Protein AF-A0A954M1W3-F1 (afdb_monomer_lite)

pLDDT: mean 82.1, std 19.85, range [20.77, 98.81]

Secondary structure (DSSP, 8-state):
--------------------------S--------SS--S--S----S------------------------------------------TT--HHHHTTSSPPPPPPPPSSPPTT-S--EEEE--S--SSTTTPEE--BSSSTT-BSEEEEEEEE--PPPEEE---S---SGGG-EE----TTEEEEEEEEET-STTTTTT---EEEEEEEEPTT-EEEEEEESTTTT----EEEEEEETTS-EEEEES-SBTTB-EEEEE-SSSEEEEEEEEETTSPPPSSTT-TT-----S--EEEEEEEEES-PPPEEEEEEEE-TT-EEEEEEEET--EEEEE-TT--EEEEESS--TTSS-TT-----SSSEEEEEE--S-EEEEEEEE-SSEEEEEEEEEE--GGGGSBTT--EEEEEE-S--EE-GGGGT--SS-EEPPPGGGTGGGGT--TTSHHHHHHHHHHHHHHHHHHHHHHSTT--HHHH--TTSB-EEEEETTTS---BTBTTEEEEEE---HHHH-S--SEEES---TT--SS--EEEE--TTTTS-TTSTT-GGGSPBPSS--HHHHHHHHHHHHHHHHHHHHHT---B-TTSS---TTBPTT-HHHHHT--TT--BTSTT-----S-EEEBPGGGTEEEEEEHHHHHHHHTB---BT-S--EEE-TTSTTEEEEES--EEES-SSTT-EEEE-SSSS--EEEEEE-SPPSEEEEEEE-----TTB-SSEEEEEEETTEEEEEEEE-TTSPP-S-TT--GGGS--EESSS-EEE-SS-EEEEEES-SSSBEEE--EEEEEEESPPSEEEE-TTSTTEEEEES--EEES-SGGG-EEEE--SSS--EEEEEE-SPPSEEEEEEE-----TTB-SSEEEEEEETTEEEEEEEE-TTSPP---TT--GGG---EEEEEEEEE-SS-EEEEEES-SSSBEEE--EEEEEEEPPPPPEEE-TTSTTEEEEES--EEESSSGGG-EEEE---SS--EEEEEEESPPSEEEEEEE-----TTB-SSEEEEEEETTEEEEEEEE-TTSPP-SBTT--GGGS-BEESSSSEEE-SSEEEEEEES-SSSBEEE--EEEEEEEPPPPPEEE-TTSTTEEEEES--EEES-SGGG-EEEE-SSSS--EEEEEE-SPPSEEEEEEE-----TTB-SSEEEEEEETTEEEEEEEE-TTS---SEEETTEEEEEEEEEEESSS-EEEEEES-SSSBEEE--EEEEE-

Radius of gyration: 43.17 Å; chains: 1; bounding box: 118×107×101 Å

Sequence (1238 aa):
MRGHMSLLWQALRHGSQQRRRREARGTGLRWSISQTEALESRVLLAAAGTDLSALIGQQQDATALDKNADDAKSSVSDAALARANAAFLPAGVSPVEFAASLPQSPGQKSTEAPSEFNKLTVVGESEPNDDFATANPLPLGFGPGEDSAVDVKGFLDFTPPTPIATAEDDGSIPLANATGLTSGNSVIASATIGDGPFGGTSGDYDHFSVTGVASGDVITVDIDAQSIGSSLDSFVGIYNSAGILVAFNDDDDGLDSFLEFTAAAPGDYTVVVRGFGGIFQSDPFDSSSGSGVASTGFYDVLIGLNSSTDFDYFEIELEEGDILGVNVSGGADVVGLFDSTTALLMGSGQDASFIHPAASPLPGGGNAALSWVVDTAGTYFVGTTGPSGSYEMNLRLFRPVLEAEPAGTDQILFLDFDGATIDPSIFGGPFGPRVLSPLSAFLPGWGLTPADEDAVIDAIVASVTESFEDVGLIGNNGDFDTDGIPGNYGITILNSRDHADPFGNPNVSRVIVGGTIGELGISTIGIAQSIDVGNFETSESAVTLLDLLSAPASNPNSLNQYPLGGGASIIDLIGVGVGNITAHEAGHFFGDWHTDQFNATANIMDQGGNLPNTIGIGPDGIFGTPDDVDVDFGDDTFVPNEGFVGTEDTLNVIAFGLSTSLEGLNNALIIDDGEPGFAIESGTWGTGNTGAEGDNRNASTFGGNKVARWTFTDLTPGQYRVSATWKEHPVRATDAPYTLFDGVAQIGTVDVNQQLAPSGSPELTDLGVPWQDLGGMVDLVSDTLIVKLSNNANGYVMADAVRIERVGDLPPVRVIDDGEPGFAIESGSWGTGIVGAKGDNRNASTSGGTKVASWTFASLEPGQYRVSATWKADHSRATDAPFSLFDGAMLRSTVPVNQQIAPSGSPDLTDLGESWQDLVGTFFLTGETLVVKLSNDANGYVMADAVRVERIGEIPPAQIIDDGDPGFSIVNGTWGAGVAGANGDNRNSSNSGENSVARWTFTGLVPGQYRVSATWHPHPIRATDAPYTVFSGTTKLGTFDVNQQMVPSGSPDLTDLGVNWQDLGGILTVTDSTMVVRLTNDADGYVMADAIRVQRVGELPPPQILDDGDPGFEIESGVWGTGNSGVNGDNRNASNSGAEKVASWTFINLSPGQYRVSATWVGTASRASDAPYTIYDGGTPLVTTDVNQKFAPNDSSEDGILWEDLATVVITGDTLVVRLTNDANGSVMADAIRIERV

Foldseek 3Di:
DDDDDDDDDDYDDDDDDDDDDDDDDDDDPDDDDDDPADPLDDDPDPPDDDDDPDDDDDDDDDDDDDDDDDDDDDDDDDFPDDDDDDDDDDPDDDPVVVVVPDDDADDFDDLDAPPPWPDEAEEEDDPPQQDPVNAAEALDDDDDPRGQKYKYKYWWPQDDAAEDEFDPPQLFDVNAAESVADAQHKHKYKDKFQPHPQCPPQTGKHKHKDFFAAQFKKKKKWKAAVVVPKQALKKKFKAFPVRDTDDIFQDDPNSIDIDMDGHRHTGMMMMMMGGPDWDDFPGRHDSNRHRHGPTITMMMMMIHINRDQRKHKHKYWDDAQKKKKKAKAWFWQKKFKADPVRATAKIFRAFPCSQADPLASHRTPHNIMDMDGHQHTGMMMMMIGGHTGMMMMMMGIDGQPQQAPFFPDFAEEEEEQQWDWDALVLQVFDGDTFTWHGVQVLQVLLPHHPVCVVLLVVLLLVLLVVQQVVLQVPGRQHECVVPVDFQFFDYHYHYVVPDPDPAPPPNYEYEYETGACVRSVRSDQKAWSGQHQLLSPSHTYMYHYCDQCSHDLVRPNHLNVAAADPPDDSSNSSSQQSNLRSNLNVLSSLHDAAFDPPDPAQASRHDDDCSCSSSQPAPVRHPPDPRRDDHHQAKGFHDVVSRMTRIDGSSHSNRSSGRHHSNFDDDWDKDWCPDPQKDWPFDDWDKAQDAQPGIWTKDDDADFGTKIKGKAFQADFFKKFKKAFDDAAPQAFQFWWKWKDQPNHTQFIAGHGRNDGADPDPPDQPSNGHIHTRFPIDGHQHRMMMIMTTRNTPGMDMGTMMTMGGHGGDDLKDKDWCPGGQKDWPFDDWDKAQDAQVRIWTKDWADQFRTKIKGKQAQADFAKKFKKAFDAADPQAFQFWWKWKDQVPHTDDIAGHYRNDGADPDPPDQPSNGHIHGRDDIAGRHHRMMMIMTTSNTPGMDMGTMMMMGGPGGFPDKDKDWCPHPQKDWPDDDWDWAQAFQPRIWTKDWLPVRWTKIKGKAAQADFAKKWKKAADAADPQEFQFWWKWKDQPNHTQDIAGHGSNDAADCCVPDQPSNGHIHTRDDTTGHGHRMMMMMTTSPGPGMHMGTMMIMGHRGGFDDKDKDWCPHDQKDWPDDDWDWAQDAVVRIWTKDWLDDDKTKIKGKAFQAAWAKKWKKAWDAAAPQAFQFWWKWKDQVPHTDDIAGHGSNDGADPDADPNTHIHTRDIGTHPDGMMMIMTMSNTPGMDMGTMMIMGGD

Structure (mmCIF, N/CA/C/O backbone):
data_AF-A0A954M1W3-F1
#
_entry.id   AF-A0A954M1W3-F1
#
loop_
_atom_site.group_PDB
_atom_site.id
_atom_site.type_symbol
_atom_site.label_atom_id
_atom_site.label_alt_id
_atom_site.label_comp_id
_atom_site.label_asym_id
_atom_site.label_entity_id
_atom_site.label_seq_id
_atom_site.pdbx_PDB_ins_code
_atom_site.Cartn_x
_atom_site.Cartn_y
_atom_site.Cartn_z
_atom_site.occupancy
_atom_site.B_iso_or_equiv
_atom_site.auth_seq_id
_atom_site.auth_comp_id
_atom_site.auth_asym_id
_atom_site.auth_atom_id
_atom_site.pdbx_PDB_model_num
ATOM 1 N N . MET A 1 1 ? -54.582 -25.876 -27.686 1.00 32.31 1 MET A N 1
ATOM 2 C CA . MET A 1 1 ? -54.002 -27.238 -27.599 1.00 32.31 1 MET A CA 1
ATOM 3 C C . MET A 1 1 ? -52.994 -27.178 -26.460 1.00 32.31 1 MET A C 1
ATOM 5 O O . MET A 1 1 ? -52.082 -26.383 -26.574 1.00 32.31 1 MET A O 1
ATOM 9 N N . ARG A 1 2 ? -53.390 -27.565 -25.235 1.00 27.67 2 ARG A N 1
ATOM 10 C CA . ARG A 1 2 ? -53.197 -28.895 -24.594 1.00 27.67 2 ARG A CA 1
ATOM 11 C C . ARG A 1 2 ? -51.698 -29.250 -24.471 1.00 27.67 2 ARG A C 1
ATOM 13 O O . ARG A 1 2 ? -51.065 -29.329 -25.509 1.00 27.67 2 ARG A O 1
ATOM 20 N N . GLY A 1 3 ? -51.114 -29.506 -23.296 1.00 27.33 3 GLY A N 1
ATOM 21 C CA . GLY A 1 3 ? -51.687 -29.781 -21.968 1.00 27.33 3 GLY A CA 1
ATOM 22 C C . GLY A 1 3 ? -50.705 -29.514 -20.812 1.00 27.33 3 GLY A C 1
ATOM 23 O O . GLY A 1 3 ? -49.511 -29.418 -21.043 1.00 27.33 3 GLY A O 1
ATOM 24 N N . HIS A 1 4 ? -51.229 -29.147 -19.634 1.00 27.11 4 HIS A N 1
ATOM 25 C CA . HIS A 1 4 ? -51.594 -30.025 -18.492 1.00 27.11 4 HIS A CA 1
ATOM 26 C C . HIS A 1 4 ? -50.377 -30.268 -17.572 1.00 27.11 4 HIS A C 1
ATOM 28 O O . HIS A 1 4 ? -49.481 -31.008 -17.944 1.00 27.11 4 HIS A O 1
ATOM 34 N N . MET A 1 5 ? -50.210 -29.542 -16.456 1.00 26.06 5 MET A N 1
ATOM 35 C CA . MET A 1 5 ? -50.846 -29.741 -15.131 1.00 26.06 5 MET A CA 1
ATOM 36 C C . MET A 1 5 ? -50.863 -31.189 -14.622 1.00 26.06 5 MET A C 1
ATOM 38 O O . MET A 1 5 ? -51.615 -31.996 -15.163 1.00 26.06 5 MET A O 1
ATOM 42 N N . SER A 1 6 ? -50.167 -31.430 -13.499 1.00 28.36 6 SER A N 1
ATOM 43 C CA . SER A 1 6 ? -50.658 -32.000 -12.215 1.00 28.36 6 SER A CA 1
ATOM 44 C C . SER A 1 6 ? -49.429 -32.463 -11.406 1.00 28.36 6 SER A C 1
ATOM 46 O O . SER A 1 6 ? -48.590 -33.137 -11.990 1.00 28.36 6 SER A O 1
ATOM 48 N N . LEU A 1 7 ? -49.178 -32.118 -10.139 1.00 25.70 7 LEU A N 1
ATOM 49 C CA . LEU A 1 7 ? -49.943 -32.255 -8.881 1.00 25.70 7 LEU A CA 1
ATOM 50 C C . LEU A 1 7 ? -49.252 -31.316 -7.854 1.00 25.70 7 LEU A C 1
ATOM 52 O O . LEU A 1 7 ? -48.032 -31.289 -7.831 1.00 25.70 7 LEU A O 1
ATOM 56 N N . LEU A 1 8 ? -49.873 -30.426 -7.070 1.00 22.91 8 LEU A N 1
ATOM 57 C CA . LEU A 1 8 ? -50.946 -30.570 -6.075 1.00 22.91 8 LEU A CA 1
ATOM 58 C C . LEU A 1 8 ? -50.644 -31.641 -5.007 1.00 22.91 8 LEU A C 1
ATOM 60 O O . LEU A 1 8 ? -50.977 -32.798 -5.237 1.00 22.91 8 LEU A O 1
ATOM 64 N N . TRP A 1 9 ? -50.095 -31.261 -3.842 1.00 22.72 9 TRP A N 1
ATOM 65 C CA . TRP A 1 9 ? -50.780 -31.391 -2.538 1.00 22.72 9 TRP A CA 1
ATOM 66 C C . TRP A 1 9 ? -49.910 -31.041 -1.314 1.00 22.72 9 TRP A C 1
ATOM 68 O O . TRP A 1 9 ? -48.757 -31.438 -1.241 1.00 22.72 9 TRP A O 1
ATOM 78 N N . GLN A 1 10 ? -50.602 -30.448 -0.323 1.00 26.00 10 GLN A N 1
ATOM 79 C CA . GLN A 1 10 ? -50.287 -30.287 1.112 1.00 26.00 10 GLN A CA 1
ATOM 80 C C . GLN A 1 10 ? -49.281 -29.181 1.502 1.00 26.00 10 GLN A C 1
ATOM 82 O O . GLN A 1 10 ? -48.164 -29.195 1.026 1.00 26.00 10 GLN A O 1
ATOM 87 N N . ALA A 1 11 ? -49.506 -28.256 2.446 1.00 23.48 11 ALA A N 1
ATOM 88 C CA . ALA A 1 11 ? -50.635 -27.768 3.262 1.00 23.48 11 ALA A CA 1
ATOM 89 C C . ALA A 1 11 ? -49.975 -26.900 4.372 1.00 23.48 11 ALA A C 1
ATOM 91 O O . ALA A 1 11 ? -49.078 -27.385 5.040 1.00 23.48 11 ALA A O 1
ATOM 92 N N . LEU A 1 12 ? -50.290 -25.609 4.532 1.00 25.72 12 LEU A N 1
ATOM 93 C CA . LEU A 1 12 ? -51.234 -25.040 5.520 1.00 25.72 12 LEU A CA 1
ATOM 94 C C . LEU A 1 12 ? -50.552 -24.343 6.723 1.00 25.72 12 LEU A C 1
ATOM 96 O O . LEU A 1 12 ? -49.829 -24.986 7.473 1.00 25.72 12 LEU A O 1
ATOM 100 N N . ARG A 1 13 ? -51.031 -23.106 6.982 1.00 27.62 13 ARG A N 1
ATOM 101 C CA . ARG A 1 13 ? -50.866 -22.203 8.157 1.00 27.62 13 ARG A CA 1
ATOM 102 C C . ARG A 1 13 ? -49.550 -21.402 8.140 1.00 27.62 13 ARG A C 1
ATOM 104 O O . ARG A 1 13 ? -48.506 -22.001 8.010 1.00 27.62 13 ARG A O 1
ATOM 111 N N . HIS A 1 14 ? -49.490 -20.073 8.226 1.00 26.59 14 HIS A N 1
ATOM 112 C CA . HIS A 1 14 ? -50.308 -19.039 8.876 1.00 26.59 14 HIS A CA 1
ATOM 113 C C . HIS A 1 14 ? -50.275 -17.735 8.044 1.00 26.59 14 HIS A C 1
ATOM 115 O O . HIS A 1 14 ? -49.318 -17.512 7.317 1.00 26.59 14 HIS A O 1
ATOM 121 N N . GLY A 1 15 ? -51.282 -16.858 8.171 1.00 25.05 15 GLY A N 1
ATOM 122 C CA . GLY A 1 15 ? -51.190 -15.489 7.629 1.00 25.05 15 GLY A CA 1
ATOM 123 C C . GLY A 1 15 ? -52.506 -14.844 7.191 1.00 25.05 15 GLY A C 1
ATOM 124 O O . GLY A 1 15 ? -52.590 -14.274 6.111 1.00 25.05 15 GLY A O 1
ATOM 125 N N . SER A 1 16 ? -53.566 -14.952 7.994 1.00 25.20 16 SER A N 1
ATOM 126 C CA . SER A 1 16 ? -54.769 -14.120 7.846 1.00 25.20 16 SER A CA 1
ATOM 127 C C . SER A 1 16 ? -55.028 -13.407 9.165 1.00 25.20 16 SER A C 1
ATOM 129 O O . SER A 1 16 ? -54.901 -14.070 10.194 1.00 25.20 16 SER A O 1
ATOM 131 N N . GLN A 1 17 ? -55.498 -12.152 9.089 1.00 24.81 17 GLN A N 1
ATOM 132 C CA . GLN A 1 17 ? -55.598 -11.094 10.122 1.00 24.81 17 GLN A CA 1
ATOM 133 C C . GLN A 1 17 ? -54.372 -10.173 9.971 1.00 24.81 17 GLN A C 1
ATOM 135 O O . GLN A 1 17 ? -53.275 -10.576 10.299 1.00 24.81 17 GLN A O 1
ATOM 140 N N . GLN A 1 18 ? -54.440 -8.973 9.392 1.00 26.58 18 GLN A N 1
ATOM 141 C CA . GLN A 1 18 ? -55.265 -7.858 9.842 1.00 26.58 18 GLN A CA 1
ATOM 142 C C . GLN A 1 18 ? -55.526 -6.863 8.693 1.00 26.58 18 GLN A C 1
ATOM 144 O O . GLN A 1 18 ? -54.637 -6.176 8.205 1.00 26.58 18 GLN A O 1
ATOM 149 N N . ARG A 1 19 ? -56.796 -6.712 8.307 1.00 26.88 19 ARG A N 1
ATOM 150 C CA . ARG A 1 19 ? -57.305 -5.501 7.649 1.00 26.88 19 ARG A CA 1
ATOM 151 C C . ARG A 1 19 ? -58.554 -5.084 8.415 1.00 26.88 19 ARG A C 1
ATOM 153 O O . ARG A 1 19 ? -59.638 -5.573 8.111 1.00 26.88 19 ARG A O 1
ATOM 160 N N . ARG A 1 20 ? -58.364 -4.266 9.459 1.00 27.58 20 ARG A N 1
ATOM 161 C CA . ARG A 1 20 ? -59.310 -3.297 10.060 1.00 27.58 20 ARG A CA 1
ATOM 162 C C . ARG A 1 20 ? -58.807 -2.876 11.446 1.00 27.58 20 ARG A C 1
ATOM 164 O O . ARG A 1 20 ? -59.095 -3.554 12.424 1.00 27.58 20 ARG A O 1
ATOM 171 N N . ARG A 1 21 ? -58.132 -1.728 11.501 1.00 25.31 21 ARG A N 1
ATOM 172 C CA . ARG A 1 21 ? -58.366 -0.630 12.457 1.00 25.31 21 ARG A CA 1
ATOM 173 C C . ARG A 1 21 ? -57.515 0.565 12.011 1.00 25.31 21 ARG A C 1
ATOM 175 O O . ARG A 1 21 ? -56.357 0.699 12.363 1.00 25.31 21 ARG A O 1
ATOM 182 N N . ARG A 1 22 ? -58.112 1.389 11.144 1.00 30.81 22 ARG A N 1
ATOM 183 C CA . ARG A 1 22 ? -57.877 2.836 11.155 1.00 30.81 22 ARG A CA 1
ATOM 184 C C . ARG A 1 22 ? -58.568 3.339 12.418 1.00 30.81 22 ARG A C 1
ATOM 186 O O . ARG A 1 22 ? -59.762 3.079 12.527 1.00 30.81 22 ARG A O 1
ATOM 193 N N . GLU A 1 23 ? -57.802 3.958 13.311 1.00 29.41 23 GLU A N 1
ATOM 194 C CA . GLU A 1 23 ? -58.158 5.013 14.283 1.00 29.41 23 GLU A CA 1
ATOM 195 C C . GLU A 1 23 ? -57.213 4.921 15.487 1.00 29.41 23 GLU A C 1
ATOM 197 O O . GLU A 1 23 ? -57.512 4.257 16.473 1.00 29.41 23 GLU A O 1
ATOM 202 N N . ALA A 1 24 ? -56.034 5.524 15.312 1.00 25.33 24 ALA A N 1
ATOM 203 C CA . ALA A 1 24 ? -55.154 6.131 16.318 1.00 25.33 24 ALA A CA 1
ATOM 204 C C . ALA A 1 24 ? -53.849 6.496 15.583 1.00 25.33 24 ALA A C 1
ATOM 206 O O . ALA A 1 24 ? -52.851 5.792 15.657 1.00 25.33 24 ALA A O 1
ATOM 207 N N . ARG A 1 25 ? -53.918 7.521 14.727 1.00 26.22 25 ARG A N 1
ATOM 208 C CA . ARG A 1 25 ? -52.749 8.194 14.149 1.00 26.22 25 ARG A CA 1
ATOM 209 C C . ARG A 1 25 ? -52.911 9.670 14.470 1.00 26.22 25 ARG A C 1
ATOM 211 O O . ARG A 1 25 ? -53.634 10.375 13.773 1.00 26.22 25 ARG A O 1
ATOM 218 N N . GLY A 1 26 ? -52.307 10.068 15.570 1.00 27.86 26 GLY A N 1
ATOM 219 C CA . GLY A 1 26 ? -51.887 11.425 15.866 1.00 27.86 26 GLY A CA 1
ATOM 220 C C . GLY A 1 26 ? -50.523 11.266 16.523 1.00 27.86 26 GLY A C 1
ATOM 221 O O . GLY A 1 26 ? -50.404 10.359 17.338 1.00 27.86 26 GLY A O 1
ATOM 222 N N . THR A 1 27 ? -49.577 12.112 16.114 1.00 25.75 27 THR A N 1
ATOM 223 C CA . THR A 1 27 ? -48.137 12.161 16.444 1.00 25.75 27 THR A CA 1
ATOM 224 C C . THR A 1 27 ? -47.208 11.261 15.610 1.00 25.75 27 THR A C 1
ATOM 226 O O . THR A 1 27 ? -47.517 10.107 15.314 1.00 25.75 27 THR A O 1
ATOM 229 N N . GLY A 1 28 ? -46.095 11.860 15.158 1.00 22.98 28 GLY A N 1
ATOM 230 C CA . GLY A 1 28 ? -44.978 11.204 14.469 1.00 22.98 28 GLY A CA 1
ATOM 231 C C . GLY A 1 28 ? -44.916 11.373 12.944 1.00 22.98 28 GLY A C 1
ATOM 232 O O . GLY A 1 28 ? -45.013 10.388 12.217 1.00 22.98 28 GLY A O 1
ATOM 233 N N . LEU A 1 29 ? -44.758 12.601 12.438 1.00 22.47 29 LEU A N 1
ATOM 234 C CA . LEU A 1 29 ? -44.135 12.847 11.128 1.00 22.47 29 LEU A CA 1
ATOM 235 C C . LEU A 1 29 ? -42.695 13.319 11.385 1.00 22.47 29 LEU A C 1
ATOM 237 O O . LEU A 1 29 ? -42.447 14.512 11.462 1.00 22.47 29 LEU A O 1
ATOM 241 N N . ARG A 1 30 ? -41.763 12.380 11.522 1.00 24.64 30 ARG A N 1
ATOM 242 C CA . ARG A 1 30 ? -40.353 12.557 11.154 1.00 24.64 30 ARG A CA 1
ATOM 243 C C . ARG A 1 30 ? -40.002 11.318 10.345 1.00 24.64 30 ARG A C 1
ATOM 245 O O . ARG A 1 30 ? -40.333 10.232 10.797 1.00 24.64 30 ARG A O 1
ATOM 252 N N . TRP A 1 31 ? -39.543 11.508 9.111 1.00 20.77 31 TRP A N 1
ATOM 253 C CA . TRP A 1 31 ? -38.578 10.680 8.376 1.00 20.77 31 TRP A CA 1
ATOM 254 C C . TRP A 1 31 ? -38.378 11.286 6.980 1.00 20.77 31 TRP A C 1
ATOM 256 O O . TRP A 1 31 ? -39.346 11.648 6.305 1.00 20.77 31 TRP A O 1
ATOM 266 N N . SER A 1 32 ? -37.101 11.310 6.594 1.00 22.92 32 SER A N 1
ATOM 267 C CA . SER A 1 32 ? -36.494 11.556 5.282 1.00 22.92 32 SER A CA 1
ATOM 268 C C . SER A 1 32 ? -36.554 12.976 4.719 1.00 22.92 32 SER A C 1
ATOM 270 O O . SER A 1 32 ? -37.571 13.347 4.137 1.00 22.92 32 SER A O 1
ATOM 272 N N . ILE A 1 33 ? -35.415 13.677 4.751 1.00 23.39 33 ILE A N 1
ATOM 273 C CA . ILE A 1 33 ? -34.716 14.137 3.538 1.00 23.39 33 ILE A CA 1
ATOM 274 C C . ILE A 1 33 ? -33.207 13.991 3.796 1.00 23.39 33 ILE A C 1
ATOM 276 O O . ILE A 1 33 ? -32.709 14.555 4.760 1.00 23.39 33 ILE A O 1
ATOM 280 N N . SER A 1 34 ? -32.518 13.225 2.944 1.00 26.97 34 SER A N 1
ATOM 281 C CA . SER A 1 34 ? -31.058 13.228 2.836 1.00 26.97 34 SER A CA 1
ATOM 282 C C . SER A 1 34 ? -30.636 14.492 2.081 1.00 26.97 34 SER A C 1
ATOM 284 O O . SER A 1 34 ? -31.230 14.807 1.044 1.00 26.97 34 SER A O 1
ATOM 286 N N . GLN A 1 35 ? -29.651 15.216 2.602 1.00 27.20 35 GLN A N 1
ATOM 287 C CA . GLN A 1 35 ? -28.838 16.179 1.858 1.00 27.20 35 GLN A CA 1
ATOM 288 C C . GLN A 1 35 ? -27.473 16.256 2.543 1.00 27.20 35 GLN A C 1
ATOM 290 O O . GLN A 1 35 ? -27.270 17.145 3.357 1.00 27.20 35 GLN A O 1
ATOM 295 N N . THR A 1 36 ? -26.571 15.328 2.219 1.00 32.09 36 THR A N 1
ATOM 296 C CA . THR A 1 36 ? -25.178 15.385 2.702 1.00 32.09 36 THR A CA 1
ATOM 297 C C . THR A 1 36 ? -24.169 15.619 1.568 1.00 32.09 36 THR A C 1
ATOM 299 O O . THR A 1 36 ? -23.040 15.961 1.837 1.00 32.09 36 THR A O 1
ATOM 302 N N . GLU A 1 37 ? -24.562 15.623 0.287 1.00 34.16 37 GLU A N 1
ATOM 303 C CA . GLU A 1 37 ? -23.603 15.870 -0.819 1.00 34.16 37 GLU A CA 1
ATOM 304 C C . GLU A 1 37 ? -24.148 16.851 -1.869 1.00 34.16 37 GLU A C 1
ATOM 306 O O . GLU A 1 37 ? -24.210 16.586 -3.070 1.00 34.16 37 GLU A O 1
ATOM 311 N N . ALA A 1 38 ? -24.634 18.010 -1.417 1.00 25.73 38 ALA A N 1
ATOM 312 C CA . ALA A 1 38 ? -25.039 19.094 -2.320 1.00 25.73 38 ALA A CA 1
ATOM 313 C C . ALA A 1 38 ? -24.490 20.474 -1.921 1.00 25.73 38 ALA A C 1
ATOM 315 O O . ALA A 1 38 ? -25.006 21.486 -2.407 1.00 25.73 38 ALA A O 1
ATOM 316 N N . LEU A 1 39 ? -23.466 20.540 -1.061 1.00 29.75 39 LEU A N 1
ATOM 317 C CA . LEU A 1 39 ? -22.978 21.801 -0.487 1.00 29.75 39 LEU A CA 1
ATOM 318 C C . LEU A 1 39 ? -21.627 22.321 -0.990 1.00 29.75 39 LEU A C 1
ATOM 320 O O . LEU A 1 39 ? -21.279 23.440 -0.636 1.00 29.75 39 LEU A O 1
ATOM 324 N N . GLU A 1 40 ? -20.990 21.704 -1.984 1.00 31.77 40 GLU A N 1
ATOM 325 C CA . GLU A 1 40 ? -19.993 22.443 -2.788 1.00 31.77 40 GLU A CA 1
ATOM 326 C C . GLU A 1 40 ? -20.638 23.489 -3.721 1.00 31.77 40 GLU A C 1
ATOM 328 O O . GLU A 1 40 ? -19.993 24.328 -4.354 1.00 31.77 40 GLU A O 1
ATOM 333 N N . SER A 1 41 ? -21.969 23.499 -3.800 1.00 25.67 41 SER A N 1
ATOM 334 C CA . SER A 1 41 ? -22.724 24.479 -4.568 1.00 25.67 41 SER A CA 1
ATOM 335 C C . SER A 1 41 ? -23.143 25.679 -3.709 1.00 25.67 41 SER A C 1
ATOM 337 O O . SER A 1 41 ? -24.270 25.721 -3.211 1.00 25.67 41 SER A O 1
ATOM 339 N N . ARG A 1 42 ? -22.306 26.734 -3.674 1.00 26.92 42 ARG A N 1
ATOM 340 C CA . ARG A 1 42 ? -22.606 28.072 -4.260 1.00 26.92 42 ARG A CA 1
ATOM 341 C C . ARG A 1 42 ? -21.628 29.180 -3.815 1.00 26.92 42 ARG A C 1
ATOM 343 O O . ARG A 1 42 ? -21.933 29.944 -2.907 1.00 26.92 42 ARG A O 1
ATOM 350 N N . VAL A 1 43 ? -20.671 29.496 -4.694 1.00 23.45 43 VAL A N 1
ATOM 351 C CA . VAL A 1 43 ? -20.430 30.890 -5.127 1.00 23.45 43 VAL A CA 1
ATOM 352 C C . VAL A 1 43 ? -20.300 30.964 -6.653 1.00 23.45 43 VAL A C 1
ATOM 354 O O . VAL A 1 43 ? -19.251 31.261 -7.202 1.00 23.45 43 VAL A O 1
ATOM 357 N N . LEU A 1 44 ? -21.397 30.749 -7.386 1.00 26.03 44 LEU A N 1
ATOM 358 C CA . LEU A 1 44 ? -21.486 31.142 -8.801 1.00 26.03 44 LEU A CA 1
ATOM 359 C C . LEU A 1 44 ? -22.855 31.763 -9.107 1.00 26.03 44 LEU A C 1
ATOM 361 O O . LEU A 1 44 ? -23.736 31.166 -9.721 1.00 26.03 44 LEU A O 1
ATOM 365 N N . LEU A 1 45 ? -23.032 33.026 -8.704 1.00 22.89 45 LEU A N 1
ATOM 366 C CA . LEU A 1 45 ? -23.959 33.928 -9.392 1.00 22.89 45 LEU A CA 1
ATOM 367 C C . LEU A 1 45 ? -23.355 35.327 -9.568 1.00 22.89 45 LEU A C 1
ATOM 369 O O . LEU A 1 45 ? -23.862 36.319 -9.056 1.00 22.89 45 LEU A O 1
ATOM 373 N N . ALA A 1 46 ? -22.300 35.406 -10.377 1.00 24.00 46 ALA A N 1
ATOM 374 C CA . ALA A 1 46 ? -21.898 36.633 -11.064 1.00 24.00 46 ALA A CA 1
ATOM 375 C C . ALA A 1 46 ? -21.679 36.370 -12.567 1.00 24.00 46 ALA A C 1
ATOM 377 O O . ALA A 1 46 ? -20.725 36.843 -13.170 1.00 24.00 46 ALA A O 1
ATOM 378 N N . ALA A 1 47 ? -22.575 35.604 -13.197 1.00 26.08 47 ALA A N 1
ATOM 379 C CA . ALA A 1 47 ? -22.548 35.357 -14.641 1.00 26.08 47 ALA A CA 1
ATOM 380 C C . ALA A 1 47 ? -23.933 35.543 -15.285 1.00 26.08 47 ALA A C 1
ATOM 382 O O . ALA A 1 47 ? -24.400 34.731 -16.076 1.00 26.08 47 ALA A O 1
ATOM 383 N N . ALA A 1 48 ? -24.610 36.646 -14.970 1.00 26.06 48 ALA A N 1
ATOM 384 C CA . ALA A 1 48 ? -25.649 37.184 -15.841 1.00 26.06 48 ALA A CA 1
ATOM 385 C C . ALA A 1 48 ? -25.481 38.700 -15.888 1.00 26.06 48 ALA A C 1
ATOM 387 O O . ALA A 1 48 ? -25.936 39.428 -15.010 1.00 26.06 48 ALA A O 1
ATOM 388 N N . GLY A 1 49 ? -24.752 39.166 -16.901 1.00 29.81 49 GLY A N 1
ATOM 389 C CA . GLY A 1 49 ? -24.530 40.583 -17.130 1.00 29.81 49 GLY A CA 1
ATOM 390 C C . GLY A 1 49 ? -25.851 41.341 -17.241 1.00 29.81 49 GLY A C 1
ATOM 391 O O . GLY A 1 49 ? -26.540 41.257 -18.255 1.00 29.81 49 GLY A O 1
ATOM 392 N N . THR A 1 50 ? -26.146 42.153 -16.231 1.00 28.50 50 THR A N 1
ATOM 393 C CA . THR A 1 50 ? -26.929 43.374 -16.400 1.00 28.50 50 THR A CA 1
ATOM 394 C C . THR A 1 50 ? -26.215 44.525 -15.708 1.00 28.50 50 THR A C 1
ATOM 396 O O . THR A 1 50 ? -25.952 44.503 -14.513 1.00 28.50 50 THR A O 1
ATOM 399 N N . ASP A 1 51 ? -25.878 45.493 -16.551 1.00 32.50 51 ASP A N 1
ATOM 400 C CA . ASP A 1 51 ? -25.211 46.769 -16.332 1.00 32.50 51 ASP A CA 1
ATOM 401 C C . ASP A 1 51 ? -25.641 47.497 -15.044 1.00 32.50 51 ASP A C 1
ATOM 403 O O . ASP A 1 51 ? -26.805 47.872 -14.893 1.00 32.50 51 ASP A O 1
ATOM 407 N N . LEU A 1 52 ? -24.682 47.753 -14.147 1.00 27.64 52 LEU A N 1
ATOM 408 C CA . LEU A 1 52 ? -24.826 48.735 -13.071 1.00 27.64 52 LEU A CA 1
ATOM 409 C C . LEU A 1 52 ? -23.642 49.711 -13.052 1.00 27.64 52 LEU A C 1
ATOM 411 O O . LEU A 1 52 ? -23.035 50.001 -12.024 1.00 27.64 52 LEU A O 1
ATOM 415 N N . SER A 1 53 ? -23.340 50.292 -14.213 1.00 26.70 53 SER A N 1
ATOM 416 C CA . SER A 1 53 ? -22.568 51.533 -14.310 1.00 26.70 53 SER A CA 1
ATOM 417 C C . SER A 1 53 ? -23.384 52.747 -13.822 1.00 26.70 53 SER A C 1
ATOM 419 O O . SER A 1 53 ? -23.627 53.700 -14.557 1.00 26.70 53 SER A O 1
ATOM 421 N N . ALA A 1 54 ? -23.836 52.737 -12.563 1.00 30.47 54 ALA A N 1
ATOM 422 C CA . ALA A 1 54 ? -24.465 53.895 -11.926 1.00 30.47 54 ALA A CA 1
ATOM 423 C C . ALA A 1 54 ? -24.482 53.791 -10.390 1.00 30.47 54 ALA A C 1
ATOM 425 O O . ALA A 1 54 ? -25.547 53.599 -9.821 1.00 30.47 54 ALA A O 1
ATOM 426 N N . LEU A 1 55 ? -23.327 53.948 -9.728 1.00 25.47 55 LEU A N 1
ATOM 427 C CA . LEU A 1 55 ? -23.160 54.743 -8.491 1.00 25.47 55 LEU A CA 1
ATOM 428 C C . LEU A 1 55 ? -21.694 54.659 -8.008 1.00 25.47 55 LEU A C 1
ATOM 430 O O . LEU A 1 55 ? -21.334 53.832 -7.182 1.00 25.47 55 LEU A O 1
ATOM 434 N N . ILE A 1 56 ? -20.831 55.540 -8.520 1.00 29.59 56 ILE A N 1
ATOM 435 C CA . ILE A 1 56 ? -19.574 55.905 -7.847 1.00 29.59 56 ILE A CA 1
ATOM 436 C C . ILE A 1 56 ? -19.769 57.309 -7.284 1.00 29.59 56 ILE A C 1
ATOM 438 O O . ILE A 1 56 ? -20.148 58.217 -8.030 1.00 29.59 56 ILE A O 1
ATOM 442 N N . GLY A 1 57 ? -19.445 57.513 -6.005 1.00 24.70 57 GLY A N 1
ATOM 443 C CA . GLY A 1 57 ? -19.211 58.856 -5.483 1.00 24.70 57 GLY A CA 1
ATOM 444 C C . GLY A 1 57 ? -18.908 58.958 -3.986 1.00 24.70 57 GLY A C 1
ATOM 445 O O . GLY A 1 57 ? -19.848 59.001 -3.206 1.00 24.70 57 GLY A O 1
ATOM 446 N N . GLN A 1 58 ? -17.618 59.196 -3.675 1.00 26.20 58 GLN A N 1
ATOM 447 C CA . GLN A 1 58 ? -17.076 59.943 -2.508 1.00 26.20 58 GLN A CA 1
ATOM 448 C C . GLN A 1 58 ? -17.125 59.232 -1.134 1.00 26.20 58 GLN A C 1
ATOM 450 O O . GLN A 1 58 ? -18.094 58.560 -0.838 1.00 26.20 58 GLN A O 1
ATOM 455 N N . GLN A 1 59 ? -16.185 59.353 -0.184 1.00 24.75 59 GLN A N 1
ATOM 456 C CA . GLN A 1 59 ? -14.903 60.057 -0.012 1.00 24.75 59 GLN A CA 1
ATOM 457 C C . GLN A 1 59 ? -14.281 59.569 1.325 1.00 24.75 59 GLN A C 1
ATOM 459 O O . GLN A 1 59 ? -15.006 59.441 2.303 1.00 24.75 59 GLN A O 1
ATOM 464 N N . GLN A 1 60 ? -12.958 59.365 1.344 1.00 26.59 60 GLN A N 1
ATOM 465 C CA . GLN A 1 60 ? -11.966 59.807 2.355 1.00 26.59 60 GLN A CA 1
ATOM 466 C C . GLN A 1 60 ? -12.429 60.227 3.775 1.00 26.59 60 GLN A C 1
ATOM 468 O O . GLN A 1 60 ? -13.165 61.201 3.898 1.00 26.59 60 GLN A O 1
ATOM 473 N N . ASP A 1 61 ? -11.865 59.644 4.846 1.00 25.19 61 ASP A N 1
ATOM 474 C CA . ASP A 1 61 ? -10.672 60.164 5.564 1.00 25.19 61 ASP A CA 1
ATOM 475 C C . ASP A 1 61 ? -10.389 59.393 6.874 1.00 25.19 61 ASP A C 1
ATOM 477 O O . ASP A 1 61 ? -11.288 59.060 7.643 1.00 25.19 61 ASP A O 1
ATOM 481 N N . ALA A 1 62 ? -9.100 59.167 7.138 1.00 29.20 62 ALA A N 1
ATOM 482 C CA . ALA A 1 62 ? -8.542 58.591 8.358 1.00 29.20 62 ALA A CA 1
ATOM 483 C C . ALA A 1 62 ? -8.011 59.693 9.293 1.00 29.20 62 ALA A C 1
ATOM 485 O O . ALA A 1 62 ? -7.319 60.582 8.809 1.00 29.20 62 ALA A O 1
ATOM 486 N N . THR A 1 63 ? -8.213 59.583 10.618 1.00 23.61 63 THR A N 1
ATOM 487 C CA . THR A 1 63 ? -7.330 60.181 11.654 1.00 23.61 63 THR A CA 1
ATOM 488 C C . THR A 1 63 ? -7.506 59.529 13.043 1.00 23.61 63 THR A C 1
ATOM 490 O O . THR A 1 63 ? -8.449 59.841 13.759 1.00 23.61 63 THR A O 1
ATOM 493 N N . ALA A 1 64 ? -6.567 58.648 13.405 1.00 23.98 64 ALA A N 1
ATOM 494 C CA . ALA A 1 64 ? -5.553 58.800 14.465 1.00 23.98 64 ALA A CA 1
ATOM 495 C C . ALA A 1 64 ? -5.916 59.153 15.945 1.00 23.98 64 ALA A C 1
ATOM 497 O O . ALA A 1 64 ? -6.355 60.262 16.241 1.00 23.98 64 ALA A O 1
ATOM 498 N N . LEU A 1 65 ? -5.426 58.262 16.838 1.00 21.91 65 LEU A N 1
ATOM 499 C CA . LEU A 1 65 ? -4.698 58.471 18.120 1.00 21.91 65 LEU A CA 1
ATOM 500 C C . LEU A 1 65 ? -5.424 58.366 19.488 1.00 21.91 65 LEU A C 1
ATOM 502 O O . LEU A 1 65 ? -5.917 59.350 20.031 1.00 21.91 65 LEU A O 1
ATOM 506 N N . ASP A 1 66 ? -5.291 57.167 20.078 1.00 24.09 66 ASP A N 1
ATOM 507 C CA . ASP A 1 66 ? -4.461 56.841 21.266 1.00 24.09 66 ASP A CA 1
ATOM 508 C C . ASP A 1 66 ? -4.836 57.402 22.661 1.00 24.09 66 ASP A C 1
ATOM 510 O O . ASP A 1 66 ? -4.701 58.603 22.924 1.00 24.09 66 ASP A O 1
ATOM 514 N N . LYS A 1 67 ? -5.184 56.484 23.592 1.00 22.62 67 LYS A N 1
ATOM 515 C CA . LYS A 1 67 ? -4.420 56.217 24.839 1.00 22.62 67 LYS A CA 1
ATOM 516 C C . LYS A 1 67 ? -4.966 55.062 25.703 1.00 22.62 67 LYS A C 1
ATOM 518 O O . LYS A 1 67 ? -6.005 55.208 26.334 1.00 22.62 67 LYS A O 1
ATOM 523 N N . ASN A 1 68 ? -4.133 54.020 25.804 1.00 23.23 68 ASN A N 1
ATOM 524 C CA . ASN A 1 68 ? -3.825 53.135 26.945 1.00 23.23 68 ASN A CA 1
ATOM 525 C C . ASN A 1 68 ? -4.936 52.395 27.722 1.00 23.23 68 ASN A C 1
ATOM 527 O O . ASN A 1 68 ? -5.584 52.970 28.591 1.00 23.23 68 ASN A O 1
ATOM 531 N N . ALA A 1 69 ? -4.984 51.078 27.472 1.00 26.83 69 ALA A N 1
ATOM 532 C CA . ALA A 1 69 ? -4.631 49.979 28.392 1.00 26.83 69 ALA A CA 1
ATOM 533 C C . ALA A 1 69 ? -5.069 50.066 29.868 1.00 26.83 69 ALA A C 1
ATOM 535 O O . ALA A 1 69 ? -4.486 50.820 30.647 1.00 26.83 69 ALA A O 1
ATOM 536 N N . ASP A 1 70 ? -6.056 49.246 30.236 1.00 23.89 70 ASP A N 1
ATOM 537 C CA . ASP A 1 70 ? -5.892 48.029 31.061 1.00 23.89 70 ASP A CA 1
ATOM 538 C C . ASP A 1 70 ? -7.295 47.462 31.354 1.00 23.89 70 ASP A C 1
ATOM 540 O O . ASP A 1 70 ? -8.078 48.115 32.037 1.00 23.89 70 ASP A O 1
ATOM 544 N N . ASP A 1 71 ? -7.631 46.309 30.764 1.00 25.25 71 ASP A N 1
ATOM 545 C CA . ASP A 1 71 ? -8.328 45.182 31.411 1.00 25.25 71 ASP A CA 1
ATOM 546 C C . ASP A 1 71 ? -8.626 44.092 30.366 1.00 25.25 71 ASP A C 1
ATOM 548 O O . ASP A 1 71 ? -9.132 44.349 29.275 1.00 25.25 71 ASP A O 1
ATOM 552 N N . ALA A 1 72 ? -8.223 42.869 30.698 1.00 26.33 72 ALA A N 1
ATOM 553 C CA . ALA A 1 72 ? -8.212 41.694 29.843 1.00 26.33 72 ALA A CA 1
ATOM 554 C C . ALA A 1 72 ? -9.364 40.723 30.173 1.00 26.33 72 ALA A C 1
ATOM 556 O O . ALA A 1 72 ? -9.774 40.640 31.329 1.00 26.33 72 ALA A O 1
ATOM 557 N N . LYS A 1 73 ? -9.698 39.892 29.169 1.00 24.83 73 LYS A N 1
ATOM 558 C CA . LYS A 1 73 ? -10.371 38.569 29.195 1.00 24.83 73 LYS A CA 1
ATOM 559 C C . LYS A 1 73 ? -11.912 38.489 29.122 1.00 24.83 73 LYS A C 1
ATOM 561 O O . LYS A 1 73 ? -12.612 39.176 29.854 1.00 24.83 73 LYS A O 1
ATOM 566 N N . SER A 1 74 ? -12.331 37.518 28.283 1.00 22.55 74 SER A N 1
ATOM 567 C CA . SER A 1 74 ? -13.654 36.892 28.030 1.00 22.55 74 SER A CA 1
ATOM 568 C C . SER A 1 74 ? -14.752 37.811 27.481 1.00 22.55 74 SER A C 1
ATOM 570 O O . SER A 1 74 ? -14.963 38.882 28.029 1.00 22.55 74 SER A O 1
ATOM 572 N N . SER A 1 75 ? -15.517 37.483 26.445 1.00 23.69 75 SER A N 1
ATOM 573 C CA . SER A 1 75 ? -15.788 36.224 25.739 1.00 23.69 75 SER A CA 1
ATOM 574 C C . SER A 1 75 ? -16.356 36.606 24.368 1.00 23.69 75 SER A C 1
ATOM 576 O O . SER A 1 75 ? -17.260 37.440 24.290 1.00 23.69 75 SER A O 1
ATOM 578 N N . VAL A 1 76 ? -15.789 36.045 23.307 1.00 23.84 76 VAL A N 1
ATOM 579 C CA . VAL A 1 76 ? -16.395 36.028 21.973 1.00 23.84 76 VAL A CA 1
ATOM 580 C C . VAL A 1 76 ? -17.174 34.717 21.926 1.00 23.84 76 VAL A C 1
ATOM 582 O O . VAL A 1 76 ? -16.606 33.693 22.288 1.00 23.84 76 VAL A O 1
ATOM 585 N N . SER A 1 77 ? -18.472 34.780 21.638 1.00 24.09 77 SER A N 1
ATOM 586 C CA . SER A 1 77 ? -19.350 33.616 21.510 1.00 24.09 77 SER A CA 1
ATOM 587 C C . SER A 1 77 ? -19.699 33.424 20.038 1.00 24.09 77 SER A C 1
ATOM 589 O O . SER A 1 77 ? -20.196 34.350 19.384 1.00 24.09 77 SER A O 1
ATOM 591 N N . ASP A 1 78 ? -19.387 32.233 19.546 1.00 30.08 78 ASP A N 1
ATOM 592 C CA . ASP A 1 78 ? -19.581 31.757 18.184 1.00 30.08 78 ASP A CA 1
ATOM 593 C C . ASP A 1 78 ? -21.056 31.437 17.929 1.00 30.08 78 ASP A C 1
ATOM 595 O O . ASP A 1 78 ? -21.593 30.490 18.486 1.00 30.08 78 ASP A O 1
ATOM 599 N N . ALA A 1 79 ? -21.734 32.253 17.114 1.00 26.00 79 ALA A N 1
ATOM 600 C CA . ALA A 1 79 ? -23.083 31.962 16.599 1.00 26.00 79 ALA A CA 1
ATOM 601 C C . ALA A 1 79 ? -23.465 32.884 15.425 1.00 26.00 79 ALA A C 1
ATOM 603 O O . ALA A 1 79 ? -24.559 33.451 15.360 1.00 26.00 79 ALA A O 1
ATOM 604 N N . ALA A 1 80 ? -22.554 33.099 14.477 1.00 23.53 80 ALA A N 1
ATOM 605 C CA . ALA A 1 80 ? -22.775 34.041 13.384 1.00 23.53 80 ALA A CA 1
ATOM 606 C C . ALA A 1 80 ? -22.942 33.384 12.009 1.00 23.53 80 ALA A C 1
ATOM 608 O O . ALA A 1 80 ? -22.401 33.941 11.065 1.00 23.53 80 ALA A O 1
ATOM 609 N N . LEU A 1 81 ? -23.688 32.276 11.829 1.00 24.08 81 LEU A N 1
ATOM 610 C CA . LEU A 1 81 ? -23.971 31.780 10.461 1.00 24.08 81 LEU A CA 1
ATOM 611 C C . LEU A 1 81 ? -25.114 30.748 10.304 1.00 24.08 81 LEU A C 1
ATOM 613 O O . LEU A 1 81 ? -24.915 29.689 9.729 1.00 24.08 81 LEU A O 1
ATOM 617 N N . ALA A 1 82 ? -26.362 31.049 10.698 1.00 23.14 82 ALA A N 1
ATOM 618 C CA . ALA A 1 82 ? -27.474 30.142 10.346 1.00 23.14 82 ALA A CA 1
ATOM 619 C C . ALA A 1 82 ? -28.863 30.775 10.140 1.00 23.14 82 ALA A C 1
ATOM 621 O O . ALA A 1 82 ? -29.847 30.241 10.633 1.00 23.14 82 ALA A O 1
ATOM 622 N N . ARG A 1 83 ? -29.023 31.854 9.347 1.00 22.64 83 ARG A N 1
ATOM 623 C CA . ARG A 1 83 ? -30.338 32.167 8.719 1.00 22.64 83 ARG A CA 1
ATOM 624 C C . ARG A 1 83 ? -30.230 32.867 7.357 1.00 22.64 83 ARG A C 1
ATOM 626 O O . ARG A 1 83 ? -30.253 34.091 7.263 1.00 22.64 83 ARG A O 1
ATOM 633 N N . ALA A 1 84 ? -30.277 32.079 6.281 1.00 21.16 84 ALA A N 1
ATOM 634 C CA . ALA A 1 84 ? -30.749 32.536 4.967 1.00 21.16 84 ALA A CA 1
ATOM 635 C C . ALA A 1 84 ? -31.488 31.429 4.181 1.00 21.16 84 ALA A C 1
ATOM 637 O O . ALA A 1 84 ? -31.263 31.260 2.988 1.00 21.16 84 ALA A O 1
ATOM 638 N N . ASN A 1 85 ? -32.408 30.691 4.816 1.00 24.94 85 ASN A N 1
ATOM 639 C CA . ASN A 1 85 ? -33.219 29.672 4.136 1.00 24.94 85 ASN A CA 1
ATOM 640 C C . ASN A 1 85 ? -34.692 30.082 4.005 1.00 24.94 85 ASN A C 1
ATOM 642 O O . ASN A 1 85 ? -35.512 29.807 4.874 1.00 24.94 85 ASN A O 1
ATOM 646 N N . ALA A 1 86 ? -35.039 30.703 2.872 1.00 22.17 86 ALA A N 1
ATOM 647 C CA . ALA A 1 86 ? -36.371 30.593 2.268 1.00 22.17 86 ALA A CA 1
ATOM 648 C C . ALA A 1 86 ? -36.358 31.064 0.801 1.00 22.17 86 ALA A C 1
ATOM 650 O O . ALA A 1 86 ? -36.562 32.246 0.525 1.00 22.17 86 ALA A O 1
ATOM 651 N N . ALA A 1 87 ? -36.157 30.129 -0.138 1.00 23.25 87 ALA A N 1
ATOM 652 C CA . ALA A 1 87 ? -37.041 29.865 -1.286 1.00 23.25 87 ALA A CA 1
ATOM 653 C C . ALA A 1 87 ? -36.316 29.209 -2.483 1.00 23.25 87 ALA A C 1
ATOM 655 O O . ALA A 1 87 ? -35.183 29.548 -2.806 1.00 23.25 87 ALA A O 1
ATOM 656 N N . PHE A 1 88 ? -37.103 28.399 -3.207 1.00 24.88 88 PHE A N 1
ATOM 657 C CA . PHE A 1 88 ? -37.044 28.077 -4.645 1.00 24.88 88 PHE A CA 1
ATOM 658 C C . PHE A 1 88 ? -36.591 26.674 -5.074 1.00 24.88 88 PHE A C 1
ATOM 660 O O . PHE A 1 88 ? -35.418 26.331 -5.110 1.00 24.88 88 PHE A O 1
ATOM 667 N N . LEU A 1 89 ? -37.580 25.937 -5.593 1.00 23.67 89 LEU A N 1
ATOM 668 C CA . LEU A 1 89 ? -37.418 24.988 -6.694 1.00 23.67 89 LEU A CA 1
ATOM 669 C C . LEU A 1 89 ? -37.122 25.743 -8.013 1.00 23.67 89 LEU A C 1
ATOM 671 O O . LEU A 1 89 ? -37.686 26.827 -8.220 1.00 23.67 89 LEU A O 1
ATOM 675 N N . PRO A 1 90 ? -36.366 25.159 -8.964 1.00 25.16 90 PRO A N 1
ATOM 676 C CA . PRO A 1 90 ? -36.298 25.640 -10.343 1.00 25.16 90 PRO A CA 1
ATOM 677 C C . PRO A 1 90 ? -37.654 25.509 -11.055 1.00 25.16 90 PRO A C 1
ATOM 679 O O . PRO A 1 90 ? -38.404 24.550 -10.864 1.00 25.16 90 PRO A O 1
ATOM 682 N N . ALA A 1 91 ? -37.974 26.456 -11.937 1.00 27.30 91 ALA A N 1
ATOM 683 C CA . ALA A 1 91 ? -39.186 26.398 -12.747 1.00 27.30 91 ALA A CA 1
ATOM 684 C C . ALA A 1 91 ? -39.105 25.271 -13.798 1.00 27.30 91 ALA A C 1
ATOM 686 O O . ALA A 1 91 ? -38.385 25.400 -14.785 1.00 27.30 91 ALA A O 1
ATOM 687 N N . GLY A 1 92 ? -39.904 24.209 -13.626 1.00 31.89 92 GLY A N 1
ATOM 688 C CA . GLY A 1 92 ? -40.227 23.262 -14.705 1.00 31.89 92 GLY A CA 1
ATOM 689 C C . GLY A 1 92 ? -40.135 21.765 -14.399 1.00 31.89 92 GLY A C 1
ATOM 690 O O . GLY A 1 92 ? -40.530 20.989 -15.264 1.00 31.89 92 GLY A O 1
ATOM 691 N N . VAL A 1 93 ? -39.685 21.338 -13.216 1.00 27.95 93 VAL A N 1
ATOM 692 C CA . VAL A 1 93 ? -39.525 19.907 -12.887 1.00 27.95 93 VAL A CA 1
ATOM 693 C C . VAL A 1 93 ? -40.545 19.489 -11.832 1.00 27.95 93 VAL A C 1
ATOM 695 O O . VAL A 1 93 ? -40.715 20.163 -10.817 1.00 27.95 93 VAL A O 1
ATOM 698 N N . SER A 1 94 ? -41.278 18.402 -12.088 1.00 31.36 94 SER A N 1
ATOM 699 C CA . SER A 1 94 ? -42.265 17.896 -11.133 1.00 31.36 94 SER A CA 1
ATOM 700 C C . SER A 1 94 ? -41.580 17.023 -10.066 1.00 31.36 94 SER A C 1
ATOM 702 O O . SER A 1 94 ? -40.721 16.215 -10.425 1.00 31.36 94 SER A O 1
ATOM 704 N N . PRO A 1 95 ? -42.002 17.084 -8.788 1.00 30.80 95 PRO A N 1
ATOM 705 C CA . PRO A 1 95 ? -41.444 16.271 -7.696 1.00 30.80 95 PRO A CA 1
ATOM 706 C C . PRO A 1 95 ? -41.451 14.750 -7.939 1.00 30.80 95 PRO A C 1
ATOM 708 O O . PRO A 1 95 ? -40.746 14.009 -7.264 1.00 30.80 95 PRO A O 1
ATOM 711 N N . VAL A 1 96 ? -42.247 14.271 -8.903 1.00 30.00 96 VAL A N 1
ATOM 712 C CA . VAL A 1 96 ? -42.389 12.845 -9.235 1.00 30.00 96 VAL A CA 1
ATOM 713 C C . VAL A 1 96 ? -41.295 12.351 -10.195 1.00 30.00 96 VAL A C 1
ATOM 715 O O . VAL A 1 96 ? -40.996 11.163 -10.196 1.00 30.00 96 VAL A O 1
ATOM 718 N N . GLU A 1 97 ? -40.676 13.233 -10.990 1.00 31.80 97 GLU A N 1
ATOM 719 C CA . GLU A 1 97 ? -39.562 12.865 -11.887 1.00 31.80 97 GLU A CA 1
ATOM 720 C C . GLU A 1 97 ? -38.206 12.898 -11.161 1.00 31.80 97 GLU A C 1
ATOM 722 O O . GLU A 1 97 ? -37.354 12.071 -11.458 1.00 31.80 97 GLU A O 1
ATOM 727 N N . PHE A 1 98 ? -38.047 13.763 -10.149 1.00 32.94 98 PHE A N 1
ATOM 728 C CA . PHE A 1 98 ? -36.853 13.847 -9.290 1.00 32.94 98 PHE A CA 1
ATOM 729 C C . PHE A 1 98 ? -36.713 12.639 -8.345 1.00 32.94 98 PHE A C 1
ATOM 731 O O . PHE A 1 98 ? -35.638 12.072 -8.206 1.00 32.94 98 PHE A O 1
ATOM 738 N N . ALA A 1 99 ? -37.823 12.158 -7.774 1.00 28.22 99 ALA A N 1
ATOM 739 C CA . ALA A 1 99 ? -37.821 10.945 -6.950 1.00 28.22 99 ALA A CA 1
ATOM 740 C C . ALA A 1 99 ? -37.600 9.645 -7.757 1.00 28.22 99 ALA A C 1
ATOM 742 O O . ALA A 1 99 ? -37.357 8.595 -7.171 1.00 28.22 99 ALA A O 1
ATOM 743 N N . ALA A 1 100 ? -37.714 9.694 -9.092 1.00 28.97 100 ALA A N 1
ATOM 744 C CA . ALA A 1 100 ? -37.525 8.545 -9.981 1.00 28.97 100 ALA A CA 1
ATOM 745 C C . ALA A 1 100 ? -36.117 8.475 -10.609 1.00 28.97 100 ALA A C 1
ATOM 747 O O . ALA A 1 100 ? -35.815 7.484 -11.273 1.00 28.97 100 ALA A O 1
ATOM 748 N N . SER A 1 101 ? -35.280 9.504 -10.419 1.00 28.42 101 SER A N 1
ATOM 749 C CA . SER A 1 101 ? -33.895 9.575 -10.910 1.00 28.42 101 SER A CA 1
ATOM 750 C C . SER A 1 101 ? -32.837 9.345 -9.828 1.00 28.42 101 SER A C 1
ATOM 752 O O . SER A 1 101 ? -31.653 9.422 -10.135 1.00 28.42 101 SER A O 1
ATOM 754 N N . LEU A 1 102 ? -33.246 9.075 -8.585 1.00 24.69 102 LEU A N 1
ATOM 755 C CA . LEU A 1 102 ? -32.334 8.680 -7.514 1.00 24.69 102 LEU A CA 1
ATOM 756 C C . LEU A 1 102 ? -31.906 7.214 -7.729 1.00 24.69 102 LEU A C 1
ATOM 758 O O . LEU A 1 102 ? -32.786 6.355 -7.881 1.00 24.69 102 LEU A O 1
ATOM 762 N N . PRO A 1 103 ? -30.597 6.904 -7.766 1.00 24.23 103 PRO A N 1
ATOM 763 C CA . PRO A 1 103 ? -30.121 5.529 -7.677 1.00 24.23 103 PRO A CA 1
ATOM 764 C C . PRO A 1 103 ? -30.645 4.879 -6.390 1.00 24.23 103 PRO A C 1
ATOM 766 O O . PRO A 1 103 ? -30.815 5.541 -5.368 1.00 24.23 103 PRO A O 1
ATOM 769 N N . GLN A 1 104 ? -30.921 3.575 -6.434 1.00 26.58 104 GLN A N 1
ATOM 770 C CA . GLN A 1 104 ? -31.063 2.806 -5.200 1.00 26.58 104 GLN A CA 1
ATOM 771 C C . GLN A 1 104 ? -29.691 2.758 -4.526 1.00 26.58 104 GLN A C 1
ATOM 773 O O . GLN A 1 104 ? -28.732 2.337 -5.169 1.00 26.58 104 GLN A O 1
ATOM 778 N N . SER A 1 105 ? -29.625 3.198 -3.271 1.00 27.48 105 SER A N 1
ATOM 779 C CA . SER A 1 105 ? -28.444 3.138 -2.410 1.00 27.48 105 SER A CA 1
ATOM 780 C C . SER A 1 105 ? -27.800 1.740 -2.449 1.00 27.48 105 SER A C 1
ATOM 782 O O . SER A 1 105 ? -28.542 0.749 -2.361 1.00 27.48 105 SER A O 1
ATOM 784 N N . PRO A 1 106 ? -26.462 1.618 -2.549 1.00 30.20 106 PRO A N 1
ATOM 785 C CA . PRO A 1 106 ? -25.772 0.414 -2.097 1.00 30.20 106 PRO A CA 1
ATOM 786 C C . PRO A 1 106 ? -26.158 0.179 -0.626 1.00 30.20 106 PRO A C 1
ATOM 788 O O . PRO A 1 106 ? -26.379 1.128 0.120 1.00 30.20 106 PRO A O 1
ATOM 791 N N . GLY A 1 107 ? -26.422 -1.075 -0.264 1.00 32.06 107 GLY A N 1
ATOM 792 C CA . GLY A 1 107 ? -27.211 -1.431 0.919 1.00 32.06 107 GLY A CA 1
ATOM 793 C C . GLY A 1 107 ? -26.654 -0.927 2.253 1.00 32.06 107 GLY A C 1
ATOM 794 O O . GLY A 1 107 ? -25.448 -0.863 2.436 1.00 32.06 107 GLY A O 1
ATOM 795 N N . GLN A 1 108 ? -27.556 -0.660 3.208 1.00 31.64 108 GLN A N 1
ATOM 796 C CA . GLN A 1 108 ? -27.196 -0.579 4.629 1.00 31.64 108 GLN A CA 1
ATOM 797 C C . GLN A 1 108 ? -26.335 -1.796 4.999 1.00 31.64 108 GLN A C 1
ATOM 799 O O . GLN A 1 108 ? -26.738 -2.930 4.695 1.00 31.64 108 GLN A O 1
ATOM 804 N N . LYS A 1 109 ? -25.189 -1.570 5.661 1.00 41.50 109 LYS A N 1
ATOM 805 C CA . LYS A 1 109 ? -24.445 -2.641 6.336 1.00 41.50 109 LYS A CA 1
ATOM 806 C C . LYS A 1 109 ? -25.429 -3.403 7.228 1.00 41.50 109 LYS A C 1
ATOM 808 O O . LYS A 1 109 ? -26.249 -2.816 7.933 1.00 41.50 109 LYS A O 1
ATOM 813 N N . SER A 1 110 ? -25.433 -4.729 7.117 1.00 34.78 110 SER A N 1
ATOM 814 C CA . SER A 1 110 ? -26.289 -5.564 7.956 1.00 34.78 110 SER A CA 1
ATOM 815 C C . SER A 1 110 ? -25.856 -5.447 9.412 1.00 34.78 110 SER A C 1
ATOM 817 O O . SER A 1 110 ? -24.667 -5.521 9.688 1.00 34.78 110 SER A O 1
ATOM 819 N N . THR A 1 111 ? -26.809 -5.428 10.343 1.00 36.16 111 THR A N 1
ATOM 820 C CA . THR A 1 111 ? -26.558 -5.505 11.795 1.00 36.16 111 THR A CA 1
ATOM 821 C C . THR A 1 111 ? -25.988 -6.863 12.257 1.00 36.16 111 THR A C 1
ATOM 823 O O . THR A 1 111 ? -25.994 -7.163 13.447 1.00 36.16 111 THR A O 1
ATOM 826 N N . GLU A 1 112 ? -25.595 -7.753 11.338 1.00 36.25 112 GLU A N 1
ATOM 827 C CA . GLU A 1 112 ? -24.990 -9.049 11.662 1.00 36.25 112 GLU A CA 1
ATOM 828 C C . GLU A 1 112 ? -23.465 -8.903 11.686 1.00 36.25 112 GLU A C 1
ATOM 830 O O . GLU A 1 112 ? -22.872 -8.405 10.732 1.00 36.25 112 GLU A O 1
ATOM 835 N N . ALA A 1 113 ? -22.840 -9.342 12.783 1.00 34.72 113 ALA A N 1
ATOM 836 C CA . ALA A 1 113 ? -21.391 -9.297 12.949 1.00 34.72 113 ALA A CA 1
ATOM 837 C C . ALA A 1 113 ? -20.670 -10.095 11.838 1.00 34.72 113 ALA A C 1
ATOM 839 O O . ALA A 1 113 ? -21.127 -11.198 11.506 1.00 34.72 113 ALA A O 1
ATOM 840 N N . PRO A 1 114 ? -19.540 -9.598 11.295 1.00 37.53 114 PRO A N 1
ATOM 841 C CA . PRO A 1 114 ? -18.698 -10.382 10.400 1.00 37.53 114 PRO A CA 1
ATOM 842 C C . PRO A 1 114 ? -18.293 -11.721 11.038 1.00 37.53 114 PRO A C 1
ATOM 844 O O . PRO A 1 114 ? -18.148 -11.843 12.255 1.00 37.53 114 PRO A O 1
ATOM 847 N N . SER A 1 115 ? -18.124 -12.754 10.210 1.00 36.69 115 SER A N 1
ATOM 848 C CA . SER A 1 115 ? -17.887 -14.143 10.638 1.00 36.69 115 SER A CA 1
ATOM 849 C C . SER A 1 115 ? -16.503 -14.415 11.250 1.00 36.69 115 SER A C 1
ATOM 851 O O . SER A 1 115 ? -16.150 -15.580 11.425 1.00 36.69 115 SER A O 1
ATOM 853 N N . GLU A 1 116 ? -15.723 -13.374 11.540 1.00 40.94 116 GLU A N 1
ATOM 854 C CA . GLU A 1 116 ? -14.289 -13.468 11.849 1.00 40.94 116 GLU A CA 1
ATOM 855 C C . GLU A 1 116 ? -13.947 -13.370 13.340 1.00 40.94 116 GLU A C 1
ATOM 857 O O . GLU A 1 116 ? -12.823 -13.664 13.738 1.00 40.94 116 GLU A O 1
ATOM 862 N N . PHE A 1 117 ? -14.907 -13.042 14.208 1.00 45.53 117 PHE A N 1
ATOM 863 C CA . PHE A 1 117 ? -14.619 -12.968 15.639 1.00 45.53 117 PHE A CA 1
ATOM 864 C C . PHE A 1 117 ? -14.496 -14.364 16.257 1.00 45.53 117 PHE A C 1
ATOM 866 O O . PHE A 1 117 ? -15.460 -15.134 16.321 1.00 45.53 117 PHE A O 1
ATOM 873 N N . ASN A 1 118 ? -13.308 -14.666 16.787 1.00 38.34 118 ASN A N 1
ATOM 874 C CA . ASN A 1 118 ? -13.016 -15.916 17.496 1.00 38.34 118 ASN A CA 1
ATOM 875 C C . ASN A 1 118 ? -13.906 -16.120 18.740 1.00 38.34 118 ASN A C 1
ATOM 877 O O . ASN A 1 118 ? -14.125 -17.263 19.159 1.00 38.34 118 ASN A O 1
ATOM 881 N N . LYS A 1 119 ? -14.448 -15.035 19.319 1.00 52.81 119 LYS A N 1
ATOM 882 C CA . LYS A 1 119 ? -15.384 -15.062 20.448 1.00 52.81 119 LYS A CA 1
ATOM 883 C C . LYS A 1 119 ? -16.177 -13.750 20.543 1.00 52.81 119 LYS A C 1
ATOM 885 O O . LYS A 1 119 ? -15.593 -12.680 20.570 1.00 52.81 119 LYS A O 1
ATOM 890 N N . LEU A 1 120 ? -17.507 -13.853 20.601 1.00 71.19 120 LEU A N 1
ATOM 891 C CA . LEU A 1 120 ? -18.416 -12.733 20.875 1.00 71.19 120 LEU A CA 1
ATOM 892 C C . LEU A 1 120 ? -18.886 -12.817 22.329 1.00 71.19 120 LEU A C 1
ATOM 894 O O . LEU A 1 120 ? -19.512 -13.816 22.712 1.00 71.19 120 LEU A O 1
ATOM 898 N N . THR A 1 121 ? -18.626 -11.777 23.119 1.00 79.00 121 THR A N 1
ATOM 899 C CA . THR A 1 121 ? -19.118 -11.675 24.497 1.00 79.00 121 THR A CA 1
ATOM 900 C C . THR A 1 121 ? -20.373 -10.815 24.551 1.00 79.00 121 THR A C 1
ATOM 902 O O . THR A 1 121 ? -20.392 -9.692 24.072 1.00 79.00 121 THR A O 1
ATOM 905 N N . VAL A 1 122 ? -21.444 -11.361 25.136 1.00 83.62 122 VAL A N 1
ATOM 906 C CA . VAL A 1 122 ? -22.714 -10.647 25.327 1.00 83.62 122 VAL A CA 1
ATOM 907 C C . VAL A 1 122 ? -22.901 -10.378 26.811 1.00 83.62 122 VAL A C 1
ATOM 909 O O . VAL A 1 122 ? -22.998 -11.323 27.603 1.00 83.62 122 VAL A O 1
ATOM 912 N N . VAL A 1 123 ? -22.991 -9.106 27.178 1.00 86.56 123 VAL A N 1
ATOM 913 C CA . VAL A 1 123 ? -23.215 -8.645 28.549 1.00 86.56 123 VAL A CA 1
ATOM 914 C C . VAL A 1 123 ? -24.563 -7.937 28.660 1.00 86.56 123 VAL A C 1
ATOM 916 O O . VAL A 1 123 ? -25.097 -7.414 27.685 1.00 86.56 123 VAL A O 1
ATOM 919 N N . GLY A 1 124 ? -25.153 -7.982 29.850 1.00 81.81 124 GLY A N 1
ATOM 920 C CA . GLY A 1 124 ? -26.237 -7.070 30.207 1.00 81.81 124 GLY A CA 1
ATOM 921 C C . GLY A 1 124 ? -25.665 -5.915 31.017 1.00 81.81 124 GLY A C 1
ATOM 922 O O . GLY A 1 124 ? -24.639 -6.107 31.672 1.00 81.81 124 GLY A O 1
ATOM 923 N N . GLU A 1 125 ? -26.330 -4.769 30.998 1.00 84.44 125 GLU A N 1
ATOM 924 C CA . GLU A 1 125 ? -25.981 -3.653 31.883 1.00 84.44 125 GLU A CA 1
ATOM 925 C C . GLU A 1 125 ? -26.349 -3.946 33.353 1.00 84.44 125 GLU A C 1
ATOM 927 O O . GLU A 1 125 ? -27.117 -4.871 33.673 1.00 84.44 125 GLU A O 1
ATOM 932 N N . SER A 1 126 ? -25.814 -3.133 34.260 1.00 85.06 126 SER A N 1
ATOM 933 C CA . SER A 1 126 ? -26.179 -3.111 35.668 1.00 85.06 126 SER A CA 1
ATOM 934 C C . SER A 1 126 ? -26.196 -1.701 36.249 1.00 85.06 126 SER A C 1
ATOM 936 O O . SER A 1 126 ? -25.168 -1.040 36.328 1.00 85.06 126 SER A O 1
ATOM 938 N N . GLU A 1 127 ? -27.354 -1.359 36.795 1.00 80.94 127 GLU A N 1
ATOM 939 C CA . GLU A 1 127 ? -27.658 -0.074 37.420 1.00 80.94 127 GLU A CA 1
ATOM 940 C C . GLU A 1 127 ? -27.090 0.084 38.849 1.00 80.94 127 GLU A C 1
ATOM 942 O O . GLU A 1 127 ? -27.136 -0.881 39.640 1.00 80.94 127 GLU A O 1
ATOM 947 N N . PRO A 1 128 ? -26.656 1.295 39.265 1.00 80.00 128 PRO A N 1
ATOM 948 C CA . PRO A 1 128 ? -26.585 2.527 38.465 1.00 80.00 128 PRO A CA 1
ATOM 949 C C . PRO A 1 128 ? -25.372 2.539 37.525 1.00 80.00 128 PRO A C 1
ATOM 951 O O . PRO A 1 128 ? -24.315 2.044 37.927 1.00 80.00 128 PRO A O 1
ATOM 954 N N . ASN A 1 129 ? -25.509 3.139 36.345 1.00 83.00 129 ASN A N 1
ATOM 955 C CA . ASN A 1 129 ? -24.410 3.450 35.415 1.00 83.00 129 ASN A CA 1
ATOM 956 C C . ASN A 1 129 ? -24.575 4.818 34.721 1.00 83.00 129 ASN A C 1
ATOM 958 O O . ASN A 1 129 ? -23.923 5.078 33.712 1.00 83.00 129 ASN A O 1
ATOM 962 N N . ASP A 1 130 ? -25.369 5.691 35.346 1.00 78.31 130 ASP A N 1
ATOM 963 C CA . ASP A 1 130 ? -25.766 7.043 34.925 1.00 78.31 130 ASP A CA 1
ATOM 964 C C . ASP A 1 130 ? -24.614 8.068 34.884 1.00 78.31 130 ASP A C 1
ATOM 966 O O . ASP A 1 130 ? -24.792 9.206 34.444 1.00 78.31 130 ASP A O 1
ATOM 970 N N . ASP A 1 131 ? -23.437 7.713 35.415 1.00 78.25 131 ASP A N 1
ATOM 971 C CA . ASP A 1 131 ? -22.257 8.577 35.470 1.00 78.25 131 ASP A CA 1
ATOM 972 C C . ASP A 1 131 ? -20.937 7.799 35.302 1.00 78.25 131 ASP A C 1
ATOM 974 O O . ASP A 1 131 ? -20.856 6.593 35.542 1.00 78.25 131 ASP A O 1
ATOM 978 N N . PHE A 1 132 ? -19.855 8.507 34.956 1.00 79.50 132 PHE A N 1
ATOM 979 C CA . PHE A 1 132 ? -18.525 7.910 34.760 1.00 79.50 132 PHE A CA 1
ATOM 980 C C . PHE A 1 132 ? -17.985 7.155 35.988 1.00 79.50 132 PHE A C 1
ATOM 982 O O . PHE A 1 132 ? -17.194 6.229 35.847 1.00 79.50 132 PHE A O 1
ATOM 989 N N . ALA A 1 133 ? -18.390 7.524 37.210 1.00 80.31 133 ALA A N 1
ATOM 990 C CA . ALA A 1 133 ? -17.925 6.865 38.434 1.00 80.31 133 ALA A CA 1
ATOM 991 C C . ALA A 1 133 ? -18.659 5.543 38.718 1.00 80.31 133 ALA A C 1
ATOM 993 O O . ALA A 1 133 ? -18.213 4.751 39.557 1.00 80.31 133 ALA A O 1
ATOM 994 N N . THR A 1 134 ? -19.795 5.331 38.059 1.00 84.38 134 THR A N 1
ATOM 995 C CA . THR A 1 134 ? -20.648 4.144 38.153 1.00 84.38 134 THR A CA 1
ATOM 996 C C . THR A 1 134 ? -20.652 3.316 36.867 1.00 84.38 134 THR A C 1
ATOM 998 O O . THR A 1 134 ? -21.309 2.275 36.822 1.00 84.38 134 THR A O 1
ATOM 1001 N N . ALA A 1 135 ? -19.858 3.720 35.869 1.00 89.12 135 ALA A N 1
ATOM 1002 C CA . ALA A 1 135 ? -19.719 3.042 34.590 1.00 89.12 135 ALA A CA 1
ATOM 1003 C C . ALA A 1 135 ? -19.470 1.531 34.748 1.00 89.12 135 ALA A C 1
ATOM 1005 O O . ALA A 1 135 ? -18.739 1.065 35.628 1.00 89.12 135 ALA A O 1
ATOM 1006 N N . ASN A 1 136 ? -20.116 0.732 33.900 1.00 94.38 136 ASN A N 1
ATOM 1007 C CA . ASN A 1 136 ? -19.951 -0.717 33.920 1.00 94.38 136 ASN A CA 1
ATOM 1008 C C . ASN A 1 136 ? -18.668 -1.121 33.171 1.00 94.38 136 ASN A C 1
ATOM 1010 O O . ASN A 1 136 ? -18.541 -0.791 31.994 1.00 94.38 136 ASN A O 1
ATOM 1014 N N . PRO A 1 137 ? -17.743 -1.884 33.780 1.00 93.94 137 PRO A N 1
ATOM 1015 C CA . PRO A 1 137 ? -16.528 -2.309 33.094 1.00 93.94 137 PRO A CA 1
ATOM 1016 C C . PRO A 1 137 ? -16.828 -3.393 32.053 1.00 93.94 137 PRO A C 1
ATOM 1018 O O . PRO A 1 137 ? -17.508 -4.385 32.350 1.00 93.94 137 PRO A O 1
ATOM 1021 N N . LEU A 1 138 ? -16.277 -3.236 30.852 1.00 93.88 138 LEU A N 1
ATOM 1022 C CA . LEU A 1 138 ? -16.388 -4.189 29.752 1.00 93.88 138 LEU A CA 1
ATOM 1023 C C . LEU A 1 138 ? -15.029 -4.846 29.458 1.00 93.88 138 LEU A C 1
ATOM 1025 O O . LEU A 1 138 ? -14.015 -4.159 29.417 1.00 93.88 138 LEU A O 1
ATOM 1029 N N . PRO A 1 139 ? -14.980 -6.169 29.211 1.00 88.50 139 PRO A N 1
ATOM 1030 C CA . PRO A 1 139 ? -13.741 -6.871 28.877 1.00 88.50 139 PRO A CA 1
ATOM 1031 C C . PRO A 1 139 ? -13.419 -6.748 27.374 1.00 88.50 139 PRO A C 1
ATOM 1033 O O . PRO A 1 139 ? -13.285 -7.768 26.697 1.00 88.50 139 PRO A O 1
ATOM 1036 N N . LEU A 1 140 ? -13.395 -5.524 26.838 1.00 87.88 140 LEU A N 1
ATOM 1037 C CA . LEU A 1 140 ? -13.045 -5.245 25.440 1.00 87.88 140 LEU A CA 1
ATOM 1038 C C . LEU A 1 140 ? -11.526 -5.066 25.334 1.00 87.88 140 LEU A C 1
ATOM 1040 O O . LEU A 1 140 ? -10.973 -4.308 26.118 1.00 87.88 140 LEU A O 1
ATOM 1044 N N . GLY A 1 141 ? -10.876 -5.765 24.404 1.00 82.44 141 GLY A N 1
ATOM 1045 C CA . GLY A 1 141 ? -9.419 -5.710 24.235 1.00 82.44 141 GLY A CA 1
ATOM 1046 C C . GLY A 1 141 ? -8.844 -6.958 23.562 1.00 82.44 141 GLY A C 1
ATOM 1047 O O . GLY A 1 141 ? -9.575 -7.905 23.241 1.00 82.44 141 GLY A O 1
ATOM 1048 N N . PHE A 1 142 ? -7.526 -6.970 23.361 1.00 72.88 142 PHE A N 1
ATOM 1049 C CA . PHE A 1 142 ? -6.776 -8.111 22.814 1.00 72.88 142 PHE A CA 1
ATOM 1050 C C . PHE A 1 142 ? -6.027 -8.919 23.890 1.00 72.88 142 PHE A C 1
ATOM 1052 O O . PHE A 1 142 ? -5.467 -9.984 23.599 1.00 72.88 142 PHE A O 1
ATOM 1059 N N . GLY A 1 143 ? -6.027 -8.451 25.140 1.00 67.56 143 GLY A N 1
ATOM 1060 C CA . GLY A 1 143 ? -5.274 -9.025 26.241 1.00 67.56 143 GLY A CA 1
ATOM 1061 C C . GLY A 1 143 ? -5.866 -10.321 26.821 1.00 67.56 143 GLY A C 1
ATOM 1062 O O . GLY A 1 143 ? -6.990 -10.745 26.524 1.00 67.56 143 GLY A O 1
ATOM 1063 N N . PRO A 1 144 ? -5.115 -11.023 27.693 1.00 60.22 144 PRO A N 1
ATOM 1064 C CA . PRO A 1 144 ? -5.574 -12.269 28.298 1.00 60.22 144 PRO A CA 1
ATOM 1065 C C . PRO A 1 144 ? -6.854 -12.108 29.138 1.00 60.22 144 PRO A C 1
ATOM 1067 O O . PRO A 1 144 ? -6.813 -11.679 30.289 1.00 60.22 144 PRO A O 1
ATOM 1070 N N . GLY A 1 145 ? -7.981 -12.595 28.613 1.00 67.31 145 GLY A N 1
ATOM 1071 C CA . GLY A 1 145 ? -9.283 -12.557 29.294 1.00 67.31 145 GLY A CA 1
ATOM 1072 C C . GLY A 1 145 ? -10.246 -11.501 28.753 1.00 67.31 145 GLY A C 1
ATOM 1073 O O . GLY A 1 145 ? -11.394 -11.482 29.201 1.00 67.31 145 GLY A O 1
ATOM 1074 N N . GLU A 1 146 ? -9.800 -10.708 27.784 1.00 79.38 146 GLU A N 1
ATOM 1075 C CA . GLU A 1 146 ? -10.594 -9.762 27.001 1.00 79.38 146 GLU A CA 1
ATOM 1076 C C . GLU A 1 146 ? -11.076 -10.402 25.690 1.00 79.38 146 GLU A C 1
ATOM 1078 O O . GLU A 1 146 ? -10.653 -11.504 25.317 1.00 79.38 146 GLU A O 1
ATOM 1083 N N . ASP A 1 147 ? -12.019 -9.742 25.023 1.00 80.62 147 ASP A N 1
ATOM 1084 C CA . ASP A 1 147 ? -12.513 -10.104 23.698 1.00 80.62 147 ASP A CA 1
ATOM 1085 C C . ASP A 1 147 ? -12.570 -8.855 22.805 1.00 80.62 147 ASP A C 1
ATOM 1087 O O . ASP A 1 147 ? -13.079 -7.821 23.225 1.00 80.62 147 ASP A O 1
ATOM 1091 N N . SER A 1 148 ? -12.165 -8.964 21.536 1.00 83.56 148 SER A N 1
ATOM 1092 C CA . SER A 1 148 ? -12.212 -7.853 20.564 1.00 83.56 148 SER A CA 1
ATOM 1093 C C . SER A 1 148 ? -13.625 -7.513 20.059 1.00 83.56 148 SER A C 1
ATOM 1095 O O . SER A 1 148 ? -13.814 -6.639 19.212 1.00 83.56 148 SER A O 1
ATOM 1097 N N . ALA A 1 149 ? -14.646 -8.210 20.564 1.00 87.12 149 ALA A N 1
ATOM 1098 C CA . ALA A 1 149 ? -16.043 -7.959 20.246 1.00 87.12 149 ALA A CA 1
ATOM 1099 C C . ALA A 1 149 ? -16.940 -8.155 21.473 1.00 87.12 149 ALA A C 1
ATOM 1101 O O . ALA A 1 149 ? -17.084 -9.267 22.001 1.00 87.12 149 ALA A O 1
ATOM 1102 N N . VAL A 1 150 ? -17.616 -7.074 21.866 1.00 90.44 150 VAL A N 1
ATOM 1103 C CA . VAL A 1 150 ? -18.564 -7.046 22.984 1.00 90.44 150 VAL A CA 1
ATOM 1104 C C . VAL A 1 150 ? -19.908 -6.494 22.513 1.00 90.44 150 VAL A C 1
ATOM 1106 O O . VAL A 1 150 ? -19.978 -5.466 21.844 1.00 90.44 150 VAL A O 1
ATOM 1109 N N . ASP A 1 151 ? -20.988 -7.187 22.867 1.00 92.56 151 ASP A N 1
ATOM 1110 C CA . ASP A 1 151 ? -22.360 -6.711 22.703 1.00 92.56 151 ASP A CA 1
ATOM 1111 C C . ASP A 1 151 ? -22.981 -6.453 24.075 1.00 92.56 151 ASP A C 1
ATOM 1113 O O . ASP A 1 151 ? -23.100 -7.365 24.902 1.00 92.56 151 ASP A O 1
ATOM 1117 N N . VAL A 1 152 ? -23.434 -5.226 24.293 1.00 94.56 152 VAL A N 1
ATOM 1118 C CA . VAL A 1 152 ? -24.163 -4.818 25.491 1.00 94.56 152 VAL A CA 1
ATOM 1119 C C . VAL A 1 152 ? -25.656 -4.822 25.195 1.00 94.56 152 VAL A C 1
ATOM 1121 O O . VAL A 1 152 ? -26.105 -4.304 24.172 1.00 94.56 152 VAL A O 1
ATOM 1124 N N . LYS A 1 153 ? -26.440 -5.406 26.101 1.00 93.12 153 LYS A N 1
ATOM 1125 C CA . LYS A 1 153 ? -27.903 -5.304 26.104 1.00 93.12 153 LYS A CA 1
ATOM 1126 C C . LYS A 1 153 ? -28.346 -4.505 27.316 1.00 93.12 153 LYS A C 1
ATOM 1128 O O . LYS A 1 153 ? -28.222 -5.004 28.438 1.00 93.12 153 LYS A O 1
ATOM 1133 N N . GLY A 1 154 ? -28.904 -3.332 27.062 1.00 91.25 154 GLY A N 1
ATOM 1134 C CA . GLY A 1 154 ? -29.326 -2.407 28.103 1.00 91.25 154 GLY A CA 1
ATOM 1135 C C . GLY A 1 154 ? -30.770 -1.940 27.964 1.00 91.25 154 GLY A C 1
ATOM 1136 O O . GLY A 1 154 ? -31.524 -2.406 27.092 1.00 91.25 154 GLY A O 1
ATOM 1137 N N . PHE A 1 155 ? -31.182 -1.055 28.858 1.00 88.00 155 PHE A N 1
ATOM 1138 C CA . PHE A 1 155 ? -32.499 -0.455 28.930 1.00 88.00 155 PHE A CA 1
ATOM 1139 C C . PHE A 1 155 ? -32.414 0.964 29.485 1.00 88.00 155 PHE A C 1
ATOM 1141 O O . PHE A 1 155 ? -32.193 1.145 30.667 1.00 88.00 155 PHE A O 1
ATOM 1148 N N . LEU A 1 156 ? -32.785 1.936 28.654 1.00 83.06 156 LEU A N 1
ATOM 1149 C CA . LEU A 1 156 ? -32.898 3.325 29.084 1.00 83.06 156 LEU A CA 1
ATOM 1150 C C . LEU A 1 156 ? -34.254 3.550 29.783 1.00 83.06 156 LEU A C 1
ATOM 1152 O O . LEU A 1 156 ? -35.318 3.324 29.186 1.00 83.06 156 LEU A O 1
ATOM 1156 N N . ASP A 1 157 ? -34.268 4.025 31.025 1.00 74.44 157 ASP A N 1
ATOM 1157 C CA . ASP A 1 157 ? -35.449 4.414 31.809 1.00 74.44 157 ASP A CA 1
ATOM 1158 C C . ASP A 1 157 ? -35.730 5.926 31.727 1.00 74.44 157 ASP A C 1
ATOM 1160 O O . ASP A 1 157 ? -35.932 6.634 32.714 1.00 74.44 157 ASP A O 1
ATOM 1164 N N . PHE A 1 158 ? -35.813 6.448 30.500 1.00 64.44 158 PHE A N 1
ATOM 1165 C CA . PHE A 1 158 ? -36.300 7.808 30.265 1.00 64.44 158 PHE A CA 1
ATOM 1166 C C . PHE A 1 158 ? -37.801 7.945 30.587 1.00 64.44 158 PHE A C 1
ATOM 1168 O O . PHE A 1 158 ? -38.676 7.477 29.847 1.00 64.44 158 PHE A O 1
ATOM 1175 N N . THR A 1 159 ? -38.142 8.670 31.651 1.00 60.22 159 THR A N 1
ATOM 1176 C CA . THR A 1 159 ? -39.543 9.017 31.931 1.00 60.22 159 THR A CA 1
ATOM 1177 C C . THR A 1 159 ? -39.985 10.179 31.028 1.00 60.22 159 THR A C 1
ATOM 1179 O O . THR A 1 159 ? -39.467 11.285 31.178 1.00 60.22 159 THR A O 1
ATOM 1182 N N . PRO A 1 160 ? -40.967 9.998 30.114 1.00 61.38 160 PRO A N 1
ATOM 1183 C CA . PRO A 1 160 ? -41.390 11.066 29.213 1.00 61.38 160 PRO A CA 1
ATOM 1184 C C . PRO A 1 160 ? -41.913 12.285 29.980 1.00 61.38 160 PRO A C 1
ATOM 1186 O O . PRO A 1 160 ? -42.637 12.108 30.971 1.00 61.38 160 PRO A O 1
ATOM 1189 N N . PRO A 1 161 ? -41.654 13.511 29.491 1.00 73.81 161 PRO A N 1
ATOM 1190 C CA . PRO A 1 161 ? -42.135 14.711 30.150 1.00 73.81 161 PRO A CA 1
ATOM 1191 C C . PRO A 1 161 ? -43.659 14.719 30.220 1.00 73.81 161 PRO A C 1
ATOM 1193 O O . PRO A 1 161 ? -44.363 14.415 29.253 1.00 73.81 161 PRO A O 1
ATOM 1196 N N . THR A 1 162 ? -44.194 15.084 31.382 1.00 85.94 162 THR A N 1
ATOM 1197 C CA . THR A 1 162 ? -45.642 15.199 31.569 1.00 85.94 162 THR A CA 1
ATOM 1198 C C . THR A 1 162 ? -46.142 16.497 30.926 1.00 85.94 162 THR A C 1
ATOM 1200 O O . THR A 1 162 ? -45.706 17.570 31.340 1.00 85.94 162 THR A O 1
ATOM 1203 N N . PRO A 1 163 ? -47.083 16.456 29.962 1.00 87.75 163 PRO A N 1
ATOM 1204 C CA . PRO A 1 163 ? -47.618 17.680 29.380 1.00 87.75 163 PRO A CA 1
ATOM 1205 C C . PRO A 1 163 ? -48.417 18.482 30.410 1.00 87.75 163 PRO A C 1
ATOM 1207 O O . PRO A 1 163 ? -49.332 17.942 31.045 1.00 87.75 163 PRO A O 1
ATOM 1210 N N . ILE A 1 164 ? -48.125 19.774 30.531 1.00 93.44 164 ILE A N 1
ATOM 1211 C CA . ILE A 1 164 ? -48.893 20.720 31.346 1.00 93.44 164 ILE A CA 1
ATOM 1212 C C . ILE A 1 164 ? -49.581 21.755 30.453 1.00 93.44 164 ILE A C 1
ATOM 1214 O O . ILE A 1 164 ? -49.124 22.072 29.359 1.00 93.44 164 ILE A O 1
ATOM 1218 N N . ALA A 1 165 ? -50.730 22.252 30.906 1.00 89.88 165 ALA A N 1
ATOM 1219 C CA . ALA A 1 165 ? -51.432 23.330 30.221 1.00 89.88 165 ALA A CA 1
ATOM 1220 C C . ALA A 1 165 ? -50.950 24.680 30.757 1.00 89.88 165 ALA A C 1
ATOM 1222 O O . ALA A 1 165 ? -50.836 24.841 31.973 1.00 89.88 165 ALA A O 1
ATOM 1223 N N . THR A 1 166 ? -50.742 25.633 29.858 1.00 92.69 166 THR A N 1
ATOM 1224 C CA . THR A 1 166 ? -50.416 27.027 30.170 1.00 92.69 166 THR A CA 1
ATOM 1225 C C . THR A 1 166 ? -51.690 27.863 30.234 1.00 92.69 166 THR A C 1
ATOM 1227 O O . THR A 1 166 ? -52.691 27.566 29.562 1.00 92.69 166 THR A O 1
ATOM 1230 N N . ALA A 1 167 ? -51.713 28.847 31.129 1.00 90.75 167 ALA A N 1
ATOM 1231 C CA . ALA A 1 167 ? -52.870 29.700 31.332 1.00 90.75 167 ALA A CA 1
ATOM 1232 C C . ALA A 1 167 ? -52.468 31.129 31.696 1.00 90.75 167 ALA A C 1
ATOM 1234 O O . ALA A 1 167 ? -51.965 31.381 32.783 1.00 90.75 167 ALA A O 1
ATOM 1235 N N . GLU A 1 168 ? -52.875 32.058 30.839 1.00 92.44 168 GLU A N 1
ATOM 1236 C CA . GLU A 1 168 ? -52.756 33.493 31.078 1.00 92.44 168 GLU A CA 1
ATOM 1237 C C . GLU A 1 168 ? -53.741 34.011 32.147 1.00 92.44 168 GLU A C 1
ATOM 1239 O O . GLU A 1 168 ? -54.888 33.551 32.251 1.00 92.44 168 GLU A O 1
ATOM 1244 N N . ASP A 1 169 ? -53.418 35.026 32.951 1.00 93.06 169 ASP A N 1
ATOM 1245 C CA . ASP A 1 169 ? -52.144 35.768 33.064 1.00 93.06 169 ASP A CA 1
ATOM 1246 C C . ASP A 1 169 ? -51.093 34.930 33.808 1.00 93.06 169 ASP A C 1
ATOM 1248 O O . ASP A 1 169 ? -51.367 34.569 34.954 1.00 93.06 169 ASP A O 1
ATOM 1252 N N . ASP A 1 170 ? -49.933 34.663 33.204 1.00 93.88 170 ASP A N 1
ATOM 1253 C CA . ASP A 1 170 ? -48.763 34.022 33.841 1.00 93.88 170 ASP A CA 1
ATOM 1254 C C . ASP A 1 170 ? -47.513 34.930 33.857 1.00 93.88 170 ASP A C 1
ATOM 1256 O O . ASP A 1 170 ? -46.406 34.503 34.194 1.00 93.88 170 ASP A O 1
ATOM 1260 N N . GLY A 1 171 ? -47.745 36.234 33.670 1.00 92.88 171 GLY A N 1
ATOM 1261 C CA . GLY A 1 171 ? -46.775 37.322 33.584 1.00 92.88 171 GLY A CA 1
ATOM 1262 C C . GLY A 1 171 ? -45.862 37.553 34.792 1.00 92.88 171 GLY A C 1
ATOM 1263 O O . GLY A 1 171 ? -45.053 38.476 34.766 1.00 92.88 171 GLY A O 1
ATOM 1264 N N . SER A 1 172 ? -46.014 36.834 35.906 1.00 94.81 172 SER A N 1
ATOM 1265 C CA . SER A 1 172 ? -45.265 37.099 37.147 1.00 94.81 172 SER A CA 1
ATOM 1266 C C . SER A 1 172 ? -45.169 35.882 38.065 1.00 94.81 172 SER A C 1
ATOM 1268 O O . SER A 1 172 ? -46.006 34.983 38.018 1.00 94.81 172 SER A O 1
ATOM 1270 N N . ILE A 1 173 ? -44.208 35.891 38.997 1.00 95.38 173 ILE A N 1
ATOM 1271 C CA . ILE A 1 173 ? -43.957 34.783 39.939 1.00 95.38 173 ILE A CA 1
ATOM 1272 C C . ILE A 1 173 ? -45.231 34.300 40.677 1.00 95.38 173 ILE A C 1
ATOM 1274 O O . ILE A 1 173 ? -45.444 33.091 40.755 1.00 95.38 173 ILE A O 1
ATOM 1278 N N . PRO A 1 174 ? -46.117 35.167 41.224 1.00 95.06 174 PRO A N 1
ATOM 1279 C CA . PRO A 1 174 ? -47.333 34.710 41.909 1.00 95.06 174 PRO A CA 1
ATOM 1280 C C . PRO A 1 174 ? -48.372 34.056 40.992 1.00 95.06 174 PRO A C 1
ATOM 1282 O O . PRO A 1 174 ? -49.315 33.439 41.495 1.00 95.06 174 PRO A O 1
ATOM 1285 N N . LEU A 1 175 ? -48.240 34.264 39.683 1.00 95.50 175 LEU A N 1
ATOM 1286 C CA . LEU A 1 175 ? -49.138 33.786 38.639 1.00 95.50 175 LEU A CA 1
ATOM 1287 C C . LEU A 1 175 ? -48.531 32.645 37.811 1.00 95.50 175 LEU A C 1
ATOM 1289 O O . LEU A 1 175 ? -49.222 32.091 36.966 1.00 95.50 175 LEU A O 1
ATOM 1293 N N . ALA A 1 176 ? -47.283 32.266 38.098 1.00 96.38 176 ALA A N 1
ATOM 1294 C CA . ALA A 1 176 ? -46.552 31.244 37.372 1.00 96.38 176 ALA A CA 1
ATOM 1295 C C . ALA A 1 176 ? -47.345 29.934 37.234 1.00 96.38 176 ALA A C 1
ATOM 1297 O O . ALA A 1 176 ? -47.889 29.406 38.215 1.00 96.38 176 ALA A O 1
ATOM 1298 N N . ASN A 1 177 ? -47.338 29.357 36.033 1.00 97.25 177 ASN A N 1
ATOM 1299 C CA . ASN A 1 177 ? -47.903 28.043 35.769 1.00 97.25 177 ASN A CA 1
ATOM 1300 C C . ASN A 1 177 ? -47.244 27.003 36.683 1.00 97.25 177 ASN A C 1
ATOM 1302 O O . ASN A 1 177 ? -46.020 26.898 36.781 1.00 97.25 177 ASN A O 1
ATOM 1306 N N . ALA A 1 178 ? -48.056 26.230 37.402 1.00 94.62 178 ALA A N 1
ATOM 1307 C CA . ALA A 1 178 ? -47.546 25.196 38.291 1.00 94.62 178 ALA A CA 1
ATOM 1308 C C . ALA A 1 178 ? -47.061 23.997 37.477 1.00 94.62 178 ALA A C 1
ATOM 1310 O O . ALA A 1 178 ? -47.874 23.290 36.883 1.00 94.62 178 ALA A O 1
ATOM 1311 N N . THR A 1 179 ? -45.752 23.738 37.500 1.00 94.69 179 THR A N 1
ATOM 1312 C CA . THR A 1 179 ? -45.178 22.579 36.801 1.00 94.69 179 THR A CA 1
ATOM 1313 C C . THR A 1 179 ? -45.590 21.265 37.463 1.00 94.69 179 THR A C 1
ATOM 1315 O O . THR A 1 179 ? -45.834 20.270 36.794 1.00 94.69 179 THR A O 1
ATOM 1318 N N . GLY A 1 180 ? -45.719 21.251 38.795 1.00 91.31 180 GLY A N 1
ATOM 1319 C CA . GLY A 1 180 ? -45.976 20.023 39.551 1.00 91.31 180 GLY A CA 1
ATOM 1320 C C . GLY A 1 180 ? -44.788 19.055 39.564 1.00 91.31 180 GLY A C 1
ATOM 1321 O O . GLY A 1 180 ? -44.976 17.888 39.908 1.00 91.31 180 GLY A O 1
ATOM 1322 N N . LEU A 1 181 ? -43.595 19.538 39.200 1.00 89.69 181 LEU A N 1
ATOM 1323 C CA . LEU A 1 181 ? -42.367 18.755 39.166 1.00 89.69 181 LEU A CA 1
ATOM 1324 C C . LEU A 1 181 ? -42.031 18.154 40.533 1.00 89.69 181 LEU A C 1
ATOM 1326 O O . LEU A 1 181 ? -42.208 18.766 41.588 1.00 89.69 181 LEU A O 1
ATOM 1330 N N . THR A 1 182 ? -41.500 16.941 40.483 1.00 87.38 182 THR A N 1
ATOM 1331 C CA . THR A 1 182 ? -40.841 16.255 41.593 1.00 87.38 182 THR A CA 1
ATOM 1332 C C . THR A 1 182 ? -39.478 15.800 41.099 1.00 87.38 182 THR A C 1
ATOM 1334 O O . THR A 1 182 ? -39.384 15.426 39.934 1.00 87.38 182 THR A O 1
ATOM 1337 N N . SER A 1 183 ? -38.472 15.784 41.978 1.00 82.06 183 SER A N 1
ATOM 1338 C CA . SER A 1 183 ? -37.134 15.261 41.665 1.00 82.06 183 SER A CA 1
ATOM 1339 C C . SER A 1 183 ? -37.214 13.934 40.887 1.00 82.06 183 SER A C 1
ATOM 1341 O O . SER A 1 183 ? -37.931 13.030 41.330 1.00 82.06 183 SER A O 1
ATOM 1343 N N . GLY A 1 184 ? -36.535 13.853 39.739 1.00 75.81 184 GLY A N 1
ATOM 1344 C CA . GLY A 1 184 ? -36.515 12.703 38.827 1.00 75.81 184 GLY A CA 1
ATOM 1345 C C . GLY A 1 184 ? -37.492 12.768 37.646 1.00 75.81 184 GLY A C 1
ATOM 1346 O O . GLY A 1 184 ? -37.529 11.835 36.858 1.00 75.81 184 GLY A O 1
ATOM 1347 N N . ASN A 1 185 ? -38.306 13.822 37.508 1.00 80.56 185 ASN A N 1
ATOM 1348 C CA . ASN A 1 185 ? -39.302 13.939 36.431 1.00 80.56 185 ASN A CA 1
ATOM 1349 C C . ASN A 1 185 ? -39.187 15.270 35.684 1.00 80.56 185 ASN A C 1
ATOM 1351 O O . ASN A 1 185 ? -38.716 16.261 36.241 1.00 80.56 185 ASN A O 1
ATOM 1355 N N . SER A 1 186 ? -39.697 15.298 34.454 1.00 87.00 186 SER A N 1
ATOM 1356 C CA . SER A 1 186 ? -39.786 16.487 33.604 1.00 87.00 186 SER A CA 1
ATOM 1357 C C . SER A 1 186 ? -41.231 16.787 33.181 1.00 87.00 186 SER A C 1
ATOM 1359 O O . SER A 1 186 ? -42.138 15.947 33.277 1.00 87.00 186 SER A O 1
ATOM 1361 N N . VAL A 1 187 ? -41.472 18.015 32.726 1.00 90.00 187 VAL A N 1
ATOM 1362 C CA . VAL A 1 187 ? -42.742 18.475 32.150 1.00 90.00 187 VAL A CA 1
ATOM 1363 C C . VAL A 1 187 ? -42.494 19.195 30.839 1.00 90.00 187 VAL A C 1
ATOM 1365 O O . VAL A 1 187 ? -41.450 19.810 30.675 1.00 90.00 187 VAL A O 1
ATOM 1368 N N . ILE A 1 188 ? -43.474 19.160 29.940 1.00 92.81 188 ILE A N 1
ATOM 1369 C CA . ILE A 1 188 ? -43.445 19.931 28.694 1.00 92.81 188 ILE A CA 1
ATOM 1370 C C . ILE A 1 188 ? -44.675 20.831 28.608 1.00 92.81 188 ILE A C 1
ATOM 1372 O O . ILE A 1 188 ? -45.785 20.414 28.959 1.00 92.81 188 ILE A O 1
ATOM 1376 N N . ALA A 1 189 ? -44.490 22.064 28.155 1.00 93.44 189 ALA A N 1
ATOM 1377 C CA . ALA A 1 189 ? -45.553 23.045 27.998 1.00 93.44 189 ALA A CA 1
ATOM 1378 C C . ALA A 1 189 ? -45.427 23.759 26.650 1.00 93.44 189 ALA A C 1
ATOM 1380 O O . ALA A 1 189 ? -44.348 24.218 26.307 1.00 93.44 189 ALA A O 1
ATOM 1381 N N . SER A 1 190 ? -46.534 23.898 25.921 1.00 95.00 190 SER A N 1
ATOM 1382 C CA . SER A 1 190 ? -46.599 24.756 24.731 1.00 95.00 190 SER A CA 1
ATOM 1383 C C . SER A 1 190 ? -47.191 26.111 25.116 1.00 95.00 190 SER A C 1
ATOM 1385 O O . SER A 1 190 ? -48.287 26.158 25.687 1.00 95.00 190 SER A O 1
ATOM 1387 N N . ALA A 1 191 ? -46.510 27.206 24.795 1.00 94.88 191 ALA A N 1
ATOM 1388 C CA . ALA A 1 191 ? -46.926 28.569 25.133 1.00 94.88 191 ALA A CA 1
ATOM 1389 C C . ALA A 1 191 ? -46.591 29.570 24.018 1.00 94.88 191 ALA A C 1
ATOM 1391 O O . ALA A 1 191 ? -46.198 29.189 22.911 1.00 94.88 191 ALA A O 1
ATOM 1392 N N . THR A 1 192 ? -46.887 30.852 24.226 1.00 94.56 192 THR A N 1
ATOM 1393 C CA . THR A 1 192 ? -46.672 31.896 23.221 1.00 94.56 192 THR A CA 1
ATOM 1394 C C . THR A 1 192 ? -46.284 33.205 23.884 1.00 94.56 192 THR A C 1
ATOM 1396 O O . THR A 1 192 ? -47.126 33.897 24.419 1.00 94.56 192 THR A O 1
ATOM 1399 N N . ILE A 1 193 ? -45.042 33.646 23.702 1.00 92.69 193 ILE A N 1
ATOM 1400 C CA . ILE A 1 193 ? -44.672 35.005 24.100 1.00 92.69 193 ILE A CA 1
ATOM 1401 C C . ILE A 1 193 ? -45.430 35.996 23.211 1.00 92.69 193 ILE A C 1
ATOM 1403 O O . ILE A 1 193 ? -45.205 36.055 21.996 1.00 92.69 193 ILE A O 1
ATOM 1407 N N . GLY A 1 194 ? -46.303 36.799 23.813 1.00 90.25 194 GLY A N 1
ATOM 1408 C CA . GLY A 1 194 ? -47.087 37.865 23.194 1.00 90.25 194 GLY A CA 1
ATOM 1409 C C . GLY A 1 194 ? -48.612 37.717 23.318 1.00 90.25 194 GLY A C 1
ATOM 1410 O O . GLY A 1 194 ? -49.317 38.598 22.805 1.00 90.25 194 GLY A O 1
ATOM 1411 N N . ASP A 1 195 ? -49.136 36.647 23.926 1.00 91.56 195 ASP A N 1
ATOM 1412 C CA . ASP A 1 195 ? -50.575 36.408 24.102 1.00 91.56 195 ASP A CA 1
ATOM 1413 C C . ASP A 1 195 ? -51.135 36.763 25.494 1.00 91.56 195 ASP A C 1
ATOM 1415 O O . ASP A 1 195 ? -52.365 36.865 25.643 1.00 91.56 195 ASP A O 1
ATOM 1419 N N . GLY A 1 196 ? -50.273 37.111 26.446 1.00 86.31 196 GLY A N 1
ATOM 1420 C CA . GLY A 1 196 ? -50.628 37.591 27.769 1.00 86.31 196 GLY A CA 1
ATOM 1421 C C . GLY A 1 196 ? -51.125 39.039 27.824 1.00 86.31 196 GLY A C 1
ATOM 1422 O O . GLY A 1 196 ? -51.084 39.806 26.847 1.00 86.31 196 GLY A O 1
ATOM 1423 N N . PRO A 1 197 ? -51.656 39.484 28.984 1.00 86.56 197 PRO A N 1
ATOM 1424 C CA . PRO A 1 197 ? -52.352 40.770 29.118 1.00 86.56 197 PRO A CA 1
ATOM 1425 C C . PRO A 1 197 ? -51.511 42.007 28.771 1.00 86.56 197 PRO A C 1
ATOM 1427 O O . PRO A 1 197 ? -52.077 43.086 28.547 1.00 86.56 197 PRO A O 1
ATOM 1430 N N . PHE A 1 198 ? -50.183 41.861 28.733 1.00 85.56 198 PHE A N 1
ATOM 1431 C CA . PHE A 1 198 ? -49.215 42.932 28.505 1.00 85.56 198 PHE A CA 1
ATOM 1432 C C . PHE A 1 198 ? -48.294 42.709 27.294 1.00 85.56 198 PHE A C 1
ATOM 1434 O O . PHE A 1 198 ? -47.452 43.579 27.032 1.00 85.56 198 PHE A O 1
ATOM 1441 N N . GLY A 1 199 ? -48.505 41.652 26.496 1.00 79.25 199 GLY A N 1
ATOM 1442 C CA . GLY A 1 199 ? -47.664 41.302 25.341 1.00 79.25 199 GLY A CA 1
ATOM 1443 C C . GLY A 1 199 ? -47.504 42.413 24.290 1.00 79.25 199 GLY A C 1
ATOM 1444 O O . GLY A 1 199 ? -46.489 42.492 23.606 1.00 79.25 199 GLY A O 1
ATOM 1445 N N . GLY A 1 200 ? -48.454 43.357 24.215 1.00 71.25 200 GLY A N 1
ATOM 1446 C CA . GLY A 1 200 ? -48.378 44.548 23.353 1.00 71.25 200 GLY A CA 1
ATOM 1447 C C . GLY A 1 200 ? -47.922 45.855 24.027 1.00 71.25 200 GLY A C 1
ATOM 1448 O O . GLY A 1 200 ? -47.927 46.896 23.364 1.00 71.25 200 GLY A O 1
ATOM 1449 N N . THR A 1 201 ? -47.602 45.859 25.328 1.00 79.25 201 THR A N 1
ATOM 1450 C CA . THR A 1 201 ? -47.232 47.072 26.089 1.00 79.25 201 THR A CA 1
ATOM 1451 C C . THR A 1 201 ? -45.898 46.954 26.820 1.00 79.25 201 THR A C 1
ATOM 1453 O O . THR A 1 201 ? -44.894 47.450 26.322 1.00 79.25 201 THR A O 1
ATOM 1456 N N . SER A 1 202 ? -45.883 46.356 28.010 1.00 80.81 202 SER A N 1
ATOM 1457 C CA . SER A 1 202 ? -44.695 46.204 28.862 1.00 80.81 202 SER A CA 1
ATOM 1458 C C . SER A 1 202 ? -43.972 44.884 28.589 1.00 80.81 202 SER A C 1
ATOM 1460 O O . SER A 1 202 ? -42.996 44.578 29.264 1.00 80.81 202 SER A O 1
ATOM 1462 N N . GLY A 1 203 ? -44.399 44.145 27.562 1.00 82.19 203 GLY A N 1
ATOM 1463 C CA . GLY A 1 203 ? -43.849 42.849 27.193 1.00 82.19 203 GLY A CA 1
ATOM 1464 C C . GLY A 1 203 ? -44.584 41.704 27.875 1.00 82.19 203 GLY A C 1
ATOM 1465 O O . GLY A 1 203 ? -45.285 41.927 28.861 1.00 82.19 203 GLY A O 1
ATOM 1466 N N . ASP A 1 204 ? -44.412 40.514 27.309 1.00 90.44 204 ASP A N 1
ATOM 1467 C CA . ASP A 1 204 ? -44.914 39.250 27.838 1.00 90.44 204 ASP A CA 1
ATOM 1468 C C . ASP A 1 204 ? -43.784 38.426 28.439 1.00 90.44 204 ASP A C 1
ATOM 1470 O O . ASP A 1 204 ? -42.653 38.477 27.941 1.00 90.44 204 ASP A O 1
ATOM 1474 N N . TYR A 1 205 ? -44.094 37.722 29.520 1.00 93.31 205 TYR A N 1
ATOM 1475 C CA . TYR A 1 205 ? -43.148 36.907 30.268 1.00 93.31 205 TYR A CA 1
ATOM 1476 C C . TYR A 1 205 ? -43.898 35.717 30.838 1.00 93.31 205 TYR A C 1
ATOM 1478 O O . TYR A 1 205 ? -44.727 35.909 31.716 1.00 93.31 205 TYR A O 1
ATOM 1486 N N . ASP A 1 206 ? -43.540 34.508 30.452 1.00 95.44 206 ASP A N 1
ATOM 1487 C CA . ASP A 1 206 ? -44.295 33.341 30.891 1.00 95.44 206 ASP A CA 1
ATOM 1488 C C . ASP A 1 206 ? -43.528 32.706 32.046 1.00 95.44 206 ASP A C 1
ATOM 1490 O O . ASP A 1 206 ? -42.371 32.293 31.896 1.00 95.44 206 ASP A O 1
ATOM 1494 N N . HIS A 1 207 ? -44.134 32.670 33.233 1.00 97.38 207 HIS A N 1
ATOM 1495 C CA . HIS A 1 207 ? -43.495 32.102 34.420 1.00 97.38 207 HIS A CA 1
ATOM 1496 C C . HIS A 1 207 ? -43.976 30.673 34.687 1.00 97.38 207 HIS A C 1
ATOM 1498 O O . HIS A 1 207 ? -45.168 30.373 34.633 1.00 97.38 207 HIS A O 1
ATOM 1504 N N . PHE A 1 208 ? -43.054 29.797 35.086 1.00 98.12 208 PHE A N 1
ATOM 1505 C CA . PHE A 1 208 ? -43.307 28.409 35.473 1.00 98.12 208 PHE A CA 1
ATOM 1506 C C . PHE A 1 208 ? -42.686 28.124 36.843 1.00 98.12 208 PHE A C 1
ATOM 1508 O O . PHE A 1 208 ? -41.489 28.306 37.057 1.00 98.12 208 PHE A O 1
ATOM 1515 N N . SER A 1 209 ? -43.491 27.679 37.808 1.00 97.00 209 SER A N 1
ATOM 1516 C CA . SER A 1 209 ? -43.023 27.447 39.181 1.00 97.00 209 SER A CA 1
ATOM 1517 C C . SER A 1 209 ? -42.484 26.032 39.382 1.00 97.00 209 SER A C 1
ATOM 1519 O O . SER A 1 209 ? -43.155 25.053 39.052 1.00 97.00 209 SER A O 1
ATOM 1521 N N . VAL A 1 210 ? -41.300 25.927 39.988 1.00 96.44 210 VAL A N 1
ATOM 1522 C CA . VAL A 1 210 ? -40.643 24.675 40.392 1.00 96.44 210 VAL A CA 1
ATOM 1523 C C . VAL A 1 210 ? -40.554 24.666 41.917 1.00 96.44 210 VAL A C 1
ATOM 1525 O O . VAL A 1 210 ? -39.812 25.443 42.519 1.00 96.44 210 VAL A O 1
ATOM 1528 N N . THR A 1 211 ? -41.368 23.834 42.566 1.00 94.31 211 THR A N 1
ATOM 1529 C CA . THR A 1 211 ? -41.534 23.863 44.029 1.00 94.31 211 THR A CA 1
ATOM 1530 C C . THR A 1 211 ? -40.779 22.746 44.730 1.00 94.31 211 THR A C 1
ATOM 1532 O O . THR A 1 211 ? -40.731 21.627 44.226 1.00 94.31 211 THR A O 1
ATOM 1535 N N . GLY A 1 212 ? -40.307 23.003 45.952 1.00 89.56 212 GLY A N 1
ATOM 1536 C CA . GLY A 1 212 ? -39.718 21.965 46.806 1.00 89.56 212 GLY A CA 1
ATOM 1537 C C . GLY A 1 212 ? -38.314 21.511 46.397 1.00 89.56 212 GLY A C 1
ATOM 1538 O O . GLY A 1 212 ? -37.946 20.380 46.708 1.00 89.56 212 GLY A O 1
ATOM 1539 N N . VAL A 1 213 ? -37.547 22.389 45.748 1.00 93.81 213 VAL A N 1
ATOM 1540 C CA . VAL A 1 213 ? -36.162 22.151 45.317 1.00 93.81 213 VAL A CA 1
ATOM 1541 C C . VAL A 1 213 ? -35.249 22.077 46.544 1.00 93.81 213 VAL A C 1
ATOM 1543 O O . VAL A 1 213 ? -35.332 22.916 47.449 1.00 93.81 213 VAL A O 1
ATOM 1546 N N . ALA A 1 214 ? -34.392 21.064 46.615 1.00 91.81 214 ALA A N 1
ATOM 1547 C CA . ALA A 1 214 ? -33.366 20.904 47.636 1.00 91.81 214 ALA A CA 1
ATOM 1548 C C . ALA A 1 214 ? -32.041 21.567 47.220 1.00 91.81 214 ALA A C 1
ATOM 1550 O O . ALA A 1 214 ? -31.806 21.886 46.061 1.00 91.81 214 ALA A O 1
ATOM 1551 N N . SER A 1 215 ? -31.142 21.786 48.184 1.00 90.38 215 SER A N 1
ATOM 1552 C CA . SER A 1 215 ? -29.782 22.225 47.847 1.00 90.38 215 SER A CA 1
ATOM 1553 C C . SER A 1 215 ? -29.050 21.101 47.117 1.00 90.38 215 SER A C 1
ATOM 1555 O O . SER A 1 215 ? -28.977 19.997 47.652 1.00 90.38 215 SER A O 1
ATOM 1557 N N . GLY A 1 216 ? -28.478 21.413 45.956 1.00 79.62 216 GLY A N 1
ATOM 1558 C CA . GLY A 1 216 ? -27.815 20.456 45.072 1.00 79.62 216 GLY A CA 1
ATOM 1559 C C . GLY A 1 216 ? -28.716 19.883 43.978 1.00 79.62 216 GLY A C 1
ATOM 1560 O O . GLY A 1 216 ? -28.182 19.257 43.075 1.00 79.62 216 GLY A O 1
ATOM 1561 N N . ASP A 1 217 ? -30.033 20.120 44.024 1.00 88.31 217 ASP A N 1
ATOM 1562 C CA . ASP A 1 217 ? -30.923 19.734 42.925 1.00 88.31 217 ASP A CA 1
ATOM 1563 C C . ASP A 1 217 ? -30.617 20.568 41.672 1.00 88.31 217 ASP A C 1
ATOM 1565 O O . ASP A 1 217 ? -30.320 21.762 41.771 1.00 88.31 217 ASP A O 1
ATOM 1569 N N . VAL A 1 218 ? -30.737 19.951 40.503 1.00 85.50 218 VAL A N 1
ATOM 1570 C CA . VAL A 1 218 ? -30.526 20.551 39.187 1.00 85.50 218 VAL A CA 1
ATOM 1571 C C . VAL A 1 218 ? -31.875 20.825 38.524 1.00 85.50 218 VAL A C 1
ATOM 1573 O O . VAL A 1 218 ? -32.752 19.963 38.493 1.00 85.50 218 VAL A O 1
ATOM 1576 N N . ILE A 1 219 ? -32.056 22.042 38.018 1.00 88.69 219 ILE A N 1
ATOM 1577 C CA . ILE A 1 219 ? -33.190 22.438 37.180 1.00 88.69 219 ILE A CA 1
ATOM 1578 C C . ILE A 1 219 ? -32.674 22.572 35.752 1.00 88.69 219 ILE A C 1
ATOM 1580 O O . ILE A 1 219 ? -31.788 23.391 35.515 1.00 88.69 219 ILE A O 1
ATOM 1584 N N . THR A 1 220 ? -33.255 21.815 34.829 1.00 87.50 220 THR A N 1
ATOM 1585 C CA . THR A 1 220 ? -32.933 21.870 33.396 1.00 87.50 220 THR A CA 1
ATOM 1586 C C . THR A 1 220 ? -34.102 22.508 32.661 1.00 87.50 220 THR A C 1
ATOM 1588 O O . THR A 1 220 ? -35.258 22.191 32.954 1.00 87.50 220 THR A O 1
ATOM 1591 N N . VAL A 1 221 ? -33.828 23.429 31.744 1.00 90.00 221 VAL A N 1
ATOM 1592 C CA . VAL A 1 221 ? -34.831 24.097 30.917 1.00 90.00 221 VAL A CA 1
ATOM 1593 C C . VAL A 1 221 ? -34.362 24.092 29.475 1.00 90.00 221 VAL A C 1
ATOM 1595 O O . VAL A 1 221 ? -33.266 24.557 29.201 1.00 90.00 221 VAL A O 1
ATOM 1598 N N . ASP A 1 222 ? -35.207 23.610 28.580 1.00 90.06 222 ASP A N 1
ATOM 1599 C CA . ASP A 1 222 ? -34.940 23.549 27.145 1.00 90.06 222 ASP A CA 1
ATOM 1600 C C . ASP A 1 222 ? -36.138 24.150 26.397 1.00 90.06 222 ASP A C 1
ATOM 1602 O O . ASP A 1 222 ? -37.290 23.816 26.707 1.00 90.06 222 ASP A O 1
ATOM 1606 N N . ILE A 1 223 ? -35.886 25.111 25.506 1.00 91.19 223 ILE A N 1
ATOM 1607 C CA . ILE A 1 223 ? -36.912 25.856 24.772 1.00 91.19 223 ILE A CA 1
ATOM 1608 C C . ILE A 1 223 ? -36.771 25.596 23.282 1.00 91.19 223 ILE A C 1
ATOM 1610 O O . ILE A 1 223 ? -35.859 26.096 22.649 1.00 91.19 223 ILE A O 1
ATOM 1614 N N . ASP A 1 224 ? -37.785 24.974 22.700 1.00 88.62 224 ASP A N 1
ATOM 1615 C CA . ASP A 1 224 ? -37.937 24.809 21.262 1.00 88.62 224 ASP A CA 1
ATOM 1616 C C . ASP A 1 224 ? -38.823 25.930 20.694 1.00 88.62 224 ASP A C 1
ATOM 1618 O O . ASP A 1 224 ? -40.050 25.928 20.871 1.00 88.62 224 ASP A O 1
ATOM 1622 N N . ALA A 1 225 ? -38.251 26.892 19.967 1.00 90.94 225 ALA A N 1
ATOM 1623 C CA . ALA A 1 225 ? -39.005 27.931 19.267 1.00 90.94 225 ALA A CA 1
ATOM 1624 C C . ALA A 1 225 ? -38.614 28.019 17.785 1.00 90.94 225 ALA A C 1
ATOM 1626 O O . ALA A 1 225 ? -39.443 27.755 16.905 1.00 90.94 225 ALA A O 1
ATOM 1627 N N . GLN A 1 226 ? -37.375 28.382 17.472 1.00 84.94 226 GLN A N 1
ATOM 1628 C CA . GLN A 1 226 ? -36.812 28.355 16.127 1.00 84.94 226 GLN A CA 1
ATOM 1629 C C . GLN A 1 226 ? -36.897 26.955 15.521 1.00 84.94 226 GLN A C 1
ATOM 1631 O O . GLN A 1 226 ? -37.324 26.837 14.364 1.00 84.94 226 GLN A O 1
ATOM 1636 N N . SER A 1 227 ? -36.551 25.922 16.287 1.00 70.50 227 SER A N 1
ATOM 1637 C CA . SER A 1 227 ? -36.569 24.512 15.889 1.00 70.50 227 SER A CA 1
ATOM 1638 C C . SER A 1 227 ? -37.954 24.063 15.393 1.00 70.50 227 SER A C 1
ATOM 1640 O O . SER A 1 227 ? -38.077 23.270 14.452 1.00 70.50 227 SER A O 1
ATOM 1642 N N . ILE A 1 228 ? -39.024 24.660 15.932 1.00 78.88 228 ILE A N 1
ATOM 1643 C CA . ILE A 1 228 ? -40.423 24.412 15.548 1.00 78.88 228 ILE A CA 1
ATOM 1644 C C . ILE A 1 228 ? -41.010 25.476 14.602 1.00 78.88 228 ILE A C 1
ATOM 1646 O O . ILE A 1 228 ? -42.211 25.472 14.305 1.00 78.88 228 ILE A O 1
ATOM 1650 N N . GLY A 1 229 ? -40.171 26.361 14.057 1.00 82.56 229 GLY A N 1
ATOM 1651 C CA . GLY A 1 229 ? -40.532 27.349 13.036 1.00 82.56 229 GLY A CA 1
ATOM 1652 C C . GLY A 1 229 ? -41.156 28.640 13.574 1.00 82.56 229 GLY A C 1
ATOM 1653 O O . GLY A 1 229 ? -41.863 29.333 12.833 1.00 82.56 229 GLY A O 1
ATOM 1654 N N . SER A 1 230 ? -40.933 28.962 14.847 1.00 93.12 230 SER A N 1
ATOM 1655 C CA . SER A 1 230 ? -41.365 30.209 15.475 1.00 93.12 230 SER A CA 1
ATOM 1656 C C . SER A 1 230 ? -40.475 31.396 15.099 1.00 93.12 230 SER A C 1
ATOM 1658 O O . SER A 1 230 ? -39.310 31.261 14.726 1.00 93.12 230 SER A O 1
ATOM 1660 N N . SER A 1 231 ? -41.042 32.600 15.200 1.00 90.25 231 SER A N 1
ATOM 1661 C CA . SER A 1 231 ? -40.302 33.865 15.099 1.00 90.25 231 SER A CA 1
ATOM 1662 C C . SER A 1 231 ? -39.801 34.382 16.446 1.00 90.25 231 SER A C 1
ATOM 1664 O O . SER A 1 231 ? -39.249 35.483 16.489 1.00 90.25 231 SER A O 1
ATOM 1666 N N . LEU A 1 232 ? -40.071 33.654 17.532 1.00 91.94 232 LEU A N 1
ATOM 1667 C CA . LEU A 1 232 ? -39.513 33.970 18.835 1.00 91.94 232 LEU A CA 1
ATOM 1668 C C . LEU A 1 232 ? -37.994 33.771 18.787 1.00 91.94 232 LEU A C 1
ATOM 1670 O O . LEU A 1 232 ? -37.499 32.844 18.157 1.00 91.94 232 LEU A O 1
ATOM 1674 N N . ASP A 1 233 ? -37.308 34.708 19.414 1.00 92.12 233 ASP A N 1
ATOM 1675 C CA . ASP A 1 233 ? -35.884 34.675 19.726 1.00 92.12 233 ASP A CA 1
ATOM 1676 C C . ASP A 1 233 ? -35.878 34.594 21.250 1.00 92.12 233 ASP A C 1
ATOM 1678 O O . ASP A 1 233 ? -36.332 35.553 21.889 1.00 92.12 233 ASP A O 1
ATOM 1682 N N . SER A 1 234 ? -35.680 33.391 21.785 1.00 92.88 234 SER A N 1
ATOM 1683 C CA . SER A 1 234 ? -36.053 33.064 23.161 1.00 92.88 234 SER A CA 1
ATOM 1684 C C . SER A 1 234 ? -35.008 33.560 24.161 1.00 92.88 234 SER A C 1
ATOM 1686 O O . SER A 1 234 ? -33.895 33.909 23.810 1.00 92.88 234 SER A O 1
ATOM 1688 N N . PHE A 1 235 ? -35.408 33.746 25.416 1.00 93.00 235 PHE A N 1
ATOM 1689 C CA . PHE A 1 235 ? -34.489 34.079 26.499 1.00 93.00 235 PHE A CA 1
ATOM 1690 C C . PHE A 1 235 ? -35.071 33.518 27.794 1.00 93.00 235 PHE A C 1
ATOM 1692 O O . PHE A 1 235 ? -36.110 33.986 28.276 1.00 93.00 235 PHE A O 1
ATOM 1699 N N . VAL A 1 236 ? -34.399 32.522 28.369 1.00 96.06 236 VAL A N 1
ATOM 1700 C CA . VAL A 1 236 ? -34.784 31.868 29.619 1.00 96.06 236 VAL A CA 1
ATOM 1701 C C . VAL A 1 236 ? -34.055 32.442 30.838 1.00 96.06 236 VAL A C 1
ATOM 1703 O O . VAL A 1 236 ? -32.896 32.851 30.787 1.00 96.06 236 VAL A O 1
ATOM 1706 N N . GLY A 1 237 ? -34.734 32.474 31.983 1.00 95.44 237 GLY A N 1
ATOM 1707 C CA . GLY A 1 237 ? -34.155 32.838 33.275 1.00 95.44 237 GLY A CA 1
ATOM 1708 C C . GLY A 1 237 ? -34.732 32.027 34.429 1.00 95.44 237 GLY A C 1
ATOM 1709 O O . GLY A 1 237 ? -35.822 31.473 34.327 1.00 95.44 237 GLY A O 1
ATOM 1710 N N . ILE A 1 238 ? -34.024 31.985 35.558 1.00 97.19 238 ILE A N 1
ATOM 1711 C CA . ILE A 1 238 ? -34.478 31.335 36.793 1.00 97.19 238 ILE A CA 1
ATOM 1712 C C . ILE A 1 238 ? -34.414 32.331 37.950 1.00 97.19 238 ILE A C 1
ATOM 1714 O O . ILE A 1 238 ? -33.354 32.863 38.282 1.00 97.19 238 ILE A O 1
ATOM 1718 N N . TYR A 1 239 ? -35.548 32.556 38.610 1.00 96.88 239 TYR A N 1
ATOM 1719 C CA . TYR A 1 239 ? -35.662 33.298 39.862 1.00 96.88 239 TYR A CA 1
ATOM 1720 C C . TYR A 1 239 ? -35.663 32.353 41.066 1.00 96.88 239 TYR A C 1
ATOM 1722 O O . TYR A 1 239 ? -36.288 31.295 41.042 1.00 96.88 239 TYR A O 1
ATOM 1730 N N . ASN A 1 240 ? -35.027 32.764 42.164 1.00 93.75 240 ASN A N 1
ATOM 1731 C CA . ASN A 1 240 ? -35.248 32.136 43.468 1.00 93.75 240 ASN A CA 1
ATOM 1732 C C . ASN A 1 240 ? -36.514 32.684 44.156 1.00 93.75 240 ASN A C 1
ATOM 1734 O O . ASN A 1 240 ? -37.090 33.687 43.732 1.00 93.75 240 ASN A O 1
ATOM 1738 N N . SER A 1 241 ? -36.902 32.095 45.291 1.00 89.94 241 SER A N 1
ATOM 1739 C CA . SER A 1 241 ? -38.106 32.482 46.047 1.00 89.94 241 SER A CA 1
ATOM 1740 C C . SER A 1 241 ? -38.161 33.949 46.513 1.00 89.94 241 SER A C 1
ATOM 1742 O O . SER A 1 241 ? -39.207 34.409 46.966 1.00 89.94 241 SER A O 1
ATOM 1744 N N . ALA A 1 242 ? -37.042 34.683 46.484 1.00 91.12 242 ALA A N 1
ATOM 1745 C CA . ALA A 1 242 ? -36.988 36.110 46.811 1.00 91.12 242 ALA A CA 1
ATOM 1746 C C . ALA A 1 242 ? -37.174 37.021 45.580 1.00 91.12 242 ALA A C 1
ATOM 1748 O O . ALA A 1 242 ? -37.124 38.242 45.731 1.00 91.12 242 ALA A O 1
ATOM 1749 N N . GLY A 1 243 ? -37.377 36.451 44.387 1.00 91.31 243 GLY A N 1
ATOM 1750 C CA . GLY A 1 243 ? -37.448 37.176 43.116 1.00 91.31 243 GLY A CA 1
ATOM 1751 C C . GLY A 1 243 ? -36.086 37.661 42.620 1.00 91.31 243 GLY A C 1
ATOM 1752 O O . GLY A 1 243 ? -36.014 38.625 41.864 1.00 91.31 243 GLY A O 1
ATOM 1753 N N . ILE A 1 244 ? -34.991 37.038 43.068 1.00 91.88 244 ILE A N 1
ATOM 1754 C CA . ILE A 1 244 ? -33.642 37.334 42.571 1.00 91.88 244 ILE A CA 1
ATOM 1755 C C . ILE A 1 244 ? -33.349 36.380 41.416 1.00 91.88 244 ILE A C 1
ATOM 1757 O O . ILE A 1 244 ? -33.462 35.169 41.599 1.00 91.88 244 ILE A O 1
ATOM 1761 N N . LEU A 1 245 ? -32.983 36.927 40.253 1.00 93.00 245 LEU A N 1
ATOM 1762 C CA . LEU A 1 245 ? -32.539 36.147 39.097 1.00 93.00 245 LEU A CA 1
ATOM 1763 C C . LEU A 1 245 ? -31.193 35.499 39.441 1.00 93.00 245 LEU A C 1
ATOM 1765 O O . LEU A 1 245 ? -30.258 36.201 39.832 1.00 93.00 245 LEU A O 1
ATOM 1769 N N . VAL A 1 246 ? -31.120 34.175 39.362 1.00 91.38 246 VAL A N 1
ATOM 1770 C CA . VAL A 1 246 ? -29.949 33.384 39.769 1.00 91.38 246 VAL A CA 1
ATOM 1771 C C . VAL A 1 246 ? -29.219 32.734 38.597 1.00 91.38 246 VAL A C 1
ATOM 1773 O O . VAL A 1 246 ? -28.036 32.448 38.742 1.00 91.38 246 VAL A O 1
ATOM 1776 N N . ALA A 1 247 ? -29.893 32.545 37.463 1.00 90.62 247 ALA A N 1
ATOM 1777 C CA . ALA A 1 247 ? -29.323 32.030 36.221 1.00 90.62 247 ALA A CA 1
ATOM 1778 C C . ALA A 1 247 ? -30.173 32.497 35.030 1.00 90.62 247 ALA A C 1
ATOM 1780 O O . ALA A 1 247 ? -31.351 32.819 35.216 1.00 90.62 247 ALA A O 1
ATOM 1781 N N . PHE A 1 248 ? -29.581 32.577 33.842 1.00 93.38 248 PHE A N 1
ATOM 1782 C CA . PHE A 1 248 ? -30.263 32.921 32.596 1.00 93.38 248 PHE A CA 1
ATOM 1783 C C . PHE A 1 248 ? -29.419 32.493 31.393 1.00 93.38 248 PHE A C 1
ATOM 1785 O O . PHE A 1 248 ? -28.198 32.430 31.524 1.00 93.38 248 PHE A O 1
ATOM 1792 N N . ASN A 1 249 ? -30.067 32.250 30.256 1.00 88.44 249 ASN A N 1
ATOM 1793 C CA . ASN A 1 249 ? -29.423 32.045 28.960 1.00 88.44 249 ASN A CA 1
ATOM 1794 C C . ASN A 1 249 ? -30.336 32.554 27.832 1.00 88.44 249 ASN A C 1
ATOM 1796 O O . ASN A 1 249 ? -31.554 32.404 27.936 1.00 88.44 249 ASN A O 1
ATOM 1800 N N . ASP A 1 250 ? -29.779 33.191 26.808 1.00 80.44 250 ASP A N 1
ATOM 1801 C CA . ASP A 1 250 ? -30.503 33.672 25.626 1.00 80.44 250 ASP A CA 1
ATOM 1802 C C . ASP A 1 250 ? -30.428 32.694 24.451 1.00 80.44 250 ASP A C 1
ATOM 1804 O O . ASP A 1 250 ? -31.478 32.302 23.959 1.00 80.44 250 ASP A O 1
ATOM 1808 N N . ASP A 1 251 ? -29.253 32.194 24.090 1.00 79.50 251 ASP A N 1
ATOM 1809 C CA . ASP A 1 251 ? -29.091 31.319 22.923 1.00 79.50 251 ASP A CA 1
ATOM 1810 C C . ASP A 1 251 ? -28.311 30.043 23.286 1.00 79.50 251 ASP A C 1
ATOM 1812 O O . ASP A 1 251 ? -27.365 30.091 24.075 1.00 79.50 251 ASP A O 1
ATOM 1816 N N . ASP A 1 252 ? -28.712 28.902 22.720 1.00 64.31 252 ASP A N 1
ATOM 1817 C CA . ASP A 1 252 ? -27.982 27.627 22.795 1.00 64.31 252 ASP A CA 1
ATOM 1818 C C . ASP A 1 252 ? -28.027 26.872 21.448 1.00 64.31 252 ASP A C 1
ATOM 1820 O O . ASP A 1 252 ? -26.992 26.743 20.797 1.00 64.31 252 ASP A O 1
ATOM 1824 N N . ASP A 1 253 ? -29.217 26.496 20.947 1.00 61.59 253 ASP A N 1
ATOM 1825 C CA . ASP A 1 253 ? -29.418 25.918 19.598 1.00 61.59 253 ASP A CA 1
ATOM 1826 C C . ASP A 1 253 ? -30.010 26.964 18.630 1.00 61.59 253 ASP A C 1
ATOM 1828 O O . ASP A 1 253 ? -31.218 27.105 18.418 1.00 61.59 253 ASP A O 1
ATOM 1832 N N . GLY A 1 254 ? -29.147 27.793 18.044 1.00 76.62 254 GLY A N 1
ATOM 1833 C CA . GLY A 1 254 ? -29.598 28.925 17.234 1.00 76.62 254 GLY A CA 1
ATOM 1834 C C . GLY A 1 254 ? -30.174 30.048 18.103 1.00 76.62 254 GLY A C 1
ATOM 1835 O O . GLY A 1 254 ? -29.408 30.703 18.790 1.00 76.62 254 GLY A O 1
ATOM 1836 N N . LEU A 1 255 ? -31.485 30.322 18.015 1.00 80.44 255 LEU A N 1
ATOM 1837 C CA . LEU A 1 255 ? -32.188 31.316 18.863 1.00 80.44 255 LEU A CA 1
ATOM 1838 C C . LEU A 1 255 ? -33.011 30.663 19.997 1.00 80.44 255 LEU A C 1
ATOM 1840 O O . LEU A 1 255 ? -33.899 31.289 20.597 1.00 80.44 255 LEU A O 1
ATOM 1844 N N . ASP A 1 256 ? -32.797 29.364 20.199 1.00 82.31 256 ASP A N 1
ATOM 1845 C CA . ASP A 1 256 ? -33.475 28.533 21.185 1.00 82.31 256 ASP A CA 1
ATOM 1846 C C . ASP A 1 256 ? -32.613 28.441 22.447 1.00 82.31 256 ASP A C 1
ATOM 1848 O O . ASP A 1 256 ? -31.443 28.065 22.382 1.00 82.31 256 ASP A O 1
ATOM 1852 N N . SER A 1 257 ? -33.165 28.854 23.592 1.00 87.38 257 SER A N 1
ATOM 1853 C CA . SER A 1 257 ? -32.426 28.912 24.854 1.00 87.38 257 SER A CA 1
ATOM 1854 C C . SER A 1 257 ? -32.448 27.572 25.594 1.00 87.38 257 SER A C 1
ATOM 1856 O O . SER A 1 257 ? -33.520 27.045 25.895 1.00 87.38 257 SER A O 1
ATOM 1858 N N . PHE A 1 258 ? -31.283 27.128 26.064 1.00 86.94 258 PHE A N 1
ATOM 1859 C CA . PHE A 1 258 ? -31.132 26.039 27.036 1.00 86.94 258 PHE A CA 1
ATOM 1860 C C . PHE A 1 258 ? -30.520 26.549 28.348 1.00 86.94 258 PHE A C 1
ATOM 1862 O O . PHE A 1 258 ? -29.700 27.468 28.350 1.00 86.94 258 PHE A O 1
ATOM 1869 N N . LEU A 1 259 ? -30.907 25.989 29.494 1.00 84.25 259 LEU A N 1
ATOM 1870 C CA . LEU A 1 259 ? -30.344 26.361 30.790 1.00 84.25 259 LEU A CA 1
ATOM 1871 C C . LEU A 1 259 ? -30.351 25.204 31.788 1.00 84.25 259 LEU A C 1
ATOM 1873 O O . LEU A 1 259 ? -31.409 24.719 32.184 1.00 84.25 259 LEU A O 1
ATOM 1877 N N . GLU A 1 260 ? -29.174 24.877 32.319 1.00 85.75 260 GLU A N 1
ATOM 1878 C CA . GLU A 1 260 ? -29.018 23.998 33.476 1.00 85.75 260 GLU A CA 1
ATOM 1879 C C . GLU A 1 260 ? -28.565 24.787 34.717 1.00 85.75 260 GLU A C 1
ATOM 1881 O O . GLU A 1 260 ? -27.638 25.600 34.676 1.00 85.75 260 GLU A O 1
ATOM 1886 N N . PHE A 1 261 ? -29.235 24.579 35.852 1.00 87.12 261 PHE A N 1
ATOM 1887 C CA . PHE A 1 261 ? -28.975 25.316 37.087 1.00 87.12 261 PHE A CA 1
ATOM 1888 C C . PHE A 1 261 ? -29.000 24.420 38.327 1.00 87.12 261 PHE A C 1
ATOM 1890 O O . PHE A 1 261 ? -30.044 23.893 38.711 1.00 87.12 261 PHE A O 1
ATOM 1897 N N . THR A 1 262 ? -27.875 24.345 39.042 1.00 89.81 262 THR A N 1
ATOM 1898 C CA . THR A 1 262 ? -27.798 23.700 40.361 1.00 89.81 262 THR A CA 1
ATOM 1899 C C . THR A 1 262 ? -28.218 24.650 41.489 1.00 89.81 262 THR A C 1
ATOM 1901 O O . THR A 1 262 ? -27.600 25.690 41.744 1.00 89.81 262 THR A O 1
ATOM 1904 N N . ALA A 1 263 ? -29.236 24.269 42.256 1.00 86.06 263 ALA A N 1
ATOM 1905 C CA . ALA A 1 263 ? -29.762 25.052 43.364 1.00 86.06 263 ALA A CA 1
ATOM 1906 C C . ALA A 1 263 ? -28.794 25.103 44.562 1.00 86.06 263 ALA A C 1
ATOM 1908 O O . ALA A 1 263 ? -28.617 24.145 45.316 1.00 86.06 263 ALA A O 1
ATOM 1909 N N . ALA A 1 264 ? -28.211 26.275 44.822 1.00 84.19 264 ALA A N 1
ATOM 1910 C CA . ALA A 1 264 ? -27.311 26.488 45.963 1.00 84.19 264 ALA A CA 1
ATOM 1911 C C . ALA A 1 264 ? -28.004 26.450 47.347 1.00 84.19 264 ALA A C 1
ATOM 1913 O O . ALA A 1 264 ? -27.331 26.407 48.379 1.00 84.19 264 ALA A O 1
ATOM 1914 N N . ALA A 1 265 ? -29.336 26.515 47.400 1.00 88.00 265 ALA A N 1
ATOM 1915 C CA . ALA A 1 265 ? -30.118 26.496 48.633 1.00 88.00 265 ALA A CA 1
ATOM 1916 C C . ALA A 1 265 ? -31.488 25.847 48.390 1.00 88.00 265 ALA A C 1
ATOM 1918 O O . ALA A 1 265 ? -32.014 25.954 47.286 1.00 88.00 265 ALA A O 1
ATOM 1919 N N . PRO A 1 266 ? -32.104 25.216 49.408 1.00 92.81 266 PRO A N 1
ATOM 1920 C CA . PRO A 1 266 ? -33.443 24.673 49.245 1.00 92.81 266 PRO A CA 1
ATOM 1921 C C . PRO A 1 266 ? -34.477 25.805 49.157 1.00 92.81 266 PRO A C 1
ATOM 1923 O O . PRO A 1 266 ? -34.386 26.790 49.899 1.00 92.81 266 PRO A O 1
ATOM 1926 N N . GLY A 1 267 ? -35.492 25.653 48.312 1.00 93.94 267 GLY A N 1
ATOM 1927 C CA . GLY A 1 267 ? -36.541 26.653 48.127 1.00 93.94 267 GLY A CA 1
ATOM 1928 C C . GLY A 1 267 ? -37.429 26.392 46.915 1.00 93.94 267 GLY A C 1
ATOM 1929 O O . GLY A 1 267 ? -37.309 25.372 46.247 1.00 93.94 267 GLY A O 1
ATOM 1930 N N . ASP A 1 268 ? -38.330 27.332 46.648 1.00 95.50 268 ASP A N 1
ATOM 1931 C CA . ASP A 1 268 ? -39.079 27.364 45.393 1.00 95.50 268 ASP A CA 1
ATOM 1932 C C . ASP A 1 268 ? -38.331 28.253 44.393 1.00 95.50 268 ASP A C 1
ATOM 1934 O O . ASP A 1 268 ? -37.786 29.301 44.765 1.00 95.50 268 ASP A O 1
ATOM 1938 N N . TYR A 1 269 ? -38.326 27.832 43.136 1.00 97.19 269 TYR A N 1
ATOM 1939 C CA . TYR A 1 269 ? -37.726 28.541 42.013 1.00 97.19 269 TYR A CA 1
ATOM 1940 C C . TYR A 1 269 ? -38.785 28.808 40.941 1.00 97.19 269 TYR A C 1
ATOM 1942 O O . TYR A 1 269 ? -39.869 28.219 40.936 1.00 97.19 269 TYR A O 1
ATOM 1950 N N . THR A 1 270 ? -38.516 29.753 40.049 1.00 97.88 270 THR A N 1
ATOM 1951 C CA . THR A 1 270 ? -39.425 30.099 38.953 1.00 97.88 270 THR A CA 1
ATOM 1952 C C . THR A 1 270 ? -38.627 30.282 37.678 1.00 97.88 270 THR A C 1
ATOM 1954 O O . THR A 1 270 ? -37.750 31.140 37.632 1.00 97.88 270 THR A O 1
ATOM 1957 N N . VAL A 1 271 ? -38.929 29.469 36.671 1.00 97.88 271 VAL A N 1
ATOM 1958 C CA . VAL A 1 271 ? -38.425 29.624 35.306 1.00 97.88 271 VAL A CA 1
ATOM 1959 C C . VAL A 1 271 ? -39.237 30.727 34.638 1.00 97.88 271 VAL A C 1
ATOM 1961 O O . VAL A 1 271 ? -40.456 30.759 34.787 1.00 97.88 271 VAL A O 1
ATOM 1964 N N . VAL A 1 272 ? -38.578 31.635 33.933 1.00 96.75 272 VAL A N 1
ATOM 1965 C CA . VAL A 1 272 ? -39.212 32.695 33.149 1.00 96.75 272 VAL A CA 1
ATOM 1966 C C . VAL A 1 272 ? -38.756 32.585 31.700 1.00 96.75 272 VAL A C 1
ATOM 1968 O O . VAL A 1 272 ? -37.557 32.500 31.441 1.00 96.75 272 VAL A O 1
ATOM 1971 N N . VAL A 1 273 ? -39.705 32.617 30.770 1.00 95.38 273 VAL A N 1
ATOM 1972 C CA . VAL A 1 273 ? -39.447 32.684 29.327 1.00 95.38 273 VAL A CA 1
ATOM 1973 C C . VAL A 1 273 ? -39.852 34.057 28.812 1.00 95.38 273 VAL A C 1
ATOM 1975 O O . VAL A 1 273 ? -40.850 34.633 29.245 1.00 95.38 273 VAL A O 1
ATOM 1978 N N . ARG A 1 274 ? -39.062 34.618 27.900 1.00 91.88 274 ARG A N 1
ATOM 1979 C CA . ARG A 1 274 ? -39.352 35.889 27.227 1.00 91.88 274 ARG A CA 1
ATOM 1980 C C . ARG A 1 274 ? -38.701 35.924 25.846 1.00 91.88 274 ARG A C 1
ATOM 1982 O O . ARG A 1 274 ? -37.921 35.047 25.507 1.00 91.88 274 ARG A O 1
ATOM 1989 N N . GLY A 1 275 ? -38.985 36.974 25.078 1.00 89.38 275 GLY A N 1
ATOM 1990 C CA . GLY A 1 275 ? -38.236 37.279 23.855 1.00 89.38 275 GLY A CA 1
ATOM 1991 C C . GLY A 1 275 ? -36.972 38.110 24.118 1.00 89.38 275 GLY A C 1
ATOM 1992 O O . GLY A 1 275 ? -37.015 39.053 24.924 1.00 89.38 275 GLY A O 1
ATOM 1993 N N . PHE A 1 276 ? -35.869 37.827 23.425 1.00 82.19 276 PHE A N 1
ATOM 1994 C CA . PHE A 1 276 ? -34.620 38.597 23.433 1.00 82.19 276 PHE A CA 1
ATOM 1995 C C . PHE A 1 276 ? -34.839 40.087 23.074 1.00 82.19 276 PHE A C 1
ATOM 1997 O O . PHE A 1 276 ? -35.887 40.489 22.565 1.00 82.19 276 PHE A O 1
ATOM 2004 N N . GLY A 1 277 ? -33.893 40.969 23.426 1.00 70.38 277 GLY A N 1
ATOM 2005 C CA . GLY A 1 277 ? -33.917 42.407 23.078 1.00 70.38 277 GLY A CA 1
ATOM 2006 C C . GLY A 1 277 ? -34.606 43.378 24.061 1.00 70.38 277 GLY A C 1
ATOM 2007 O O . GLY A 1 277 ? -34.550 44.594 23.869 1.00 70.38 277 GLY A O 1
ATOM 2008 N N . GLY A 1 278 ? -35.210 42.882 25.142 1.00 64.88 278 GLY A N 1
ATOM 2009 C CA . GLY A 1 278 ? -35.625 43.669 26.320 1.00 64.88 278 GLY A CA 1
ATOM 2010 C C . GLY A 1 278 ? -34.848 43.252 27.578 1.00 64.88 278 GLY A C 1
ATOM 2011 O O . GLY A 1 278 ? -33.997 42.368 27.513 1.00 64.88 278 GLY A O 1
ATOM 2012 N N . ILE A 1 279 ? -35.131 43.860 28.734 1.00 77.12 279 ILE A N 1
ATOM 2013 C CA . ILE A 1 279 ? -34.583 43.415 30.031 1.00 77.12 279 ILE A CA 1
ATOM 2014 C C . ILE A 1 279 ? -35.591 42.538 30.782 1.00 77.12 279 ILE A C 1
ATOM 2016 O O . ILE A 1 279 ? -36.803 42.656 30.567 1.00 77.12 279 ILE A O 1
ATOM 2020 N N . PHE A 1 280 ? -35.105 41.695 31.696 1.00 84.12 280 PHE A N 1
ATOM 2021 C CA . PHE A 1 280 ? -35.955 41.052 32.700 1.00 84.12 280 PHE A CA 1
ATOM 2022 C C . PHE A 1 280 ? -36.785 42.091 33.472 1.00 84.12 280 PHE A C 1
ATOM 2024 O O . PHE A 1 280 ? -36.406 43.262 33.581 1.00 84.12 280 PHE A O 1
ATOM 2031 N N . GLN A 1 281 ? -37.939 41.661 33.981 1.00 88.19 281 GLN A N 1
ATOM 2032 C CA . GLN A 1 281 ? -38.891 42.528 34.672 1.00 88.19 281 GLN A CA 1
ATOM 2033 C C . GLN A 1 281 ? -38.234 43.289 35.825 1.00 88.19 281 GLN A C 1
ATOM 2035 O O . GLN A 1 281 ? -37.434 42.740 36.585 1.00 88.19 281 GLN A O 1
ATOM 2040 N N . SER A 1 282 ? -38.591 44.569 35.965 1.00 86.06 282 SER A N 1
ATOM 2041 C CA . SER A 1 282 ? -38.078 45.400 37.060 1.00 86.06 282 SER A CA 1
ATOM 2042 C C . SER A 1 282 ? -38.622 44.973 38.428 1.00 86.06 282 SER A C 1
ATOM 2044 O O . SER A 1 282 ? -37.953 45.178 39.442 1.00 86.06 282 SER A O 1
ATOM 2046 N N . ASP A 1 283 ? -39.806 44.355 38.444 1.00 92.06 283 ASP A N 1
ATOM 2047 C CA . ASP A 1 283 ? -40.393 43.658 39.585 1.00 92.06 283 ASP A CA 1
ATOM 2048 C C . ASP A 1 283 ? -41.023 42.331 39.106 1.00 92.06 283 ASP A C 1
ATOM 2050 O O . ASP A 1 283 ? -42.127 42.346 38.554 1.00 92.06 283 ASP A O 1
ATOM 2054 N N . PRO A 1 284 ? -40.371 41.170 39.304 1.00 92.62 284 PRO A N 1
ATOM 2055 C CA . PRO A 1 284 ? -40.882 39.888 38.808 1.00 92.62 284 PRO A CA 1
ATOM 2056 C C . PRO A 1 284 ? -42.169 39.421 39.518 1.00 92.62 284 PRO A C 1
ATOM 2058 O O . PRO A 1 284 ? -42.726 38.382 39.170 1.00 92.62 284 PRO A O 1
ATOM 2061 N N . PHE A 1 285 ? -42.672 40.174 40.505 1.00 94.94 285 PHE A N 1
ATOM 2062 C CA . PHE A 1 285 ? -43.963 39.938 41.159 1.00 94.94 285 PHE A CA 1
ATOM 2063 C C . PHE A 1 285 ? -45.121 40.773 40.574 1.00 94.94 285 PHE A C 1
ATOM 2065 O O . PHE A 1 285 ? -46.234 40.713 41.102 1.00 94.94 285 PHE A O 1
ATOM 2072 N N . ASP A 1 286 ? -44.884 41.544 39.507 1.00 92.88 286 ASP A N 1
ATOM 2073 C CA . ASP A 1 286 ? -45.881 42.374 38.818 1.00 92.88 286 ASP A CA 1
ATOM 2074 C C . ASP A 1 286 ? -45.757 42.225 37.291 1.00 92.88 286 ASP A C 1
ATOM 2076 O O . ASP A 1 286 ? -44.812 42.746 36.692 1.00 92.88 286 ASP A O 1
ATOM 2080 N N . SER A 1 287 ? -46.746 41.582 36.651 1.00 91.00 287 SER A N 1
ATOM 2081 C CA . SER A 1 287 ? -46.793 41.346 35.195 1.00 91.00 287 SER A CA 1
ATOM 2082 C C . SER A 1 287 ? -46.683 42.631 34.354 1.00 91.00 287 SER A C 1
ATOM 2084 O O . SER A 1 287 ? -46.268 42.598 33.198 1.00 91.00 287 SER A O 1
ATOM 2086 N N . SER A 1 288 ? -47.006 43.802 34.919 1.00 89.44 288 SER A N 1
ATOM 2087 C CA . SER A 1 288 ? -46.936 45.091 34.216 1.00 89.44 288 SER A CA 1
ATOM 2088 C C . SER A 1 288 ? -45.564 45.781 34.270 1.00 89.44 288 SER A C 1
ATOM 2090 O O . SER A 1 288 ? -45.379 46.838 33.662 1.00 89.44 288 SER A O 1
ATOM 2092 N N . SER A 1 289 ? -44.595 45.212 34.993 1.00 89.75 289 SER A N 1
ATOM 2093 C CA . SER A 1 289 ? -43.307 45.853 35.309 1.00 89.75 289 SER A CA 1
ATOM 2094 C C . SER A 1 289 ? -42.192 45.618 34.272 1.00 89.75 289 SER A C 1
ATOM 2096 O O . SER A 1 289 ? -41.035 46.009 34.492 1.00 89.75 289 SER A O 1
ATOM 2098 N N . GLY A 1 290 ? -42.527 44.959 33.161 1.00 83.56 290 GLY A N 1
ATOM 2099 C CA . GLY A 1 290 ? -41.616 44.657 32.062 1.00 83.56 290 GLY A CA 1
ATOM 2100 C C . GLY A 1 290 ? -41.255 45.866 31.189 1.00 83.56 290 GLY A C 1
ATOM 2101 O O . GLY A 1 290 ? -41.802 46.965 31.323 1.00 83.56 290 GLY A O 1
ATOM 2102 N N . SER A 1 291 ? -40.306 45.656 30.274 1.00 77.44 291 SER A N 1
ATOM 2103 C CA . SER A 1 291 ? -39.756 46.707 29.397 1.00 77.44 291 SER A CA 1
ATOM 2104 C C . SER A 1 291 ? -40.234 46.654 27.937 1.00 77.44 291 SER A C 1
ATOM 2106 O O . SER A 1 291 ? -39.890 47.541 27.156 1.00 77.44 291 SER A O 1
ATOM 2108 N N . GLY A 1 292 ? -41.053 45.664 27.582 1.00 73.69 292 GLY A N 1
ATOM 2109 C CA . GLY A 1 292 ? -41.411 45.301 26.209 1.00 73.69 292 GLY A CA 1
ATOM 2110 C C . GLY A 1 292 ? -40.771 43.974 25.784 1.00 73.69 292 GLY A C 1
ATOM 2111 O O . GLY A 1 292 ? -39.813 43.512 26.403 1.00 73.69 292 GLY A O 1
ATOM 2112 N N . VAL A 1 293 ? -41.296 43.374 24.713 1.00 71.62 293 VAL A N 1
ATOM 2113 C CA . VAL A 1 293 ? -40.696 42.219 24.015 1.00 71.62 293 VAL A CA 1
ATOM 2114 C C . VAL A 1 293 ? -40.222 42.665 22.631 1.00 71.62 293 VAL A C 1
ATOM 2116 O O . VAL A 1 293 ? -40.929 43.429 21.969 1.00 71.62 293 VAL A O 1
ATOM 2119 N N . ALA A 1 294 ? -39.022 42.251 22.205 1.00 75.12 294 ALA A N 1
ATOM 2120 C CA . ALA A 1 294 ? -38.525 42.555 20.856 1.00 75.12 294 ALA A CA 1
ATOM 2121 C C . ALA A 1 294 ? -38.885 41.455 19.842 1.00 75.12 294 ALA A C 1
ATOM 2123 O O . ALA A 1 294 ? -39.057 41.754 18.659 1.00 75.12 294 ALA A O 1
ATOM 2124 N N . SER A 1 295 ? -39.082 40.224 20.320 1.00 87.31 295 SER A N 1
ATOM 2125 C CA . SER A 1 295 ? -39.568 39.063 19.574 1.00 87.31 295 SER A CA 1
ATOM 2126 C C . SER A 1 295 ? -40.768 38.427 20.296 1.00 87.31 295 SER A C 1
ATOM 2128 O O . SER A 1 295 ? -40.901 38.501 21.516 1.00 87.31 295 SER A O 1
ATOM 2130 N N . THR A 1 296 ? -41.682 37.848 19.520 1.00 90.56 296 THR A N 1
ATOM 2131 C CA . THR A 1 296 ? -42.901 37.161 19.984 1.00 90.56 296 THR A CA 1
ATOM 2132 C C . THR A 1 296 ? -43.107 35.924 19.125 1.00 90.56 296 THR A C 1
ATOM 2134 O O . THR A 1 296 ? -42.760 35.944 17.937 1.00 90.56 296 THR A O 1
ATOM 2137 N N . GLY A 1 297 ? -43.735 34.888 19.665 1.00 92.81 297 GLY A N 1
ATOM 2138 C CA . GLY A 1 297 ? -43.984 33.653 18.932 1.00 92.81 297 GLY A CA 1
ATOM 2139 C C . GLY A 1 297 ? -44.334 32.490 19.849 1.00 92.81 297 GLY A C 1
ATOM 2140 O O . GLY A 1 297 ? -44.228 32.600 21.067 1.00 92.81 297 GLY A O 1
ATOM 2141 N N . PHE A 1 298 ? -44.778 31.391 19.243 1.00 95.88 298 PHE A N 1
ATOM 2142 C CA . PHE A 1 298 ? -45.050 30.143 19.955 1.00 95.88 298 PHE A CA 1
ATOM 2143 C C . PHE A 1 298 ? -43.741 29.434 20.320 1.00 95.88 298 PHE A C 1
ATOM 2145 O O . PHE A 1 298 ? -42.747 29.612 19.621 1.00 95.88 298 PHE A O 1
ATOM 2152 N N . TYR A 1 299 ? -43.738 28.648 21.386 1.00 95.94 299 TYR A N 1
ATOM 2153 C CA . TYR A 1 299 ? -42.597 27.830 21.795 1.00 95.94 299 TYR A CA 1
ATOM 2154 C C . TYR A 1 299 ? -43.085 26.606 22.578 1.00 95.94 299 TYR A C 1
ATOM 2156 O O . TYR A 1 299 ? -44.177 26.637 23.159 1.00 95.94 299 TYR A O 1
ATOM 2164 N N . ASP A 1 300 ? -42.283 25.549 22.589 1.00 94.06 300 ASP A N 1
ATOM 2165 C CA . ASP A 1 300 ? -42.388 24.445 23.537 1.00 94.06 300 ASP A CA 1
ATOM 2166 C C . ASP A 1 300 ? -41.270 24.604 24.578 1.00 94.06 300 ASP A C 1
ATOM 2168 O O . ASP A 1 300 ? -40.144 24.934 24.232 1.00 94.06 300 ASP A O 1
ATOM 2172 N N . VAL A 1 301 ? -41.576 24.428 25.865 1.00 94.56 301 VAL A N 1
ATOM 2173 C CA . VAL A 1 301 ? -40.580 24.432 26.946 1.00 94.56 301 VAL A CA 1
ATOM 2174 C C . VAL A 1 301 ? -40.628 23.117 27.710 1.00 94.56 301 VAL A C 1
ATOM 2176 O O . VAL A 1 301 ? -41.680 22.709 28.216 1.00 94.56 301 VAL A O 1
ATOM 2179 N N . LEU A 1 302 ? -39.479 22.461 27.806 1.00 91.25 302 LEU A N 1
ATOM 2180 C CA . LEU A 1 302 ? -39.217 21.311 28.655 1.00 91.25 302 LEU A CA 1
ATOM 2181 C C . LEU A 1 302 ? -38.575 21.808 29.956 1.00 91.25 302 LEU A C 1
ATOM 2183 O O . LEU A 1 302 ? -37.579 22.521 29.929 1.00 91.25 302 LEU A O 1
ATOM 2187 N N . ILE A 1 303 ? -39.145 21.447 31.108 1.00 92.50 303 ILE A N 1
ATOM 2188 C CA . ILE A 1 303 ? -38.598 21.796 32.428 1.00 92.50 303 ILE A CA 1
ATOM 2189 C C . ILE A 1 303 ? -38.401 20.520 33.239 1.00 92.50 303 ILE A C 1
ATOM 2191 O O . ILE A 1 303 ? -39.347 19.762 33.465 1.00 92.50 303 ILE A O 1
ATOM 2195 N N . GLY A 1 304 ? -37.178 20.311 33.703 1.00 89.56 304 GLY A N 1
ATOM 2196 C CA . GLY A 1 304 ? -36.733 19.183 34.504 1.00 89.56 304 GLY A CA 1
ATOM 2197 C C . GLY A 1 304 ? -36.368 19.567 35.934 1.00 89.56 304 GLY A C 1
ATOM 2198 O O . GLY A 1 304 ? -35.894 20.674 36.184 1.00 89.56 304 GLY A O 1
ATOM 2199 N N . LEU A 1 305 ? -36.562 18.650 36.885 1.00 89.56 305 LEU A N 1
ATOM 2200 C CA . LEU A 1 305 ? -35.992 18.753 38.234 1.00 89.56 305 LEU A CA 1
ATOM 2201 C C . LEU A 1 305 ? -35.287 17.442 38.563 1.00 89.56 305 LEU A C 1
ATOM 2203 O O . LEU A 1 305 ? -35.960 16.444 38.816 1.00 89.56 305 LEU A O 1
ATOM 2207 N N . ASN A 1 306 ? -33.954 17.437 38.542 1.00 79.75 306 ASN A N 1
ATOM 2208 C CA . ASN A 1 306 ? -33.131 16.223 38.549 1.00 79.75 306 ASN A CA 1
ATOM 2209 C C . ASN A 1 306 ? -33.647 15.164 37.557 1.00 79.75 306 ASN A C 1
ATOM 2211 O O . ASN A 1 306 ? -33.583 13.973 37.844 1.00 79.75 306 ASN A O 1
ATOM 2215 N N . SER A 1 307 ? -34.274 15.584 36.456 1.00 69.56 307 SER A N 1
ATOM 2216 C CA . SER A 1 307 ? -34.706 14.670 35.408 1.00 69.56 307 SER A CA 1
ATOM 2217 C C . SER A 1 307 ? -33.519 14.452 34.497 1.00 69.56 307 SER A C 1
ATOM 2219 O O . SER A 1 307 ? -33.326 15.208 33.547 1.00 69.56 307 SER A O 1
ATOM 2221 N N . SER A 1 308 ? -32.690 13.478 34.837 1.00 58.38 308 SER A N 1
ATOM 2222 C CA . SER A 1 308 ? -31.693 12.992 33.903 1.00 58.38 308 SER A CA 1
ATOM 2223 C C . SER A 1 308 ? -32.420 12.293 32.752 1.00 58.38 308 SER A C 1
ATOM 2225 O O . SER A 1 308 ? -33.389 11.551 32.948 1.00 58.38 308 SER A O 1
ATOM 2227 N N . THR A 1 309 ? -31.994 12.578 31.526 1.00 64.88 309 THR A N 1
ATOM 2228 C CA . THR A 1 309 ? -31.977 11.537 30.502 1.00 64.88 309 THR A CA 1
ATOM 2229 C C . THR A 1 309 ? -31.153 10.385 31.051 1.00 64.88 309 THR A C 1
ATOM 2231 O O . THR A 1 309 ? -30.130 10.620 31.689 1.00 64.88 309 THR A O 1
ATOM 2234 N N . ASP A 1 310 ? -31.635 9.162 30.877 1.00 73.12 310 ASP A N 1
ATOM 2235 C CA . ASP A 1 310 ? -30.858 8.006 31.296 1.00 73.12 310 ASP A CA 1
ATOM 2236 C C . ASP A 1 310 ? -29.608 7.907 30.413 1.00 73.12 310 ASP A C 1
ATOM 2238 O O . ASP A 1 310 ? -29.717 8.036 29.188 1.00 73.12 310 ASP A O 1
ATOM 2242 N N . PHE A 1 311 ? -28.436 7.794 31.028 1.00 81.19 311 PHE A N 1
ATOM 2243 C CA . PHE A 1 311 ? -27.148 7.768 30.343 1.00 81.19 311 PHE A CA 1
ATOM 2244 C C . PHE A 1 311 ? -26.388 6.536 30.785 1.00 81.19 311 PHE A C 1
ATOM 2246 O O . PHE A 1 311 ? -25.836 6.511 31.871 1.00 81.19 311 PHE A O 1
ATOM 2253 N N . ASP A 1 312 ? -26.253 5.554 29.915 1.00 87.06 312 ASP A N 1
ATOM 2254 C CA . ASP A 1 312 ? -25.488 4.371 30.264 1.00 87.06 312 ASP A CA 1
ATOM 2255 C C . ASP A 1 312 ? -24.022 4.552 29.891 1.00 87.06 312 ASP A C 1
ATOM 2257 O O . ASP A 1 312 ? -23.692 4.625 28.703 1.00 87.06 312 ASP A O 1
ATOM 2261 N N . TYR A 1 313 ? -23.139 4.589 30.894 1.00 90.25 313 TYR A N 1
ATOM 2262 C CA . TYR A 1 313 ? -21.690 4.615 30.693 1.00 90.25 313 TYR A CA 1
ATOM 2263 C C . TYR A 1 313 ? -21.042 3.244 30.899 1.00 90.25 313 TYR A C 1
ATOM 2265 O O . TYR A 1 313 ? -21.346 2.496 31.837 1.00 90.25 313 TYR A O 1
ATOM 2273 N N . PHE A 1 314 ? -20.073 2.948 30.040 1.00 96.56 314 PHE A N 1
ATOM 2274 C CA . PHE A 1 314 ? -19.266 1.736 30.057 1.00 96.56 314 PHE A CA 1
ATOM 2275 C C . PHE A 1 314 ? -17.785 2.095 30.064 1.00 96.56 314 PHE A C 1
ATOM 2277 O O . PHE A 1 314 ? -17.354 2.935 29.283 1.00 96.56 314 PHE A O 1
ATOM 2284 N N . GLU A 1 315 ? -17.015 1.454 30.938 1.00 95.94 315 GLU A N 1
ATOM 2285 C CA . GLU A 1 315 ? -15.563 1.627 31.057 1.00 95.94 315 GLU A CA 1
ATOM 2286 C C . GLU A 1 315 ? -14.856 0.548 30.224 1.00 95.94 315 GLU A C 1
ATOM 2288 O O . GLU A 1 315 ? -15.183 -0.640 30.341 1.00 95.94 315 GLU A O 1
ATOM 2293 N N . ILE A 1 316 ? -13.906 0.958 29.383 1.00 95.44 316 ILE A N 1
ATOM 2294 C CA . ILE A 1 316 ? -13.071 0.090 28.541 1.00 95.44 316 ILE A CA 1
ATOM 2295 C C . ILE A 1 316 ? -11.595 0.471 28.698 1.00 95.44 316 ILE A C 1
ATOM 2297 O O . ILE A 1 316 ? -11.271 1.634 28.920 1.00 95.44 316 ILE A O 1
ATOM 2301 N N . GLU A 1 317 ? -10.704 -0.510 28.573 1.00 92.19 317 GLU A N 1
ATOM 2302 C CA . GLU A 1 317 ? -9.251 -0.307 28.556 1.00 92.19 317 GLU A CA 1
ATOM 2303 C C . GLU A 1 317 ? -8.757 -0.543 27.130 1.00 92.19 317 GLU A C 1
ATOM 2305 O O . GLU A 1 317 ? -9.055 -1.591 26.557 1.00 92.19 317 GLU A O 1
ATOM 2310 N N . LEU A 1 318 ? -8.054 0.431 26.553 1.00 90.56 318 LEU A N 1
ATOM 2311 C CA . LEU A 1 318 ? -7.602 0.405 25.160 1.00 90.56 318 LEU A CA 1
ATOM 2312 C C . LEU A 1 318 ? -6.086 0.616 25.067 1.00 90.56 318 LEU A C 1
ATOM 2314 O O . LEU A 1 318 ? -5.493 1.296 25.911 1.00 90.56 318 LEU A O 1
ATOM 2318 N N . GLU A 1 319 ? -5.468 0.036 24.041 1.00 89.12 319 GLU A N 1
ATOM 2319 C CA . GLU A 1 319 ? -4.044 0.170 23.723 1.00 89.12 319 GLU A CA 1
ATOM 2320 C C . GLU A 1 319 ? -3.834 1.101 22.511 1.00 89.12 319 GLU A C 1
ATOM 2322 O O . GLU A 1 319 ? -4.720 1.272 21.675 1.00 89.12 319 GLU A O 1
ATOM 2327 N N . GLU A 1 320 ? -2.650 1.715 22.410 1.00 88.88 320 GLU A N 1
ATOM 2328 C CA . GLU A 1 320 ? -2.268 2.574 21.274 1.00 88.88 320 GLU A CA 1
ATOM 2329 C C . GLU A 1 320 ? -2.363 1.803 19.949 1.00 88.88 320 GLU A C 1
ATOM 2331 O O . GLU A 1 320 ? -1.884 0.670 19.840 1.00 88.88 320 GLU A O 1
ATOM 2336 N N . GLY A 1 321 ? -2.989 2.404 18.939 1.00 87.88 321 GLY A N 1
ATOM 2337 C CA . GLY A 1 321 ? -3.265 1.802 17.635 1.00 87.88 321 GLY A CA 1
ATOM 2338 C C . GLY A 1 321 ? -4.507 0.910 17.584 1.00 87.88 321 GLY A C 1
ATOM 2339 O O . GLY A 1 321 ? -4.807 0.345 16.533 1.00 87.88 321 GLY A O 1
ATOM 2340 N N . ASP A 1 322 ? -5.253 0.756 18.679 1.00 93.62 322 ASP A N 1
ATOM 2341 C CA . ASP A 1 322 ? -6.543 0.076 18.616 1.00 93.62 322 ASP A CA 1
ATOM 2342 C C . ASP A 1 322 ? -7.556 0.910 17.819 1.00 93.62 322 ASP A C 1
ATOM 2344 O O . ASP A 1 322 ? -7.733 2.104 18.049 1.00 93.62 322 ASP A O 1
ATOM 2348 N N . ILE A 1 323 ? -8.279 0.270 16.901 1.00 95.50 323 ILE A N 1
ATOM 2349 C CA . ILE A 1 323 ? -9.338 0.909 16.116 1.00 95.50 323 ILE A CA 1
ATOM 2350 C C . ILE A 1 323 ? -10.685 0.467 16.683 1.00 95.50 323 ILE A C 1
ATOM 2352 O O . ILE A 1 323 ? -11.119 -0.679 16.507 1.00 95.50 323 ILE A O 1
ATOM 2356 N N . LEU A 1 324 ? -11.353 1.381 17.381 1.00 96.25 324 LEU A N 1
ATOM 2357 C CA . LEU A 1 324 ? -12.649 1.167 18.008 1.00 96.25 324 LEU A CA 1
ATOM 2358 C C . LEU A 1 324 ? -13.777 1.534 17.044 1.00 96.25 324 LEU A C 1
ATOM 2360 O O . LEU A 1 324 ? -13.814 2.622 16.483 1.00 96.25 324 LEU A O 1
ATOM 2364 N N . GLY A 1 325 ? -14.765 0.655 16.924 1.00 95.94 325 GLY A N 1
ATOM 2365 C CA . GLY A 1 325 ? -16.047 0.953 16.302 1.00 95.94 325 GLY A CA 1
ATOM 2366 C C . GLY A 1 325 ? -17.200 0.681 17.259 1.00 95.94 325 GLY A C 1
ATOM 2367 O O . GLY A 1 325 ? -17.271 -0.397 17.859 1.00 95.94 325 GLY A O 1
ATOM 2368 N N . VAL A 1 326 ? -18.133 1.628 17.370 1.00 95.69 326 VAL A N 1
ATOM 2369 C CA . VAL A 1 326 ? -19.317 1.514 18.231 1.00 95.69 326 VAL A CA 1
ATOM 2370 C C . VAL A 1 326 ? -20.582 1.786 17.430 1.00 95.69 326 VAL A C 1
ATOM 2372 O O . VAL A 1 326 ? -20.667 2.761 16.695 1.00 95.69 326 VAL A O 1
ATOM 2375 N N . ASN A 1 327 ? -21.593 0.939 17.606 1.00 95.19 327 ASN A N 1
ATOM 2376 C CA . ASN A 1 327 ? -22.914 1.109 17.004 1.00 95.19 327 ASN A CA 1
ATOM 2377 C C . ASN A 1 327 ? -24.009 0.851 18.043 1.00 95.19 327 ASN A C 1
ATOM 2379 O O . ASN A 1 327 ? -23.973 -0.171 18.728 1.00 95.19 327 ASN A O 1
ATOM 2383 N N . VAL A 1 328 ? -25.008 1.729 18.123 1.00 91.38 328 VAL A N 1
ATOM 2384 C CA . VAL A 1 328 ? -26.167 1.587 19.017 1.00 91.38 328 VAL A CA 1
ATOM 2385 C C . VAL A 1 328 ? -27.464 1.430 18.233 1.00 91.38 328 VAL A C 1
ATOM 2387 O O . VAL A 1 328 ? -27.651 2.008 17.166 1.00 91.38 328 VAL A O 1
ATOM 2390 N N . SER A 1 329 ? -28.397 0.636 18.753 1.00 91.38 329 SER A N 1
ATOM 2391 C CA . SER A 1 329 ? -29.718 0.417 18.156 1.00 91.38 329 SER A CA 1
ATOM 2392 C C . SER A 1 329 ? -30.795 0.204 19.220 1.00 91.38 329 SER A C 1
ATOM 2394 O O . SER A 1 329 ? -30.497 -0.133 20.361 1.00 91.38 329 SER A O 1
ATOM 2396 N N . GLY A 1 330 ? -32.073 0.339 18.855 1.00 90.88 330 GLY A N 1
ATOM 2397 C CA . GLY A 1 330 ? -33.189 0.167 19.792 1.00 90.88 330 GLY A CA 1
ATOM 2398 C C . GLY A 1 330 ? -33.620 1.493 20.415 1.00 90.88 330 GLY A C 1
ATOM 2399 O O . GLY A 1 330 ? -34.027 2.385 19.673 1.00 90.88 330 GLY A O 1
ATOM 2400 N N . GLY A 1 331 ? -33.623 1.581 21.750 1.00 83.38 331 GLY A N 1
ATOM 2401 C CA . GLY A 1 331 ? -33.950 2.805 22.497 1.00 83.38 331 GLY A CA 1
ATOM 2402 C C . GLY A 1 331 ? -32.855 3.874 22.450 1.00 83.38 331 GLY A C 1
ATOM 2403 O O . GLY A 1 331 ? -33.181 5.050 22.443 1.00 83.38 331 GLY A O 1
ATOM 2404 N N . ALA A 1 332 ? -31.589 3.467 22.350 1.00 85.62 332 ALA A N 1
ATOM 2405 C CA . ALA A 1 332 ? -30.445 4.365 22.231 1.00 85.62 332 ALA A CA 1
ATOM 2406 C C . ALA A 1 332 ? -30.360 4.990 20.833 1.00 85.62 332 ALA A C 1
ATOM 2408 O O . ALA A 1 332 ? -30.429 4.264 19.836 1.00 85.62 332 ALA A O 1
ATOM 2409 N N . ASP A 1 333 ? -30.190 6.306 20.752 1.00 85.56 333 ASP A N 1
ATOM 2410 C CA . ASP A 1 333 ? -30.029 7.061 19.502 1.00 85.56 333 ASP A CA 1
ATOM 2411 C C . ASP A 1 333 ? -28.861 8.059 19.517 1.00 85.56 333 ASP A C 1
ATOM 2413 O O . ASP A 1 333 ? -28.618 8.715 18.508 1.00 85.56 333 ASP A O 1
ATOM 2417 N N . VAL A 1 334 ? -28.094 8.102 20.609 1.00 84.25 334 VAL A N 1
ATOM 2418 C CA . VAL A 1 334 ? -26.838 8.852 20.726 1.00 84.25 334 VAL A CA 1
ATOM 2419 C C . VAL A 1 334 ? -25.760 7.956 21.329 1.00 84.25 334 VAL A C 1
ATOM 2421 O O . VAL A 1 334 ? -26.031 7.186 22.254 1.00 84.25 334 VAL A O 1
ATOM 2424 N N . VAL A 1 335 ? -24.531 8.067 20.831 1.00 89.69 335 VAL A N 1
ATOM 2425 C CA . VAL A 1 335 ? -23.342 7.418 21.395 1.00 89.69 335 VAL A CA 1
ATOM 2426 C C . VAL A 1 335 ? -22.194 8.420 21.500 1.00 89.69 335 VAL A C 1
ATOM 2428 O O . VAL A 1 335 ? -22.036 9.266 20.624 1.00 89.69 335 VAL A O 1
ATOM 2431 N N . GLY A 1 336 ? -21.405 8.341 22.570 1.00 90.38 336 GLY A N 1
ATOM 2432 C CA . GLY A 1 336 ? -20.224 9.177 22.772 1.00 90.38 336 GLY A CA 1
ATOM 2433 C C . GLY A 1 336 ? -19.044 8.389 23.324 1.00 90.38 336 GLY A C 1
ATOM 2434 O O . GLY A 1 336 ? -19.234 7.457 24.106 1.00 90.38 336 GLY A O 1
ATOM 2435 N N . LEU A 1 337 ? -17.840 8.773 22.918 1.00 95.50 337 LEU A N 1
ATOM 2436 C CA . LEU A 1 337 ? -16.566 8.270 23.413 1.00 95.50 337 LEU A CA 1
ATOM 2437 C C . LEU A 1 337 ? -15.861 9.370 24.208 1.00 95.50 337 LEU A C 1
ATOM 2439 O O . LEU A 1 337 ? -15.768 10.508 23.750 1.00 95.50 337 LEU A O 1
ATOM 2443 N N . PHE A 1 338 ? -15.351 9.019 25.383 1.00 90.62 338 PHE A N 1
ATOM 2444 C CA . PHE A 1 338 ? -14.702 9.941 26.305 1.00 90.62 338 PHE A CA 1
ATOM 2445 C C . PHE A 1 338 ? -13.350 9.395 26.757 1.00 90.62 338 PHE A C 1
ATOM 2447 O O . PHE A 1 338 ? -13.193 8.185 26.943 1.00 90.62 338 PHE A O 1
ATOM 2454 N N . ASP A 1 339 ? -12.401 10.296 26.981 1.00 86.94 339 ASP A N 1
ATOM 2455 C CA . ASP A 1 339 ? -11.080 9.960 27.506 1.00 86.94 339 ASP A CA 1
ATOM 2456 C C . ASP A 1 339 ? -11.095 9.712 29.031 1.00 86.94 339 ASP A C 1
ATOM 2458 O O . ASP A 1 339 ? -12.107 9.869 29.728 1.00 86.94 339 ASP A O 1
ATOM 2462 N N . SER A 1 340 ? -9.927 9.385 29.590 1.00 87.06 340 SER A N 1
ATOM 2463 C CA . SER A 1 340 ? -9.740 9.203 31.038 1.00 87.06 340 SER A CA 1
ATOM 2464 C C . SER A 1 340 ? -10.005 10.461 31.886 1.00 87.06 340 SER A C 1
ATOM 2466 O O . SER A 1 340 ? -10.179 10.369 33.107 1.00 87.06 340 SER A O 1
ATOM 2468 N N . THR A 1 341 ? -10.030 11.648 31.269 1.00 83.94 341 THR A N 1
ATOM 2469 C CA . THR A 1 341 ? -10.350 12.927 31.913 1.00 83.94 341 THR A CA 1
ATOM 2470 C C . THR A 1 341 ? -11.832 13.281 31.826 1.00 83.94 341 THR A C 1
ATOM 2472 O O . THR A 1 341 ? -12.238 14.296 32.399 1.00 83.94 341 THR A O 1
ATOM 2475 N N . THR A 1 342 ? -12.647 12.414 31.213 1.00 80.38 342 THR A N 1
ATOM 2476 C CA . THR A 1 342 ? -14.074 12.591 30.895 1.00 80.38 342 THR A CA 1
ATOM 2477 C C . THR A 1 342 ? -14.353 13.671 29.846 1.00 80.38 342 THR A C 1
ATOM 2479 O O . THR A 1 342 ? -15.485 14.143 29.725 1.00 80.38 342 THR A O 1
ATOM 2482 N N . ALA A 1 343 ? -13.337 14.073 29.081 1.00 81.25 343 ALA A N 1
ATOM 2483 C CA . ALA A 1 343 ? -13.512 14.926 27.916 1.00 81.25 343 ALA A CA 1
ATOM 2484 C C . ALA A 1 343 ? -14.127 14.110 26.772 1.00 81.25 343 ALA A C 1
ATOM 2486 O O . ALA A 1 343 ? -13.755 12.959 26.551 1.00 81.25 343 ALA A O 1
ATOM 2487 N N . LEU A 1 344 ? -15.095 14.701 26.068 1.00 82.25 344 LEU A N 1
ATOM 2488 C CA . LEU A 1 344 ? -15.712 14.088 24.894 1.00 82.25 344 LEU A CA 1
ATOM 2489 C C . LEU A 1 344 ? -14.719 14.119 23.732 1.00 82.25 344 LEU A C 1
ATOM 2491 O O . LEU A 1 344 ? -14.323 15.202 23.307 1.00 82.25 344 LEU A O 1
ATOM 2495 N N . LEU A 1 345 ? -14.373 12.941 23.223 1.00 84.56 345 LEU A N 1
ATOM 2496 C CA . LEU A 1 345 ? -13.555 12.782 22.025 1.00 84.56 345 LEU A CA 1
ATOM 2497 C C . LEU A 1 345 ? -14.446 12.857 20.790 1.00 84.56 345 LEU A C 1
ATOM 2499 O O . LEU A 1 345 ? -14.347 13.797 20.015 1.00 84.56 345 LEU A O 1
ATOM 2503 N N . MET A 1 346 ? -15.418 11.949 20.683 1.00 87.62 346 MET A N 1
ATOM 2504 C CA . MET A 1 346 ? -16.376 11.932 19.578 1.00 87.62 346 MET A CA 1
ATOM 2505 C C . MET A 1 346 ? -17.772 11.578 20.077 1.00 87.62 346 MET A C 1
ATOM 2507 O O . MET A 1 346 ? -17.962 10.593 20.789 1.00 87.62 346 MET A O 1
ATOM 2511 N N . GLY A 1 347 ? -18.768 12.363 19.685 1.00 84.25 347 GLY A N 1
ATOM 2512 C CA . GLY A 1 347 ? -20.185 12.079 19.885 1.00 84.25 347 GLY A CA 1
ATOM 2513 C C . GLY A 1 347 ? -20.920 11.995 18.556 1.00 84.25 347 GLY A C 1
ATOM 2514 O O . GLY A 1 347 ? -20.636 12.753 17.634 1.00 84.25 347 GLY A O 1
ATOM 2515 N N . SER A 1 348 ? -21.884 11.083 18.467 1.00 84.19 348 SER A N 1
ATOM 2516 C CA . SER A 1 348 ? -22.677 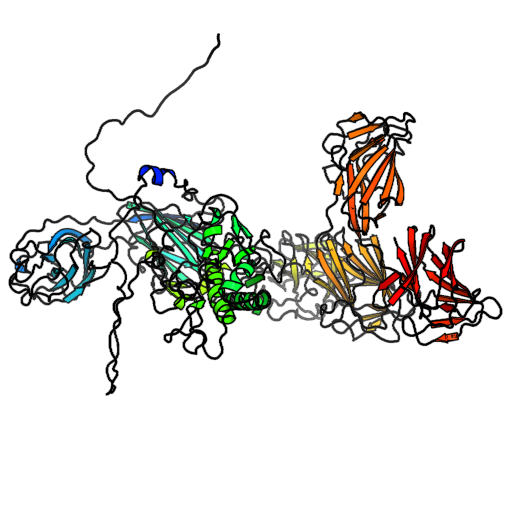10.846 17.265 1.00 84.19 348 SER A CA 1
ATOM 2517 C C . SER A 1 348 ? -24.144 10.601 17.605 1.00 84.19 348 SER A C 1
ATOM 2519 O O . SER A 1 348 ? -24.475 9.777 18.461 1.00 84.19 348 SER A O 1
ATOM 2521 N N . GLY A 1 349 ? -25.031 11.306 16.901 1.00 83.12 349 GLY A N 1
ATOM 2522 C CA . GLY A 1 349 ? -26.485 11.100 16.930 1.00 83.12 349 GLY A CA 1
ATOM 2523 C C . GLY A 1 349 ? -27.031 10.429 15.664 1.00 83.12 349 GLY A C 1
ATOM 2524 O O . GLY A 1 349 ? -28.223 10.536 15.371 1.00 83.12 349 GLY A O 1
ATOM 2525 N N . GLN A 1 350 ? -26.161 9.820 14.854 1.00 82.31 350 GLN A N 1
ATOM 2526 C CA . GLN A 1 350 ? -26.506 9.273 13.541 1.00 82.31 350 GLN A CA 1
ATOM 2527 C C . GLN A 1 350 ? -25.614 8.091 13.148 1.00 82.31 350 GLN A C 1
ATOM 2529 O O . GLN A 1 350 ? -24.558 7.861 13.728 1.00 82.31 350 GLN A O 1
ATOM 2534 N N . ASP A 1 351 ? -26.024 7.340 12.131 1.00 86.25 351 ASP A N 1
ATOM 2535 C CA . ASP A 1 351 ? -25.222 6.268 11.545 1.00 86.25 351 ASP A CA 1
ATOM 2536 C C . ASP A 1 351 ? -24.684 6.689 10.168 1.00 86.25 351 ASP A C 1
ATOM 2538 O O . ASP A 1 351 ? -25.406 6.648 9.165 1.00 86.25 351 ASP A O 1
ATOM 2542 N N . ALA A 1 352 ? -23.411 7.092 10.137 1.00 84.25 352 ALA A N 1
ATOM 2543 C CA . ALA A 1 352 ? -22.683 7.471 8.926 1.00 84.25 352 ALA A CA 1
ATOM 2544 C C . ALA A 1 352 ? -21.848 6.323 8.323 1.00 84.25 352 ALA A C 1
ATOM 2546 O O . ALA A 1 352 ? -21.084 6.542 7.387 1.00 84.25 352 ALA A O 1
ATOM 2547 N N . SER A 1 353 ? -22.024 5.077 8.785 1.00 83.94 353 SER A N 1
ATOM 2548 C CA . SER A 1 353 ? -21.219 3.919 8.343 1.00 83.94 353 SER A CA 1
ATOM 2549 C C . SER A 1 353 ? -21.334 3.577 6.850 1.00 83.94 353 SER A C 1
ATOM 2551 O O . SER A 1 353 ? -20.623 2.702 6.357 1.00 83.94 353 SER A O 1
ATOM 2553 N N . PHE A 1 354 ? -22.237 4.241 6.119 1.00 81.38 354 PHE A N 1
ATOM 2554 C CA . PHE A 1 354 ? -22.354 4.134 4.666 1.00 81.38 354 PHE A CA 1
ATOM 2555 C C . PHE A 1 354 ? -21.206 4.819 3.908 1.00 81.38 354 PHE A C 1
ATOM 2557 O O . PHE A 1 354 ? -21.065 4.545 2.718 1.00 81.38 354 PHE A O 1
ATOM 2564 N N . ILE A 1 355 ? -20.447 5.705 4.567 1.00 84.50 355 ILE A N 1
ATOM 2565 C CA . ILE A 1 355 ? -19.286 6.409 3.997 1.00 84.50 355 ILE A CA 1
ATOM 2566 C C . ILE A 1 355 ? -18.028 5.536 4.041 1.00 84.50 355 ILE A C 1
ATOM 2568 O O . ILE A 1 355 ? -17.163 5.699 3.193 1.00 84.50 355 ILE A O 1
ATOM 2572 N N . HIS A 1 356 ? -17.936 4.589 4.980 1.00 89.50 356 HIS A N 1
ATOM 2573 C CA . HIS A 1 356 ? -16.770 3.710 5.101 1.00 89.50 356 HIS A CA 1
ATOM 2574 C C . HIS A 1 356 ? -16.648 2.780 3.883 1.00 89.50 356 HIS A C 1
ATOM 2576 O O . HIS A 1 356 ? -17.676 2.378 3.311 1.00 89.50 356 HIS A O 1
ATOM 2582 N N . PRO A 1 357 ? -15.431 2.335 3.521 1.00 89.31 357 PRO A N 1
ATOM 2583 C CA . PRO A 1 357 ? -15.264 1.427 2.401 1.00 89.31 357 PRO A CA 1
ATOM 2584 C C . PRO A 1 357 ? -15.903 0.068 2.691 1.00 89.31 357 PRO A C 1
ATOM 2586 O O . PRO A 1 357 ? -16.141 -0.341 3.833 1.00 89.31 357 PRO A O 1
ATOM 2589 N N . ALA A 1 358 ? -16.176 -0.682 1.623 1.00 84.19 358 ALA A N 1
ATOM 2590 C CA . ALA A 1 358 ? -16.816 -1.990 1.732 1.00 84.19 358 ALA A CA 1
ATOM 2591 C C . ALA A 1 358 ? -15.982 -3.005 2.539 1.00 84.19 358 ALA A C 1
ATOM 2593 O O . ALA A 1 358 ? -16.569 -3.910 3.138 1.00 84.19 358 ALA A O 1
ATOM 2594 N N . ALA A 1 359 ? -14.652 -2.858 2.545 1.00 83.19 359 ALA A N 1
ATOM 2595 C CA . ALA A 1 359 ? -13.726 -3.690 3.311 1.00 83.19 359 ALA A CA 1
ATOM 2596 C C . ALA A 1 359 ? -13.721 -3.369 4.815 1.00 83.19 359 ALA A C 1
ATOM 2598 O O . ALA A 1 359 ? -13.399 -4.247 5.614 1.00 83.19 359 ALA A O 1
ATOM 2599 N N . SER A 1 360 ? -14.142 -2.161 5.216 1.00 89.19 360 SER A N 1
ATOM 2600 C CA . SER A 1 360 ? -14.133 -1.744 6.619 1.00 89.19 360 SER A CA 1
ATOM 2601 C C . SER A 1 360 ? -14.977 -2.698 7.480 1.00 89.19 360 SER A C 1
ATOM 2603 O O . SER A 1 360 ? -16.179 -2.868 7.222 1.00 89.19 360 SER A O 1
ATOM 2605 N N . PRO A 1 361 ? -14.416 -3.302 8.541 1.00 87.06 361 PRO A N 1
ATOM 2606 C CA . PRO A 1 361 ? -15.138 -4.198 9.435 1.00 87.06 361 PRO A CA 1
ATOM 2607 C C . PRO A 1 361 ? -15.897 -3.445 10.540 1.00 87.06 361 PRO A C 1
ATOM 2609 O O . PRO A 1 361 ? -16.594 -4.076 11.343 1.00 87.06 361 PRO A O 1
ATOM 2612 N N . LEU A 1 362 ? -15.797 -2.109 10.576 1.00 89.69 362 LEU A N 1
ATOM 2613 C CA . LEU A 1 362 ? -16.445 -1.265 11.576 1.00 89.69 362 LEU A CA 1
ATOM 2614 C C . LEU A 1 362 ? -17.975 -1.457 11.573 1.00 89.69 362 LEU A C 1
ATOM 2616 O O . LEU A 1 362 ? -18.586 -1.572 10.494 1.00 89.69 362 LEU A O 1
ATOM 2620 N N . PRO A 1 363 ? -18.596 -1.528 12.768 1.00 88.44 363 PRO A N 1
ATOM 2621 C CA . PRO A 1 363 ? -20.018 -1.790 12.920 1.00 88.44 363 PRO A CA 1
ATOM 2622 C C . PRO A 1 363 ? -20.863 -0.587 12.484 1.00 88.44 363 PRO A C 1
ATOM 2624 O O . PRO A 1 363 ? -20.422 0.555 12.514 1.00 88.44 363 PRO A O 1
ATOM 2627 N N . GLY A 1 364 ? -22.109 -0.861 12.099 1.00 88.62 364 GLY A N 1
ATOM 2628 C CA . GLY A 1 364 ? -23.074 0.141 11.652 1.00 88.62 364 GLY A CA 1
ATOM 2629 C C . GLY A 1 364 ? -24.455 -0.475 11.422 1.00 88.62 364 GLY A C 1
ATOM 2630 O O . GLY A 1 364 ? -24.708 -1.631 11.782 1.00 88.62 364 GLY A O 1
ATOM 2631 N N . GLY A 1 365 ? -25.358 0.275 10.800 1.00 81.31 365 GLY A N 1
ATOM 2632 C CA . GLY A 1 365 ? -26.748 -0.108 10.538 1.00 81.31 365 GLY A CA 1
ATOM 2633 C C . GLY A 1 365 ? -27.718 0.168 11.696 1.00 81.31 365 GLY A C 1
ATOM 2634 O O . GLY A 1 365 ? -28.856 -0.315 11.653 1.00 81.31 365 GLY A O 1
ATOM 2635 N N . GLY A 1 366 ? -27.272 0.874 12.738 1.00 86.69 366 GLY A N 1
ATOM 2636 C CA . GLY A 1 366 ? -28.031 1.225 13.938 1.00 86.69 366 GLY A CA 1
ATOM 2637 C C . GLY A 1 366 ? -28.742 2.581 13.865 1.00 86.69 366 GLY A C 1
ATOM 2638 O O . GLY A 1 366 ? -29.103 3.069 12.796 1.00 86.69 366 GLY A O 1
ATOM 2639 N N . ASN A 1 367 ? -29.002 3.158 15.039 1.00 83.56 367 ASN A N 1
ATOM 2640 C CA . ASN A 1 367 ? -29.517 4.518 15.195 1.00 83.56 367 ASN A CA 1
ATOM 2641 C C . ASN A 1 367 ? -28.370 5.542 15.218 1.00 83.56 367 ASN A C 1
ATOM 2643 O O . ASN A 1 367 ? -28.505 6.592 14.596 1.00 83.56 367 ASN A O 1
ATOM 2647 N N . ALA A 1 368 ? -27.264 5.215 15.900 1.00 84.44 368 ALA A N 1
ATOM 2648 C CA . ALA A 1 368 ? -26.040 6.008 15.904 1.00 84.44 368 ALA A CA 1
ATOM 2649 C C . ALA A 1 368 ? -24.781 5.129 15.905 1.00 84.44 368 ALA A C 1
ATOM 2651 O O . ALA A 1 368 ? -24.792 4.031 16.468 1.00 84.44 368 ALA A O 1
ATOM 2652 N N . ALA A 1 369 ? -23.712 5.609 15.274 1.00 91.56 369 ALA A N 1
ATOM 2653 C CA . ALA A 1 369 ? -22.419 4.940 15.216 1.00 91.56 369 ALA A CA 1
ATOM 2654 C C . ALA A 1 369 ? -21.262 5.949 15.258 1.00 91.56 369 ALA A C 1
ATOM 2656 O O . ALA A 1 369 ? -21.410 7.085 14.803 1.00 91.56 369 ALA A O 1
ATOM 2657 N N . LEU A 1 370 ? -20.127 5.514 15.801 1.00 91.19 370 LEU A N 1
ATOM 2658 C CA . LEU A 1 370 ? -18.854 6.234 15.780 1.00 91.19 370 LEU A CA 1
ATOM 2659 C C . LEU A 1 370 ? -17.693 5.257 15.580 1.00 91.19 370 LEU A C 1
ATOM 2661 O O . LEU A 1 370 ? -17.831 4.049 15.812 1.00 91.19 370 LEU A O 1
ATOM 2665 N N . SER A 1 371 ? -16.548 5.791 15.181 1.00 94.25 371 SER A N 1
ATOM 2666 C CA . SER A 1 371 ? -15.290 5.059 15.072 1.00 94.25 371 SER A CA 1
ATOM 2667 C C . SER A 1 371 ? -14.135 5.945 15.505 1.00 94.25 371 SER A C 1
ATOM 2669 O O . SER A 1 371 ? -14.203 7.154 15.327 1.00 94.25 371 SER A O 1
ATOM 2671 N N . TRP A 1 372 ? -13.106 5.346 16.093 1.00 94.44 372 TRP A N 1
ATOM 2672 C CA . TRP A 1 372 ? -12.001 6.070 16.705 1.00 94.44 372 TRP A CA 1
ATOM 2673 C C . TRP A 1 372 ? -10.703 5.272 16.604 1.00 94.44 372 TRP A C 1
ATOM 2675 O O . TRP A 1 372 ? -10.720 4.054 16.798 1.00 94.44 372 TRP A O 1
ATOM 2685 N N . VAL A 1 373 ? -9.593 5.958 16.345 1.00 95.94 373 VAL A N 1
ATOM 2686 C CA . VAL A 1 373 ? -8.240 5.397 16.415 1.00 95.94 373 VAL A CA 1
ATOM 2687 C C . VAL A 1 373 ? -7.627 5.813 17.748 1.00 95.94 373 VAL A C 1
ATOM 2689 O O . VAL A 1 373 ? -7.571 6.994 18.071 1.00 95.94 373 VAL A O 1
ATOM 2692 N N . VAL A 1 374 ? -7.233 4.842 18.567 1.00 94.56 374 VAL A N 1
ATOM 2693 C CA . VAL A 1 374 ? -6.706 5.089 19.913 1.00 94.56 374 VAL A CA 1
ATOM 2694 C C . VAL A 1 374 ? -5.259 5.550 19.812 1.00 94.56 374 VAL A C 1
ATOM 2696 O O . VAL A 1 374 ? -4.375 4.787 19.439 1.00 94.56 374 VAL A O 1
ATOM 2699 N N . ASP A 1 375 ? -5.026 6.799 20.183 1.00 91.06 375 ASP A N 1
ATOM 2700 C CA . ASP A 1 375 ? -3.735 7.481 20.127 1.00 91.06 375 ASP A CA 1
ATOM 2701 C C . ASP A 1 375 ? -2.896 7.296 21.404 1.00 91.06 375 ASP A C 1
ATOM 2703 O O . ASP A 1 375 ? -1.672 7.405 21.372 1.00 91.06 375 ASP A O 1
ATOM 2707 N N . THR A 1 376 ? -3.558 7.022 22.534 1.00 90.06 376 THR A N 1
ATOM 2708 C CA . THR A 1 376 ? -2.944 6.918 23.861 1.00 90.06 376 THR A CA 1
ATOM 2709 C C . THR A 1 376 ? -3.524 5.728 24.629 1.00 90.06 376 THR A C 1
ATOM 2711 O O . THR A 1 376 ? -4.732 5.613 24.810 1.00 90.06 376 THR A O 1
ATOM 2714 N N . ALA A 1 377 ? -2.680 4.848 25.175 1.00 88.25 377 ALA A N 1
ATOM 2715 C CA . ALA A 1 377 ? -3.176 3.712 25.955 1.00 88.25 377 ALA A CA 1
ATOM 2716 C C . ALA A 1 377 ? -3.799 4.167 27.288 1.00 88.25 377 ALA A C 1
ATOM 2718 O O . ALA A 1 377 ? -3.205 4.953 28.040 1.00 88.25 377 ALA A O 1
ATOM 2719 N N . GLY A 1 378 ? -4.957 3.611 27.649 1.00 90.25 378 GLY A N 1
ATOM 2720 C CA . GLY A 1 378 ? -5.583 3.879 28.941 1.00 90.25 378 GLY A CA 1
ATOM 2721 C C . GLY A 1 378 ? -7.069 3.550 29.035 1.00 90.25 378 GLY A C 1
ATOM 2722 O O . GLY A 1 378 ? -7.643 2.853 28.201 1.00 90.25 378 GLY A O 1
ATOM 2723 N N . THR A 1 379 ? -7.683 4.077 30.094 1.00 93.75 379 THR A N 1
ATOM 2724 C CA . THR A 1 379 ? -9.117 3.951 30.366 1.00 93.75 379 THR A CA 1
ATOM 2725 C C . THR A 1 379 ? -9.912 4.953 29.529 1.00 93.75 379 THR A C 1
ATOM 2727 O O . THR A 1 379 ? -9.677 6.162 29.618 1.00 93.75 379 THR A O 1
ATOM 2730 N N . TYR A 1 380 ? -10.908 4.458 28.800 1.00 96.06 380 TYR A N 1
ATOM 2731 C CA . TYR A 1 380 ? -11.890 5.243 28.054 1.00 96.06 380 TYR A CA 1
ATOM 2732 C C . TYR A 1 380 ? -13.307 4.912 28.527 1.00 96.06 380 TYR A C 1
ATOM 2734 O O . TYR A 1 380 ? -13.563 3.858 29.119 1.00 96.06 380 TYR A O 1
ATOM 2742 N N . PHE A 1 381 ? -14.251 5.804 28.229 1.00 94.12 381 PHE A N 1
ATOM 2743 C CA . PHE A 1 381 ? -15.667 5.587 28.508 1.00 94.12 381 PHE A CA 1
ATOM 2744 C C . PHE A 1 381 ? -16.496 5.675 27.233 1.00 94.12 381 PHE A C 1
ATOM 2746 O O . PHE A 1 381 ? -16.351 6.612 26.455 1.00 94.12 381 PHE A O 1
ATOM 2753 N N . VAL A 1 382 ? -17.417 4.733 27.049 1.00 96.00 382 VAL A N 1
ATOM 2754 C CA . VAL A 1 382 ? -18.443 4.789 26.003 1.00 96.00 382 VAL A CA 1
ATOM 2755 C C . VAL A 1 382 ? -19.785 5.046 26.671 1.00 96.00 382 VAL A C 1
ATOM 2757 O O . VAL A 1 382 ? -20.192 4.290 27.550 1.00 96.00 382 VAL A O 1
ATOM 2760 N N . GLY A 1 383 ? -20.459 6.120 26.275 1.00 90.00 383 GLY A N 1
ATOM 2761 C CA . GLY A 1 383 ? -21.760 6.527 26.800 1.00 90.00 383 GLY A CA 1
ATOM 2762 C C . GLY A 1 383 ? -22.862 6.416 25.753 1.00 90.00 383 GLY A C 1
ATOM 2763 O O . GLY A 1 383 ? -22.621 6.657 24.569 1.00 90.00 383 GLY A O 1
ATOM 2764 N N . THR A 1 384 ? -24.086 6.095 26.167 1.00 90.88 384 THR A N 1
ATOM 2765 C CA . THR A 1 384 ? -25.263 6.162 25.289 1.00 90.88 384 THR A CA 1
ATOM 2766 C C . THR A 1 384 ? -26.497 6.708 25.994 1.00 90.88 384 THR A C 1
ATOM 2768 O O . THR A 1 384 ? -26.655 6.560 27.201 1.00 90.88 384 THR A O 1
ATOM 2771 N N . THR A 1 385 ? -27.379 7.351 25.231 1.00 85.00 385 THR A N 1
ATOM 2772 C CA . THR A 1 385 ? -28.683 7.823 25.705 1.00 85.00 385 THR A CA 1
ATOM 2773 C C . THR A 1 385 ? -29.718 7.771 24.578 1.00 85.00 385 THR A C 1
ATOM 2775 O O . THR A 1 385 ? -29.398 7.462 23.425 1.00 85.00 385 THR A O 1
ATOM 2778 N N . GLY A 1 386 ? -30.974 8.036 24.927 1.00 79.62 386 GLY A N 1
ATOM 2779 C CA . GLY A 1 386 ? -32.102 8.056 24.006 1.00 79.62 386 GLY A CA 1
ATOM 2780 C C . GLY A 1 386 ? -33.456 7.828 24.688 1.00 79.62 386 GLY A C 1
ATOM 2781 O O . GLY A 1 386 ? -33.571 7.820 25.920 1.00 79.62 386 GLY A O 1
ATOM 2782 N N . PRO A 1 387 ? -34.532 7.663 23.899 1.00 73.94 387 PRO A N 1
ATOM 2783 C CA . PRO A 1 387 ? -35.855 7.333 24.412 1.00 73.94 387 PRO A CA 1
ATOM 2784 C C . PRO A 1 387 ? -35.888 6.050 25.247 1.00 73.94 387 PRO A C 1
ATOM 2786 O O . PRO A 1 387 ? -35.180 5.083 24.973 1.00 73.94 387 PRO A O 1
ATOM 2789 N N . SER A 1 388 ? -36.829 5.983 26.196 1.00 80.06 388 SER A N 1
ATOM 2790 C CA . SER A 1 388 ? -36.939 4.797 27.043 1.00 80.06 388 SER A CA 1
ATOM 2791 C C . SER A 1 388 ? -37.232 3.540 26.236 1.00 80.06 388 SER A C 1
ATOM 2793 O O . SER A 1 388 ? -38.182 3.477 25.441 1.00 80.06 388 SER A O 1
ATOM 2795 N N . GLY A 1 389 ? -36.439 2.508 26.490 1.00 82.69 389 GLY A N 1
ATOM 2796 C CA . GLY A 1 389 ? -36.548 1.234 25.814 1.00 82.69 389 GLY A CA 1
ATOM 2797 C C . GLY A 1 389 ? -35.269 0.420 25.897 1.00 82.69 389 GLY A C 1
ATOM 2798 O O . GLY A 1 389 ? -34.200 0.919 26.227 1.00 82.69 389 GLY A O 1
ATOM 2799 N N . SER A 1 390 ? -35.389 -0.862 25.555 1.00 90.69 390 SER A N 1
ATOM 2800 C CA . SER A 1 390 ? -34.218 -1.719 25.399 1.00 90.69 390 SER A CA 1
ATOM 2801 C C . SER A 1 390 ? -33.369 -1.259 24.222 1.00 90.69 390 SER A C 1
ATOM 2803 O O . SER A 1 390 ? -33.914 -0.954 23.155 1.00 90.69 390 SER A O 1
ATOM 2805 N N . TYR A 1 391 ? -32.055 -1.307 24.386 1.00 92.62 391 TYR A N 1
ATOM 2806 C CA . TYR A 1 391 ? -31.095 -1.058 23.321 1.00 92.62 391 TYR A CA 1
ATOM 2807 C C . TYR A 1 391 ? -30.052 -2.175 23.243 1.00 92.62 391 TYR A C 1
ATOM 2809 O O . TYR A 1 391 ? -29.906 -2.996 24.154 1.00 92.62 391 TYR A O 1
ATOM 2817 N N . GLU A 1 392 ? -29.363 -2.224 22.109 1.00 94.75 392 GLU A N 1
ATOM 2818 C CA . GLU A 1 392 ? -28.151 -3.018 21.931 1.00 94.75 392 GLU A CA 1
ATOM 2819 C C . GLU A 1 392 ? -27.022 -2.086 21.480 1.00 94.75 392 GLU A C 1
ATOM 2821 O O . GLU A 1 392 ? -27.228 -1.287 20.564 1.00 94.75 392 GLU A O 1
ATOM 2826 N N . MET A 1 393 ? -25.856 -2.197 22.119 1.00 94.44 393 MET A N 1
ATOM 2827 C CA . MET A 1 393 ? -24.619 -1.518 21.726 1.00 94.44 393 MET A CA 1
ATOM 2828 C C . MET A 1 393 ? -23.590 -2.569 21.305 1.00 94.44 393 MET A C 1
ATOM 2830 O O . MET A 1 393 ? -23.311 -3.508 22.051 1.00 94.44 393 MET A O 1
ATOM 2834 N N . ASN A 1 394 ? -23.035 -2.422 20.106 1.00 93.75 394 ASN A N 1
ATOM 2835 C CA . ASN A 1 394 ? -22.008 -3.295 19.553 1.00 93.75 394 ASN A CA 1
ATOM 2836 C C . ASN A 1 394 ? -20.673 -2.551 19.561 1.00 93.75 394 ASN A C 1
ATOM 2838 O O . ASN A 1 394 ? -20.536 -1.566 18.839 1.00 93.75 394 ASN A O 1
ATOM 2842 N N . LEU A 1 395 ? -19.704 -3.042 20.332 1.00 95.00 395 LEU A N 1
ATOM 2843 C CA . LEU A 1 395 ? -18.331 -2.542 20.350 1.00 95.00 395 LEU A CA 1
ATOM 2844 C C . LEU A 1 395 ? -17.427 -3.547 19.635 1.00 95.00 395 LEU A C 1
ATOM 2846 O O . LEU A 1 395 ? -17.496 -4.754 19.911 1.00 95.00 395 LEU A O 1
ATOM 2850 N N . ARG A 1 396 ? -16.615 -3.071 18.695 1.00 92.38 396 ARG A N 1
ATOM 2851 C CA . ARG A 1 396 ? -15.658 -3.874 17.926 1.00 92.38 396 ARG A CA 1
ATOM 2852 C C . ARG A 1 396 ? -14.298 -3.202 17.955 1.00 92.38 396 ARG A C 1
ATOM 2854 O O . ARG A 1 396 ? -14.231 -1.993 17.770 1.00 92.38 396 ARG A O 1
ATOM 2861 N N . LEU A 1 397 ? -13.264 -3.999 18.179 1.00 90.19 397 LEU A N 1
ATOM 2862 C CA . LEU A 1 397 ? -11.885 -3.548 18.235 1.00 90.19 397 LEU A CA 1
ATOM 2863 C C . LEU A 1 397 ? -11.069 -4.240 17.148 1.00 90.19 397 LEU A C 1
ATOM 2865 O O . LEU A 1 397 ? -11.198 -5.453 16.946 1.00 90.19 397 LEU A O 1
ATOM 2869 N N . PHE A 1 398 ? -10.239 -3.467 16.463 1.00 89.75 398 PHE A N 1
ATOM 2870 C CA . PHE A 1 398 ? -9.382 -3.920 15.375 1.00 89.75 398 PHE A CA 1
ATOM 2871 C C . PHE A 1 398 ? -7.979 -3.328 15.513 1.00 89.75 398 PHE A C 1
ATOM 2873 O O . PHE A 1 398 ? -7.747 -2.456 16.343 1.00 89.75 398 PHE A O 1
ATOM 2880 N N . ARG A 1 399 ? -7.065 -3.823 14.683 1.00 88.00 399 ARG A N 1
ATOM 2881 C CA . ARG A 1 399 ? -5.728 -3.272 14.461 1.00 88.00 399 ARG A CA 1
ATOM 2882 C C . ARG A 1 399 ? -5.613 -2.836 12.994 1.00 88.00 399 ARG A C 1
ATOM 2884 O O . ARG A 1 399 ? -6.342 -3.420 12.180 1.00 88.00 399 ARG A O 1
ATOM 2891 N N . PRO A 1 400 ? -4.759 -1.854 12.656 1.00 88.19 400 PRO A N 1
ATOM 2892 C CA . PRO A 1 400 ? -4.518 -1.456 11.272 1.00 88.19 400 PRO A CA 1
ATOM 2893 C C . PRO A 1 400 ? -4.146 -2.670 10.419 1.00 88.19 400 PRO A C 1
ATOM 2895 O O . PRO A 1 400 ? -3.390 -3.538 10.856 1.00 88.19 400 PRO A O 1
ATOM 2898 N N . VAL A 1 401 ? -4.691 -2.774 9.206 1.00 83.44 401 VAL A N 1
ATOM 2899 C CA . VAL A 1 401 ? -4.530 -3.999 8.394 1.00 83.44 401 VAL A CA 1
ATOM 2900 C C . VAL A 1 401 ? -3.092 -4.226 7.956 1.00 83.44 401 VAL A C 1
ATOM 2902 O O . VAL A 1 401 ? -2.653 -5.374 7.899 1.00 83.44 401 VAL A O 1
ATOM 2905 N N . LEU A 1 402 ? -2.350 -3.142 7.709 1.00 85.44 402 LEU A N 1
ATOM 2906 C CA . LEU A 1 402 ? -0.950 -3.216 7.312 1.00 85.44 402 LEU A CA 1
ATOM 2907 C C . LEU A 1 402 ? -0.089 -3.848 8.397 1.00 85.44 402 LEU A C 1
ATOM 2909 O O . LEU A 1 402 ? 0.853 -4.544 8.045 1.00 85.44 402 LEU A O 1
ATOM 2913 N N . GLU A 1 403 ? -0.450 -3.738 9.683 1.00 80.75 403 GLU A N 1
ATOM 2914 C CA . GLU A 1 403 ? 0.268 -4.414 10.770 1.00 80.75 403 GLU A CA 1
ATOM 2915 C C . GLU A 1 403 ? 0.358 -5.939 10.554 1.00 80.75 403 GLU A C 1
ATOM 2917 O O . GLU A 1 403 ? 1.317 -6.572 10.997 1.00 80.75 403 GLU A O 1
ATOM 2922 N N . ALA A 1 404 ? -0.608 -6.540 9.856 1.00 71.44 404 ALA A N 1
ATOM 2923 C CA . ALA A 1 404 ? -0.630 -7.970 9.557 1.00 71.44 404 ALA A CA 1
ATOM 2924 C C . ALA A 1 404 ? 0.082 -8.354 8.242 1.00 71.44 404 ALA A C 1
ATOM 2926 O O . ALA A 1 404 ? 0.185 -9.544 7.947 1.00 71.44 404 ALA A O 1
ATOM 2927 N N . GLU A 1 405 ? 0.564 -7.387 7.459 1.00 72.31 405 GLU A N 1
ATOM 2928 C CA . GLU A 1 405 ? 1.273 -7.618 6.194 1.00 72.31 405 GLU A CA 1
ATOM 2929 C C . GLU A 1 405 ? 2.779 -7.896 6.413 1.00 72.31 405 GLU A C 1
ATOM 2931 O O . GLU A 1 405 ? 3.317 -7.593 7.480 1.00 72.31 405 GLU A O 1
ATOM 2936 N N . PRO A 1 406 ? 3.501 -8.468 5.427 1.00 60.19 406 PRO A N 1
ATOM 2937 C CA . PRO A 1 406 ? 4.923 -8.801 5.562 1.00 60.19 406 PRO A CA 1
ATOM 2938 C C . PRO A 1 406 ? 5.824 -7.608 5.930 1.00 60.19 406 PRO A C 1
ATOM 2940 O O . PRO A 1 406 ? 5.671 -6.513 5.392 1.00 60.19 406 PRO A O 1
ATOM 2943 N N . ALA A 1 407 ? 6.792 -7.831 6.829 1.00 54.78 407 ALA A N 1
ATOM 2944 C CA . ALA A 1 407 ? 7.712 -6.799 7.325 1.00 54.78 407 ALA A CA 1
ATOM 2945 C C . ALA A 1 407 ? 8.408 -5.958 6.233 1.00 54.78 407 ALA A C 1
ATOM 2947 O O . ALA A 1 407 ? 9.221 -6.468 5.459 1.00 54.78 407 ALA A O 1
ATOM 2948 N N . GLY A 1 408 ? 8.205 -4.643 6.300 1.00 54.31 408 GLY A N 1
ATOM 2949 C CA . GLY A 1 408 ? 8.670 -3.654 5.325 1.00 54.31 408 GLY A CA 1
ATOM 2950 C C . GLY A 1 408 ? 7.583 -3.234 4.335 1.00 54.31 408 GLY A C 1
ATOM 2951 O O . GLY A 1 408 ? 7.859 -2.414 3.467 1.00 54.31 408 GLY A O 1
ATOM 2952 N N . THR A 1 409 ? 6.373 -3.786 4.461 1.00 74.12 409 THR A N 1
ATOM 2953 C CA . THR A 1 409 ? 5.198 -3.309 3.736 1.00 74.12 409 THR A CA 1
ATOM 2954 C C . THR A 1 409 ? 4.668 -2.050 4.415 1.00 74.12 409 THR A C 1
ATOM 2956 O O . THR A 1 409 ? 4.301 -2.073 5.593 1.00 74.12 409 THR A O 1
ATOM 2959 N N . ASP A 1 410 ? 4.618 -0.965 3.657 1.00 82.12 410 ASP A N 1
ATOM 2960 C CA . ASP A 1 410 ? 4.038 0.317 4.027 1.00 82.12 410 ASP A CA 1
ATOM 2961 C C . ASP A 1 410 ? 2.933 0.716 3.035 1.00 82.12 410 ASP A C 1
ATOM 2963 O O . ASP A 1 410 ? 2.704 0.070 2.004 1.00 82.12 410 ASP A O 1
ATOM 2967 N N . GLN A 1 411 ? 2.192 1.765 3.379 1.00 95.12 411 GLN A N 1
ATOM 2968 C CA . GLN A 1 411 ? 1.192 2.337 2.489 1.00 95.12 411 GLN A CA 1
ATOM 2969 C C . GLN A 1 411 ? 1.886 3.127 1.377 1.00 95.12 411 GLN A C 1
ATOM 2971 O O . GLN A 1 411 ? 2.765 3.940 1.642 1.00 95.12 411 GLN A O 1
ATOM 2976 N N . ILE A 1 412 ? 1.440 2.970 0.131 1.00 96.62 412 ILE A N 1
ATOM 2977 C CA . ILE A 1 412 ? 1.877 3.811 -0.986 1.00 96.62 412 ILE A CA 1
ATOM 2978 C C . ILE A 1 412 ? 0.770 4.810 -1.332 1.00 96.62 412 ILE A C 1
ATOM 2980 O O . ILE A 1 412 ? -0.380 4.428 -1.576 1.00 96.62 412 ILE A O 1
ATOM 2984 N N . LEU A 1 413 ? 1.138 6.089 -1.424 1.00 98.38 413 LEU A N 1
ATOM 2985 C CA . LEU A 1 413 ? 0.315 7.159 -1.984 1.00 98.38 413 LEU A CA 1
ATOM 2986 C C . LEU A 1 413 ? 0.861 7.559 -3.357 1.00 98.38 413 LEU A C 1
ATOM 2988 O O . LEU A 1 413 ? 1.966 8.087 -3.477 1.00 98.38 413 LEU A O 1
ATOM 2992 N N . PHE A 1 414 ? 0.086 7.319 -4.412 1.00 98.56 414 PHE A N 1
ATOM 2993 C CA . PHE A 1 414 ? 0.454 7.672 -5.780 1.00 98.56 414 PHE A CA 1
ATOM 2994 C C . PHE A 1 414 ? -0.264 8.941 -6.258 1.00 98.56 414 PHE A C 1
ATOM 2996 O O . PHE A 1 414 ? -1.491 8.984 -6.353 1.00 98.56 414 PHE A O 1
ATOM 3003 N N . LEU A 1 415 ? 0.506 9.966 -6.620 1.00 98.75 415 LEU A N 1
ATOM 3004 C CA . LEU A 1 415 ? 0.006 11.223 -7.175 1.00 98.75 415 LEU A CA 1
ATOM 3005 C C . LEU A 1 415 ? 0.009 11.169 -8.711 1.00 98.75 415 LEU A C 1
ATOM 3007 O O . LEU A 1 415 ? 1.065 11.155 -9.352 1.00 98.75 415 LEU A O 1
ATOM 3011 N N . ASP A 1 416 ? -1.179 11.133 -9.312 1.00 98.44 416 ASP A N 1
ATOM 3012 C CA . ASP A 1 416 ? -1.367 11.004 -10.760 1.00 98.44 416 ASP A CA 1
ATOM 3013 C C . ASP A 1 416 ? -1.627 12.368 -11.417 1.00 98.44 416 ASP A C 1
ATOM 3015 O O . ASP A 1 416 ? -2.714 12.941 -11.301 1.00 98.44 416 ASP A O 1
ATOM 3019 N N . PHE A 1 417 ? -0.626 12.874 -12.141 1.00 98.75 417 PHE A N 1
ATOM 3020 C CA . PHE A 1 417 ? -0.673 14.142 -12.878 1.00 98.75 417 PHE A CA 1
ATOM 3021 C C . PHE A 1 417 ? -1.005 13.968 -14.372 1.00 98.75 417 PHE A C 1
ATOM 3023 O O . PHE A 1 417 ? -1.275 14.956 -15.069 1.00 98.75 417 PHE A O 1
ATOM 3030 N N . ASP A 1 418 ? -1.021 12.729 -14.874 1.00 97.00 418 ASP A N 1
ATOM 3031 C CA . ASP A 1 418 ? -1.239 12.398 -16.291 1.00 97.00 418 ASP A CA 1
ATOM 3032 C C . ASP A 1 418 ? -2.729 12.390 -16.673 1.00 97.00 418 ASP A C 1
ATOM 3034 O O . ASP A 1 418 ? -3.093 12.364 -17.859 1.00 97.00 418 ASP A O 1
ATOM 3038 N N . GLY A 1 419 ? -3.596 12.471 -15.662 1.00 91.88 419 GLY A N 1
ATOM 3039 C CA . GLY A 1 419 ? -5.035 12.318 -15.787 1.00 91.88 419 GLY A CA 1
ATOM 3040 C C . GLY A 1 419 ? -5.424 10.848 -15.933 1.00 91.88 419 GLY A C 1
ATOM 3041 O O . GLY A 1 419 ? -4.688 10.021 -16.463 1.00 91.88 419 GLY A O 1
ATOM 3042 N N . ALA A 1 420 ? -6.642 10.513 -15.516 1.00 94.94 420 ALA A N 1
ATOM 3043 C CA . ALA A 1 420 ? -7.079 9.124 -15.436 1.00 94.94 420 ALA A CA 1
ATOM 3044 C C . ALA A 1 420 ? -8.411 8.875 -16.146 1.00 94.94 420 ALA A C 1
ATOM 3046 O O . ALA A 1 420 ? -9.218 9.778 -16.389 1.00 94.94 420 ALA A O 1
ATOM 3047 N N . THR A 1 421 ? -8.669 7.602 -16.459 1.00 95.56 421 THR A N 1
ATOM 3048 C CA . THR A 1 421 ? -10.025 7.134 -16.762 1.00 95.56 421 THR A CA 1
ATOM 3049 C C . THR A 1 421 ? -10.621 6.490 -15.517 1.00 95.56 421 THR A C 1
ATOM 3051 O O . THR A 1 421 ? -10.142 5.443 -15.091 1.00 95.56 421 THR A O 1
ATOM 3054 N N . ILE A 1 422 ? -11.677 7.085 -14.966 1.00 94.12 422 ILE A N 1
ATOM 3055 C CA . ILE A 1 422 ? -12.294 6.673 -13.698 1.00 94.12 422 ILE A CA 1
ATOM 3056 C C . ILE A 1 422 ? -13.816 6.590 -13.831 1.00 94.12 422 ILE A C 1
ATOM 3058 O O . ILE A 1 422 ? -14.406 7.323 -14.626 1.00 94.12 422 ILE A O 1
ATOM 3062 N N . ASP A 1 423 ? -14.468 5.680 -13.105 1.00 94.62 423 ASP A N 1
ATOM 3063 C CA . ASP A 1 423 ? -15.933 5.646 -13.004 1.00 94.62 423 ASP A CA 1
ATOM 3064 C C . ASP A 1 423 ? -16.363 6.481 -11.787 1.00 94.62 423 ASP A C 1
ATOM 3066 O O . ASP A 1 423 ? -16.117 6.051 -10.663 1.00 94.62 423 ASP A O 1
ATOM 3070 N N . PRO A 1 424 ? -17.014 7.646 -11.966 1.00 90.69 424 PRO A N 1
ATOM 3071 C CA . PRO A 1 424 ? -17.357 8.528 -10.852 1.00 90.69 424 PRO A CA 1
ATOM 3072 C C . PRO A 1 424 ? -18.345 7.924 -9.855 1.00 90.69 424 PRO A C 1
ATOM 3074 O O . PRO A 1 424 ? -18.564 8.511 -8.802 1.00 90.69 424 PRO A O 1
ATOM 3077 N N . SER A 1 425 ? -18.981 6.790 -10.170 1.00 88.19 425 SER A N 1
ATOM 3078 C CA . SER A 1 425 ? -19.891 6.124 -9.232 1.00 88.19 425 SER A CA 1
ATOM 3079 C C . SER A 1 425 ? -19.213 5.626 -7.956 1.00 88.19 425 SER A C 1
ATOM 3081 O O . SER A 1 425 ? -19.925 5.410 -6.979 1.00 88.19 425 SER A O 1
ATOM 3083 N N . ILE A 1 426 ? -17.880 5.498 -7.938 1.00 87.81 426 ILE A N 1
ATOM 3084 C CA . ILE A 1 426 ? -17.128 5.217 -6.705 1.00 87.81 426 ILE A CA 1
ATOM 3085 C C . ILE A 1 426 ? -17.221 6.376 -5.697 1.00 87.81 426 ILE A C 1
ATOM 3087 O O . ILE A 1 426 ? -17.195 6.127 -4.506 1.00 87.81 426 ILE A O 1
ATOM 3091 N N . PHE A 1 427 ? -17.436 7.607 -6.175 1.00 88.88 427 PHE A N 1
ATOM 3092 C CA . PHE A 1 427 ? -17.631 8.827 -5.378 1.00 88.88 427 PHE A CA 1
ATOM 3093 C C . PHE A 1 427 ? -19.120 9.200 -5.222 1.00 88.88 427 PHE A C 1
ATOM 3095 O O . PHE A 1 427 ? -19.470 10.370 -5.108 1.00 88.88 427 PHE A O 1
ATOM 3102 N N . GLY A 1 428 ? -20.046 8.259 -5.441 1.00 83.19 428 GLY A N 1
ATOM 3103 C CA . GLY A 1 428 ? -21.487 8.565 -5.494 1.00 83.19 428 GLY A CA 1
ATOM 3104 C C . GLY A 1 428 ? -21.953 9.322 -6.755 1.00 83.19 428 GLY A C 1
ATOM 3105 O O . GLY A 1 428 ? -23.129 9.682 -6.883 1.00 83.19 428 GLY A O 1
ATOM 3106 N N . GLY A 1 429 ? -21.067 9.530 -7.733 1.00 84.88 429 GLY A N 1
ATOM 3107 C CA . GLY A 1 429 ? -21.330 10.254 -8.975 1.00 84.88 429 GLY A CA 1
ATOM 3108 C C . GLY A 1 429 ? -22.037 9.456 -10.087 1.00 84.88 429 GLY A C 1
ATOM 3109 O O . GLY A 1 429 ? -22.555 8.351 -9.895 1.00 84.88 429 GLY A O 1
ATOM 3110 N N . PRO A 1 430 ? -22.105 10.014 -11.313 1.00 84.69 430 PRO A N 1
ATOM 3111 C CA . PRO A 1 430 ? -22.774 9.365 -12.437 1.00 84.69 430 PRO A CA 1
ATOM 3112 C C . PRO A 1 430 ? -22.021 8.122 -12.937 1.00 84.69 430 PRO A C 1
ATOM 3114 O O . PRO A 1 430 ? -20.857 8.216 -13.305 1.00 84.69 430 PRO A O 1
ATOM 3117 N N . PHE A 1 431 ? -22.737 7.003 -13.099 1.00 90.62 431 PHE A N 1
ATOM 3118 C CA . PHE A 1 431 ? -22.187 5.752 -13.642 1.00 90.62 431 PHE A CA 1
ATOM 3119 C C . PHE A 1 431 ? -21.505 5.899 -15.010 1.00 90.62 431 PHE A C 1
ATOM 3121 O O . PHE A 1 431 ? -22.049 6.512 -15.943 1.00 90.62 431 PHE A O 1
ATOM 3128 N N . GLY A 1 432 ? -20.394 5.180 -15.160 1.00 89.50 432 GLY A N 1
ATOM 3129 C CA . GLY A 1 432 ? -19.680 4.955 -16.408 1.00 89.50 432 GLY A CA 1
ATOM 3130 C C . GLY A 1 432 ? -18.379 5.755 -16.504 1.00 89.50 432 GLY A C 1
ATOM 3131 O O . GLY A 1 432 ? -18.288 6.863 -15.976 1.00 89.50 432 GLY A O 1
ATOM 3132 N N . PRO A 1 433 ? -17.387 5.233 -17.246 1.00 93.94 433 PRO A N 1
ATOM 3133 C CA . PRO A 1 433 ? -16.043 5.795 -17.269 1.00 93.94 433 PRO A CA 1
ATOM 3134 C C . PRO A 1 433 ? -16.020 7.224 -17.828 1.00 93.94 433 PRO A C 1
ATOM 3136 O O . PRO A 1 433 ? -16.604 7.512 -18.882 1.00 93.94 433 PRO A O 1
ATOM 3139 N N . ARG A 1 434 ? -15.296 8.103 -17.137 1.00 94.69 434 ARG A N 1
ATOM 3140 C CA . ARG A 1 434 ? -14.950 9.475 -17.521 1.00 94.69 434 ARG A CA 1
ATOM 3141 C C . ARG A 1 434 ? -13.451 9.581 -17.710 1.00 94.69 434 ARG A C 1
ATOM 3143 O O . ARG A 1 434 ? -12.702 8.894 -17.034 1.00 94.69 434 ARG A O 1
ATOM 3150 N N . VAL A 1 435 ? -13.040 10.430 -18.643 1.00 97.62 435 VAL A N 1
ATOM 3151 C CA . VAL A 1 435 ? -11.629 10.739 -18.886 1.00 97.62 435 VAL A CA 1
ATOM 3152 C C . VAL A 1 435 ? -11.373 12.115 -18.297 1.00 97.62 435 VAL A C 1
ATOM 3154 O O . VAL A 1 435 ? -12.021 13.074 -18.723 1.00 97.62 435 VAL A O 1
ATOM 3157 N N . LEU A 1 436 ? -10.473 12.186 -17.325 1.00 98.12 436 LEU A N 1
ATOM 3158 C CA . LEU A 1 436 ? -10.029 13.423 -16.699 1.00 98.12 436 LEU A CA 1
ATOM 3159 C C . LEU A 1 436 ? -8.784 13.941 -17.419 1.00 98.12 436 LEU A C 1
ATOM 3161 O O . LEU A 1 436 ? -7.933 13.162 -17.851 1.00 98.12 436 LEU A O 1
ATOM 3165 N N . SER A 1 437 ? -8.706 15.257 -17.597 1.00 98.56 437 SER A N 1
ATOM 3166 C CA . SER A 1 437 ? -7.550 15.903 -18.225 1.00 98.56 437 SER A CA 1
ATOM 3167 C C . SER A 1 437 ? -6.317 15.927 -17.295 1.00 98.56 437 SER A C 1
ATOM 3169 O O . SER A 1 437 ? -6.494 16.099 -16.093 1.00 98.56 437 SER A O 1
ATOM 3171 N N . PRO A 1 438 ? -5.079 15.837 -17.824 1.00 98.44 438 PRO A N 1
ATOM 3172 C CA . PRO A 1 438 ? -3.842 15.953 -17.034 1.00 98.44 438 PRO A CA 1
ATOM 3173 C C . PRO A 1 438 ? -3.648 17.345 -16.420 1.00 98.44 438 PRO A C 1
ATOM 3175 O O . PRO A 1 438 ? -4.192 18.330 -16.934 1.00 98.44 438 PRO A O 1
ATOM 3178 N N . LEU A 1 439 ? -2.759 17.452 -15.425 1.00 98.56 439 LEU A N 1
ATOM 3179 C CA . LEU A 1 439 ? -2.290 18.717 -14.839 1.00 98.56 439 LEU A CA 1
ATOM 3180 C C . LEU A 1 439 ? -1.821 19.719 -15.912 1.00 98.56 439 LEU A C 1
ATOM 3182 O O . LEU A 1 439 ? -2.192 20.898 -15.870 1.00 98.56 439 LEU A O 1
ATOM 3186 N N . SER A 1 440 ? -1.076 19.256 -16.928 1.00 98.06 440 SER A N 1
ATOM 3187 C CA . SER A 1 440 ? -0.593 20.094 -18.045 1.00 98.06 440 SER A CA 1
ATOM 3188 C C . SER A 1 440 ? -1.685 20.913 -18.740 1.00 98.06 440 SER A C 1
ATOM 3190 O O . SER A 1 440 ? -1.405 21.987 -19.286 1.00 98.06 440 SER A O 1
ATOM 3192 N N . ALA A 1 441 ? -2.939 20.449 -18.728 1.00 98.38 441 ALA A N 1
ATOM 3193 C CA . ALA A 1 441 ? -4.057 21.155 -19.346 1.00 98.38 441 ALA A CA 1
ATOM 3194 C C . ALA A 1 441 ? -4.420 22.467 -18.621 1.00 98.38 441 ALA A C 1
ATOM 3196 O O . ALA A 1 441 ? -5.020 23.355 -19.237 1.00 98.38 441 ALA A O 1
ATOM 3197 N N . PHE A 1 442 ? -4.027 22.614 -17.352 1.00 98.56 442 PHE A N 1
ATOM 3198 C CA . PHE A 1 442 ? -4.426 23.712 -16.466 1.00 98.56 442 PHE A CA 1
ATOM 3199 C C . PHE A 1 442 ? -3.345 24.781 -16.276 1.00 98.56 442 PHE A C 1
ATOM 3201 O O . PHE A 1 442 ? -3.675 25.918 -15.937 1.00 98.56 442 PHE A O 1
ATOM 3208 N N . LEU A 1 443 ? -2.084 24.486 -16.622 1.00 98.56 443 LEU A N 1
ATOM 3209 C CA . LEU A 1 443 ? -0.959 25.437 -16.562 1.00 98.56 443 LEU A CA 1
ATOM 3210 C C . LEU A 1 443 ? -1.265 26.813 -17.189 1.00 98.56 443 LEU A C 1
ATOM 3212 O O . LEU A 1 443 ? -0.962 27.837 -16.565 1.00 98.56 443 LEU A O 1
ATOM 3216 N N . PRO A 1 444 ? -1.926 26.909 -18.365 1.00 98.31 444 PRO A N 1
ATOM 3217 C CA . PRO A 1 444 ? -2.256 28.208 -18.947 1.00 98.31 444 PRO A CA 1
ATOM 3218 C C . PRO A 1 444 ? -3.204 29.061 -18.090 1.00 98.31 444 PRO A C 1
ATOM 3220 O O . PRO A 1 444 ? -3.192 30.286 -18.231 1.00 98.31 444 PRO A O 1
ATOM 3223 N N . GLY A 1 445 ? -4.019 28.447 -17.224 1.00 97.69 445 GLY A N 1
ATOM 3224 C CA . GLY A 1 445 ? -4.922 29.136 -16.296 1.00 97.69 445 GLY A CA 1
ATOM 3225 C C . GLY A 1 445 ? -4.179 29.958 -15.239 1.00 97.69 445 GLY A C 1
ATOM 3226 O O . GLY A 1 445 ? -4.614 31.056 -14.897 1.00 97.69 445 GLY A O 1
ATOM 3227 N N . TRP A 1 446 ? -2.995 29.503 -14.828 1.00 98.31 446 TRP A N 1
ATOM 3228 C CA . TRP A 1 446 ? -2.073 30.232 -13.945 1.00 98.31 446 TRP A CA 1
ATOM 3229 C C . TRP A 1 446 ? -1.059 31.106 -14.701 1.00 98.31 446 TRP A C 1
ATOM 3231 O O . TRP A 1 446 ? -0.178 31.726 -14.110 1.00 98.31 446 TRP A O 1
ATOM 3241 N N . GLY A 1 447 ? -1.169 31.179 -16.032 1.00 97.38 447 GLY A N 1
ATOM 3242 C CA . GLY A 1 447 ? -0.218 31.902 -16.878 1.00 97.38 447 GLY A CA 1
ATOM 3243 C C . GLY A 1 447 ? 1.128 31.193 -17.060 1.00 97.38 447 GLY A C 1
ATOM 3244 O O . GLY A 1 447 ? 2.088 31.838 -17.488 1.00 97.38 447 GLY A O 1
ATOM 3245 N N . LEU A 1 448 ? 1.188 29.892 -16.768 1.00 98.31 448 LEU A N 1
ATOM 3246 C CA . LEU A 1 448 ? 2.363 29.036 -16.912 1.00 98.31 448 LEU A CA 1
ATOM 3247 C C . LEU A 1 448 ? 2.388 28.334 -18.279 1.00 98.31 448 LEU A C 1
ATOM 3249 O O . LEU A 1 448 ? 1.411 28.327 -19.038 1.00 98.31 448 LEU A O 1
ATOM 3253 N N . THR A 1 449 ? 3.540 27.771 -18.625 1.00 97.19 449 THR A N 1
ATOM 3254 C CA . THR A 1 449 ? 3.795 27.057 -19.879 1.00 97.19 449 THR A CA 1
ATOM 3255 C C . THR A 1 449 ? 4.146 25.591 -19.613 1.00 97.19 449 THR A C 1
ATOM 3257 O O . THR A 1 449 ? 4.497 25.253 -18.489 1.00 97.19 449 THR A O 1
ATOM 3260 N N . PRO A 1 450 ? 4.154 24.713 -20.635 1.00 94.06 450 PRO A N 1
ATOM 3261 C CA . PRO A 1 450 ? 4.598 23.327 -20.454 1.00 94.06 450 PRO A CA 1
ATOM 3262 C C . PRO A 1 450 ? 6.042 23.174 -19.950 1.00 94.06 450 PRO A C 1
ATOM 3264 O O . PRO A 1 450 ? 6.419 22.103 -19.509 1.00 94.06 450 PRO A O 1
ATOM 3267 N N . ALA A 1 451 ? 6.878 24.217 -20.038 1.00 95.25 451 ALA A N 1
ATOM 3268 C CA . ALA A 1 451 ? 8.233 24.176 -19.483 1.00 95.25 451 ALA A CA 1
ATOM 3269 C C . ALA A 1 451 ? 8.264 24.364 -17.956 1.00 95.25 451 ALA A C 1
ATOM 3271 O O . ALA A 1 451 ? 9.309 24.150 -17.351 1.00 95.25 451 ALA A O 1
ATOM 3272 N N . ASP A 1 452 ? 7.150 24.801 -17.368 1.00 98.00 452 ASP A N 1
ATOM 3273 C CA . ASP A 1 452 ? 6.995 25.035 -15.933 1.00 98.00 452 ASP A CA 1
ATOM 3274 C C . ASP A 1 452 ? 6.320 23.838 -15.232 1.00 98.00 452 ASP A C 1
ATOM 3276 O O . ASP A 1 452 ? 6.205 23.843 -14.013 1.00 98.00 452 ASP A O 1
ATOM 3280 N N . GLU A 1 453 ? 5.876 22.824 -15.990 1.00 97.75 453 GLU A N 1
ATOM 3281 C CA . GLU A 1 453 ? 5.142 21.656 -15.481 1.00 97.75 453 GLU A CA 1
ATOM 3282 C C . GLU A 1 453 ? 5.924 20.902 -14.403 1.00 97.75 453 GLU A C 1
ATOM 3284 O O . GLU A 1 453 ? 5.396 20.687 -13.317 1.00 97.75 453 GLU A O 1
ATOM 3289 N N . ASP A 1 454 ? 7.199 20.596 -14.664 1.00 97.81 454 ASP A N 1
ATOM 3290 C CA . ASP A 1 454 ? 8.055 19.890 -13.707 1.00 97.81 454 ASP A CA 1
ATOM 3291 C C . ASP A 1 454 ? 8.154 20.646 -12.375 1.00 97.81 454 ASP A C 1
ATOM 3293 O O . ASP A 1 454 ? 8.049 20.039 -11.317 1.00 97.81 454 ASP A O 1
ATOM 3297 N N . ALA A 1 455 ? 8.276 21.977 -12.421 1.00 98.00 455 ALA A N 1
ATOM 3298 C CA . ALA A 1 455 ? 8.379 22.802 -11.220 1.00 98.00 455 ALA A CA 1
ATOM 3299 C C . ALA A 1 455 ? 7.059 22.876 -10.434 1.00 98.00 455 ALA A C 1
ATOM 3301 O O . ALA A 1 455 ? 7.083 23.017 -9.216 1.00 98.00 455 ALA A O 1
ATOM 3302 N N . VAL A 1 456 ? 5.911 22.790 -11.115 1.00 98.69 456 VAL A N 1
ATOM 3303 C CA . VAL A 1 456 ? 4.600 22.695 -10.455 1.00 98.69 456 VAL A CA 1
ATOM 3304 C C . VAL A 1 456 ? 4.431 21.335 -9.788 1.00 98.69 456 VAL A C 1
ATOM 3306 O O . VAL A 1 456 ? 3.999 21.287 -8.642 1.00 98.69 456 VAL A O 1
ATOM 3309 N N . ILE A 1 457 ? 4.804 20.251 -10.475 1.00 98.69 457 ILE A N 1
ATOM 3310 C CA . ILE A 1 457 ? 4.781 18.898 -9.905 1.00 98.69 457 ILE A CA 1
ATOM 3311 C C . ILE A 1 457 ? 5.691 18.831 -8.675 1.00 98.69 457 ILE A C 1
ATOM 3313 O O . ILE A 1 457 ? 5.241 18.372 -7.634 1.00 98.69 457 ILE A O 1
ATOM 3317 N N . ASP A 1 458 ? 6.916 19.362 -8.757 1.00 98.44 458 ASP A N 1
ATOM 3318 C CA . ASP A 1 458 ? 7.841 19.417 -7.616 1.00 98.44 458 ASP A CA 1
ATOM 3319 C C . ASP A 1 458 ? 7.232 20.153 -6.416 1.00 98.44 458 ASP A C 1
ATOM 3321 O O . ASP A 1 458 ? 7.362 19.690 -5.288 1.00 98.44 458 ASP A O 1
ATOM 3325 N N . ALA A 1 459 ? 6.557 21.284 -6.647 1.00 98.56 459 ALA A N 1
ATOM 3326 C CA . ALA A 1 459 ? 5.953 22.073 -5.577 1.00 98.56 459 ALA A CA 1
ATOM 3327 C C . ALA A 1 459 ? 4.751 21.371 -4.923 1.00 98.56 459 ALA A C 1
ATOM 3329 O O . ALA A 1 459 ? 4.597 21.451 -3.708 1.00 98.56 459 ALA A O 1
ATOM 3330 N N . ILE A 1 460 ? 3.914 20.683 -5.709 1.00 98.81 460 ILE A N 1
ATOM 3331 C CA . ILE A 1 460 ? 2.772 19.914 -5.184 1.00 98.81 460 ILE A CA 1
ATOM 3332 C C . ILE A 1 460 ? 3.271 18.697 -4.403 1.00 98.81 460 ILE A C 1
ATOM 3334 O O . ILE A 1 460 ? 2.820 18.474 -3.286 1.00 98.81 460 ILE A O 1
ATOM 3338 N N . VAL A 1 461 ? 4.214 17.933 -4.968 1.00 98.75 461 VAL A N 1
ATOM 3339 C CA . VAL A 1 461 ? 4.806 16.770 -4.291 1.00 98.75 461 VAL A CA 1
ATOM 3340 C C . VAL A 1 461 ? 5.472 17.205 -2.989 1.00 98.75 461 VAL A C 1
ATOM 3342 O O . VAL A 1 461 ? 5.249 16.560 -1.981 1.00 98.75 461 VAL A O 1
ATOM 3345 N N . ALA A 1 462 ? 6.217 18.316 -2.978 1.00 98.06 462 ALA A N 1
ATOM 3346 C CA . ALA A 1 462 ? 6.863 18.812 -1.763 1.00 98.06 462 ALA A CA 1
ATOM 3347 C C . ALA A 1 462 ? 5.866 19.152 -0.645 1.00 98.06 462 ALA A C 1
ATOM 3349 O O . ALA A 1 462 ? 6.124 18.790 0.493 1.00 98.06 462 ALA A O 1
ATOM 3350 N N . SER A 1 463 ? 4.743 19.804 -0.967 1.00 98.25 463 SER A N 1
ATOM 3351 C CA . SER A 1 463 ? 3.702 20.134 0.019 1.00 98.25 463 SER A CA 1
ATOM 3352 C C . SER A 1 463 ? 2.991 18.882 0.538 1.00 98.25 463 SER A C 1
ATOM 3354 O O . SER A 1 463 ? 2.839 18.732 1.739 1.00 98.25 463 SER A O 1
ATOM 3356 N N . VAL A 1 464 ? 2.634 17.931 -0.335 1.00 98.69 464 VAL A N 1
ATOM 3357 C CA . VAL A 1 464 ? 2.039 16.659 0.119 1.00 98.69 464 VAL A CA 1
ATOM 3358 C C . VAL A 1 464 ? 3.033 15.864 0.971 1.00 98.69 464 VAL A C 1
ATOM 3360 O O . VAL A 1 464 ? 2.658 15.319 2.001 1.00 98.69 464 VAL A O 1
ATOM 3363 N N . THR A 1 465 ? 4.298 15.787 0.551 1.00 98.06 465 THR A N 1
ATOM 3364 C CA . THR A 1 465 ? 5.344 15.079 1.294 1.00 98.06 465 THR A CA 1
ATOM 3365 C C . THR A 1 465 ? 5.579 15.694 2.663 1.00 98.06 465 THR A C 1
ATOM 3367 O O . THR A 1 465 ? 5.627 14.942 3.623 1.00 98.06 465 THR A O 1
ATOM 3370 N N . GLU A 1 466 ? 5.667 17.018 2.773 1.00 96.81 466 GLU A N 1
ATOM 3371 C CA . GLU A 1 466 ? 5.771 17.693 4.069 1.00 96.81 466 GLU A CA 1
ATOM 3372 C C . GLU A 1 466 ? 4.618 17.309 5.000 1.00 96.81 466 GLU A C 1
ATOM 3374 O O . GLU A 1 466 ? 4.881 16.823 6.097 1.00 96.81 466 GLU A O 1
ATOM 3379 N N . SER A 1 467 ? 3.363 17.452 4.552 1.00 96.88 467 SER A N 1
ATOM 3380 C CA . SER A 1 467 ? 2.199 17.182 5.405 1.00 96.88 467 SER A CA 1
ATOM 3381 C C . SER A 1 467 ? 2.225 15.772 6.003 1.00 96.88 467 SER A C 1
ATOM 3383 O O . SER A 1 467 ? 1.818 15.578 7.144 1.00 96.88 467 SER A O 1
ATOM 3385 N N . PHE A 1 468 ? 2.715 14.781 5.249 1.00 97.62 468 PHE A N 1
ATOM 3386 C CA . PHE A 1 468 ? 2.851 13.398 5.713 1.00 97.62 468 PHE A CA 1
ATOM 3387 C C . PHE A 1 468 ? 4.175 13.119 6.451 1.00 97.62 468 PHE A C 1
ATOM 3389 O O . PHE A 1 468 ? 4.211 12.235 7.304 1.00 97.62 468 PHE A O 1
ATOM 3396 N N . GLU A 1 469 ? 5.262 13.842 6.185 1.00 94.88 469 GLU A N 1
ATOM 3397 C CA . GLU A 1 469 ? 6.488 13.760 6.994 1.00 94.88 469 GLU A CA 1
ATOM 3398 C C . GLU A 1 469 ? 6.231 14.283 8.418 1.00 94.88 469 GLU A C 1
ATOM 3400 O O . GLU A 1 469 ? 6.686 13.678 9.393 1.00 94.88 469 GLU A O 1
ATOM 3405 N N . ASP A 1 470 ? 5.439 15.348 8.564 1.00 93.50 470 ASP A N 1
ATOM 3406 C CA . ASP A 1 470 ? 5.100 15.921 9.869 1.00 93.50 470 ASP A CA 1
ATOM 3407 C C . ASP A 1 470 ? 4.276 14.971 10.751 1.00 93.50 470 ASP A C 1
ATOM 3409 O O . ASP A 1 470 ? 4.446 14.975 11.975 1.00 93.50 470 ASP A O 1
ATOM 3413 N N . VAL A 1 471 ? 3.486 14.069 10.153 1.00 96.81 471 VAL A N 1
ATOM 3414 C CA . VAL A 1 471 ? 2.807 12.977 10.876 1.00 96.81 471 VAL A CA 1
ATOM 3415 C C . VAL A 1 471 ? 3.814 12.098 11.620 1.00 96.81 471 VAL A C 1
ATOM 3417 O O . VAL A 1 471 ? 3.646 11.861 12.815 1.00 96.81 471 VAL A O 1
ATOM 3420 N N . GLY A 1 472 ? 4.893 11.663 10.964 1.00 90.25 472 GLY A N 1
ATOM 3421 C CA . GLY A 1 472 ? 5.936 10.848 11.601 1.00 90.25 472 GLY A CA 1
ATOM 3422 C C . GLY A 1 472 ? 6.805 11.631 12.593 1.00 90.25 472 GLY A C 1
ATOM 3423 O O . GLY A 1 472 ? 7.295 11.086 13.584 1.00 90.25 472 GLY A O 1
ATOM 3424 N N . LEU A 1 473 ? 6.995 12.934 12.359 1.00 90.06 473 LEU A N 1
ATOM 3425 C CA . LEU A 1 473 ? 7.822 13.790 13.216 1.00 90.06 473 LEU A CA 1
ATOM 3426 C C . LEU A 1 473 ? 7.126 14.215 14.515 1.00 90.06 473 LEU A C 1
ATOM 3428 O O . LEU A 1 473 ? 7.802 14.390 15.538 1.00 90.06 473 LEU A O 1
ATOM 3432 N N . ILE A 1 474 ? 5.815 14.454 14.463 1.00 91.88 474 ILE A N 1
ATOM 3433 C CA . ILE A 1 474 ? 5.031 15.063 15.547 1.00 91.88 474 ILE A CA 1
ATOM 3434 C C . ILE A 1 474 ? 4.063 14.054 16.176 1.00 91.88 474 ILE A C 1
ATOM 3436 O O . ILE A 1 474 ? 3.774 14.170 17.370 1.00 91.88 474 ILE A O 1
ATOM 3440 N N . GLY A 1 475 ? 3.591 13.071 15.407 1.00 92.19 475 GLY A N 1
ATOM 3441 C CA . GLY A 1 475 ? 2.637 12.058 15.848 1.00 92.19 475 GLY A CA 1
ATOM 3442 C C . GLY A 1 475 ? 3.191 11.096 16.901 1.00 92.19 475 GLY A C 1
ATOM 3443 O O . GLY A 1 475 ? 4.395 10.984 17.148 1.00 92.19 475 GLY A O 1
ATOM 3444 N N . ASN A 1 476 ? 2.278 10.369 17.542 1.00 93.19 476 ASN A N 1
ATOM 3445 C CA . ASN A 1 476 ? 2.571 9.497 18.678 1.00 93.19 476 ASN A CA 1
ATOM 3446 C C . ASN A 1 476 ? 2.993 8.070 18.275 1.00 93.19 476 ASN A C 1
ATOM 3448 O O . ASN A 1 476 ? 3.365 7.294 19.153 1.00 93.19 476 ASN A O 1
ATOM 3452 N N . ASN A 1 477 ? 3.006 7.731 16.978 1.00 91.44 477 ASN A N 1
ATOM 3453 C CA . ASN A 1 477 ? 3.330 6.388 16.471 1.00 91.44 477 ASN A CA 1
ATOM 3454 C C . ASN A 1 477 ? 4.735 6.261 15.838 1.00 91.44 477 ASN A C 1
ATOM 3456 O O . ASN A 1 477 ? 4.951 5.444 14.946 1.00 91.44 477 ASN A O 1
ATOM 3460 N N . GLY A 1 478 ? 5.703 7.079 16.265 1.00 87.62 478 GLY A N 1
ATOM 3461 C CA . GLY A 1 478 ? 7.076 7.042 15.735 1.00 87.62 478 GLY A CA 1
ATOM 3462 C C . GLY A 1 478 ? 7.170 7.259 14.216 1.00 87.62 478 GLY A C 1
ATOM 3463 O O . GLY A 1 478 ? 6.221 7.721 13.599 1.00 87.62 478 GLY A O 1
ATOM 3464 N N . ASP A 1 479 ? 8.321 6.939 13.617 1.00 87.88 479 ASP A N 1
ATOM 3465 C CA . ASP A 1 479 ? 8.542 7.063 12.166 1.00 87.88 479 ASP A CA 1
ATOM 3466 C C . ASP A 1 479 ? 9.493 5.964 11.675 1.00 87.88 479 ASP A C 1
ATOM 3468 O O . ASP A 1 479 ? 10.698 5.991 11.962 1.00 87.88 479 ASP A O 1
ATOM 3472 N N . PHE A 1 480 ? 8.944 5.014 10.916 1.00 85.25 480 PHE A N 1
ATOM 3473 C CA . PHE A 1 480 ? 9.652 3.848 10.400 1.00 85.25 480 PHE A CA 1
ATOM 3474 C C . PHE A 1 480 ? 10.844 4.221 9.513 1.00 85.25 480 PHE A C 1
ATOM 3476 O O . PHE A 1 480 ? 11.889 3.572 9.603 1.00 85.25 480 PHE A O 1
ATOM 3483 N N . ASP A 1 481 ? 10.752 5.272 8.698 1.00 81.38 481 ASP A N 1
ATOM 3484 C CA . ASP A 1 481 ? 11.862 5.678 7.828 1.00 81.38 481 ASP A CA 1
ATOM 3485 C C . ASP A 1 481 ? 13.035 6.253 8.635 1.00 81.38 481 ASP A C 1
ATOM 3487 O O . ASP A 1 481 ? 14.208 6.127 8.251 1.00 81.38 481 ASP A O 1
ATOM 3491 N N . THR A 1 482 ? 12.740 6.836 9.799 1.00 78.12 482 THR A N 1
ATOM 3492 C CA . THR A 1 482 ? 13.743 7.379 10.716 1.00 78.12 482 THR A CA 1
ATOM 3493 C C . THR A 1 482 ? 14.352 6.311 11.625 1.00 78.12 482 THR A C 1
ATOM 3495 O O . THR A 1 482 ? 15.574 6.304 11.836 1.00 78.12 482 THR A O 1
ATOM 3498 N N . ASP A 1 483 ? 13.536 5.435 12.213 1.00 73.56 483 ASP A N 1
ATOM 3499 C CA . ASP A 1 483 ? 13.966 4.516 13.273 1.00 73.56 483 ASP A CA 1
ATOM 3500 C C . ASP A 1 483 ? 14.030 3.035 12.866 1.00 73.56 483 ASP A C 1
ATOM 3502 O O . ASP A 1 483 ? 14.739 2.257 13.518 1.00 73.56 483 ASP A O 1
ATOM 3506 N N . GLY A 1 484 ? 13.378 2.656 11.767 1.00 71.69 484 GLY A N 1
ATOM 3507 C CA . GLY A 1 484 ? 13.285 1.289 11.265 1.00 71.69 484 GLY A CA 1
ATOM 3508 C C . GLY A 1 484 ? 12.528 0.340 12.191 1.00 71.69 484 GLY A C 1
ATOM 3509 O O . GLY A 1 484 ? 12.805 -0.861 12.148 1.00 71.69 484 GLY A O 1
ATOM 3510 N N . ILE A 1 485 ? 11.656 0.847 13.072 1.00 71.94 485 ILE A N 1
ATOM 3511 C CA . ILE A 1 485 ? 10.860 0.065 14.025 1.00 71.94 485 ILE A CA 1
ATOM 3512 C C . ILE A 1 485 ? 9.521 -0.302 13.365 1.00 71.94 485 ILE A C 1
ATOM 3514 O O . ILE A 1 485 ? 8.663 0.561 13.207 1.00 71.94 485 ILE A O 1
ATOM 3518 N N . PRO A 1 486 ? 9.309 -1.575 12.981 1.00 72.94 486 PRO A N 1
ATOM 3519 C CA . PRO A 1 486 ? 8.048 -2.015 12.389 1.00 72.94 486 PRO A CA 1
ATOM 3520 C C . PRO A 1 486 ? 6.861 -1.751 13.326 1.00 72.94 486 PRO A C 1
ATOM 3522 O O . PRO A 1 486 ? 6.992 -1.937 14.539 1.00 72.94 486 PRO A O 1
ATOM 3525 N N . GLY A 1 487 ? 5.720 -1.353 12.764 1.00 78.81 487 GLY A N 1
ATOM 3526 C CA . GLY A 1 487 ? 4.547 -0.886 13.512 1.00 78.81 487 GLY A CA 1
ATOM 3527 C C . GLY A 1 487 ? 4.477 0.625 13.664 1.00 78.81 487 GLY A C 1
ATOM 3528 O O . GLY A 1 487 ? 3.382 1.158 13.807 1.00 78.81 487 GLY A O 1
ATOM 3529 N N . ASN A 1 488 ? 5.618 1.312 13.574 1.00 88.56 488 ASN A N 1
ATOM 3530 C CA . ASN A 1 488 ? 5.615 2.764 13.521 1.00 88.56 488 ASN A CA 1
ATOM 3531 C C . ASN A 1 488 ? 5.038 3.242 12.188 1.00 88.56 488 ASN A C 1
ATOM 3533 O O . ASN A 1 488 ? 5.037 2.500 11.197 1.00 88.56 488 ASN A O 1
ATOM 3537 N N . TYR A 1 489 ? 4.569 4.484 12.182 1.00 94.75 489 TYR A N 1
ATOM 3538 C CA . TYR A 1 489 ? 4.077 5.176 10.999 1.00 94.75 489 TYR A CA 1
ATOM 3539 C C . TYR A 1 489 ? 5.053 5.052 9.821 1.00 94.75 489 TYR A C 1
ATOM 3541 O O . TYR A 1 489 ? 6.264 5.209 9.994 1.00 94.75 489 TYR A O 1
ATOM 3549 N N . GLY A 1 490 ? 4.531 4.792 8.623 1.00 92.81 490 GLY A N 1
ATOM 3550 C CA . GLY A 1 490 ? 5.320 4.830 7.396 1.00 92.81 490 GLY A CA 1
ATOM 3551 C C . GLY A 1 490 ? 4.455 4.908 6.145 1.00 92.81 490 GLY A C 1
ATOM 3552 O O . GLY A 1 490 ? 3.425 4.239 6.026 1.00 92.81 490 GLY A O 1
ATOM 3553 N N . ILE A 1 491 ? 4.895 5.734 5.199 1.00 95.75 491 ILE A N 1
ATOM 3554 C CA . ILE A 1 491 ? 4.224 5.943 3.920 1.00 95.75 491 ILE A CA 1
ATOM 3555 C C . ILE A 1 491 ? 5.250 6.218 2.820 1.00 95.75 491 ILE A C 1
ATOM 3557 O O . ILE A 1 491 ? 6.156 7.033 2.972 1.00 95.75 491 ILE A O 1
ATOM 3561 N N . THR A 1 492 ? 5.048 5.609 1.657 1.00 95.38 492 THR A N 1
ATOM 3562 C CA . THR A 1 492 ? 5.826 5.883 0.450 1.00 95.38 492 THR A CA 1
ATOM 3563 C C . THR A 1 492 ? 5.019 6.750 -0.517 1.00 95.38 492 THR A C 1
ATOM 3565 O O . THR A 1 492 ? 3.980 6.339 -1.038 1.00 95.38 492 THR A O 1
ATOM 3568 N N . ILE A 1 493 ? 5.521 7.946 -0.837 1.00 97.44 493 ILE A N 1
ATOM 3569 C CA . ILE A 1 493 ? 4.875 8.863 -1.790 1.00 97.44 493 ILE A CA 1
ATOM 3570 C C . ILE A 1 493 ? 5.529 8.744 -3.170 1.00 97.44 493 ILE A C 1
ATOM 3572 O O . ILE A 1 493 ? 6.710 9.036 -3.359 1.00 97.44 493 ILE A O 1
ATOM 3576 N N . LEU A 1 494 ? 4.736 8.348 -4.167 1.00 97.19 494 LEU A N 1
ATOM 3577 C CA . LEU A 1 494 ? 5.138 8.221 -5.568 1.00 97.19 494 LEU A CA 1
ATOM 3578 C C . LEU A 1 494 ? 4.337 9.188 -6.447 1.00 97.19 494 LEU A C 1
ATOM 3580 O O . LEU A 1 494 ? 3.270 9.666 -6.076 1.00 97.19 494 LEU A O 1
ATOM 3584 N N . ASN A 1 495 ? 4.827 9.457 -7.658 1.00 98.19 495 ASN A N 1
ATOM 3585 C CA . ASN A 1 495 ? 4.134 10.325 -8.613 1.00 98.19 495 ASN A CA 1
ATOM 3586 C C . ASN A 1 495 ? 4.311 9.869 -10.067 1.00 98.19 495 ASN A C 1
ATOM 3588 O O . ASN A 1 495 ? 5.324 9.249 -10.398 1.00 98.19 495 ASN A O 1
ATOM 3592 N N . SER A 1 496 ? 3.351 10.204 -10.936 1.00 98.00 496 SER A N 1
ATOM 3593 C CA . SER A 1 496 ? 3.308 9.733 -12.331 1.00 98.00 496 SER A CA 1
ATOM 3594 C C . SER A 1 496 ? 4.418 10.277 -13.238 1.00 98.00 496 SER A C 1
ATOM 3596 O O . SER A 1 496 ? 4.709 9.679 -14.273 1.00 98.00 496 SER A O 1
ATOM 3598 N N . ARG A 1 497 ? 5.071 11.388 -12.868 1.00 97.31 497 ARG A N 1
ATOM 3599 C CA . ARG A 1 497 ? 6.199 11.942 -13.635 1.00 97.31 497 ARG A CA 1
ATOM 3600 C C . ARG A 1 497 ? 7.460 11.103 -13.442 1.00 97.31 497 ARG A C 1
ATOM 3602 O O . ARG A 1 497 ? 8.158 10.813 -14.414 1.00 97.31 497 ARG A O 1
ATOM 3609 N N . ASP A 1 498 ? 7.753 10.740 -12.197 1.00 94.81 498 ASP A N 1
ATOM 3610 C CA . ASP A 1 498 ? 9.022 10.111 -11.815 1.00 94.81 498 ASP A CA 1
ATOM 3611 C C . ASP A 1 498 ? 8.936 8.583 -11.717 1.00 94.81 498 ASP A C 1
ATOM 3613 O O . ASP A 1 498 ? 9.957 7.896 -11.806 1.00 94.81 498 ASP A O 1
ATOM 3617 N N . HIS A 1 499 ? 7.726 8.038 -11.573 1.00 97.00 499 HIS A N 1
ATOM 3618 C CA . HIS A 1 499 ? 7.486 6.622 -11.319 1.00 97.00 499 HIS A CA 1
ATOM 3619 C C . HIS A 1 499 ? 6.472 6.039 -12.308 1.00 97.00 499 HIS A C 1
ATOM 3621 O O . HIS A 1 499 ? 5.590 6.726 -12.816 1.00 97.00 499 HIS A O 1
ATOM 3627 N N . ALA A 1 500 ? 6.593 4.739 -12.589 1.00 91.38 500 ALA A N 1
ATOM 3628 C CA . ALA A 1 500 ? 5.556 4.023 -13.326 1.00 91.38 500 ALA A CA 1
ATOM 3629 C C . ALA A 1 500 ? 4.297 3.903 -12.458 1.00 91.38 500 ALA A C 1
ATOM 3631 O O . ALA A 1 500 ? 4.433 3.630 -11.270 1.00 91.38 500 ALA A O 1
ATOM 3632 N N . ASP A 1 501 ? 3.112 4.053 -13.061 1.00 92.44 501 ASP A N 1
ATOM 3633 C CA . ASP A 1 501 ? 1.817 3.936 -12.375 1.00 92.44 501 ASP A CA 1
ATOM 3634 C C . ASP A 1 501 ? 1.698 2.583 -11.640 1.00 92.44 501 ASP A C 1
ATOM 3636 O O . ASP A 1 501 ? 1.594 1.539 -12.301 1.00 92.44 501 ASP A O 1
ATOM 3640 N N . PRO A 1 502 ? 1.752 2.579 -10.292 1.00 88.50 502 PRO A N 1
ATOM 3641 C CA . PRO A 1 502 ? 1.645 1.373 -9.490 1.00 88.50 502 PRO A CA 1
ATOM 3642 C C . PRO A 1 502 ? 0.191 1.072 -9.101 1.00 88.50 502 PRO A C 1
ATOM 3644 O O . PRO A 1 502 ? -0.059 0.062 -8.444 1.00 88.50 502 PRO A O 1
ATOM 3647 N N . PHE A 1 503 ? -0.774 1.921 -9.477 1.00 89.12 503 PHE A N 1
ATOM 3648 C CA . PHE A 1 503 ? -2.157 1.787 -9.046 1.00 89.12 503 PHE A CA 1
ATOM 3649 C C . PHE A 1 503 ? -2.778 0.476 -9.548 1.00 89.12 503 PHE A C 1
ATOM 3651 O O . PHE A 1 503 ? -2.708 0.125 -10.730 1.00 89.12 503 PHE A O 1
ATOM 3658 N N . GLY A 1 504 ? -3.409 -0.257 -8.629 1.00 85.38 504 GLY A N 1
ATOM 3659 C CA . GLY A 1 504 ? -3.895 -1.621 -8.845 1.00 85.38 504 GLY A CA 1
ATOM 3660 C C . GLY A 1 504 ? -2.959 -2.716 -8.318 1.00 85.38 504 GLY A C 1
ATOM 3661 O O . GLY A 1 504 ? -3.359 -3.882 -8.312 1.00 85.38 504 GLY A O 1
ATOM 3662 N N . ASN A 1 505 ? -1.754 -2.361 -7.860 1.00 88.44 505 ASN A N 1
ATOM 3663 C CA . ASN A 1 505 ? -0.978 -3.195 -6.941 1.00 88.44 505 ASN A CA 1
ATOM 3664 C C . ASN A 1 505 ? -1.552 -3.081 -5.510 1.00 88.44 505 ASN A C 1
ATOM 3666 O O . ASN A 1 505 ? -2.247 -2.106 -5.227 1.00 88.44 505 ASN A O 1
ATOM 3670 N N . PRO A 1 506 ? -1.277 -4.049 -4.612 1.00 84.62 506 PRO A N 1
ATOM 3671 C CA . PRO A 1 506 ? -1.672 -3.955 -3.204 1.00 84.62 506 PRO A CA 1
ATOM 3672 C C . PRO A 1 506 ? -1.092 -2.713 -2.520 1.00 84.62 506 PRO A C 1
ATOM 3674 O O . PRO A 1 506 ? 0.030 -2.321 -2.837 1.00 84.62 506 PRO A O 1
ATOM 3677 N N . ASN A 1 507 ? -1.832 -2.155 -1.559 1.00 92.00 507 ASN A N 1
ATOM 3678 C CA . ASN A 1 507 ? -1.413 -1.036 -0.705 1.00 92.00 507 ASN A CA 1
ATOM 3679 C C . ASN A 1 507 ? -1.089 0.259 -1.462 1.00 92.00 507 ASN A C 1
ATOM 3681 O O . ASN A 1 507 ? -0.258 1.044 -1.019 1.00 92.00 507 ASN A O 1
ATOM 3685 N N . VAL A 1 508 ? -1.727 0.482 -2.617 1.00 96.69 508 VAL A N 1
ATOM 3686 C CA . VAL A 1 508 ? -1.561 1.708 -3.407 1.00 96.69 508 VAL A CA 1
ATOM 3687 C C . VAL A 1 508 ? -2.879 2.470 -3.484 1.00 96.69 508 VAL A C 1
ATOM 3689 O O . VAL A 1 508 ? -3.758 2.126 -4.279 1.00 96.69 508 VAL A O 1
ATOM 3692 N N . SER A 1 509 ? -2.962 3.573 -2.747 1.00 97.56 509 SER A N 1
ATOM 3693 C CA . SER A 1 509 ? -4.010 4.583 -2.912 1.00 97.56 509 SER A CA 1
ATOM 3694 C C . SER A 1 509 ? -3.544 5.659 -3.892 1.00 97.56 509 SER A C 1
ATOM 3696 O O . SER A 1 509 ? -2.351 5.947 -4.002 1.00 97.56 509 SER A O 1
ATOM 3698 N N . ARG A 1 510 ? -4.467 6.244 -4.660 1.00 98.12 510 ARG A N 1
ATOM 3699 C CA . ARG A 1 510 ? -4.138 7.236 -5.697 1.00 98.12 510 ARG A CA 1
ATOM 3700 C C . ARG A 1 510 ? -4.949 8.512 -5.560 1.00 98.12 510 ARG A C 1
ATOM 3702 O O . ARG A 1 510 ? -6.173 8.455 -5.519 1.00 98.12 510 ARG A O 1
ATOM 3709 N N . VAL A 1 511 ? -4.292 9.661 -5.682 1.00 98.69 511 VAL A N 1
ATOM 3710 C CA . VAL A 1 511 ? -4.967 10.950 -5.896 1.00 98.69 511 VAL A CA 1
ATOM 3711 C C . VAL A 1 511 ? -4.704 11.420 -7.321 1.00 98.69 511 VAL A C 1
ATOM 3713 O O . VAL A 1 511 ? -3.556 11.565 -7.740 1.00 98.69 511 VAL A O 1
ATOM 3716 N N . ILE A 1 512 ? -5.766 11.649 -8.092 1.00 98.69 512 ILE A N 1
ATOM 3717 C CA . ILE A 1 512 ? -5.660 12.189 -9.452 1.00 98.69 512 ILE A CA 1
ATOM 3718 C C . ILE A 1 512 ? -5.686 13.713 -9.370 1.00 98.69 512 ILE A C 1
ATOM 3720 O O . ILE A 1 512 ? -6.724 14.306 -9.076 1.00 98.69 512 ILE A O 1
ATOM 3724 N N . VAL A 1 513 ? -4.565 14.355 -9.681 1.00 98.75 513 VAL A N 1
ATOM 3725 C CA . VAL A 1 513 ? -4.419 15.813 -9.654 1.00 98.75 513 VAL A CA 1
ATOM 3726 C C . VAL A 1 513 ? -4.608 16.352 -11.068 1.00 98.75 513 VAL A C 1
ATOM 3728 O O . VAL A 1 513 ? -3.676 16.497 -11.863 1.00 98.75 513 VAL A O 1
ATOM 3731 N N . GLY A 1 514 ? -5.865 16.615 -11.413 1.00 97.31 514 GLY A N 1
ATOM 3732 C CA . GLY A 1 514 ? -6.268 16.954 -12.768 1.00 97.31 514 GLY A CA 1
ATOM 3733 C C . GLY A 1 514 ? -7.771 16.830 -12.987 1.00 97.31 514 GLY A C 1
ATOM 3734 O O . GLY A 1 514 ? -8.538 16.396 -12.136 1.00 97.31 514 GLY A O 1
ATOM 3735 N N . GLY A 1 515 ? -8.207 17.203 -14.181 1.00 97.94 515 GLY A N 1
ATOM 3736 C CA . GLY A 1 515 ? -9.604 17.152 -14.582 1.00 97.94 515 GLY A CA 1
ATOM 3737 C C . GLY A 1 515 ? -10.449 18.343 -14.128 1.00 97.94 515 GLY A C 1
ATOM 3738 O O . GLY A 1 515 ? -9.976 19.309 -13.527 1.00 97.94 515 GLY A O 1
ATOM 3739 N N . THR A 1 516 ? -11.727 18.298 -14.501 1.00 97.75 516 THR A N 1
ATOM 3740 C CA . THR A 1 516 ? -12.703 19.367 -14.237 1.00 97.75 516 THR A CA 1
ATOM 3741 C C . THR A 1 516 ? -13.989 18.823 -13.633 1.00 97.75 516 THR A C 1
ATOM 3743 O O . THR A 1 516 ? -14.378 17.684 -13.919 1.00 97.75 516 THR A O 1
ATOM 3746 N N . ILE A 1 517 ? -14.740 19.683 -12.939 1.00 93.25 517 ILE A N 1
ATOM 3747 C CA . ILE A 1 517 ? -16.122 19.401 -12.503 1.00 93.25 517 ILE A CA 1
ATOM 3748 C C . ILE A 1 517 ? -16.974 18.864 -13.661 1.00 93.25 517 ILE A C 1
ATOM 3750 O O . ILE A 1 517 ? -17.776 17.942 -13.508 1.00 93.25 517 ILE A O 1
ATOM 3754 N N . GLY A 1 518 ? -16.808 19.434 -14.858 1.00 93.88 518 GLY A N 1
ATOM 3755 C CA . GLY A 1 518 ? -17.563 19.033 -16.045 1.00 93.88 518 GLY A CA 1
ATOM 3756 C C . GLY A 1 518 ? -17.195 17.649 -16.590 1.00 93.88 518 GLY A C 1
ATOM 3757 O O . GLY A 1 518 ? -18.052 16.982 -17.175 1.00 93.88 518 GLY A O 1
ATOM 3758 N N . GLU A 1 519 ? -15.943 17.225 -16.425 1.00 97.44 519 GLU A N 1
ATOM 3759 C CA . GLU A 1 519 ? -15.446 15.914 -16.856 1.00 97.44 519 GLU A CA 1
ATOM 3760 C C . GLU A 1 519 ? -15.857 14.815 -15.874 1.00 97.44 519 GLU A C 1
ATOM 3762 O O . GLU A 1 519 ? -16.401 13.794 -16.309 1.00 97.44 519 GLU A O 1
ATOM 3767 N N . LEU A 1 520 ? -15.664 15.052 -14.572 1.00 93.62 520 LEU A N 1
ATOM 3768 C CA . LEU A 1 520 ? -16.037 14.125 -13.502 1.00 93.62 520 LEU A CA 1
ATOM 3769 C C . LEU A 1 520 ? -17.563 14.015 -13.355 1.00 93.62 520 LEU A C 1
ATOM 3771 O O . LEU A 1 520 ? -18.111 12.926 -13.187 1.00 93.62 520 LEU A O 1
ATOM 3775 N N . GLY A 1 521 ? -18.272 15.139 -13.490 1.00 90.56 521 GLY A N 1
ATOM 3776 C CA . GLY A 1 521 ? -19.724 15.217 -13.334 1.00 90.56 521 GLY A CA 1
ATOM 3777 C C . GLY A 1 521 ? -20.200 15.340 -11.883 1.00 90.56 521 GLY A C 1
ATOM 3778 O O . GLY A 1 521 ? -21.399 15.191 -11.645 1.00 90.56 521 GLY A O 1
ATOM 3779 N N . ILE A 1 522 ? -19.286 15.625 -10.954 1.00 85.75 522 ILE A N 1
ATOM 3780 C CA . ILE A 1 522 ? -19.529 15.913 -9.533 1.00 85.75 522 ILE A CA 1
ATOM 3781 C C . ILE A 1 522 ? -19.085 17.357 -9.291 1.00 85.75 522 ILE A C 1
ATOM 3783 O O . ILE A 1 522 ? -18.104 17.793 -9.890 1.00 85.75 522 ILE A O 1
ATOM 3787 N N . SER A 1 523 ? -19.826 18.122 -8.482 1.00 88.75 523 SER A N 1
ATOM 3788 C CA . SER A 1 523 ? -19.623 19.572 -8.283 1.00 88.75 523 SER A CA 1
ATOM 3789 C C . SER A 1 523 ? -18.451 19.923 -7.348 1.00 88.75 523 SER A C 1
ATOM 3791 O O . SER A 1 523 ? -18.575 20.870 -6.580 1.00 88.75 523 SER A O 1
ATOM 3793 N N . THR A 1 524 ? -17.358 19.197 -7.557 1.00 85.56 524 THR A N 1
ATOM 3794 C CA . THR A 1 524 ? -16.084 19.038 -6.854 1.00 85.56 524 THR A CA 1
ATOM 3795 C C . THR A 1 524 ? -15.065 20.184 -6.778 1.00 85.56 524 THR A C 1
ATOM 3797 O O . THR A 1 524 ? -14.849 20.768 -7.841 1.00 85.56 524 THR A O 1
ATOM 3800 N N . ILE A 1 525 ? -14.308 20.445 -5.708 1.00 90.81 525 ILE A N 1
ATOM 3801 C CA . ILE A 1 525 ? -12.859 20.707 -5.904 1.00 90.81 525 ILE A CA 1
ATOM 3802 C C . ILE A 1 525 ? -12.050 19.444 -5.624 1.00 90.81 525 ILE A C 1
ATOM 3804 O O . ILE A 1 525 ? -11.240 19.082 -6.472 1.00 90.81 525 ILE A O 1
ATOM 3808 N N . GLY A 1 526 ? -12.299 18.760 -4.514 1.00 92.56 526 GLY A N 1
ATOM 3809 C CA . GLY A 1 526 ? -11.715 17.461 -4.232 1.00 92.56 526 GLY A CA 1
ATOM 3810 C C . GLY A 1 526 ? -12.725 16.514 -3.590 1.00 92.56 526 GLY A C 1
ATOM 3811 O O . GLY A 1 526 ? -13.657 16.942 -2.909 1.00 92.56 526 GLY A O 1
ATOM 3812 N N . ILE A 1 527 ? -12.599 15.231 -3.932 1.00 91.69 527 ILE A N 1
ATOM 3813 C CA . ILE A 1 527 ? -13.416 14.181 -3.324 1.00 91.69 527 ILE A CA 1
ATOM 3814 C C . ILE A 1 527 ? -12.626 12.880 -3.199 1.00 91.69 527 ILE A C 1
ATOM 3816 O O . ILE A 1 527 ? -12.024 12.397 -4.170 1.00 91.69 527 ILE A O 1
ATOM 3820 N N . ALA A 1 528 ? -12.709 12.283 -2.017 1.00 94.81 528 ALA A N 1
ATOM 3821 C CA . ALA A 1 528 ? -12.273 10.934 -1.707 1.00 94.81 528 ALA A CA 1
ATOM 3822 C C . ALA A 1 528 ? -13.397 9.907 -1.938 1.00 94.81 528 ALA A C 1
ATOM 3824 O O . ALA A 1 528 ? -14.588 10.204 -1.848 1.00 94.81 528 ALA A O 1
ATOM 3825 N N . GLN A 1 529 ? -13.026 8.673 -2.280 1.00 93.38 529 GLN A N 1
ATOM 3826 C CA . GLN A 1 529 ? -13.957 7.550 -2.427 1.00 93.38 529 GLN A CA 1
ATOM 3827 C C . GLN A 1 529 ? -14.713 7.222 -1.130 1.00 93.38 529 GLN A C 1
ATOM 3829 O O . GLN A 1 529 ? -15.883 6.836 -1.195 1.00 93.38 529 GLN A O 1
ATOM 3834 N N . SER A 1 530 ? -14.041 7.311 0.017 1.00 92.75 530 SER A N 1
ATOM 3835 C CA . SER A 1 530 ? -14.564 6.898 1.316 1.00 92.75 530 SER A CA 1
ATOM 3836 C C . SER A 1 530 ? -13.797 7.594 2.449 1.00 92.75 530 SER A C 1
ATOM 3838 O O . SER A 1 530 ? -12.783 8.239 2.184 1.00 92.75 530 SER A O 1
ATOM 3840 N N . ILE A 1 531 ? -14.298 7.470 3.684 1.00 94.50 531 ILE A N 1
ATOM 3841 C CA . ILE A 1 531 ? -13.524 7.745 4.905 1.00 94.50 531 ILE A CA 1
ATOM 3842 C C . ILE A 1 531 ? -13.191 6.395 5.535 1.00 94.50 531 ILE A C 1
ATOM 3844 O O . ILE A 1 531 ? -14.098 5.687 5.994 1.00 94.50 531 ILE A O 1
ATOM 3848 N N . ASP A 1 532 ? -11.915 6.023 5.544 1.00 94.94 532 ASP A N 1
ATOM 3849 C CA . ASP A 1 532 ? -11.462 4.696 5.956 1.00 94.94 532 ASP A CA 1
ATOM 3850 C C . ASP A 1 532 ? -10.718 4.723 7.289 1.00 94.94 532 ASP A C 1
ATOM 3852 O O . ASP A 1 532 ? -9.501 4.581 7.375 1.00 94.94 532 ASP A O 1
ATOM 3856 N N . VAL A 1 533 ? -11.482 4.918 8.365 1.00 93.69 533 VAL A N 1
ATOM 3857 C CA . VAL A 1 533 ? -10.957 4.928 9.738 1.00 93.69 533 VAL A CA 1
ATOM 3858 C C . VAL A 1 533 ? -10.250 3.603 10.025 1.00 93.69 533 VAL A C 1
ATOM 3860 O O . VAL A 1 533 ? -10.919 2.584 10.202 1.00 93.69 533 VAL A O 1
ATOM 3863 N N . GLY A 1 534 ? -8.916 3.624 10.096 1.00 89.88 534 GLY A N 1
ATOM 3864 C CA . GLY A 1 534 ? -8.080 2.437 10.292 1.00 89.88 534 GLY A CA 1
ATOM 3865 C C . GLY A 1 534 ? -7.441 1.845 9.030 1.00 89.88 534 GLY A C 1
ATOM 3866 O O . GLY A 1 534 ? -6.791 0.803 9.142 1.00 89.88 534 GLY A O 1
ATOM 3867 N N . ASN A 1 535 ? -7.622 2.486 7.866 1.00 93.69 535 ASN A N 1
ATOM 3868 C CA . ASN A 1 535 ? -7.032 2.114 6.574 1.00 93.69 535 ASN A CA 1
ATOM 3869 C C . ASN A 1 535 ? -7.283 0.636 6.200 1.00 93.69 535 ASN A C 1
ATOM 3871 O O . ASN A 1 535 ? -6.360 -0.117 5.898 1.00 93.69 535 ASN A O 1
ATOM 3875 N N . PHE A 1 536 ? -8.533 0.170 6.298 1.00 91.44 536 PHE A N 1
ATOM 3876 C CA . PHE A 1 536 ? -8.912 -1.218 6.012 1.00 91.44 536 PHE A CA 1
ATOM 3877 C C . PHE A 1 536 ? -8.945 -1.576 4.514 1.00 91.44 536 PHE A C 1
ATOM 3879 O O . PHE A 1 536 ? -8.810 -2.752 4.166 1.00 91.44 536 PHE A O 1
ATOM 3886 N N . GLU A 1 537 ? -9.165 -0.606 3.629 1.00 91.94 537 GLU A N 1
ATOM 3887 C CA . GLU A 1 537 ? -9.033 -0.690 2.177 1.00 91.94 537 GLU A CA 1
ATOM 3888 C C . GLU A 1 537 ? -7.795 0.102 1.751 1.00 91.94 537 GLU A C 1
ATOM 3890 O O . GLU A 1 537 ? -7.844 1.290 1.467 1.00 91.94 537 GLU A O 1
ATOM 3895 N N . THR A 1 538 ? -6.666 -0.581 1.613 1.00 93.50 538 THR A N 1
ATOM 3896 C CA . THR A 1 538 ? -5.376 0.069 1.329 1.00 93.50 538 THR A CA 1
ATOM 3897 C C . THR A 1 538 ? -5.214 0.509 -0.136 1.00 93.50 538 THR A C 1
ATOM 3899 O O . THR A 1 538 ? -4.103 0.782 -0.599 1.00 93.50 538 THR A O 1
ATOM 3902 N N . SER A 1 539 ? -6.295 0.498 -0.925 1.00 93.50 539 SER A N 1
ATOM 3903 C CA . SER A 1 539 ? -6.300 0.761 -2.369 1.00 93.50 539 SER A CA 1
ATOM 3904 C C . SER A 1 539 ? -7.519 1.577 -2.807 1.00 93.50 539 SER A C 1
ATOM 3906 O O . SER A 1 539 ? -8.455 1.067 -3.431 1.00 93.50 539 SER A O 1
ATOM 3908 N N . GLU A 1 540 ? -7.478 2.881 -2.538 1.00 94.44 540 GLU A N 1
ATOM 3909 C CA . GLU A 1 540 ? -8.565 3.815 -2.848 1.00 94.44 540 GLU A CA 1
ATOM 3910 C C . GLU A 1 540 ? -8.180 4.894 -3.868 1.00 94.44 540 GLU A C 1
ATOM 3912 O O . GLU A 1 540 ? -7.057 4.966 -4.372 1.00 94.44 540 GLU A O 1
ATOM 3917 N N . SER A 1 541 ? -9.154 5.708 -4.278 1.00 96.31 541 SER A N 1
ATOM 3918 C CA . SER A 1 541 ? -8.946 6.782 -5.251 1.00 96.31 541 SER A CA 1
ATOM 3919 C C . SER A 1 541 ? -9.586 8.085 -4.801 1.00 96.31 541 SER A C 1
ATOM 3921 O O . SER A 1 541 ? -10.741 8.065 -4.394 1.00 96.31 541 SER A O 1
ATOM 3923 N N . ALA A 1 542 ? -8.872 9.203 -4.963 1.00 97.50 542 ALA A N 1
ATOM 3924 C CA . ALA A 1 542 ? -9.354 10.586 -4.826 1.00 97.50 542 ALA A CA 1
ATOM 3925 C C . ALA A 1 542 ? -9.119 11.364 -6.116 1.00 97.50 542 ALA A C 1
ATOM 3927 O O . ALA A 1 542 ? -8.385 10.938 -7.018 1.00 97.50 542 ALA A O 1
ATOM 3928 N N . VAL A 1 543 ? -9.702 12.556 -6.175 1.00 97.44 543 VAL A N 1
ATOM 3929 C CA . VAL A 1 543 ? -9.426 13.545 -7.213 1.00 97.44 543 VAL A CA 1
ATOM 3930 C C . VAL A 1 543 ? -9.236 14.932 -6.607 1.00 97.44 543 VAL A C 1
ATOM 3932 O O . VAL A 1 543 ? -9.990 15.315 -5.725 1.00 97.44 543 VAL A O 1
ATOM 3935 N N . THR A 1 544 ? -8.312 15.707 -7.175 1.00 98.19 544 THR A N 1
ATOM 3936 C CA . THR A 1 544 ? -8.169 17.154 -6.966 1.00 98.19 544 THR A CA 1
ATOM 3937 C C . THR A 1 544 ? -8.365 17.849 -8.314 1.00 98.19 544 THR A C 1
ATOM 3939 O O . THR A 1 544 ? -7.502 17.807 -9.196 1.00 98.19 544 THR A O 1
ATOM 3942 N N . LEU A 1 545 ? -9.530 18.465 -8.510 1.00 97.56 545 LEU A N 1
ATOM 3943 C CA . LEU A 1 545 ? -9.950 19.100 -9.758 1.00 97.56 545 LEU A CA 1
ATOM 3944 C C . LEU A 1 545 ? -9.407 20.523 -9.870 1.00 97.56 545 LEU A C 1
ATOM 3946 O O . LEU A 1 545 ? -9.475 21.338 -8.950 1.00 97.56 545 LEU A O 1
ATOM 3950 N N . LEU A 1 546 ? -8.910 20.865 -11.056 1.00 98.44 546 LEU A N 1
ATOM 3951 C CA . LEU A 1 546 ? -8.099 22.070 -11.231 1.00 98.44 546 LEU A CA 1
ATOM 3952 C C . LEU A 1 546 ? -8.832 23.207 -11.948 1.00 98.44 546 LEU A C 1
ATOM 3954 O O . LEU A 1 546 ? -8.295 24.312 -12.054 1.00 98.44 546 LEU A O 1
ATOM 3958 N N . ASP A 1 547 ? -10.051 22.998 -12.452 1.00 96.94 547 ASP A N 1
ATOM 3959 C CA . ASP A 1 547 ? -10.751 23.994 -13.271 1.00 96.94 547 ASP A CA 1
ATOM 3960 C C . ASP A 1 547 ? -11.114 25.267 -12.509 1.00 96.94 547 ASP A C 1
ATOM 3962 O O . ASP A 1 547 ? -11.009 26.361 -13.071 1.00 96.94 547 ASP A O 1
ATOM 3966 N N . LEU A 1 548 ? -11.509 25.154 -11.239 1.00 96.25 548 LEU A N 1
ATOM 3967 C CA . LEU A 1 548 ? -11.774 26.324 -10.402 1.00 96.25 548 LEU A CA 1
ATOM 3968 C C . LEU A 1 548 ? -10.486 26.938 -9.840 1.00 96.25 548 LEU A C 1
ATOM 3970 O O . LEU A 1 548 ? -10.348 28.162 -9.887 1.00 96.25 548 LEU A O 1
ATOM 3974 N N . LEU A 1 549 ? -9.525 26.113 -9.413 1.00 97.56 549 LEU A N 1
ATOM 3975 C CA . LEU A 1 549 ? -8.239 26.558 -8.854 1.00 97.56 549 LEU A CA 1
ATOM 3976 C C . LEU A 1 549 ? -7.383 27.322 -9.881 1.00 97.56 549 LEU A C 1
ATOM 3978 O O . LEU A 1 549 ? -6.693 28.284 -9.530 1.00 97.56 549 LEU A O 1
ATOM 3982 N N . SER A 1 550 ? -7.479 26.945 -11.162 1.00 98.12 550 SER A N 1
ATOM 3983 C CA . SER A 1 550 ? -6.810 27.603 -12.299 1.00 98.12 550 SER A CA 1
ATOM 3984 C C . SER A 1 550 ? -7.665 28.666 -13.003 1.00 98.12 550 SER A C 1
ATOM 3986 O O . SER A 1 550 ? -7.243 29.250 -14.008 1.00 98.12 550 SER A O 1
ATOM 3988 N N . ALA A 1 551 ? -8.870 28.953 -12.497 1.00 97.44 551 ALA A N 1
ATOM 3989 C CA . ALA A 1 551 ? -9.756 29.952 -13.084 1.00 97.44 551 ALA A CA 1
ATOM 3990 C C . ALA A 1 551 ? -9.183 31.384 -12.966 1.00 97.44 551 ALA A C 1
ATOM 3992 O O . ALA A 1 551 ? -8.242 31.641 -12.218 1.00 97.44 551 ALA A O 1
ATOM 3993 N N . PRO A 1 552 ? -9.743 32.377 -13.683 1.00 97.19 552 PRO A N 1
ATOM 3994 C CA . PRO A 1 552 ? -9.342 33.770 -13.504 1.00 97.19 552 PRO A CA 1
ATOM 3995 C C . PRO A 1 552 ? -9.592 34.261 -12.071 1.00 97.19 552 PRO A C 1
ATOM 3997 O O . PRO A 1 552 ? -10.616 33.921 -11.488 1.00 97.19 552 PRO A O 1
ATOM 4000 N N . ALA A 1 553 ? -8.759 35.193 -11.595 1.00 95.06 553 ALA A N 1
ATOM 4001 C CA . ALA A 1 553 ? -8.795 35.824 -10.263 1.00 95.06 553 ALA A CA 1
ATOM 4002 C C . ALA A 1 553 ? -10.158 36.376 -9.784 1.00 95.06 553 ALA A C 1
ATOM 4004 O O . ALA A 1 553 ? -10.324 36.722 -8.623 1.00 95.06 553 ALA A O 1
ATOM 4005 N N . SER A 1 554 ? -11.137 36.531 -10.680 1.00 93.62 554 SER A N 1
ATOM 4006 C CA . SER A 1 554 ? -12.513 36.895 -10.323 1.00 93.62 554 SER A CA 1
ATOM 4007 C C . SER A 1 554 ? -13.328 35.738 -9.736 1.00 93.62 554 SER A C 1
ATOM 4009 O O . SER A 1 554 ? -14.439 35.971 -9.263 1.00 93.62 554 SER A O 1
ATOM 4011 N N . ASN A 1 555 ? -12.847 34.502 -9.871 1.00 91.19 555 ASN A N 1
ATOM 4012 C CA . ASN A 1 555 ? -13.459 33.322 -9.284 1.00 91.19 555 ASN A CA 1
ATOM 4013 C C . ASN A 1 555 ? -12.996 33.206 -7.816 1.00 91.19 555 ASN A C 1
ATOM 4015 O O . ASN A 1 555 ? -11.790 33.215 -7.584 1.00 91.19 555 ASN A O 1
ATOM 4019 N N . PRO A 1 556 ? -13.921 33.099 -6.847 1.00 87.69 556 PRO A N 1
ATOM 4020 C CA . PRO A 1 556 ? -13.593 32.998 -5.420 1.00 87.69 556 PRO A CA 1
ATOM 4021 C C . PRO A 1 556 ? -12.851 31.715 -5.027 1.00 87.69 556 PRO A C 1
ATOM 4023 O O . PRO A 1 556 ? -12.304 31.660 -3.935 1.00 87.69 556 PRO A O 1
ATOM 4026 N N . ASN A 1 557 ? -12.806 30.710 -5.903 1.00 88.94 557 ASN A N 1
ATOM 4027 C CA . ASN A 1 557 ? -12.083 29.459 -5.672 1.00 88.94 557 ASN A CA 1
ATOM 4028 C C . ASN A 1 557 ? -10.762 29.407 -6.458 1.00 88.94 557 ASN A C 1
ATOM 4030 O O . ASN A 1 557 ? -10.145 28.357 -6.554 1.00 88.94 557 ASN A O 1
ATOM 4034 N N . SER A 1 558 ? -10.345 30.506 -7.094 1.00 95.94 558 SER A N 1
ATOM 4035 C CA . SER A 1 558 ? -9.134 30.525 -7.920 1.00 95.94 558 SER A CA 1
ATOM 4036 C C . SER A 1 558 ? -7.924 30.952 -7.103 1.00 95.94 558 SER A C 1
ATOM 4038 O O . SER A 1 558 ? -7.943 32.030 -6.508 1.00 95.94 558 SER A O 1
ATOM 4040 N N . LEU A 1 559 ? -6.808 30.238 -7.236 1.00 97.00 559 LEU A N 1
ATOM 4041 C CA . LEU A 1 559 ? -5.529 30.641 -6.640 1.00 97.00 559 LEU A CA 1
ATOM 4042 C C . LEU A 1 559 ? -5.025 31.986 -7.192 1.00 97.00 559 LEU A C 1
ATOM 4044 O O . LEU A 1 559 ? -4.412 32.772 -6.478 1.00 97.00 559 LEU A O 1
ATOM 4048 N N . ASN A 1 560 ? -5.386 32.342 -8.431 1.00 97.12 560 ASN A N 1
ATOM 4049 C CA . ASN A 1 560 ? -5.006 33.622 -9.045 1.00 97.12 560 ASN A CA 1
ATOM 4050 C C . ASN A 1 560 ? -5.586 34.866 -8.338 1.00 97.12 560 ASN A C 1
ATOM 4052 O O . ASN A 1 560 ? -5.255 35.990 -8.727 1.00 97.12 560 ASN A O 1
ATOM 4056 N N . GLN A 1 561 ? -6.498 34.707 -7.371 1.00 95.12 561 GLN A N 1
ATOM 4057 C CA . GLN A 1 561 ? -7.086 35.837 -6.646 1.00 95.12 561 GLN A CA 1
ATOM 4058 C C . GLN A 1 561 ? -6.145 36.419 -5.581 1.00 95.12 561 GLN A C 1
ATOM 4060 O O . GLN A 1 561 ? -6.300 37.588 -5.218 1.00 95.12 561 GLN A O 1
ATOM 4065 N N . TYR A 1 562 ? -5.165 35.637 -5.119 1.00 95.81 562 TYR A N 1
ATOM 4066 C CA . TYR A 1 562 ? -4.273 36.023 -4.033 1.00 95.81 562 TYR A CA 1
ATOM 4067 C C . TYR A 1 562 ? -3.047 36.778 -4.565 1.00 95.81 562 TYR A C 1
ATOM 4069 O O . TYR A 1 562 ? -2.343 36.295 -5.458 1.00 95.81 562 TYR A O 1
ATOM 4077 N N . PRO A 1 563 ? -2.774 37.994 -4.062 1.00 95.56 563 PRO A N 1
ATOM 4078 C CA . PRO A 1 563 ? -1.510 38.668 -4.314 1.00 95.56 563 PRO A CA 1
ATOM 4079 C C . PRO A 1 563 ? -0.338 37.868 -3.733 1.00 95.56 563 PRO A C 1
ATOM 4081 O O . PRO A 1 563 ? -0.466 37.263 -2.676 1.00 95.56 563 PRO A O 1
ATOM 4084 N N . LEU A 1 564 ? 0.817 37.933 -4.398 1.00 96.75 564 LEU A N 1
ATOM 4085 C CA . LEU A 1 564 ? 2.046 37.273 -3.956 1.00 96.75 564 LEU A CA 1
ATOM 4086 C C . LEU A 1 564 ? 2.993 38.272 -3.278 1.00 96.75 564 LEU A C 1
ATOM 4088 O O . LEU A 1 564 ? 3.217 39.383 -3.782 1.00 96.75 564 LEU A O 1
ATOM 4092 N N . GLY A 1 565 ? 3.566 37.858 -2.154 1.00 91.69 565 GLY A N 1
ATOM 4093 C CA . GLY A 1 565 ? 4.562 38.572 -1.371 1.00 91.69 565 GLY A CA 1
ATOM 4094 C C . GLY A 1 565 ? 5.900 38.718 -2.097 1.00 91.69 565 GLY A C 1
ATOM 4095 O O . GLY A 1 565 ? 6.148 38.162 -3.166 1.00 91.69 565 GLY A O 1
ATOM 4096 N N . GLY A 1 566 ? 6.803 39.515 -1.519 1.00 76.69 566 GLY A N 1
ATOM 4097 C CA . GLY A 1 566 ? 8.120 39.818 -2.090 1.00 76.69 566 GLY A CA 1
ATOM 4098 C C . GLY A 1 566 ? 9.106 38.651 -1.998 1.00 76.69 566 GLY A C 1
ATOM 4099 O O . GLY A 1 566 ? 10.142 38.796 -1.357 1.00 76.69 566 GLY A O 1
ATOM 4100 N N . GLY A 1 567 ? 8.798 37.516 -2.616 1.00 84.94 567 GLY A N 1
ATOM 4101 C CA . GLY A 1 567 ? 9.607 36.299 -2.558 1.00 84.94 567 GLY A CA 1
ATOM 4102 C C . GLY A 1 567 ? 8.890 35.067 -3.104 1.00 84.94 567 GLY A C 1
ATOM 4103 O O . GLY A 1 567 ? 9.561 34.230 -3.696 1.00 84.94 567 GLY A O 1
ATOM 4104 N N . ALA A 1 568 ? 7.562 35.015 -2.977 1.00 94.12 568 ALA A N 1
ATOM 4105 C CA . ALA A 1 568 ? 6.735 33.917 -3.462 1.00 94.12 568 ALA A CA 1
ATOM 4106 C C . ALA A 1 568 ? 6.378 34.053 -4.950 1.00 94.12 568 ALA A C 1
ATOM 4108 O O . ALA A 1 568 ? 6.221 35.150 -5.501 1.00 94.12 568 ALA A O 1
ATOM 4109 N N . SER A 1 569 ? 6.244 32.909 -5.599 1.00 96.75 569 SER A N 1
ATOM 4110 C CA . SER A 1 569 ? 5.813 32.722 -6.974 1.00 96.75 569 SER A CA 1
ATOM 4111 C C . SER A 1 569 ? 4.425 32.080 -7.023 1.00 96.75 569 SER A C 1
ATOM 4113 O O . SER A 1 569 ? 3.911 31.581 -6.027 1.00 96.75 569 SER A O 1
ATOM 4115 N N . ILE A 1 570 ? 3.800 32.089 -8.204 1.00 97.44 570 ILE A N 1
ATOM 4116 C CA . ILE A 1 570 ? 2.531 31.375 -8.398 1.00 97.44 570 ILE A CA 1
ATOM 4117 C C . ILE A 1 570 ? 2.715 29.859 -8.251 1.00 97.44 570 ILE A C 1
ATOM 4119 O O . ILE A 1 570 ? 1.773 29.183 -7.877 1.00 97.44 570 ILE A O 1
ATOM 4123 N N . ILE A 1 571 ? 3.919 29.338 -8.519 1.00 98.50 571 ILE A N 1
ATOM 4124 C CA . ILE A 1 571 ? 4.239 27.917 -8.349 1.00 98.50 571 ILE A CA 1
ATOM 4125 C C . ILE A 1 571 ? 4.240 27.556 -6.862 1.00 98.50 571 ILE A C 1
ATOM 4127 O O . ILE A 1 571 ? 3.651 26.545 -6.512 1.00 98.50 571 ILE A O 1
ATOM 4131 N N . ASP A 1 572 ? 4.787 28.417 -5.998 1.00 97.75 572 ASP A N 1
ATOM 4132 C CA . ASP A 1 572 ? 4.760 28.203 -4.542 1.00 97.75 572 ASP A CA 1
ATOM 4133 C C . ASP A 1 572 ? 3.312 28.176 -4.015 1.00 97.75 572 ASP A C 1
ATOM 4135 O O . ASP A 1 572 ? 2.942 27.298 -3.245 1.00 97.75 572 ASP A O 1
ATOM 4139 N N . LEU A 1 573 ? 2.459 29.088 -4.504 1.00 98.25 573 LEU A N 1
ATOM 4140 C CA . LEU A 1 573 ? 1.032 29.114 -4.157 1.00 98.25 573 LEU A CA 1
ATOM 4141 C C . LEU A 1 573 ? 0.262 27.898 -4.700 1.00 98.25 573 LEU A C 1
ATOM 4143 O O . LEU A 1 573 ? -0.673 27.432 -4.058 1.00 98.25 573 LEU A O 1
ATOM 4147 N N . ILE A 1 574 ? 0.615 27.398 -5.890 1.00 98.56 574 ILE A N 1
ATOM 4148 C CA . ILE A 1 574 ? 0.042 26.154 -6.426 1.00 98.56 574 ILE A CA 1
ATOM 4149 C C . ILE A 1 574 ? 0.489 24.963 -5.579 1.00 98.56 574 ILE A C 1
ATOM 4151 O O . ILE A 1 574 ? -0.347 24.116 -5.297 1.00 98.56 574 ILE A O 1
ATOM 4155 N N . GLY A 1 575 ? 1.760 24.925 -5.167 1.00 98.19 575 GLY A N 1
ATOM 4156 C CA . GLY A 1 575 ? 2.310 23.896 -4.290 1.00 98.19 575 GLY A CA 1
ATOM 4157 C C . GLY A 1 575 ? 1.473 23.736 -3.030 1.00 98.19 575 GLY A C 1
ATOM 4158 O O . GLY A 1 575 ? 0.875 22.687 -2.862 1.00 98.19 575 GLY A O 1
ATOM 4159 N N . VAL A 1 576 ? 1.319 24.808 -2.246 1.00 97.62 576 VAL A N 1
ATOM 4160 C CA . VAL A 1 576 ? 0.508 24.793 -1.012 1.00 97.62 576 VAL A CA 1
ATOM 4161 C C . VAL A 1 576 ? -0.979 24.587 -1.312 1.00 97.62 576 VAL A C 1
ATOM 4163 O O . VAL A 1 576 ? -1.629 23.721 -0.746 1.00 97.62 576 VAL A O 1
ATOM 4166 N N . GLY A 1 577 ? -1.557 25.357 -2.239 1.00 96.81 577 GLY A N 1
ATOM 4167 C CA . GLY A 1 577 ? -3.004 25.324 -2.463 1.00 96.81 577 GLY A CA 1
ATOM 4168 C C . GLY A 1 577 ? -3.516 24.014 -3.064 1.00 96.81 577 GLY A C 1
ATOM 4169 O O . GLY A 1 577 ? -4.581 23.549 -2.680 1.00 96.81 577 GLY A O 1
ATOM 4170 N N . VAL A 1 578 ? -2.797 23.426 -4.024 1.00 98.69 578 VAL A N 1
ATOM 4171 C CA . VAL A 1 578 ? -3.161 22.121 -4.605 1.00 98.69 578 VAL A CA 1
ATOM 4172 C C . VAL A 1 578 ? -2.632 20.980 -3.738 1.00 98.69 578 VAL A C 1
ATOM 4174 O O . VAL A 1 578 ? -3.319 19.968 -3.628 1.00 98.69 578 VAL A O 1
ATOM 4177 N N . GLY A 1 579 ? -1.457 21.135 -3.122 1.00 98.25 579 GLY A N 1
ATOM 4178 C CA . GLY A 1 579 ? -0.855 20.155 -2.217 1.00 98.25 579 GLY A CA 1
ATOM 4179 C C . GLY A 1 579 ? -1.715 19.898 -0.988 1.00 98.25 579 GLY A C 1
ATOM 4180 O O . GLY A 1 579 ? -2.136 18.763 -0.808 1.00 98.25 579 GLY A O 1
ATOM 4181 N N . ASN A 1 580 ? -2.114 20.938 -0.249 1.00 98.12 580 ASN A N 1
ATOM 4182 C CA . ASN A 1 580 ? -2.955 20.793 0.947 1.00 98.12 580 ASN A CA 1
ATOM 4183 C C . ASN A 1 580 ? -4.320 20.174 0.626 1.00 98.12 580 ASN A C 1
ATOM 4185 O O . ASN A 1 580 ? -4.784 19.312 1.357 1.00 98.12 580 ASN A O 1
ATOM 4189 N N . ILE A 1 581 ? -4.948 20.541 -0.501 1.00 97.88 581 ILE A N 1
ATOM 4190 C CA . ILE A 1 581 ? -6.198 19.887 -0.938 1.00 97.88 581 ILE A CA 1
ATOM 4191 C C . ILE A 1 581 ? -5.938 18.416 -1.287 1.00 97.88 581 ILE A C 1
ATOM 4193 O O . ILE A 1 581 ? -6.726 17.548 -0.952 1.00 97.88 581 ILE A O 1
ATOM 4197 N N . THR A 1 582 ? -4.820 18.107 -1.941 1.00 98.50 582 THR A N 1
ATOM 4198 C CA . THR A 1 582 ? -4.453 16.721 -2.273 1.00 98.50 582 THR A CA 1
ATOM 4199 C C . THR A 1 582 ? -4.174 15.892 -1.013 1.00 98.50 582 THR A C 1
ATOM 4201 O O . THR A 1 582 ? -4.567 14.729 -0.971 1.00 98.50 582 THR A O 1
ATOM 4204 N N . ALA A 1 583 ? -3.543 16.481 0.007 1.00 98.44 583 ALA A N 1
ATOM 4205 C CA . ALA A 1 583 ? -3.337 15.867 1.316 1.00 98.44 583 ALA A CA 1
ATOM 4206 C C . ALA A 1 583 ? -4.663 15.681 2.070 1.00 98.44 583 ALA A C 1
ATOM 4208 O O . ALA A 1 583 ? -4.887 14.602 2.599 1.00 98.44 583 ALA A O 1
ATOM 4209 N N . HIS A 1 584 ? -5.571 16.663 2.025 1.00 98.06 584 HIS A N 1
ATOM 4210 C CA . HIS A 1 584 ? -6.930 16.576 2.576 1.00 98.06 584 HIS A CA 1
ATOM 4211 C C . HIS A 1 584 ? -7.701 15.383 2.000 1.00 98.06 584 HIS A C 1
ATOM 4213 O O . HIS A 1 584 ? -8.198 14.538 2.740 1.00 98.06 584 HIS A O 1
ATOM 4219 N N . GLU A 1 585 ? -7.734 15.246 0.669 1.00 97.62 585 GLU A N 1
ATOM 4220 C CA . GLU A 1 585 ? -8.419 14.107 0.047 1.00 97.62 585 GLU A CA 1
ATOM 4221 C C . GLU A 1 585 ? -7.758 12.763 0.379 1.00 97.62 585 GLU A C 1
ATOM 4223 O O . GLU A 1 585 ? -8.435 11.738 0.432 1.00 97.62 585 GLU A O 1
ATOM 4228 N N . ALA A 1 586 ? -6.437 12.745 0.581 1.00 98.00 586 ALA A N 1
ATOM 4229 C CA . ALA A 1 586 ? -5.731 11.550 1.029 1.00 98.00 586 ALA A CA 1
ATOM 4230 C C . ALA A 1 586 ? -6.002 11.235 2.512 1.00 98.00 586 ALA A C 1
ATOM 4232 O O . ALA A 1 586 ? -6.117 10.061 2.852 1.00 98.00 586 ALA A O 1
ATOM 4233 N N . GLY A 1 587 ? -6.162 12.251 3.368 1.00 97.50 587 GLY A N 1
ATOM 4234 C CA . GLY A 1 587 ? -6.483 12.109 4.792 1.00 97.50 587 GLY A CA 1
ATOM 4235 C C . GLY A 1 587 ? -7.766 11.312 5.024 1.00 97.50 587 GLY A C 1
ATOM 4236 O O . GLY A 1 587 ? -7.799 10.431 5.878 1.00 97.50 587 GLY A O 1
ATOM 4237 N N . HIS A 1 588 ? -8.777 11.483 4.166 1.00 96.88 588 HIS A N 1
ATOM 4238 C CA . HIS A 1 588 ? -9.983 10.650 4.202 1.00 96.88 588 HIS A CA 1
ATOM 4239 C C . HIS A 1 588 ? -9.702 9.146 4.005 1.00 96.88 588 HIS A C 1
ATOM 4241 O O . HIS A 1 588 ? -10.264 8.327 4.733 1.00 96.88 588 HIS A O 1
ATOM 4247 N N . PHE A 1 589 ? -8.794 8.753 3.098 1.00 88.75 589 PHE A N 1
ATOM 4248 C CA . PHE A 1 589 ? -8.387 7.338 2.943 1.00 88.75 589 PHE A CA 1
ATOM 4249 C C . PHE A 1 589 ? -7.646 6.786 4.146 1.00 88.75 589 PHE A C 1
ATOM 4251 O O . PHE A 1 589 ? -7.542 5.577 4.311 1.00 88.75 589 PHE A O 1
ATOM 4258 N N . PHE A 1 590 ? -7.084 7.668 4.958 1.00 95.62 590 PHE A N 1
ATOM 4259 C CA . PHE A 1 590 ? -6.293 7.286 6.115 1.00 95.62 590 PHE A CA 1
ATOM 4260 C C . PHE A 1 590 ? -7.056 7.464 7.428 1.00 95.62 590 PHE A C 1
ATOM 4262 O O . PHE A 1 590 ? -6.567 7.051 8.478 1.00 95.62 590 PHE A O 1
ATOM 4269 N N . GLY A 1 591 ? -8.302 7.940 7.346 1.00 93.75 591 GLY A N 1
ATOM 4270 C CA . GLY A 1 591 ? -9.299 7.814 8.397 1.00 93.75 591 GLY A CA 1
ATOM 4271 C C . GLY A 1 591 ? -9.901 9.114 8.899 1.00 93.75 591 GLY A C 1
ATOM 4272 O O . GLY A 1 591 ? -10.794 9.043 9.740 1.00 93.75 591 GLY A O 1
ATOM 4273 N N . ASP A 1 592 ? -9.468 10.263 8.397 1.00 97.00 592 ASP A N 1
ATOM 4274 C CA . ASP A 1 592 ? -9.900 11.546 8.945 1.00 97.00 592 ASP A CA 1
ATOM 4275 C C . ASP A 1 592 ? -11.300 11.960 8.478 1.00 97.00 592 ASP A C 1
ATOM 4277 O O . ASP A 1 592 ? -11.673 11.825 7.304 1.00 97.00 592 ASP 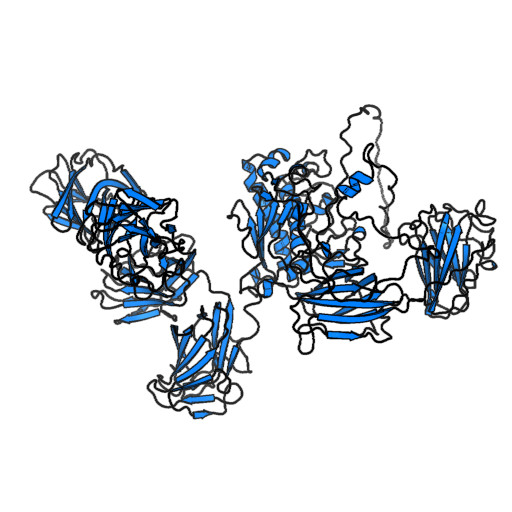A O 1
ATOM 4281 N N . TRP A 1 593 ? -12.063 12.532 9.404 1.00 93.06 593 TRP A N 1
ATOM 4282 C CA . TRP A 1 593 ? -13.286 13.281 9.154 1.00 93.06 593 TRP A CA 1
ATOM 4283 C C . TRP A 1 593 ? -12.977 14.766 8.956 1.00 93.06 593 TRP A C 1
ATOM 4285 O O . TRP A 1 593 ? -11.837 15.216 9.033 1.00 93.06 593 TRP A O 1
ATOM 4295 N N . HIS A 1 594 ? -14.009 15.544 8.629 1.00 93.00 594 HIS A N 1
ATOM 4296 C CA . HIS A 1 594 ? -13.845 16.984 8.524 1.00 93.00 594 HIS A CA 1
ATOM 4297 C C . HIS A 1 594 ? -13.812 17.677 9.890 1.00 93.00 594 HIS A C 1
ATOM 4299 O O . HIS A 1 594 ? -14.645 17.423 10.773 1.00 93.00 594 HIS A O 1
ATOM 4305 N N . THR A 1 595 ? -12.978 18.713 9.958 1.00 89.50 595 THR A N 1
ATOM 4306 C CA . THR A 1 595 ? -12.875 19.656 11.077 1.00 89.50 595 THR A CA 1
ATOM 4307 C C . THR A 1 595 ? -13.406 21.059 10.724 1.00 89.50 595 THR A C 1
ATOM 4309 O O . THR A 1 595 ? -13.724 21.376 9.566 1.00 89.50 595 THR A O 1
ATOM 4312 N N . ASP A 1 596 ? -13.656 21.893 11.737 1.00 81.56 596 ASP A N 1
ATOM 4313 C CA . ASP A 1 596 ? -14.423 23.134 11.603 1.00 81.56 596 ASP A CA 1
ATOM 4314 C C . ASP A 1 596 ? -13.615 24.325 11.061 1.00 81.56 596 ASP A C 1
ATOM 4316 O O . ASP A 1 596 ? -13.124 25.172 11.806 1.00 81.56 596 ASP A O 1
ATOM 4320 N N . GLN A 1 597 ? -13.697 24.512 9.738 1.00 79.38 597 GLN A N 1
ATOM 4321 C CA . GLN A 1 597 ? -13.120 25.647 8.992 1.00 79.38 597 GLN A CA 1
ATOM 4322 C C . GLN A 1 597 ? -13.477 27.071 9.485 1.00 79.38 597 GLN A C 1
ATOM 4324 O O . GLN A 1 597 ? -12.991 28.057 8.910 1.00 79.38 597 GLN A O 1
ATOM 4329 N N . PHE A 1 598 ? -14.432 27.227 10.412 1.00 75.81 598 PHE A N 1
ATOM 4330 C CA . PHE A 1 598 ? -14.872 28.526 10.935 1.00 75.81 598 PHE A CA 1
ATOM 4331 C C . PHE A 1 598 ? -14.273 28.884 12.294 1.00 75.81 598 PHE A C 1
ATOM 4333 O O . PHE A 1 598 ? -14.507 30.004 12.769 1.00 75.81 598 PHE A O 1
ATOM 4340 N N . ASN A 1 599 ? -13.508 27.981 12.903 1.00 77.12 599 ASN A N 1
ATOM 4341 C CA . ASN A 1 599 ? -12.796 28.259 14.137 1.00 77.12 599 ASN A CA 1
ATOM 4342 C C . ASN A 1 599 ? -11.398 28.865 13.842 1.00 77.12 599 ASN A C 1
ATOM 4344 O O . ASN A 1 599 ? -11.111 29.301 12.727 1.00 77.12 599 ASN A O 1
ATOM 4348 N N . ALA A 1 600 ? -10.579 29.073 14.878 1.00 82.94 600 ALA A N 1
ATOM 4349 C CA . ALA A 1 600 ? -9.279 29.745 14.744 1.00 82.94 600 ALA A CA 1
ATOM 4350 C C . ALA A 1 600 ? -8.095 28.788 14.517 1.00 82.94 600 ALA A C 1
ATOM 4352 O O . ALA A 1 600 ? -6.974 29.262 14.315 1.00 82.94 600 ALA A O 1
ATOM 4353 N N . THR A 1 601 ? -8.329 27.487 14.632 1.00 86.94 601 THR A N 1
ATOM 4354 C CA . THR A 1 601 ? -7.373 26.417 14.379 1.00 86.94 601 THR A CA 1
ATOM 4355 C C . THR A 1 601 ? -7.427 26.112 12.888 1.00 86.94 601 THR A C 1
ATOM 4357 O O . THR A 1 601 ? -8.497 25.854 12.363 1.00 86.94 601 THR A O 1
ATOM 4360 N N . ALA A 1 602 ? -6.294 26.208 12.196 1.00 91.12 602 ALA A N 1
ATOM 4361 C CA . ALA A 1 602 ? -6.214 25.740 10.819 1.00 91.12 602 ALA A CA 1
ATOM 4362 C C . ALA A 1 602 ? -5.810 24.267 10.846 1.00 91.12 602 ALA A C 1
ATOM 4364 O O . ALA A 1 602 ? -4.836 23.928 11.521 1.00 91.12 602 ALA A O 1
ATOM 4365 N N . ASN A 1 603 ? -6.538 23.427 10.122 1.00 95.19 603 ASN A N 1
ATOM 4366 C CA . ASN A 1 603 ? -6.245 22.008 9.969 1.00 95.19 603 ASN A CA 1
ATOM 4367 C C . ASN A 1 603 ? -6.352 21.628 8.489 1.00 95.19 603 ASN A C 1
ATOM 4369 O O . ASN A 1 603 ? -7.206 22.160 7.770 1.00 95.19 603 ASN A O 1
ATOM 4373 N N . ILE A 1 604 ? -5.514 20.698 8.022 1.00 96.88 604 ILE A N 1
ATOM 4374 C CA . ILE A 1 604 ? -5.634 20.164 6.657 1.00 96.88 604 ILE A CA 1
ATOM 4375 C C . ILE A 1 604 ? -7.045 19.634 6.410 1.00 96.88 604 ILE A C 1
ATOM 4377 O O . ILE A 1 604 ? -7.570 19.863 5.324 1.00 96.88 604 ILE A O 1
ATOM 4381 N N . MET A 1 605 ? -7.680 19.015 7.407 1.00 96.81 605 MET A N 1
ATOM 4382 C CA . MET A 1 605 ? -9.003 18.390 7.308 1.00 96.81 605 MET A CA 1
ATOM 4383 C C . MET A 1 605 ? -10.182 19.349 7.489 1.00 96.81 605 MET A C 1
A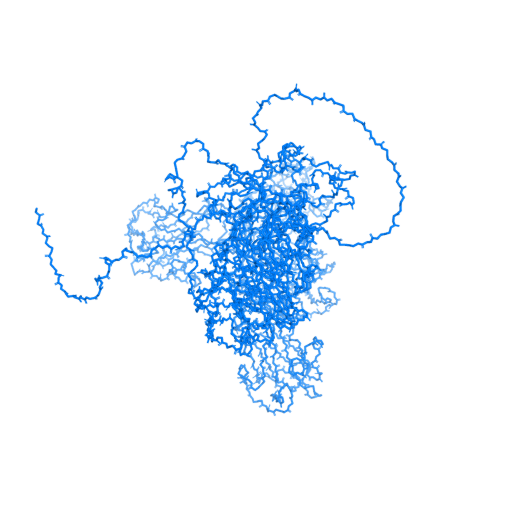TOM 4385 O O . MET A 1 605 ? -11.339 18.921 7.504 1.00 96.81 605 MET A O 1
ATOM 4389 N N . ASP A 1 606 ? -9.931 20.658 7.546 1.00 90.44 606 ASP A N 1
ATOM 4390 C CA . ASP A 1 606 ? -11.011 21.634 7.592 1.00 90.44 606 ASP A CA 1
ATOM 4391 C C . ASP A 1 606 ? -11.904 21.521 6.353 1.00 90.44 606 ASP A C 1
ATOM 4393 O O . ASP A 1 606 ? -11.425 21.583 5.216 1.00 90.44 606 ASP A O 1
ATOM 4397 N N . GLN A 1 607 ? -13.221 21.395 6.565 1.00 84.94 607 GLN A N 1
ATOM 4398 C CA . GLN A 1 607 ? -14.181 21.244 5.464 1.00 84.94 607 GLN A CA 1
ATOM 4399 C C . GLN A 1 607 ? -13.991 22.329 4.388 1.00 84.94 607 GLN A C 1
ATOM 4401 O O . GLN A 1 607 ? -13.793 23.515 4.675 1.00 84.94 607 GLN A O 1
ATOM 4406 N N . GLY A 1 608 ? -14.124 21.940 3.120 1.00 73.38 608 GLY A N 1
ATOM 4407 C CA . GLY A 1 608 ? -13.935 22.848 1.992 1.00 73.38 608 GLY A CA 1
ATOM 4408 C C . GLY A 1 608 ? -14.844 24.093 2.005 1.00 73.38 608 GLY A C 1
ATOM 4409 O O . GLY A 1 608 ? -15.951 24.119 2.553 1.00 73.38 608 GLY A O 1
ATOM 4410 N N . GLY A 1 609 ? -14.394 25.150 1.319 1.00 73.25 609 GLY A N 1
ATOM 4411 C CA . GLY A 1 609 ? -15.146 26.404 1.141 1.00 73.25 609 GLY A CA 1
ATOM 4412 C C . GLY A 1 609 ? -14.446 27.660 1.667 1.00 73.25 609 GLY A C 1
ATOM 4413 O O . GLY A 1 609 ? -14.804 28.769 1.255 1.00 73.25 609 GLY A O 1
ATOM 4414 N N . ASN A 1 610 ? -13.404 27.499 2.483 1.00 82.44 610 ASN A N 1
ATOM 4415 C CA . ASN A 1 610 ? -12.554 28.565 3.008 1.00 82.44 610 ASN A CA 1
ATOM 4416 C C . ASN A 1 610 ? -11.114 28.411 2.496 1.00 82.44 610 ASN A C 1
ATOM 4418 O O . ASN A 1 610 ? -10.184 28.135 3.242 1.00 82.44 610 ASN A O 1
ATOM 4422 N N . LEU A 1 611 ? -10.925 28.636 1.192 1.00 86.25 611 LEU A N 1
ATOM 4423 C CA . LEU A 1 611 ? -9.621 28.503 0.531 1.00 86.25 611 LEU A CA 1
ATOM 4424 C C . LEU A 1 611 ? -8.467 29.300 1.194 1.00 86.25 611 LEU A C 1
ATOM 4426 O O . LEU A 1 611 ? -7.351 28.791 1.204 1.00 86.25 611 LEU A O 1
ATOM 4430 N N . PRO A 1 612 ? -8.670 30.511 1.767 1.00 88.88 612 PRO A N 1
ATOM 4431 C CA . PRO A 1 612 ? -7.628 31.169 2.558 1.00 88.88 612 PRO A CA 1
ATOM 4432 C C . PRO A 1 612 ? -7.148 30.346 3.756 1.00 88.88 612 PRO A C 1
ATOM 4434 O O . PRO A 1 612 ? -5.959 30.380 4.038 1.00 88.88 612 PRO A O 1
ATOM 4437 N N . ASN A 1 613 ? -8.048 29.630 4.435 1.00 87.75 613 ASN A N 1
ATOM 4438 C CA . ASN A 1 613 ? -7.715 28.777 5.573 1.00 87.75 613 ASN A CA 1
ATOM 4439 C C . ASN A 1 613 ? -6.930 27.547 5.120 1.00 87.75 613 ASN A C 1
ATOM 4441 O O . ASN A 1 613 ? -5.857 27.309 5.645 1.00 87.75 613 ASN A O 1
ATOM 4445 N N . THR A 1 614 ? -7.373 26.870 4.053 1.00 90.06 614 THR A N 1
ATOM 4446 C CA . THR A 1 614 ? -6.653 25.724 3.462 1.00 90.06 614 THR A CA 1
ATOM 4447 C C . THR A 1 614 ? -5.221 26.070 3.041 1.00 90.06 614 THR A C 1
ATOM 4449 O O . THR A 1 614 ? -4.332 25.235 3.131 1.00 90.06 614 THR A O 1
ATOM 4452 N N . ILE A 1 615 ? -4.989 27.298 2.559 1.00 93.94 615 ILE A N 1
ATOM 4453 C CA . ILE A 1 615 ? -3.657 27.778 2.143 1.00 93.94 615 ILE A CA 1
ATOM 4454 C C . ILE A 1 615 ? -2.859 28.355 3.329 1.00 93.94 615 ILE A C 1
ATOM 4456 O O . ILE A 1 615 ? -1.659 28.578 3.201 1.00 93.94 615 ILE A O 1
ATOM 4460 N N . GLY A 1 616 ? -3.515 28.669 4.448 1.00 93.12 616 GLY A N 1
ATOM 4461 C CA . GLY A 1 616 ? -2.886 29.333 5.589 1.00 93.12 616 GLY A CA 1
ATOM 4462 C C . GLY A 1 616 ? -2.615 30.825 5.382 1.00 93.12 616 GLY A C 1
ATOM 4463 O O . GLY A 1 616 ? -1.682 31.376 5.959 1.00 93.12 616 GLY A O 1
ATOM 4464 N N . ILE A 1 617 ? -3.405 31.518 4.554 1.00 92.25 617 ILE A N 1
ATOM 4465 C CA . ILE A 1 617 ? -3.178 32.939 4.252 1.00 92.25 617 ILE A CA 1
ATOM 4466 C C . ILE A 1 617 ? -3.431 33.811 5.484 1.00 92.25 617 ILE A C 1
ATOM 4468 O O . ILE A 1 617 ? -4.534 33.843 6.041 1.00 92.25 617 ILE A O 1
ATOM 4472 N N . GLY A 1 618 ? -2.421 34.600 5.840 1.00 89.12 618 GLY A N 1
ATOM 4473 C CA . GLY A 1 618 ? -2.440 35.508 6.974 1.00 89.12 618 GLY A CA 1
ATOM 4474 C C . GLY A 1 618 ? -3.420 36.685 6.829 1.00 89.12 618 GLY A C 1
ATOM 4475 O O . GLY A 1 618 ? -3.995 36.946 5.764 1.00 89.12 618 GLY A O 1
ATOM 4476 N N . PRO A 1 619 ? -3.627 37.470 7.906 1.00 90.69 619 PRO A N 1
ATOM 4477 C CA . PRO A 1 619 ? -4.575 38.587 7.923 1.00 90.69 619 PRO A CA 1
ATOM 4478 C C . PRO A 1 619 ? -4.356 39.676 6.863 1.00 90.69 619 PRO A C 1
ATOM 4480 O O . PRO A 1 619 ? -5.273 40.470 6.617 1.00 90.69 619 PRO A O 1
ATOM 4483 N N . ASP A 1 620 ? -3.159 39.790 6.278 1.00 92.00 620 ASP A N 1
ATOM 4484 C CA . ASP A 1 620 ? -2.894 40.766 5.220 1.00 92.00 620 ASP A CA 1
ATOM 4485 C C . ASP A 1 620 ? -3.434 40.348 3.833 1.00 92.00 620 ASP A C 1
ATOM 4487 O O . ASP A 1 620 ? -3.581 41.207 2.950 1.00 92.00 620 ASP A O 1
ATOM 4491 N N . GLY A 1 621 ? -3.830 39.078 3.682 1.00 92.00 621 GLY A N 1
ATOM 4492 C CA . GLY A 1 621 ? -4.419 38.506 2.475 1.00 92.00 621 GLY A CA 1
ATOM 4493 C C . GLY A 1 621 ? -3.431 38.311 1.323 1.00 92.00 621 GLY A C 1
ATOM 4494 O O . GLY A 1 621 ? -3.870 38.267 0.169 1.00 92.00 621 GLY A O 1
ATOM 4495 N N . ILE A 1 622 ? -2.124 38.280 1.595 1.00 95.25 622 ILE A N 1
ATOM 4496 C CA . ILE A 1 622 ? -1.041 38.162 0.615 1.00 95.25 622 ILE A CA 1
ATOM 4497 C C . ILE A 1 622 ? -0.258 36.883 0.907 1.00 95.25 622 ILE A C 1
ATOM 4499 O O . ILE A 1 622 ? 0.369 36.776 1.941 1.00 95.25 622 ILE A O 1
ATOM 4503 N N . PHE A 1 623 ? -0.191 35.963 -0.051 1.00 96.50 623 PHE A N 1
ATOM 4504 C CA . PHE A 1 623 ? 0.572 34.728 0.129 1.00 96.50 623 PHE A CA 1
ATOM 4505 C C . PHE A 1 623 ? 2.090 34.958 0.050 1.00 96.50 623 PHE A C 1
ATOM 4507 O O . PHE A 1 623 ? 2.580 35.669 -0.837 1.00 96.50 623 PHE A O 1
ATOM 4514 N N . GLY A 1 624 ? 2.854 34.296 0.910 1.00 93.94 624 GLY A N 1
ATOM 4515 C CA . GLY A 1 624 ? 4.305 34.384 1.032 1.00 93.94 624 GLY A CA 1
ATOM 4516 C C . GLY A 1 624 ? 4.786 35.487 1.979 1.00 93.94 624 GLY A C 1
ATOM 4517 O O . GLY A 1 624 ? 5.890 36.019 1.781 1.00 93.94 624 GLY A O 1
ATOM 4518 N N . THR A 1 625 ? 3.972 35.893 2.953 1.00 93.69 625 THR A N 1
ATOM 4519 C CA . THR A 1 625 ? 4.332 36.848 4.010 1.00 93.69 625 THR A CA 1
ATOM 4520 C C . THR A 1 625 ? 4.519 36.142 5.360 1.00 93.69 625 THR A C 1
ATOM 4522 O O . THR A 1 625 ? 4.064 35.026 5.559 1.00 93.69 625 THR A O 1
ATOM 4525 N N . PRO A 1 626 ? 5.247 36.744 6.323 1.00 92.56 626 PRO A N 1
ATOM 4526 C CA . PRO A 1 626 ? 5.543 36.079 7.600 1.00 92.56 626 PRO A CA 1
ATOM 4527 C C . PRO A 1 626 ? 4.343 35.827 8.527 1.00 92.56 626 PRO A C 1
ATOM 4529 O O . PRO A 1 626 ? 4.556 35.326 9.628 1.00 92.56 626 PRO A O 1
ATOM 4532 N N . ASP A 1 627 ? 3.153 36.311 8.173 1.00 91.69 627 ASP A N 1
ATOM 4533 C CA . ASP A 1 627 ? 1.902 36.079 8.897 1.00 91.69 627 ASP A CA 1
ATOM 4534 C C . ASP A 1 627 ? 1.064 34.936 8.319 1.00 91.69 627 ASP A C 1
ATOM 4536 O O . ASP A 1 627 ? 0.043 34.613 8.925 1.00 91.69 627 ASP A O 1
ATOM 4540 N N . ASP A 1 628 ? 1.493 34.336 7.206 1.00 93.06 628 ASP A N 1
ATOM 4541 C CA . ASP A 1 628 ? 0.947 33.066 6.738 1.00 93.06 628 ASP A CA 1
ATOM 4542 C C . ASP A 1 628 ? 1.293 31.946 7.730 1.00 93.06 628 ASP A C 1
ATOM 4544 O O . ASP A 1 628 ? 2.338 31.974 8.394 1.00 93.06 628 ASP A O 1
ATOM 4548 N N . VAL A 1 629 ? 0.379 30.992 7.853 1.00 92.56 629 VAL A N 1
ATOM 4549 C CA . VAL A 1 629 ? 0.430 29.864 8.782 1.00 92.56 629 VAL A CA 1
ATOM 4550 C C . VAL A 1 629 ? 0.660 28.589 7.983 1.00 92.56 629 VAL A C 1
ATOM 4552 O O . VAL A 1 629 ? 0.098 28.435 6.904 1.00 92.56 629 VAL A O 1
ATOM 4555 N N . ASP A 1 630 ? 1.496 27.709 8.519 1.00 92.69 630 ASP A N 1
ATOM 4556 C CA . ASP A 1 630 ? 1.632 26.345 8.015 1.00 92.69 630 ASP A CA 1
ATOM 4557 C C . ASP A 1 630 ? 0.415 25.537 8.451 1.00 92.69 630 ASP A C 1
ATOM 4559 O O . ASP A 1 630 ? 0.041 25.599 9.626 1.00 92.69 630 ASP A O 1
ATOM 4563 N N . VAL A 1 631 ? -0.255 24.884 7.508 1.00 95.81 631 VAL A N 1
ATOM 4564 C CA . VAL A 1 631 ? -1.513 24.181 7.777 1.00 95.81 631 VAL A CA 1
ATOM 4565 C C . VAL A 1 631 ? -1.234 22.692 7.744 1.00 95.81 631 VAL A C 1
ATOM 4567 O O . VAL A 1 631 ? -1.050 22.140 6.663 1.00 95.81 631 VAL A O 1
ATOM 4570 N N . ASP A 1 632 ? -1.272 22.077 8.923 1.00 95.50 632 ASP A N 1
ATOM 4571 C CA . ASP A 1 632 ? -0.899 20.680 9.145 1.00 95.50 632 ASP A CA 1
ATOM 4572 C C . ASP A 1 632 ? -2.094 19.851 9.643 1.00 95.50 632 ASP A C 1
ATOM 4574 O O . ASP A 1 632 ? -3.155 20.388 9.991 1.00 95.50 632 ASP A O 1
ATOM 4578 N N . PHE A 1 633 ? -1.923 18.529 9.699 1.00 97.81 633 PHE A N 1
ATOM 4579 C CA . PHE A 1 633 ? -2.800 17.656 10.482 1.00 97.81 633 PHE A CA 1
ATOM 4580 C C . PHE A 1 633 ? -2.609 17.917 11.987 1.00 97.81 633 PHE A C 1
ATOM 4582 O O . PHE A 1 633 ? -1.526 18.294 12.440 1.00 97.81 633 PHE A O 1
ATOM 4589 N N . GLY A 1 634 ? -3.649 17.702 12.791 1.00 96.00 634 GLY A N 1
ATOM 4590 C CA . GLY A 1 634 ? -3.618 17.967 14.230 1.00 96.00 634 GLY A CA 1
ATOM 4591 C C . GLY A 1 634 ? -4.989 17.930 14.895 1.00 96.00 634 GLY A C 1
ATOM 4592 O O . GLY A 1 634 ? -5.975 17.498 14.306 1.00 96.00 634 GLY A O 1
ATOM 4593 N N . ASP A 1 635 ? -5.048 18.423 16.130 1.00 93.94 635 ASP A N 1
ATOM 4594 C CA . ASP A 1 635 ? -6.297 18.517 16.886 1.00 93.94 635 ASP A CA 1
ATOM 4595 C C . ASP A 1 635 ? -7.191 19.637 16.347 1.00 93.94 635 ASP A C 1
ATOM 4597 O O . ASP A 1 635 ? -6.798 20.809 16.375 1.00 93.94 635 ASP A O 1
ATOM 4601 N N . ASP A 1 636 ? -8.426 19.319 15.963 1.00 92.88 636 ASP A N 1
ATOM 4602 C CA . ASP A 1 636 ? -9.465 20.327 15.772 1.00 92.88 636 ASP A CA 1
ATOM 4603 C C . ASP A 1 636 ? -10.890 19.816 16.072 1.00 92.88 636 ASP A C 1
ATOM 4605 O O . ASP A 1 636 ? -11.135 18.641 16.322 1.00 92.88 636 ASP A O 1
ATOM 4609 N N . THR A 1 637 ? -11.863 20.720 16.163 1.00 86.94 637 THR A N 1
ATOM 4610 C CA . THR A 1 637 ? -13.259 20.379 16.465 1.00 86.94 637 THR A CA 1
ATOM 4611 C C . THR A 1 637 ? -13.932 19.777 15.236 1.00 86.94 637 THR A C 1
ATOM 4613 O O . THR A 1 637 ? -13.885 20.378 14.165 1.00 86.94 637 THR A O 1
ATOM 4616 N N . PHE A 1 638 ? -14.633 18.651 15.401 1.00 81.19 638 PHE A N 1
ATOM 4617 C CA . PHE A 1 638 ? -15.481 18.094 14.339 1.00 81.19 638 PHE A CA 1
ATOM 4618 C C . PHE A 1 638 ? -16.445 19.149 13.791 1.00 81.19 638 PHE A C 1
ATOM 4620 O O . PHE A 1 638 ? -17.006 19.945 14.553 1.00 81.19 638 PHE A O 1
ATOM 4627 N N . VAL A 1 639 ? -16.732 19.104 12.488 1.00 78.81 639 VAL A N 1
ATOM 4628 C CA . VAL A 1 639 ? -17.725 20.003 11.889 1.00 78.81 639 VAL A CA 1
ATOM 4629 C C . VAL A 1 639 ? -19.116 19.763 12.501 1.00 78.81 639 VAL A C 1
ATOM 4631 O O . VAL A 1 639 ? -19.736 18.724 12.253 1.00 78.81 639 VAL A O 1
ATOM 4634 N N . PRO A 1 640 ? -19.719 20.753 13.193 1.00 62.25 640 PRO A N 1
ATOM 4635 C CA . PRO A 1 640 ? -20.987 20.534 13.897 1.00 62.25 640 PRO A CA 1
ATOM 4636 C C . PRO A 1 640 ? -22.168 20.208 12.971 1.00 62.25 640 PRO A C 1
ATOM 4638 O O . PRO A 1 640 ? -23.147 19.577 13.373 1.00 62.25 640 PRO A O 1
ATOM 4641 N N . ASN A 1 641 ? -22.111 20.666 11.717 1.00 63.88 641 ASN A N 1
ATOM 4642 C CA . ASN A 1 641 ? -23.185 20.472 10.742 1.00 63.88 641 ASN A CA 1
ATOM 4643 C C . ASN A 1 641 ? -23.192 19.064 10.111 1.00 63.88 641 ASN A C 1
ATOM 4645 O O . ASN A 1 641 ? -24.187 18.704 9.476 1.00 63.88 641 ASN A O 1
ATOM 4649 N N . GLU A 1 642 ? -22.133 18.276 10.320 1.00 70.94 642 GLU A N 1
ATOM 4650 C CA . GLU A 1 642 ? -22.022 16.914 9.804 1.00 70.94 642 GLU A CA 1
ATOM 4651 C C . GLU A 1 642 ? -22.593 15.877 10.761 1.00 70.94 642 GLU A C 1
ATOM 4653 O O . GLU A 1 642 ? -22.703 14.729 10.365 1.00 70.94 642 GLU A O 1
ATOM 4658 N N . GLY A 1 643 ? -23.049 16.270 11.959 1.00 67.62 643 GLY A N 1
ATOM 4659 C CA . GLY A 1 643 ? -23.730 15.395 12.923 1.00 67.62 643 GLY A CA 1
ATOM 4660 C C . GLY A 1 643 ? -22.804 14.699 13.923 1.00 67.62 643 GLY A C 1
ATOM 4661 O O . GLY A 1 643 ? -23.252 13.783 14.622 1.00 67.62 643 GLY A O 1
ATOM 4662 N N . PHE A 1 644 ? -21.555 15.161 14.004 1.00 77.38 644 PHE A N 1
ATOM 4663 C CA . PHE A 1 644 ? -20.570 14.780 15.010 1.00 77.38 644 PHE A CA 1
ATOM 4664 C C . PHE A 1 644 ? -20.216 15.966 15.910 1.00 77.38 644 PHE A C 1
ATOM 4666 O O . PHE A 1 644 ? -20.383 17.127 15.536 1.00 77.38 644 PHE A O 1
ATOM 4673 N N . VAL A 1 645 ? -19.767 15.663 17.123 1.00 79.06 645 VAL A N 1
ATOM 4674 C CA . VAL A 1 645 ? -19.318 16.639 18.125 1.00 79.06 645 VAL A CA 1
ATOM 4675 C C . VAL A 1 645 ? -18.068 16.117 18.827 1.00 79.06 645 VAL A C 1
ATOM 4677 O O . VAL A 1 645 ? -17.879 14.906 18.906 1.00 79.06 645 VAL A O 1
ATOM 4680 N N . GLY A 1 646 ? -17.264 17.013 19.393 1.00 83.44 646 GLY A N 1
ATOM 4681 C CA . GLY A 1 646 ? -16.016 16.671 20.081 1.00 83.44 646 GLY A CA 1
ATOM 4682 C C . GLY A 1 646 ? -14.797 17.204 19.333 1.00 83.44 646 GLY A C 1
ATOM 4683 O O . GLY A 1 646 ? -14.916 18.174 18.583 1.00 83.44 646 GLY A O 1
ATOM 4684 N N . THR A 1 647 ? -13.649 16.575 19.540 1.00 87.88 647 THR A N 1
ATOM 4685 C CA . THR A 1 647 ? -12.366 16.961 18.945 1.00 87.88 647 THR A CA 1
ATOM 4686 C C . THR A 1 647 ? -11.776 15.754 18.237 1.00 87.88 647 THR A C 1
ATOM 4688 O O . THR A 1 647 ? -11.707 14.673 18.816 1.00 87.88 647 THR A O 1
ATOM 4691 N N . GLU A 1 648 ? -11.372 15.952 16.994 1.00 91.06 648 GLU A N 1
ATOM 4692 C CA . GLU A 1 648 ? -10.655 14.985 16.183 1.00 91.06 648 GLU A CA 1
ATOM 4693 C C . GLU A 1 648 ? -9.159 15.284 16.229 1.00 91.06 648 GLU A C 1
ATOM 4695 O O . GLU A 1 648 ? -8.760 16.438 16.083 1.00 91.06 648 GLU A O 1
ATOM 4700 N N . ASP A 1 649 ? -8.348 14.248 16.425 1.00 94.75 649 ASP A N 1
ATOM 4701 C CA . ASP A 1 649 ? -6.890 14.312 16.315 1.00 94.75 649 ASP A CA 1
ATOM 4702 C C . ASP A 1 649 ? -6.487 13.718 14.960 1.00 94.75 649 ASP A C 1
ATOM 4704 O O . ASP A 1 649 ? -6.188 12.525 14.849 1.00 94.75 649 ASP A O 1
ATOM 4708 N N . THR A 1 650 ? -6.541 14.543 13.911 1.00 96.88 650 THR A N 1
ATOM 4709 C CA . THR A 1 650 ? -6.329 14.083 12.526 1.00 96.88 650 THR A CA 1
ATOM 4710 C C . THR A 1 650 ? -4.900 13.579 12.310 1.00 96.88 650 THR A C 1
ATOM 4712 O O . THR A 1 650 ? -4.643 12.630 11.573 1.00 96.88 650 THR A O 1
ATOM 4715 N N . LEU A 1 651 ? -3.943 14.134 13.061 1.00 97.31 651 LEU A N 1
ATOM 4716 C CA . LEU A 1 651 ? -2.548 13.704 13.037 1.00 97.31 651 LEU A CA 1
ATOM 4717 C C . LEU A 1 651 ? -2.400 12.252 13.506 1.00 97.31 651 LEU A C 1
ATOM 4719 O O . LEU A 1 651 ? -1.776 11.440 12.820 1.00 97.31 651 LEU A O 1
ATOM 4723 N N . ASN A 1 652 ? -2.945 11.910 14.677 1.00 96.25 652 ASN A N 1
ATOM 4724 C CA . ASN A 1 652 ? -2.767 10.572 15.241 1.00 96.25 652 ASN A CA 1
ATOM 4725 C C . ASN A 1 652 ? -3.710 9.527 14.640 1.00 96.25 652 ASN A C 1
ATOM 4727 O O . ASN A 1 652 ? -3.348 8.348 14.616 1.00 96.25 652 ASN A O 1
ATOM 4731 N N . VAL A 1 653 ? -4.856 9.931 14.085 1.00 96.06 653 VAL A N 1
ATOM 4732 C CA . VAL A 1 653 ? -5.676 9.040 13.251 1.00 96.06 653 VAL A CA 1
ATOM 4733 C C . VAL A 1 653 ? -4.849 8.514 12.076 1.00 96.06 653 VAL A C 1
ATOM 4735 O O . VAL A 1 653 ? -4.749 7.295 11.916 1.00 96.06 653 VAL A O 1
ATOM 4738 N N . ILE A 1 654 ? -4.160 9.393 11.337 1.00 97.62 654 ILE A N 1
ATOM 4739 C CA . ILE A 1 654 ? -3.254 8.981 10.254 1.00 97.62 654 ILE A CA 1
ATOM 4740 C C . ILE A 1 654 ? -2.038 8.221 10.801 1.00 97.62 654 ILE A C 1
ATOM 4742 O O . ILE A 1 654 ? -1.688 7.171 10.259 1.00 97.62 654 ILE A O 1
ATOM 4746 N N . ALA A 1 655 ? -1.392 8.705 11.870 1.00 96.62 655 ALA A N 1
ATOM 4747 C CA . ALA A 1 655 ? -0.151 8.112 12.384 1.00 96.62 655 ALA A CA 1
ATOM 4748 C C . ALA A 1 655 ? -0.304 6.621 12.726 1.00 96.62 655 ALA A C 1
ATOM 4750 O O . ALA A 1 655 ? 0.573 5.816 12.408 1.00 96.62 655 ALA A O 1
ATOM 4751 N N . PHE A 1 656 ? -1.423 6.243 13.349 1.00 95.06 656 PHE A N 1
ATOM 4752 C CA . PHE A 1 656 ? -1.736 4.849 13.667 1.00 95.06 656 PHE A CA 1
ATOM 4753 C C . PHE A 1 656 ? -2.473 4.127 12.529 1.00 95.06 656 PHE A C 1
ATOM 4755 O O . PHE A 1 656 ? -2.290 2.925 12.358 1.00 95.06 656 PHE A O 1
ATOM 4762 N N . GLY A 1 657 ? -3.271 4.821 11.710 1.00 92.88 657 GLY A N 1
ATOM 4763 C CA . GLY A 1 657 ? -3.885 4.236 10.511 1.00 92.88 657 GLY A CA 1
ATOM 4764 C C . GLY A 1 657 ? -2.850 3.754 9.487 1.00 92.88 657 GLY A C 1
ATOM 4765 O O . GLY A 1 657 ? -3.066 2.756 8.797 1.00 92.88 657 GLY A O 1
ATOM 4766 N N . LEU A 1 658 ? -1.694 4.419 9.439 1.00 94.75 658 LEU A N 1
ATOM 4767 C CA . LEU A 1 658 ? -0.557 4.110 8.571 1.00 94.75 658 LEU A CA 1
ATOM 4768 C C . LEU A 1 658 ? 0.608 3.432 9.306 1.00 94.75 658 LEU A C 1
ATOM 4770 O O . LEU A 1 658 ? 1.764 3.564 8.901 1.00 94.75 658 LEU A O 1
ATOM 4774 N N . SER A 1 659 ? 0.321 2.676 10.370 1.00 91.50 659 SER A N 1
ATOM 4775 C CA . SER A 1 659 ? 1.301 1.760 10.960 1.00 91.50 659 SER A CA 1
ATOM 4776 C C . SER A 1 659 ? 1.862 0.821 9.892 1.00 91.50 659 SER A C 1
ATOM 4778 O O . SER A 1 659 ? 1.119 0.102 9.216 1.00 91.50 659 SER A O 1
ATOM 4780 N N . THR A 1 660 ? 3.186 0.783 9.766 1.00 87.06 660 THR A N 1
ATOM 4781 C CA . THR A 1 660 ? 3.861 -0.220 8.938 1.00 87.06 660 THR A CA 1
ATOM 4782 C C . THR A 1 660 ? 3.617 -1.625 9.480 1.00 87.06 660 THR A C 1
ATOM 4784 O O . THR A 1 660 ? 3.269 -1.829 10.644 1.00 87.06 660 THR A O 1
ATOM 4787 N N . SER A 1 661 ? 3.844 -2.630 8.639 1.00 75.62 661 SER A N 1
ATOM 4788 C CA . SER A 1 661 ? 3.804 -4.045 9.025 1.00 75.62 661 SER A CA 1
ATOM 4789 C C . SER A 1 661 ? 4.418 -4.355 10.394 1.00 75.62 661 SER A C 1
ATOM 4791 O O . SER A 1 661 ? 5.607 -4.136 10.607 1.00 75.62 661 SER A O 1
ATOM 4793 N N . LEU A 1 662 ? 3.632 -4.951 11.296 1.00 62.62 662 LEU A N 1
ATOM 4794 C CA . LEU A 1 662 ? 4.100 -5.582 12.532 1.00 62.62 662 LEU A CA 1
ATOM 4795 C C . LEU A 1 662 ? 4.486 -7.050 12.301 1.00 62.62 662 LEU A C 1
ATOM 4797 O O . LEU A 1 662 ? 5.098 -7.658 13.188 1.00 62.62 662 LEU A O 1
ATOM 4801 N N . GLU A 1 663 ? 4.152 -7.647 11.144 1.00 42.91 663 GLU A N 1
ATOM 4802 C CA . GLU A 1 663 ? 4.378 -9.067 10.857 1.00 42.91 663 GLU A CA 1
ATOM 4803 C C . GLU A 1 663 ? 5.882 -9.384 10.697 1.00 42.91 663 GLU A C 1
ATOM 4805 O O . GLU A 1 663 ? 6.481 -9.482 9.625 1.00 42.91 663 GLU A O 1
ATOM 4810 N N . GLY A 1 664 ? 6.528 -9.524 11.849 1.00 46.84 664 GLY A N 1
ATOM 4811 C CA . GLY A 1 664 ? 7.972 -9.585 12.033 1.00 46.84 664 GLY A CA 1
ATOM 4812 C C . GLY A 1 664 ? 8.385 -9.389 13.492 1.00 46.84 664 GLY A C 1
ATOM 4813 O O . GLY A 1 664 ? 9.427 -9.902 13.886 1.00 46.84 664 GLY A O 1
ATOM 4814 N N . LEU A 1 665 ? 7.555 -8.760 14.333 1.00 41.56 665 LEU A N 1
ATOM 4815 C CA . LEU A 1 665 ? 7.837 -8.540 15.753 1.00 41.56 665 LEU A CA 1
ATOM 4816 C C . LEU A 1 665 ? 6.600 -8.801 16.623 1.00 41.56 665 LEU A C 1
ATOM 4818 O O . LEU A 1 665 ? 5.789 -7.916 16.838 1.00 41.56 665 LEU A O 1
ATOM 4822 N N . ASN A 1 666 ? 6.482 -10.023 17.160 1.00 45.00 666 ASN A N 1
ATOM 4823 C CA . ASN A 1 666 ? 6.227 -10.267 18.595 1.00 45.00 666 ASN A CA 1
ATOM 4824 C C . ASN A 1 666 ? 6.165 -11.769 18.925 1.00 45.00 666 ASN A C 1
ATOM 4826 O O . ASN A 1 666 ? 5.145 -12.333 19.315 1.00 45.00 666 ASN A O 1
ATOM 4830 N N . ASN A 1 667 ? 7.304 -12.440 18.767 1.00 51.84 667 ASN A N 1
ATOM 4831 C CA . ASN A 1 667 ? 7.964 -13.175 19.848 1.00 51.84 667 ASN A CA 1
ATOM 4832 C C . ASN A 1 667 ? 9.185 -13.864 19.256 1.00 51.84 667 ASN A C 1
ATOM 4834 O O . ASN A 1 667 ? 9.077 -14.635 18.302 1.00 51.84 667 ASN A O 1
ATOM 4838 N N . ALA A 1 668 ? 10.347 -13.637 19.859 1.00 70.00 668 ALA A N 1
ATOM 4839 C CA . ALA A 1 668 ? 11.458 -14.537 19.639 1.00 70.00 668 ALA A CA 1
ATOM 4840 C C . ALA A 1 668 ? 10.982 -15.964 19.955 1.00 70.00 668 ALA A C 1
ATOM 4842 O O . ALA A 1 668 ? 10.573 -16.257 21.081 1.00 70.00 668 ALA A O 1
ATOM 4843 N N . LEU A 1 669 ? 10.991 -16.847 18.959 1.00 85.44 669 LEU A N 1
ATOM 4844 C CA . LEU A 1 669 ? 10.659 -18.244 19.172 1.00 85.44 669 LEU A CA 1
ATOM 4845 C C . LEU A 1 669 ? 11.874 -18.893 19.815 1.00 85.44 669 LEU A C 1
ATOM 4847 O O . LEU A 1 669 ? 12.964 -18.937 19.238 1.00 85.44 669 LEU A O 1
ATOM 4851 N N . ILE A 1 670 ? 11.682 -19.385 21.030 1.00 89.50 670 ILE A N 1
ATOM 4852 C CA . ILE A 1 670 ? 12.715 -20.068 21.792 1.00 89.50 670 ILE A CA 1
ATOM 4853 C C . ILE A 1 670 ? 12.310 -21.528 21.895 1.00 89.50 670 ILE A C 1
ATOM 4855 O O . ILE A 1 670 ? 11.162 -21.839 22.193 1.00 89.50 670 ILE A O 1
ATOM 4859 N N . ILE A 1 671 ? 13.259 -22.413 21.605 1.00 91.69 671 ILE A N 1
ATOM 4860 C CA . ILE A 1 671 ? 13.126 -23.837 21.896 1.00 91.69 671 ILE A CA 1
ATOM 4861 C C . ILE A 1 671 ? 14.274 -24.218 22.825 1.00 91.69 671 ILE A C 1
ATOM 4863 O O . ILE A 1 671 ? 15.446 -24.221 22.424 1.00 91.69 671 ILE A O 1
ATOM 4867 N N . ASP A 1 672 ? 13.919 -24.563 24.053 1.00 92.81 672 ASP A N 1
ATOM 4868 C CA . ASP A 1 672 ? 14.811 -25.109 25.069 1.00 92.81 672 ASP A CA 1
ATOM 4869 C C . ASP A 1 672 ? 15.018 -26.637 24.921 1.00 92.81 672 ASP A C 1
ATOM 4871 O O . ASP A 1 672 ? 14.274 -27.337 24.223 1.00 92.81 672 ASP A O 1
ATOM 4875 N N . ASP A 1 673 ? 16.051 -27.203 25.558 1.00 88.25 673 ASP A N 1
ATOM 4876 C CA . ASP A 1 673 ? 16.389 -28.628 25.462 1.00 88.25 673 ASP A CA 1
ATOM 4877 C C . ASP A 1 673 ? 15.401 -29.581 26.176 1.00 88.25 673 ASP A C 1
ATOM 4879 O O . ASP A 1 673 ? 15.538 -30.821 26.096 1.00 88.25 673 ASP A O 1
ATOM 4883 N N . GLY A 1 674 ? 14.400 -29.022 26.861 1.00 83.88 674 GLY A N 1
ATOM 4884 C CA . GLY A 1 674 ? 13.226 -29.701 27.410 1.00 83.88 674 GLY A CA 1
ATOM 4885 C C . GLY A 1 674 ? 11.954 -29.652 26.547 1.00 83.88 674 GLY A C 1
ATOM 4886 O O . GLY A 1 674 ? 11.010 -30.397 26.838 1.00 83.88 674 GLY A O 1
ATOM 4887 N N . GLU A 1 675 ? 11.912 -28.838 25.492 1.00 87.19 675 GLU A N 1
ATOM 4888 C CA . GLU A 1 675 ? 10.665 -28.431 24.830 1.00 87.19 675 GLU A CA 1
ATOM 4889 C C . GLU A 1 675 ? 10.323 -29.193 23.534 1.00 87.19 675 GLU A C 1
ATOM 4891 O O . GLU A 1 675 ? 11.186 -29.808 22.889 1.00 87.19 675 GLU A O 1
ATOM 4896 N N . PRO A 1 676 ? 9.038 -29.184 23.114 1.00 81.94 676 PRO A N 1
ATOM 4897 C CA . PRO A 1 676 ? 8.646 -29.622 21.778 1.00 81.94 676 PRO A CA 1
ATOM 4898 C C . PRO A 1 676 ? 9.417 -28.852 20.695 1.00 81.94 676 PRO A C 1
ATOM 4900 O O . PRO A 1 676 ? 9.423 -27.632 20.684 1.00 81.94 676 PRO A O 1
ATOM 4903 N N . GLY A 1 677 ? 10.064 -29.580 19.779 1.00 83.88 677 GLY A N 1
ATOM 4904 C CA . GLY A 1 677 ? 10.914 -29.001 18.727 1.00 83.88 677 GLY A CA 1
ATOM 4905 C C . GLY A 1 677 ? 12.409 -29.262 18.938 1.00 83.88 677 GLY A C 1
ATOM 4906 O O . GLY A 1 677 ? 13.158 -29.334 17.960 1.00 83.88 677 GLY A O 1
ATOM 4907 N N . PHE A 1 678 ? 12.839 -29.559 20.171 1.00 95.94 678 PHE A N 1
ATOM 4908 C CA . PHE A 1 678 ? 14.170 -30.099 20.448 1.00 95.94 678 PHE A CA 1
ATOM 4909 C C . PHE A 1 678 ? 14.210 -31.629 20.318 1.00 95.94 678 PHE A C 1
ATOM 4911 O O . PHE A 1 678 ? 13.318 -32.358 20.761 1.00 95.94 678 PHE A O 1
ATOM 4918 N N . ALA A 1 679 ? 15.283 -32.160 19.731 1.00 94.25 679 ALA A N 1
ATOM 4919 C CA . ALA A 1 679 ? 15.525 -33.594 19.650 1.00 94.25 679 ALA A CA 1
ATOM 4920 C C . ALA A 1 679 ? 17.016 -33.950 19.623 1.00 94.25 679 ALA A C 1
ATOM 4922 O O . ALA A 1 679 ? 17.835 -33.315 18.961 1.00 94.25 679 ALA A O 1
ATOM 4923 N N . ILE A 1 680 ? 17.361 -35.080 20.244 1.00 95.19 680 ILE A N 1
ATOM 4924 C CA . ILE A 1 680 ? 18.643 -35.743 19.992 1.00 95.19 680 ILE A CA 1
ATOM 4925 C C . ILE A 1 680 ? 18.524 -36.549 18.698 1.00 95.19 680 ILE A C 1
ATOM 4927 O O . ILE A 1 680 ? 17.980 -37.653 18.689 1.00 95.19 680 ILE A O 1
ATOM 4931 N N . GLU A 1 681 ? 19.043 -35.995 17.605 1.00 93.38 681 GLU A N 1
ATOM 4932 C CA . GLU A 1 681 ? 19.025 -36.630 16.285 1.00 93.38 681 GLU A CA 1
ATOM 4933 C C . GLU A 1 681 ? 19.920 -37.876 16.242 1.00 93.38 681 GLU A C 1
ATOM 4935 O O . GLU A 1 681 ? 19.559 -38.893 15.646 1.00 93.38 681 GLU A O 1
ATOM 4940 N N . SER A 1 682 ? 21.088 -37.837 16.895 1.00 92.06 682 SER A N 1
ATOM 4941 C CA . SER A 1 682 ? 21.974 -39.002 16.972 1.00 92.06 682 SER A CA 1
ATOM 4942 C C . SER A 1 682 ? 22.903 -38.999 18.188 1.00 92.06 682 SER A C 1
ATOM 4944 O O . SER A 1 682 ? 23.260 -37.959 18.748 1.00 92.06 682 SER A O 1
ATOM 4946 N N . GLY A 1 683 ? 23.338 -40.201 18.581 1.00 87.38 683 GLY A N 1
ATOM 4947 C CA . GLY A 1 683 ? 24.303 -40.407 19.658 1.00 87.38 683 GLY A CA 1
ATOM 4948 C C . GLY A 1 683 ? 23.719 -40.294 21.072 1.00 87.38 683 GLY A C 1
ATOM 4949 O O . GLY A 1 683 ? 22.526 -40.106 21.273 1.00 87.38 683 GLY A O 1
ATOM 4950 N N . THR A 1 684 ? 24.572 -40.471 22.086 1.00 87.75 684 THR A N 1
ATOM 4951 C CA . THR A 1 684 ? 24.172 -40.361 23.500 1.00 87.75 684 THR A CA 1
ATOM 4952 C C . THR A 1 684 ? 24.698 -39.064 24.106 1.00 87.75 684 THR A C 1
ATOM 4954 O O . THR A 1 684 ? 25.920 -38.868 24.182 1.00 87.75 684 THR A O 1
ATOM 4957 N N . TRP A 1 685 ? 23.763 -38.238 24.574 1.00 92.94 685 TRP A N 1
ATOM 4958 C CA . TRP A 1 685 ? 23.983 -36.988 25.299 1.00 92.94 685 TRP A CA 1
ATOM 4959 C C . TRP A 1 685 ? 23.665 -37.186 26.789 1.00 92.94 685 TRP A C 1
ATOM 4961 O O . TRP A 1 685 ? 22.757 -37.938 27.140 1.00 92.94 685 TRP A O 1
ATOM 4971 N N . GLY A 1 686 ? 24.456 -36.578 27.671 1.00 89.31 686 GLY A N 1
ATOM 4972 C CA . GLY A 1 686 ? 24.188 -36.545 29.111 1.00 89.31 686 GLY A CA 1
ATOM 4973 C C . GLY A 1 686 ? 23.343 -35.329 29.485 1.00 89.31 686 GLY A C 1
ATOM 4974 O O . GLY A 1 686 ? 23.403 -34.324 28.791 1.00 89.31 686 GLY A O 1
ATOM 4975 N N . THR A 1 687 ? 22.602 -35.401 30.585 1.00 88.94 687 THR A N 1
ATOM 4976 C CA . THR A 1 687 ? 21.800 -34.288 31.122 1.00 88.94 687 THR A CA 1
ATOM 4977 C C . THR A 1 687 ? 22.599 -33.482 32.148 1.00 88.94 687 THR A C 1
ATOM 4979 O O . THR A 1 687 ? 23.309 -34.076 32.969 1.00 88.94 687 THR A O 1
ATOM 4982 N N . GLY A 1 688 ? 22.475 -32.159 32.140 1.00 84.81 688 GLY A N 1
ATOM 4983 C CA . GLY A 1 688 ? 22.928 -31.270 33.214 1.00 84.81 688 GLY A CA 1
ATOM 4984 C C . GLY A 1 688 ? 21.775 -30.457 33.801 1.00 84.81 688 GLY A C 1
ATOM 4985 O O . GLY A 1 688 ? 20.622 -30.670 33.452 1.00 84.81 688 GLY A O 1
ATOM 4986 N N . ASN A 1 689 ? 22.090 -29.594 34.766 1.00 86.38 689 ASN A N 1
ATOM 4987 C CA . ASN A 1 689 ? 21.121 -28.827 35.558 1.00 86.38 689 ASN A CA 1
ATOM 4988 C C . ASN A 1 689 ? 21.509 -27.338 35.646 1.00 86.38 689 ASN A C 1
ATOM 4990 O O . ASN A 1 689 ? 21.531 -26.743 36.727 1.00 86.38 689 ASN A O 1
ATOM 4994 N N . THR A 1 690 ? 21.963 -26.788 34.523 1.00 81.38 690 THR A N 1
ATOM 4995 C CA . THR A 1 690 ? 22.499 -25.429 34.390 1.00 81.38 690 THR A CA 1
ATOM 4996 C C . THR A 1 690 ? 22.238 -24.954 32.966 1.00 81.38 690 THR A C 1
ATOM 4998 O O . THR A 1 690 ? 22.626 -25.683 32.065 1.00 81.38 690 THR A O 1
ATOM 5001 N N . GLY A 1 691 ? 21.746 -23.744 32.746 1.00 83.50 691 GLY A N 1
ATOM 5002 C CA . GLY A 1 691 ? 21.382 -23.294 31.398 1.00 83.50 691 GLY A CA 1
ATOM 5003 C C . GLY A 1 691 ? 20.125 -22.441 31.447 1.00 83.50 691 GLY A C 1
ATOM 5004 O O . GLY A 1 691 ? 19.744 -22.020 32.551 1.00 83.50 691 GLY A O 1
ATOM 5005 N N . ALA A 1 692 ? 19.511 -22.205 30.292 1.00 81.94 692 ALA A N 1
ATOM 5006 C CA . ALA A 1 692 ? 18.146 -21.697 30.223 1.00 81.94 692 ALA A CA 1
ATOM 5007 C C . ALA A 1 692 ? 17.205 -22.685 30.937 1.00 81.94 692 ALA A C 1
ATOM 5009 O O . ALA A 1 692 ? 17.491 -23.874 31.015 1.00 81.94 692 ALA A O 1
ATOM 5010 N N . GLU A 1 693 ? 16.182 -22.163 31.620 1.00 84.81 693 GLU A N 1
ATOM 5011 C CA . GLU A 1 693 ? 15.182 -22.921 32.406 1.00 84.81 693 GLU A CA 1
ATOM 5012 C C . GLU A 1 693 ? 15.693 -23.916 33.483 1.00 84.81 693 GLU A C 1
ATOM 5014 O O . GLU A 1 693 ? 14.918 -24.452 34.279 1.00 84.81 693 GLU A O 1
ATOM 5019 N N . GLY A 1 694 ? 17.009 -24.077 33.640 1.00 84.81 694 GLY A N 1
ATOM 5020 C CA . GLY A 1 694 ? 17.639 -24.904 34.662 1.00 84.81 694 GLY A CA 1
ATOM 5021 C C . GLY A 1 694 ? 18.068 -26.308 34.224 1.00 84.81 694 GLY A C 1
ATOM 5022 O O . GLY A 1 694 ? 18.524 -27.059 35.097 1.00 84.81 694 GLY A O 1
ATOM 5023 N N . ASP A 1 695 ? 18.014 -26.673 32.940 1.00 87.69 695 ASP A N 1
ATOM 5024 C CA . ASP A 1 695 ? 18.613 -27.903 32.398 1.00 87.69 695 ASP A CA 1
ATOM 5025 C C . ASP A 1 695 ? 19.494 -27.682 31.156 1.00 87.69 695 ASP A C 1
ATOM 5027 O O . ASP A 1 695 ? 19.855 -26.554 30.858 1.00 87.69 695 ASP A O 1
ATOM 5031 N N . ASN A 1 696 ? 20.108 -28.768 30.655 1.00 90.62 696 ASN A N 1
ATOM 5032 C CA . ASN A 1 696 ? 20.891 -28.798 29.408 1.00 90.62 696 ASN A CA 1
ATOM 5033 C C . ASN A 1 696 ? 21.223 -30.234 28.954 1.00 90.62 696 ASN A C 1
ATOM 5035 O O . ASN A 1 696 ? 21.175 -31.193 29.746 1.00 90.62 696 ASN A O 1
ATOM 5039 N N . ARG A 1 697 ? 21.700 -30.389 27.706 1.00 92.88 697 ARG A N 1
ATOM 5040 C CA . ARG A 1 697 ? 22.329 -31.615 27.182 1.00 92.88 697 ARG A CA 1
ATOM 5041 C C . ARG A 1 697 ? 23.811 -31.403 26.865 1.00 92.88 697 ARG A C 1
ATOM 5043 O O . ARG A 1 697 ? 24.228 -30.451 26.219 1.00 92.88 697 ARG A O 1
ATOM 5050 N N . ASN A 1 698 ? 24.643 -32.373 27.242 1.00 90.94 698 ASN A N 1
ATOM 5051 C CA . ASN A 1 698 ? 26.094 -32.340 27.044 1.00 90.94 698 ASN A CA 1
ATOM 5052 C C . ASN A 1 698 ? 26.602 -33.568 26.288 1.00 90.94 698 ASN A C 1
ATOM 5054 O O . ASN A 1 698 ? 26.314 -34.708 26.668 1.00 90.94 698 ASN A O 1
ATOM 5058 N N . ALA A 1 699 ? 27.461 -33.363 25.292 1.00 90.50 699 ALA A N 1
ATOM 5059 C CA . ALA A 1 699 ? 28.137 -34.446 24.585 1.00 90.50 699 ALA A CA 1
ATOM 5060 C C . ALA A 1 699 ? 29.651 -34.425 24.835 1.00 90.50 699 ALA A C 1
ATOM 5062 O O . ALA A 1 699 ? 30.348 -33.459 24.537 1.00 90.50 699 ALA A O 1
ATOM 5063 N N . SER A 1 700 ? 30.168 -35.540 25.361 1.00 77.50 700 SER A N 1
ATOM 5064 C CA . SER A 1 700 ? 31.600 -35.862 25.346 1.00 77.50 700 SER A CA 1
ATOM 5065 C C . SER A 1 700 ? 31.962 -36.635 24.077 1.00 77.50 700 SER A C 1
ATOM 5067 O O . SER A 1 700 ? 31.078 -37.256 23.485 1.00 77.50 700 SER A O 1
ATOM 5069 N N . THR A 1 701 ? 33.257 -36.703 23.745 1.00 63.38 701 THR A N 1
ATOM 5070 C CA . THR A 1 701 ? 33.887 -37.427 22.612 1.00 63.38 701 THR A CA 1
ATOM 5071 C C . THR A 1 701 ? 33.861 -36.691 21.271 1.00 63.38 701 THR A C 1
ATOM 5073 O O . THR A 1 701 ? 32.818 -36.207 20.867 1.00 63.38 701 THR A O 1
ATOM 5076 N N . PHE A 1 702 ? 35.017 -36.647 20.603 1.00 69.94 702 PHE A N 1
ATOM 5077 C CA . PHE A 1 702 ? 35.266 -36.043 19.289 1.00 69.94 702 PHE A CA 1
ATOM 5078 C C . PHE A 1 702 ? 34.765 -36.962 18.160 1.00 69.94 702 PHE A C 1
ATOM 5080 O O . PHE A 1 702 ? 34.941 -38.180 18.269 1.00 69.94 702 PHE A O 1
ATOM 5087 N N . GLY A 1 703 ? 34.219 -36.408 17.069 1.00 70.06 703 GLY A N 1
ATOM 5088 C CA . GLY A 1 703 ? 34.022 -37.159 15.814 1.00 70.06 703 GLY A CA 1
ATOM 5089 C C . GLY A 1 703 ? 32.680 -37.010 15.087 1.00 70.06 703 GLY A C 1
ATOM 5090 O O . GLY A 1 703 ? 32.417 -37.813 14.196 1.00 70.06 703 GLY A O 1
ATOM 5091 N N . GLY A 1 704 ? 31.826 -36.049 15.461 1.00 80.69 704 GLY A N 1
ATOM 5092 C CA . GLY A 1 704 ? 30.627 -35.670 14.689 1.00 80.69 704 GLY A CA 1
ATOM 5093 C C . GLY A 1 704 ? 29.472 -36.677 14.671 1.00 80.69 704 GLY A C 1
ATOM 5094 O O . GLY A 1 704 ? 28.533 -36.531 13.899 1.00 80.69 704 GLY A O 1
ATOM 5095 N N . ASN A 1 705 ? 29.525 -37.719 15.500 1.00 86.44 705 ASN A N 1
ATOM 5096 C CA . ASN A 1 705 ? 28.518 -38.781 15.561 1.00 86.44 705 ASN A CA 1
ATOM 5097 C C . ASN A 1 705 ? 27.415 -38.553 16.612 1.00 86.44 705 ASN A C 1
ATOM 5099 O O . ASN A 1 705 ? 26.610 -39.457 16.852 1.00 86.44 705 ASN A O 1
ATOM 5103 N N . LYS A 1 706 ? 27.421 -37.403 17.293 1.00 92.88 706 LYS A N 1
ATOM 5104 C CA . LYS A 1 706 ? 26.389 -36.987 18.245 1.00 92.88 706 LYS A CA 1
ATOM 5105 C C . LYS A 1 706 ? 25.850 -35.633 17.813 1.00 92.88 706 LYS A C 1
ATOM 5107 O O . LYS A 1 706 ? 26.622 -34.680 17.733 1.00 92.88 706 LYS A O 1
ATOM 5112 N N . VAL A 1 707 ? 24.546 -35.570 17.560 1.00 95.12 707 VAL A N 1
ATOM 5113 C CA . VAL A 1 707 ? 23.874 -34.385 17.016 1.00 95.12 707 VAL A CA 1
ATOM 5114 C C . VAL A 1 707 ? 22.622 -34.084 17.832 1.00 95.12 707 VAL A C 1
ATOM 5116 O O . VAL A 1 707 ? 21.814 -34.987 18.067 1.00 95.12 707 VAL A O 1
ATOM 5119 N N . ALA A 1 708 ? 22.495 -32.836 18.270 1.00 96.62 708 ALA A N 1
ATOM 5120 C CA . ALA A 1 708 ? 21.276 -32.248 18.815 1.00 96.62 708 ALA A CA 1
ATOM 5121 C C . ALA A 1 708 ? 20.641 -31.350 17.745 1.00 96.62 708 ALA A C 1
ATOM 5123 O O . ALA A 1 708 ? 21.362 -30.787 16.920 1.00 96.62 708 ALA A O 1
ATOM 5124 N N . ARG A 1 709 ? 19.312 -31.260 17.730 1.00 97.00 709 ARG A N 1
ATOM 5125 C CA . ARG A 1 709 ? 18.540 -30.566 16.699 1.00 97.00 709 ARG A CA 1
ATOM 5126 C C . ARG A 1 709 ? 17.408 -29.761 17.328 1.00 97.00 709 ARG A C 1
ATOM 5128 O O . ARG A 1 709 ? 16.667 -30.316 18.133 1.00 97.00 709 ARG A O 1
ATOM 5135 N N . TRP A 1 710 ? 17.240 -28.531 16.865 1.00 98.12 710 TRP A N 1
ATOM 5136 C CA . TRP A 1 710 ? 16.061 -27.693 17.072 1.00 98.12 710 TRP A CA 1
ATOM 5137 C C . TRP A 1 710 ? 15.342 -27.548 15.729 1.00 98.12 710 TRP A C 1
ATOM 5139 O O . TRP A 1 710 ? 15.993 -27.442 14.685 1.00 98.12 710 TRP A O 1
ATOM 5149 N N . THR A 1 711 ? 14.017 -27.641 15.727 1.00 96.31 711 THR A N 1
ATOM 5150 C CA . THR A 1 711 ? 13.187 -27.522 14.523 1.00 96.31 711 THR A CA 1
ATOM 5151 C C . THR A 1 711 ? 12.057 -26.551 14.803 1.00 96.31 711 THR A C 1
ATOM 5153 O O . THR A 1 711 ? 11.197 -26.845 15.629 1.00 96.31 711 THR A O 1
ATOM 5156 N N . PHE A 1 712 ? 12.089 -25.430 14.095 1.00 91.62 712 PHE A N 1
ATOM 5157 C CA . PHE A 1 712 ? 11.041 -24.424 14.053 1.00 91.62 712 PHE A CA 1
ATOM 5158 C C . PHE A 1 712 ? 10.217 -24.666 12.786 1.00 91.62 712 PHE A C 1
ATOM 5160 O O . PHE A 1 712 ? 10.804 -24.917 11.733 1.00 91.62 712 PHE A O 1
ATOM 5167 N N . THR A 1 713 ? 8.893 -24.662 12.900 1.00 87.56 713 THR A N 1
ATOM 5168 C CA . THR A 1 713 ? 7.943 -24.870 11.793 1.00 87.56 713 THR A CA 1
ATOM 5169 C C . THR A 1 713 ? 6.937 -23.734 11.764 1.00 87.56 713 THR A C 1
ATOM 5171 O O . THR A 1 713 ? 6.886 -22.953 12.714 1.00 87.56 713 THR A O 1
ATOM 5174 N N . ASP A 1 714 ? 6.124 -23.688 10.708 1.00 80.94 714 ASP A N 1
ATOM 5175 C CA . ASP A 1 714 ? 5.070 -22.686 10.532 1.00 80.94 714 ASP A CA 1
ATOM 5176 C C . ASP A 1 714 ? 5.642 -21.254 10.549 1.00 80.94 714 ASP A C 1
ATOM 5178 O O . ASP A 1 714 ? 5.031 -20.324 11.066 1.00 80.94 714 ASP A O 1
ATOM 5182 N N . LEU A 1 715 ? 6.861 -21.103 10.018 1.00 78.62 715 LEU A N 1
ATOM 5183 C CA . LEU A 1 715 ? 7.556 -19.827 9.909 1.00 78.62 715 LEU A CA 1
ATOM 5184 C C . LEU A 1 715 ? 7.112 -19.076 8.655 1.00 78.62 715 LEU A C 1
ATOM 5186 O O . LEU A 1 715 ? 6.993 -19.659 7.581 1.00 78.62 715 LEU A O 1
ATOM 5190 N N . THR A 1 716 ? 6.942 -17.764 8.765 1.00 75.00 716 THR A N 1
ATOM 5191 C CA . THR A 1 716 ? 6.774 -16.907 7.588 1.00 75.00 716 THR A CA 1
ATOM 5192 C C . THR A 1 716 ? 8.130 -16.757 6.887 1.00 75.00 716 THR A C 1
ATOM 5194 O O . THR A 1 716 ? 9.103 -16.403 7.564 1.00 75.00 716 THR A O 1
ATOM 5197 N N . PRO A 1 717 ? 8.250 -17.000 5.568 1.00 73.12 717 PRO A N 1
ATOM 5198 C CA . PRO A 1 717 ? 9.464 -16.689 4.809 1.00 73.12 717 PRO A CA 1
ATOM 5199 C C . PRO A 1 717 ? 9.958 -15.270 5.110 1.00 73.12 717 PRO A C 1
ATOM 5201 O O . PRO A 1 717 ? 9.147 -14.366 5.274 1.00 73.12 717 PRO A O 1
ATOM 5204 N N . GLY A 1 718 ? 11.261 -15.057 5.244 1.00 70.88 718 GLY A N 1
ATOM 5205 C CA . GLY A 1 718 ? 11.823 -13.774 5.663 1.00 70.88 718 GLY A CA 1
ATOM 5206 C C . GLY A 1 718 ? 13.250 -13.899 6.173 1.00 70.88 718 GLY A C 1
ATOM 5207 O O . GLY A 1 718 ? 13.850 -14.974 6.167 1.00 70.88 718 GLY A O 1
ATOM 5208 N N . GLN A 1 719 ? 13.809 -12.792 6.629 1.00 76.56 719 GLN A N 1
ATOM 5209 C CA . GLN A 1 719 ? 15.104 -12.758 7.277 1.00 76.56 719 GLN A CA 1
ATOM 5210 C C . GLN A 1 719 ? 14.953 -13.022 8.783 1.00 76.56 719 GLN A C 1
ATOM 5212 O O . GLN A 1 719 ? 14.091 -12.454 9.449 1.00 76.56 719 GLN A O 1
ATOM 5217 N N . TYR A 1 720 ? 15.805 -13.885 9.333 1.00 82.19 720 TYR A N 1
ATOM 5218 C CA . TYR A 1 720 ? 15.784 -14.309 10.731 1.00 82.19 720 TYR A CA 1
ATOM 5219 C C . TYR A 1 720 ? 17.127 -14.061 11.414 1.00 82.19 720 TYR A C 1
ATOM 5221 O O . TYR A 1 720 ? 18.180 -14.489 10.940 1.00 82.19 720 TYR A O 1
ATOM 5229 N N . ARG A 1 721 ? 17.109 -13.462 12.602 1.00 86.19 721 ARG A N 1
ATOM 5230 C CA . ARG A 1 721 ? 18.229 -13.531 13.542 1.00 86.19 721 ARG A CA 1
ATOM 5231 C C . ARG A 1 721 ? 18.170 -14.868 14.276 1.00 86.19 721 ARG A C 1
ATOM 5233 O O . ARG A 1 721 ? 17.164 -15.192 14.902 1.00 86.19 721 ARG A O 1
ATOM 5240 N N . VAL A 1 722 ? 19.254 -15.645 14.219 1.00 91.12 722 VAL A N 1
ATOM 5241 C CA . VAL A 1 722 ? 19.350 -16.963 14.869 1.00 91.12 722 VAL A CA 1
ATOM 5242 C C . VAL A 1 722 ? 20.439 -16.935 15.933 1.00 91.12 722 VAL A C 1
ATOM 5244 O O . VAL A 1 722 ? 21.605 -16.689 15.627 1.00 91.12 722 VAL A O 1
ATOM 5247 N N . SER A 1 723 ? 20.085 -17.251 17.176 1.00 91.88 723 SER A N 1
ATOM 5248 C CA . SER A 1 723 ? 20.989 -17.177 18.326 1.00 91.88 723 SER A CA 1
ATOM 5249 C C . SER A 1 723 ? 20.917 -18.450 19.176 1.00 91.88 723 SER A C 1
ATOM 5251 O O . SER A 1 723 ? 19.922 -19.171 19.186 1.00 91.88 723 SER A O 1
ATOM 5253 N N . ALA A 1 724 ? 21.975 -18.746 19.927 1.00 93.75 724 ALA A N 1
ATOM 5254 C CA . ALA A 1 724 ? 22.001 -19.832 20.906 1.00 93.75 724 ALA A CA 1
ATOM 5255 C C . ALA A 1 724 ? 22.574 -19.365 22.244 1.00 93.75 724 ALA A C 1
ATOM 5257 O O . ALA A 1 724 ? 23.360 -18.418 22.307 1.00 93.75 724 ALA A O 1
ATOM 5258 N N . THR A 1 725 ? 22.208 -20.062 23.315 1.00 93.06 725 THR A N 1
ATOM 5259 C CA . THR A 1 725 ? 22.751 -19.827 24.657 1.00 93.06 725 THR A CA 1
ATOM 5260 C C . THR A 1 725 ? 23.449 -21.072 25.205 1.00 93.06 725 THR A C 1
ATOM 5262 O O . THR A 1 725 ? 23.285 -22.180 24.692 1.00 93.06 725 THR A O 1
ATOM 5265 N N . TRP A 1 726 ? 24.318 -20.879 26.200 1.00 93.19 726 TRP A N 1
ATOM 5266 C CA . TRP A 1 726 ? 24.978 -21.950 26.947 1.00 93.19 726 TRP A CA 1
ATOM 5267 C C . TRP A 1 726 ? 25.628 -21.425 28.230 1.00 93.19 726 TRP A C 1
ATOM 5269 O O . TRP A 1 726 ? 25.938 -20.241 28.376 1.00 93.19 726 TRP A O 1
ATOM 5279 N N . LYS A 1 727 ? 25.972 -22.349 29.137 1.00 90.88 727 LYS A N 1
ATOM 5280 C CA . LYS A 1 727 ? 26.799 -22.054 30.313 1.00 90.88 727 LYS A CA 1
ATOM 5281 C C . LYS A 1 727 ? 28.291 -22.229 30.021 1.00 90.88 727 LYS A C 1
ATOM 5283 O O . LYS A 1 727 ? 28.755 -23.329 29.697 1.00 90.88 727 LYS A O 1
ATOM 5288 N N . GLU A 1 728 ? 29.059 -21.159 30.215 1.00 91.44 728 GLU A N 1
ATOM 5289 C CA . GLU A 1 728 ? 30.502 -21.116 29.989 1.00 91.44 728 GLU A CA 1
ATOM 5290 C C . GLU A 1 728 ? 31.271 -22.082 30.901 1.00 91.44 728 GLU A C 1
ATOM 5292 O O . GLU A 1 728 ? 31.000 -22.186 32.102 1.00 91.44 728 GLU A O 1
ATOM 5297 N N . HIS A 1 729 ? 32.260 -22.802 30.353 1.00 90.12 729 HIS A N 1
ATOM 5298 C CA . HIS A 1 729 ? 33.137 -23.652 31.165 1.00 90.12 729 HIS A CA 1
ATOM 5299 C C . HIS A 1 729 ? 34.491 -23.957 30.481 1.00 90.12 729 HIS A C 1
ATOM 5301 O O . HIS A 1 729 ? 34.510 -24.307 29.301 1.00 90.12 729 HIS A O 1
ATOM 5307 N N . PRO A 1 730 ? 35.632 -23.997 31.209 1.00 91.06 730 PRO A N 1
ATOM 5308 C CA . PRO A 1 730 ? 36.974 -24.220 30.632 1.00 91.06 730 PRO A CA 1
ATOM 5309 C C . PRO A 1 730 ? 37.233 -25.556 29.909 1.00 91.06 730 PRO A C 1
ATOM 5311 O O . PRO A 1 730 ? 38.336 -25.781 29.425 1.00 91.06 730 PRO A O 1
ATOM 5314 N N . VAL A 1 731 ? 36.270 -26.483 29.899 1.00 87.69 731 VAL A N 1
ATOM 5315 C CA . VAL A 1 731 ? 36.401 -27.807 29.242 1.00 87.69 731 VAL A CA 1
ATOM 5316 C C . VAL A 1 731 ? 35.537 -27.924 27.984 1.00 87.69 731 VAL A C 1
ATOM 5318 O O . VAL A 1 731 ? 35.508 -28.983 27.352 1.00 87.69 731 VAL A O 1
ATOM 5321 N N . ARG A 1 732 ? 34.806 -26.854 27.653 1.00 91.06 732 ARG A N 1
ATOM 5322 C CA . ARG A 1 732 ? 33.975 -26.757 26.456 1.00 91.06 732 ARG A CA 1
ATOM 5323 C C . ARG A 1 732 ? 34.841 -26.566 25.211 1.00 91.06 732 ARG A C 1
ATOM 5325 O O . ARG A 1 732 ? 36.016 -26.201 25.316 1.00 91.06 732 ARG A O 1
ATOM 5332 N N . ALA A 1 733 ? 34.267 -26.863 24.054 1.00 92.31 733 ALA A N 1
ATOM 5333 C CA . ALA A 1 733 ? 34.910 -26.644 22.767 1.00 92.31 733 ALA A CA 1
ATOM 5334 C C . ALA A 1 733 ? 35.083 -25.147 22.478 1.00 92.31 733 ALA A C 1
ATOM 5336 O O . ALA A 1 733 ? 34.248 -24.336 22.883 1.00 92.31 733 ALA A O 1
ATOM 5337 N N . THR A 1 734 ? 36.155 -24.790 21.769 1.00 92.69 734 THR A N 1
ATOM 5338 C CA . THR A 1 734 ? 36.327 -23.427 21.232 1.00 92.69 734 THR A CA 1
ATOM 5339 C C . THR A 1 734 ? 35.761 -23.268 19.818 1.00 92.69 734 THR A C 1
ATOM 5341 O O . THR A 1 734 ? 35.844 -22.179 19.268 1.00 92.69 734 THR A O 1
ATOM 5344 N N . ASP A 1 735 ? 35.265 -24.356 19.235 1.00 90.81 735 ASP A N 1
ATOM 5345 C CA . ASP A 1 735 ? 34.835 -24.522 17.844 1.00 90.81 735 ASP A CA 1
ATOM 5346 C C . ASP A 1 735 ? 33.595 -25.439 17.774 1.00 90.81 735 ASP A C 1
ATOM 5348 O O . ASP A 1 735 ? 33.579 -26.435 17.058 1.00 90.81 735 ASP A O 1
ATOM 5352 N N . ALA A 1 736 ? 32.582 -25.184 18.606 1.00 93.31 736 ALA A N 1
ATOM 5353 C CA . ALA A 1 736 ? 31.344 -25.961 18.611 1.00 93.31 736 ALA A CA 1
ATOM 5354 C C . ALA A 1 736 ? 30.515 -25.658 17.339 1.00 93.31 736 ALA A C 1
ATOM 5356 O O . ALA A 1 736 ? 30.074 -24.518 17.200 1.00 93.31 736 ALA A O 1
ATOM 5357 N N . PRO A 1 737 ? 30.272 -26.635 16.441 1.00 93.38 737 PRO A N 1
ATOM 5358 C CA . PRO A 1 737 ? 29.656 -26.384 15.137 1.00 93.38 737 PRO A CA 1
ATOM 5359 C C . PRO A 1 737 ? 28.122 -26.408 15.192 1.00 93.38 737 PRO A C 1
ATOM 5361 O O . PRO A 1 737 ? 27.526 -27.459 15.469 1.00 93.38 737 PRO A O 1
ATOM 5364 N N . TYR A 1 738 ? 27.497 -25.281 14.856 1.00 94.62 738 TYR A N 1
ATOM 5365 C CA . TYR A 1 738 ? 26.061 -25.141 14.613 1.00 94.62 738 TYR A CA 1
ATOM 5366 C C . TYR A 1 738 ? 25.789 -25.066 13.107 1.00 94.62 738 TYR A C 1
ATOM 5368 O O . TYR A 1 738 ? 26.257 -24.151 12.441 1.00 94.62 738 TYR A O 1
ATOM 5376 N N . THR A 1 739 ? 25.038 -26.015 12.554 1.00 92.69 739 THR A N 1
ATOM 5377 C CA . THR A 1 739 ? 24.649 -26.041 11.135 1.00 92.69 739 THR A CA 1
ATOM 5378 C C . THR A 1 739 ? 23.183 -25.642 10.980 1.00 92.69 739 THR A C 1
ATOM 5380 O O . THR A 1 739 ? 22.323 -26.249 11.622 1.00 92.69 739 THR A O 1
ATOM 5383 N N . LEU A 1 740 ? 22.906 -24.661 10.119 1.00 93.12 740 LEU A N 1
ATOM 5384 C CA . LEU A 1 740 ? 21.568 -24.133 9.840 1.00 93.12 740 LEU A CA 1
ATOM 5385 C C . LEU A 1 740 ? 21.019 -24.690 8.519 1.00 93.12 740 LEU A C 1
ATOM 5387 O O . LEU A 1 740 ? 21.772 -24.851 7.552 1.00 93.12 740 LEU A O 1
ATOM 5391 N N . PHE A 1 741 ? 19.717 -24.971 8.478 1.00 87.25 741 PHE A N 1
ATOM 5392 C CA . PHE A 1 741 ? 19.004 -25.438 7.290 1.00 87.25 741 PHE A CA 1
ATOM 5393 C C . PHE A 1 741 ? 17.674 -24.706 7.111 1.00 87.25 741 PHE A C 1
ATOM 5395 O O . PHE A 1 741 ? 16.930 -24.562 8.077 1.00 87.25 741 PHE A O 1
ATOM 5402 N N . ASP A 1 742 ? 17.363 -24.364 5.866 1.00 84.12 742 ASP A N 1
ATOM 5403 C CA . ASP A 1 742 ? 16.052 -23.924 5.399 1.00 84.12 742 ASP A CA 1
ATOM 5404 C C . ASP A 1 742 ? 15.311 -25.144 4.827 1.00 84.12 742 ASP A C 1
ATOM 5406 O O . ASP A 1 742 ? 15.706 -25.717 3.804 1.00 84.12 742 ASP A O 1
ATOM 5410 N N . GLY A 1 743 ? 14.330 -25.661 5.563 1.00 83.69 743 GLY A N 1
ATOM 5411 C CA . GLY A 1 743 ? 13.707 -26.956 5.316 1.00 83.69 743 GLY A CA 1
ATOM 5412 C C . GLY A 1 743 ? 14.739 -28.090 5.298 1.00 83.69 743 GLY A C 1
ATOM 5413 O O . GLY A 1 743 ? 15.182 -28.588 6.336 1.00 83.69 743 GLY A O 1
ATOM 5414 N N . VAL A 1 744 ? 15.124 -28.535 4.096 1.00 79.88 744 VAL A N 1
ATOM 5415 C CA . VAL A 1 744 ? 16.169 -29.557 3.880 1.00 79.88 744 VAL A CA 1
ATOM 5416 C C . VAL A 1 744 ? 17.462 -28.999 3.276 1.00 79.88 744 VAL A C 1
ATOM 5418 O O . VAL A 1 744 ? 18.458 -29.727 3.214 1.00 79.88 744 VAL A O 1
ATOM 5421 N N . ALA A 1 745 ? 17.462 -27.743 2.825 1.00 75.19 745 ALA A N 1
ATOM 5422 C CA . ALA A 1 745 ? 18.609 -27.084 2.217 1.00 75.19 745 ALA A CA 1
ATOM 5423 C C . ALA A 1 745 ? 19.552 -26.564 3.307 1.00 75.19 745 ALA A C 1
ATOM 5425 O O . ALA A 1 745 ? 19.137 -25.867 4.223 1.00 75.19 745 ALA A O 1
ATOM 5426 N N . GLN A 1 746 ? 20.836 -26.918 3.241 1.00 84.06 746 GLN A N 1
ATOM 5427 C CA . GLN A 1 746 ? 21.816 -26.434 4.214 1.00 84.06 746 GLN A CA 1
ATOM 5428 C C . GLN A 1 746 ? 22.232 -24.999 3.871 1.00 84.06 746 GLN A C 1
ATOM 5430 O O . GLN A 1 746 ? 22.766 -24.774 2.788 1.00 84.06 746 GLN A O 1
ATOM 5435 N N . ILE A 1 747 ? 22.061 -24.072 4.815 1.00 82.12 747 ILE A N 1
ATOM 5436 C CA . ILE A 1 747 ? 22.454 -22.661 4.679 1.00 82.12 747 ILE A CA 1
ATOM 5437 C C . ILE A 1 747 ? 23.954 -22.510 4.969 1.00 82.12 747 ILE A C 1
ATOM 5439 O O . ILE A 1 747 ? 24.713 -21.960 4.177 1.00 82.12 747 ILE A O 1
ATOM 5443 N N . GLY A 1 748 ? 24.420 -23.056 6.096 1.00 79.94 748 GLY A N 1
ATOM 5444 C CA . GLY A 1 748 ? 25.817 -22.921 6.508 1.00 79.94 748 GLY A CA 1
ATOM 5445 C C . GLY A 1 748 ? 26.125 -23.556 7.859 1.00 79.94 748 GLY A C 1
ATOM 5446 O O . GLY A 1 748 ? 25.246 -24.117 8.508 1.00 79.94 748 GLY A O 1
ATOM 5447 N N . THR A 1 749 ? 27.398 -23.512 8.264 1.00 86.50 749 THR A N 1
ATOM 5448 C CA . THR A 1 749 ? 27.857 -23.935 9.600 1.00 86.50 749 THR A CA 1
ATOM 5449 C C . THR A 1 749 ? 28.643 -22.812 10.262 1.00 86.50 749 THR A C 1
ATOM 5451 O O . THR A 1 749 ? 29.520 -22.235 9.625 1.00 86.50 749 THR A O 1
ATOM 5454 N N . VAL A 1 750 ? 28.359 -22.549 11.537 1.00 88.44 750 VAL A N 1
ATOM 5455 C CA . VAL A 1 750 ? 29.037 -21.556 12.372 1.00 88.44 750 VAL A CA 1
ATOM 5456 C C . VAL A 1 750 ? 29.669 -22.237 13.582 1.00 88.44 750 VAL A C 1
ATOM 5458 O O . VAL A 1 750 ? 28.997 -22.935 14.340 1.00 88.44 750 VAL A O 1
ATOM 5461 N N . ASP A 1 751 ? 30.973 -22.027 13.762 1.00 90.06 751 ASP A N 1
ATOM 5462 C CA . ASP A 1 751 ? 31.736 -22.554 14.894 1.00 90.06 751 ASP A CA 1
ATOM 5463 C C . ASP A 1 751 ? 31.782 -21.524 16.033 1.00 90.06 751 ASP A C 1
ATOM 5465 O O . ASP A 1 751 ? 32.304 -20.422 15.860 1.00 90.06 751 ASP A O 1
ATOM 5469 N N . VAL A 1 752 ? 31.284 -21.881 17.222 1.00 90.25 752 VAL A N 1
ATOM 5470 C CA . VAL A 1 752 ? 31.238 -20.974 18.386 1.00 90.25 752 VAL A CA 1
ATOM 5471 C C . VAL A 1 752 ? 32.128 -21.433 19.543 1.00 90.25 752 VAL A C 1
ATOM 5473 O O . VAL A 1 752 ? 32.296 -22.625 19.818 1.00 90.25 752 VAL A O 1
ATOM 5476 N N . ASN A 1 753 ? 32.685 -20.470 20.281 1.00 92.56 753 ASN A N 1
ATOM 5477 C CA . ASN A 1 753 ? 33.526 -20.745 21.443 1.00 92.56 753 ASN A CA 1
ATOM 5478 C C . ASN A 1 753 ? 32.706 -20.837 22.737 1.00 92.56 753 ASN A C 1
ATOM 5480 O O . ASN A 1 753 ? 32.479 -19.838 23.417 1.00 92.56 753 ASN A O 1
ATOM 5484 N N . GLN A 1 754 ? 32.364 -22.059 23.144 1.00 93.81 754 GLN A N 1
ATOM 5485 C CA . GLN A 1 754 ? 31.587 -22.304 24.362 1.00 93.81 754 GLN A CA 1
ATOM 5486 C C . GLN A 1 754 ? 32.402 -22.220 25.672 1.00 93.81 754 GLN A C 1
ATOM 5488 O O . GLN A 1 754 ? 31.869 -22.451 26.763 1.00 93.81 754 GLN A O 1
ATOM 5493 N N . GLN A 1 755 ? 33.707 -21.914 25.621 1.00 94.31 755 GLN A N 1
ATOM 5494 C CA . GLN A 1 755 ? 34.484 -21.624 26.839 1.00 94.31 755 GLN A CA 1
ATOM 5495 C C . GLN A 1 755 ? 34.178 -20.241 27.415 1.00 94.31 755 GLN A C 1
ATOM 5497 O O . GLN A 1 755 ? 34.433 -20.009 28.599 1.00 94.31 755 GLN A O 1
ATOM 5502 N N . LEU A 1 756 ? 33.667 -19.339 26.580 1.00 91.81 756 LEU A N 1
ATOM 5503 C CA . LEU A 1 756 ? 33.248 -17.998 26.956 1.00 91.81 756 LEU A CA 1
ATOM 5504 C C . LEU A 1 756 ? 31.732 -17.977 27.162 1.00 91.81 756 LEU A C 1
ATOM 5506 O O . LEU A 1 756 ? 31.015 -18.824 26.625 1.00 91.81 756 LEU A O 1
ATOM 5510 N N . ALA A 1 757 ? 31.260 -17.036 27.980 1.00 86.19 757 ALA A N 1
ATOM 5511 C CA . ALA A 1 757 ? 29.830 -16.764 28.059 1.00 86.19 757 ALA A CA 1
ATOM 5512 C C . ALA A 1 757 ? 29.347 -16.241 26.698 1.00 86.19 757 ALA A C 1
ATOM 5514 O O . ALA A 1 757 ? 30.134 -15.560 26.030 1.00 86.19 757 ALA A O 1
ATOM 5515 N N . PRO A 1 758 ? 28.099 -16.541 26.298 1.00 89.94 758 PRO A N 1
ATOM 5516 C CA . PRO A 1 758 ? 27.478 -15.890 25.151 1.00 89.94 758 PRO A CA 1
ATOM 5517 C C . PRO A 1 758 ? 27.659 -14.369 25.244 1.00 89.94 758 PRO A C 1
ATOM 5519 O O . PRO A 1 758 ? 27.486 -13.787 26.318 1.00 89.94 758 PRO A O 1
ATOM 5522 N N . SER A 1 759 ? 28.089 -13.748 24.147 1.00 74.00 759 SER A N 1
ATOM 5523 C CA . SER A 1 759 ? 28.439 -12.324 24.086 1.00 74.00 759 SER A CA 1
ATOM 5524 C C . SER A 1 759 ? 27.818 -11.618 22.879 1.00 74.00 759 SER A C 1
ATOM 5526 O O . SER A 1 759 ? 28.386 -10.641 22.396 1.00 74.00 759 SER A O 1
ATOM 5528 N N . GLY A 1 760 ? 26.695 -12.135 22.368 1.00 61.91 760 GLY A N 1
ATOM 5529 C CA . GLY A 1 760 ? 25.890 -11.460 21.348 1.00 61.91 760 GLY A CA 1
ATOM 5530 C C . GLY A 1 760 ? 25.303 -10.145 21.864 1.00 61.91 760 GLY A C 1
ATOM 5531 O O . GLY A 1 760 ? 25.606 -9.728 22.987 1.00 61.91 760 GLY A O 1
ATOM 5532 N N . SER A 1 761 ? 24.508 -9.478 21.021 1.00 54.66 761 SER A N 1
ATOM 5533 C CA . SER A 1 761 ? 23.941 -8.147 21.277 1.00 54.66 761 SER A CA 1
ATOM 5534 C C . SER A 1 761 ? 23.531 -7.959 22.748 1.00 54.66 761 SER A C 1
ATOM 5536 O O . SER A 1 761 ? 22.724 -8.743 23.251 1.00 54.66 761 SER A O 1
ATOM 5538 N N . PRO A 1 762 ? 24.083 -6.954 23.462 1.00 53.22 762 PRO A N 1
ATOM 5539 C CA . PRO A 1 762 ? 23.957 -6.803 24.920 1.00 53.22 762 PRO A CA 1
ATOM 5540 C C . PRO A 1 762 ? 22.524 -6.576 25.434 1.00 53.22 762 PRO A C 1
ATOM 5542 O O . PRO A 1 762 ? 22.322 -6.492 26.644 1.00 53.22 762 PRO A O 1
ATOM 5545 N N . GLU A 1 763 ? 21.556 -6.489 24.526 1.00 57.81 763 GLU A N 1
ATOM 5546 C CA . GLU A 1 763 ? 20.137 -6.243 24.776 1.00 57.81 763 GLU A CA 1
ATOM 5547 C C . GLU A 1 763 ? 19.312 -7.548 24.830 1.00 57.81 763 GLU A C 1
ATOM 5549 O O . GLU A 1 763 ? 18.235 -7.569 25.420 1.00 57.81 763 GLU A O 1
ATOM 5554 N N . LEU A 1 764 ? 19.840 -8.675 24.324 1.00 68.00 764 LEU A N 1
ATOM 5555 C CA . LEU A 1 764 ? 19.134 -9.964 24.294 1.00 68.00 764 LEU A CA 1
ATOM 5556 C C . LEU A 1 764 ? 19.301 -10.730 25.615 1.00 68.00 764 LEU A C 1
ATOM 5558 O O . LEU A 1 764 ? 20.325 -11.380 25.852 1.00 68.00 764 LEU A O 1
ATOM 5562 N N . THR A 1 765 ? 18.285 -10.663 26.482 1.00 68.75 765 THR A N 1
ATOM 5563 C CA . THR A 1 765 ? 18.280 -11.326 27.804 1.00 68.75 765 THR A CA 1
ATOM 5564 C C . THR A 1 765 ? 17.053 -12.206 28.060 1.00 68.75 765 THR A C 1
ATOM 5566 O O . THR A 1 765 ? 16.682 -12.439 29.215 1.00 68.75 765 THR A O 1
ATOM 5569 N N . ASP A 1 766 ? 16.441 -12.737 26.997 1.00 76.50 766 ASP A N 1
ATOM 5570 C CA . ASP A 1 766 ? 15.315 -13.671 27.101 1.00 76.50 766 ASP A CA 1
ATOM 5571 C C . ASP A 1 766 ? 15.660 -14.863 28.004 1.00 76.50 766 ASP A C 1
ATOM 5573 O O . ASP A 1 766 ? 16.801 -15.337 28.026 1.00 76.50 766 ASP A O 1
ATOM 5577 N N . LEU A 1 767 ? 14.684 -15.321 28.795 1.00 73.31 767 LEU A N 1
ATOM 5578 C CA . LEU A 1 767 ? 14.858 -16.327 29.858 1.00 73.31 767 LEU A CA 1
ATOM 5579 C C . LEU A 1 767 ? 15.911 -15.955 30.931 1.00 73.31 767 LEU A C 1
ATOM 5581 O O . LEU A 1 767 ? 16.345 -16.805 31.713 1.00 73.31 767 LEU A O 1
ATOM 5585 N N . GLY A 1 768 ? 16.322 -14.683 31.014 1.00 77.06 768 GLY A N 1
ATOM 5586 C CA . GLY A 1 768 ? 17.311 -14.192 31.979 1.00 77.06 768 GLY A CA 1
ATOM 5587 C C . GLY A 1 768 ? 18.741 -14.682 31.717 1.00 77.06 768 GLY A C 1
ATOM 5588 O O . GLY A 1 768 ? 19.575 -14.641 32.630 1.00 77.06 768 GLY A O 1
ATOM 5589 N N . VAL A 1 769 ? 19.029 -15.159 30.502 1.00 83.12 769 VAL A N 1
ATOM 5590 C CA . VAL A 1 769 ? 20.343 -15.660 30.067 1.00 83.12 769 VAL A CA 1
ATOM 5591 C C . VAL A 1 769 ? 20.866 -14.856 28.869 1.00 83.12 769 VAL A C 1
ATOM 5593 O O . VAL A 1 769 ? 20.073 -14.314 28.107 1.00 83.12 769 VAL A O 1
ATOM 5596 N N . PRO A 1 770 ? 22.195 -14.740 28.685 1.00 84.94 770 PRO A N 1
ATOM 5597 C CA . PRO A 1 770 ? 22.755 -14.074 27.512 1.00 84.94 770 PRO A CA 1
ATOM 5598 C C . PRO A 1 770 ? 22.699 -14.981 26.274 1.00 84.94 770 PRO A C 1
ATOM 5600 O O . PRO A 1 770 ? 22.847 -16.201 26.386 1.00 84.94 770 PRO A O 1
ATOM 5603 N N . TRP A 1 771 ? 22.582 -14.378 25.092 1.00 89.25 771 TRP A N 1
ATOM 5604 C CA . TRP A 1 771 ? 22.511 -15.072 23.801 1.00 89.25 771 TRP A CA 1
ATOM 5605 C C . TRP A 1 771 ? 23.717 -14.749 22.907 1.00 89.25 771 TRP A C 1
ATOM 5607 O O . TRP A 1 771 ? 24.373 -13.721 23.066 1.00 89.25 771 TRP A O 1
ATOM 5617 N N . GLN A 1 772 ? 24.059 -15.657 21.991 1.00 89.38 772 GLN A N 1
ATOM 5618 C CA . GLN A 1 772 ? 25.107 -15.476 20.983 1.00 89.38 772 GLN A CA 1
ATOM 5619 C C . GLN A 1 772 ? 24.545 -15.784 19.598 1.00 89.38 772 GLN A C 1
ATOM 5621 O O . GLN A 1 772 ? 24.047 -16.886 19.375 1.00 89.38 772 GLN A O 1
ATOM 5626 N N . ASP A 1 773 ? 24.694 -14.850 18.663 1.00 87.50 773 ASP A N 1
ATOM 5627 C CA . ASP A 1 773 ? 24.251 -15.042 17.281 1.00 87.50 773 ASP A CA 1
ATOM 5628 C C . ASP A 1 773 ? 25.081 -16.118 16.569 1.00 87.50 773 ASP A C 1
ATOM 5630 O O . ASP A 1 773 ? 26.308 -16.191 16.722 1.00 87.50 773 ASP A O 1
ATOM 5634 N N . LEU A 1 774 ? 24.397 -16.974 15.808 1.00 85.50 774 LEU A N 1
ATOM 5635 C CA . LEU A 1 774 ? 24.940 -18.117 15.073 1.00 85.50 774 LEU A CA 1
ATOM 5636 C C . LEU A 1 774 ? 25.261 -17.749 13.618 1.00 85.50 774 LEU A C 1
ATOM 5638 O O . LEU A 1 774 ? 24.931 -18.490 12.694 1.00 85.50 774 LEU A O 1
ATOM 5642 N N . GLY A 1 775 ? 25.930 -16.612 13.432 1.00 66.38 775 GLY A N 1
ATOM 5643 C CA . GLY A 1 775 ? 26.161 -15.986 12.129 1.00 66.38 775 GLY A CA 1
ATOM 5644 C C . GLY A 1 775 ? 25.396 -14.670 12.008 1.00 66.38 775 GLY A C 1
ATOM 5645 O O . GLY A 1 775 ? 24.742 -14.256 12.960 1.00 66.38 775 GLY A O 1
ATOM 5646 N N . GLY A 1 776 ? 25.523 -13.986 10.868 1.00 68.31 776 GLY A N 1
ATOM 5647 C CA . GLY A 1 776 ? 24.679 -12.830 10.552 1.00 68.31 776 GLY A CA 1
ATOM 5648 C C . GLY A 1 776 ? 23.204 -13.219 10.392 1.00 68.31 776 GLY A C 1
ATOM 5649 O O . GLY A 1 776 ? 22.778 -14.293 10.817 1.00 68.31 776 GLY A O 1
ATOM 5650 N N . MET A 1 777 ? 22.423 -12.351 9.756 1.00 77.25 777 MET A N 1
ATOM 5651 C CA . MET A 1 777 ? 21.021 -12.649 9.481 1.00 77.25 777 MET A CA 1
ATOM 5652 C C . MET A 1 777 ? 20.867 -13.845 8.524 1.00 77.25 777 MET A C 1
ATOM 5654 O O . MET A 1 777 ? 21.707 -14.074 7.652 1.00 77.25 777 MET A O 1
ATOM 5658 N N . VAL A 1 778 ? 19.808 -14.627 8.722 1.00 78.94 778 VAL A N 1
ATOM 5659 C CA . VAL A 1 778 ? 19.524 -15.880 8.020 1.00 78.94 778 VAL A CA 1
ATOM 5660 C C . VAL A 1 778 ? 18.273 -15.709 7.177 1.00 78.94 778 VAL A C 1
ATOM 5662 O O . VAL A 1 778 ? 17.172 -15.620 7.699 1.00 78.94 778 VAL A O 1
ATOM 5665 N N . ASP A 1 779 ? 18.446 -15.709 5.869 1.00 76.94 779 ASP A N 1
ATOM 5666 C CA . ASP A 1 779 ? 17.346 -15.663 4.913 1.00 76.94 779 ASP A CA 1
ATOM 5667 C C . ASP A 1 779 ? 16.653 -17.034 4.822 1.00 76.94 779 ASP A C 1
ATOM 5669 O O . ASP A 1 779 ? 17.308 -18.047 4.555 1.00 76.94 779 ASP A O 1
ATOM 5673 N N . LEU A 1 780 ? 15.339 -17.064 5.031 1.00 75.81 780 LEU A N 1
ATOM 5674 C CA . LEU A 1 780 ? 14.497 -18.257 5.024 1.00 75.81 780 LEU A CA 1
ATOM 5675 C C . LEU A 1 780 ? 13.400 -18.113 3.956 1.00 75.81 780 LEU A C 1
ATOM 5677 O O . LEU A 1 780 ? 12.641 -17.151 4.005 1.00 75.81 780 LEU A O 1
ATOM 5681 N N . VAL A 1 781 ? 13.286 -19.053 3.010 1.00 70.19 781 VAL A N 1
ATOM 5682 C CA . VAL A 1 781 ? 12.133 -19.108 2.079 1.00 70.19 781 VAL A CA 1
ATOM 5683 C C . VAL A 1 781 ? 11.127 -20.194 2.427 1.00 70.19 781 VAL A C 1
ATOM 5685 O O . VAL A 1 781 ? 9.992 -20.132 1.962 1.00 70.19 781 VAL A O 1
ATOM 5688 N N . SER A 1 782 ? 11.524 -21.221 3.183 1.00 71.62 782 SER A N 1
ATOM 5689 C CA . SER A 1 782 ? 10.575 -22.237 3.636 1.00 71.62 782 SER A CA 1
ATOM 5690 C C . SER A 1 782 ? 9.911 -21.842 4.949 1.00 71.62 782 SER A C 1
ATOM 5692 O O . SER A 1 782 ? 10.332 -20.925 5.648 1.00 71.62 782 SER A O 1
ATOM 5694 N N . ASP A 1 783 ? 8.895 -22.613 5.316 1.00 81.88 783 ASP A N 1
ATOM 5695 C CA . ASP A 1 783 ? 8.209 -22.506 6.599 1.00 81.88 783 ASP A CA 1
ATOM 5696 C C . ASP A 1 783 ? 8.963 -23.171 7.764 1.00 81.88 783 ASP A C 1
ATOM 5698 O O . ASP A 1 783 ? 8.424 -23.304 8.865 1.00 81.88 783 ASP A O 1
ATOM 5702 N N . THR A 1 784 ? 10.191 -23.655 7.538 1.00 87.38 784 THR A N 1
ATOM 5703 C CA . THR A 1 784 ? 10.902 -24.519 8.482 1.00 87.38 784 THR A CA 1
ATOM 5704 C C . THR A 1 784 ? 12.376 -24.134 8.613 1.00 87.38 784 THR A C 1
ATOM 5706 O O . THR A 1 784 ? 13.151 -24.269 7.670 1.00 87.38 784 THR A O 1
ATOM 5709 N N . LEU A 1 785 ? 12.827 -23.806 9.827 1.00 92.88 785 LEU A N 1
ATOM 5710 C CA . LEU A 1 785 ? 14.245 -23.604 10.149 1.00 92.88 785 LEU A CA 1
ATOM 5711 C C . LEU A 1 785 ? 14.751 -24.736 11.052 1.00 92.88 785 LEU A C 1
ATOM 5713 O O . LEU A 1 785 ? 14.198 -25.013 12.121 1.00 92.88 785 LEU A O 1
ATOM 5717 N N . ILE A 1 786 ? 15.837 -25.400 10.643 1.00 94.88 786 ILE A N 1
ATOM 5718 C CA . ILE A 1 786 ? 16.483 -26.458 11.434 1.00 94.88 786 ILE A CA 1
ATOM 5719 C C . ILE A 1 786 ? 17.882 -26.017 11.854 1.00 94.88 786 ILE A C 1
ATOM 5721 O O . ILE A 1 786 ? 18.743 -25.761 11.016 1.00 94.88 786 ILE A O 1
ATOM 5725 N N . VAL A 1 787 ? 18.149 -26.044 13.159 1.00 96.88 787 VAL A N 1
ATOM 5726 C CA . VAL A 1 787 ? 19.484 -25.804 13.726 1.00 96.88 787 VAL A CA 1
ATOM 5727 C C . VAL A 1 787 ? 20.028 -27.111 14.293 1.00 96.88 787 VAL A C 1
ATOM 5729 O O . VAL A 1 787 ? 19.341 -27.804 15.046 1.00 96.88 787 VAL A O 1
ATOM 5732 N N . LYS A 1 788 ? 21.263 -27.480 13.941 1.00 96.44 788 LYS A N 1
ATOM 5733 C CA . LYS A 1 788 ? 21.925 -28.704 14.420 1.00 96.44 788 LYS A CA 1
ATOM 5734 C C . LYS A 1 788 ? 23.251 -28.401 15.098 1.00 96.44 788 LYS A C 1
ATOM 5736 O O . LYS A 1 788 ? 24.127 -27.818 14.477 1.00 96.44 788 LYS A O 1
ATOM 5741 N N . LEU A 1 789 ? 23.450 -28.902 16.315 1.00 96.56 789 LEU A N 1
ATOM 5742 C CA . LEU A 1 789 ? 24.738 -28.864 17.015 1.00 96.56 789 LEU A CA 1
ATOM 5743 C C . LEU A 1 789 ? 25.396 -30.246 16.993 1.00 96.56 789 LEU A C 1
ATOM 5745 O O . LEU A 1 789 ? 24.802 -31.220 17.467 1.00 96.56 789 LEU A O 1
ATOM 5749 N N . SER A 1 790 ? 26.638 -30.341 16.508 1.00 94.44 790 SER A N 1
ATOM 5750 C CA . SER A 1 790 ? 27.398 -31.602 16.503 1.00 94.44 790 SER A CA 1
ATOM 5751 C C . SER A 1 790 ? 28.579 -31.614 17.477 1.00 94.44 790 SER A C 1
ATOM 5753 O O . SER A 1 790 ? 29.171 -30.591 17.798 1.00 94.44 790 SER A O 1
ATOM 5755 N N . ASN A 1 791 ? 28.996 -32.806 17.908 1.00 92.12 791 ASN A N 1
ATOM 5756 C CA . ASN A 1 791 ? 30.242 -33.004 18.659 1.00 92.12 791 ASN A CA 1
ATOM 5757 C C . ASN A 1 791 ? 31.502 -33.096 17.766 1.00 92.12 791 ASN A C 1
ATOM 5759 O O . ASN A 1 791 ? 32.514 -33.671 18.187 1.00 92.12 791 ASN A O 1
ATOM 5763 N N . ASN A 1 792 ? 31.467 -32.602 16.524 1.00 91.19 792 ASN A N 1
ATOM 5764 C CA . ASN A 1 792 ? 32.654 -32.487 15.668 1.00 91.19 792 ASN A CA 1
ATOM 5765 C C . ASN A 1 792 ? 33.522 -31.277 16.063 1.00 91.19 792 ASN A C 1
ATOM 5767 O O . ASN A 1 792 ? 33.857 -30.449 15.229 1.00 91.19 792 ASN A O 1
ATOM 5771 N N . ALA A 1 793 ? 33.857 -31.184 17.347 1.00 90.62 793 ALA A N 1
ATOM 5772 C CA . ALA A 1 793 ? 34.508 -30.034 17.958 1.00 90.62 793 ALA A CA 1
ATOM 5773 C C . ALA A 1 793 ? 35.713 -30.480 18.796 1.00 90.62 793 ALA A C 1
ATOM 5775 O O . ALA A 1 793 ? 35.855 -31.662 19.125 1.00 90.62 793 ALA A O 1
ATOM 5776 N N . ASN A 1 794 ? 36.566 -29.545 19.200 1.00 89.00 794 ASN A N 1
ATOM 5777 C CA . ASN A 1 794 ? 37.793 -29.786 19.955 1.00 89.00 794 ASN A CA 1
ATOM 5778 C C . ASN A 1 794 ? 37.601 -29.965 21.481 1.00 89.00 794 ASN A C 1
ATOM 5780 O O . ASN A 1 794 ? 38.581 -30.090 22.226 1.00 89.00 794 ASN A O 1
ATOM 5784 N N . GLY A 1 795 ? 36.357 -30.039 21.954 1.00 88.25 795 GLY A N 1
ATOM 5785 C CA . GLY A 1 795 ? 36.017 -30.178 23.369 1.00 88.25 795 GLY A CA 1
ATOM 5786 C C . GLY A 1 795 ? 34.589 -30.674 23.602 1.00 88.25 795 GLY A C 1
ATOM 5787 O O . GLY A 1 795 ? 33.960 -31.247 22.715 1.00 88.25 795 GLY A O 1
ATOM 5788 N N . TYR A 1 796 ? 34.076 -30.491 24.824 1.00 90.38 796 TYR A N 1
AT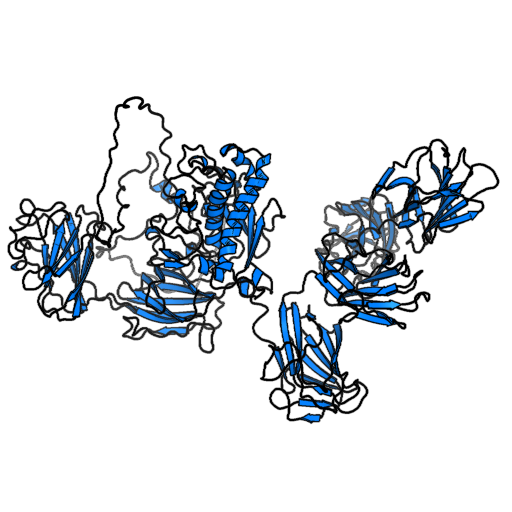OM 5789 C CA . TYR A 1 796 ? 32.671 -30.784 25.132 1.00 90.38 796 TYR A CA 1
ATOM 5790 C C . TYR A 1 796 ? 31.758 -29.734 24.497 1.00 90.38 796 TYR A C 1
ATOM 5792 O O . TYR A 1 796 ? 32.009 -28.543 24.661 1.00 90.38 796 TYR A O 1
ATOM 5800 N N . VAL A 1 797 ? 30.661 -30.164 23.880 1.00 93.88 797 VAL A N 1
ATOM 5801 C CA . VAL A 1 797 ? 29.606 -29.258 23.396 1.00 93.88 797 VAL A CA 1
ATOM 5802 C C . VAL A 1 797 ? 28.386 -29.309 24.320 1.00 93.88 797 VAL A C 1
ATOM 5804 O O . VAL A 1 797 ? 28.106 -30.348 24.935 1.00 93.88 797 VAL A O 1
ATOM 5807 N N . MET A 1 798 ? 27.716 -28.171 24.473 1.00 93.38 798 MET A N 1
ATOM 5808 C CA . MET A 1 798 ? 26.479 -27.968 25.229 1.00 93.38 798 MET A CA 1
ATOM 5809 C C . MET A 1 798 ? 25.352 -27.602 24.270 1.00 93.38 798 MET A C 1
ATOM 5811 O O . MET A 1 798 ? 25.494 -26.636 23.529 1.00 93.38 798 MET A O 1
ATOM 5815 N N . ALA A 1 799 ? 24.263 -28.361 24.313 1.00 94.81 799 ALA A N 1
ATOM 5816 C CA . ALA A 1 799 ? 22.973 -27.976 23.763 1.00 94.81 799 ALA A CA 1
ATOM 5817 C C . ALA A 1 799 ? 22.103 -27.494 24.931 1.00 94.81 799 ALA A C 1
ATOM 5819 O O . ALA A 1 799 ? 21.983 -28.210 25.926 1.00 94.81 799 ALA A O 1
ATOM 5820 N N . ASP A 1 800 ? 21.584 -26.283 24.812 1.00 93.69 800 ASP A N 1
ATOM 5821 C CA . ASP A 1 800 ? 20.732 -25.595 25.790 1.00 93.69 800 ASP A CA 1
ATOM 5822 C C . ASP A 1 800 ? 19.514 -25.097 24.987 1.00 93.69 800 ASP A C 1
ATOM 5824 O O . ASP A 1 800 ? 18.850 -25.922 24.359 1.00 93.69 800 ASP A O 1
ATOM 5828 N N . ALA A 1 801 ? 19.334 -23.789 24.810 1.00 94.25 801 ALA A N 1
ATOM 5829 C CA . ALA A 1 801 ? 18.278 -23.237 23.964 1.00 94.25 801 ALA A CA 1
ATOM 5830 C C . ALA A 1 801 ? 18.787 -22.589 22.659 1.00 94.25 801 ALA A C 1
ATOM 5832 O O . ALA A 1 801 ? 19.929 -22.114 22.565 1.00 94.25 801 ALA A O 1
ATOM 5833 N N . VAL A 1 802 ? 17.908 -22.556 21.652 1.00 95.75 802 VAL A N 1
ATOM 5834 C CA . VAL A 1 802 ? 18.047 -21.773 20.410 1.00 95.75 802 VAL A CA 1
ATOM 5835 C C . VAL A 1 802 ? 16.893 -20.776 20.332 1.00 95.75 802 VAL A C 1
ATOM 5837 O O . VAL A 1 802 ? 15.753 -21.137 20.612 1.00 95.75 802 VAL A O 1
ATOM 5840 N N . ARG A 1 803 ? 17.211 -19.540 19.946 1.00 90.88 803 ARG A N 1
ATOM 5841 C CA . ARG A 1 803 ? 16.297 -18.413 19.747 1.00 90.88 803 ARG A CA 1
ATOM 5842 C C . ARG A 1 803 ? 16.298 -18.052 18.269 1.00 90.88 803 ARG A C 1
ATOM 5844 O O . ARG A 1 803 ? 17.375 -17.911 17.687 1.00 90.88 803 ARG A O 1
ATOM 5851 N N . ILE A 1 804 ? 15.122 -17.871 17.685 1.00 89.69 804 ILE A N 1
ATOM 5852 C CA . ILE A 1 804 ? 14.975 -17.259 16.366 1.00 89.69 804 ILE A CA 1
ATOM 5853 C C . ILE A 1 804 ? 14.039 -16.065 16.465 1.00 89.69 804 ILE A C 1
ATOM 5855 O O . ILE A 1 804 ? 13.095 -16.062 17.248 1.00 89.69 804 ILE A O 1
ATOM 5859 N N . GLU A 1 805 ? 14.317 -15.050 15.675 1.00 83.94 805 GLU A N 1
ATOM 5860 C CA . GLU A 1 805 ? 13.548 -13.816 15.615 1.00 83.94 805 GLU A CA 1
ATOM 5861 C C . GLU A 1 805 ? 13.471 -13.439 14.147 1.00 83.94 805 GLU A C 1
ATOM 5863 O O . GLU A 1 805 ? 14.514 -13.286 13.511 1.00 83.94 805 GLU A O 1
ATOM 5868 N N . ARG A 1 806 ? 12.260 -13.358 13.596 1.00 76.31 806 ARG A N 1
ATOM 5869 C CA . ARG A 1 806 ? 12.080 -12.754 12.277 1.00 76.31 806 ARG A CA 1
ATOM 5870 C C . ARG A 1 806 ? 12.449 -11.277 12.419 1.00 76.31 806 ARG A C 1
ATOM 5872 O O . ARG A 1 806 ? 12.131 -10.665 13.427 1.00 76.31 806 ARG A O 1
ATOM 5879 N N . VAL A 1 807 ? 13.206 -10.741 11.475 1.00 66.62 807 VAL A N 1
ATOM 5880 C CA . VAL A 1 807 ? 13.705 -9.354 11.518 1.00 66.62 807 VAL A CA 1
ATOM 5881 C C . VAL A 1 807 ? 13.302 -8.546 10.289 1.00 66.62 807 VAL A C 1
ATOM 5883 O O . VAL A 1 807 ? 13.607 -7.363 10.231 1.00 66.62 807 VAL A O 1
ATOM 5886 N N . GLY A 1 808 ? 12.655 -9.172 9.306 1.00 58.62 808 GLY A N 1
ATOM 5887 C CA . GLY A 1 808 ? 12.232 -8.514 8.077 1.00 58.62 808 GLY A CA 1
ATOM 5888 C C . GLY A 1 808 ? 11.855 -9.511 6.988 1.00 58.62 808 GLY A C 1
ATOM 5889 O O . GLY A 1 808 ? 12.038 -10.723 7.150 1.00 58.62 808 GLY A O 1
ATOM 5890 N N . ASP A 1 809 ? 11.381 -8.999 5.860 1.00 60.00 809 ASP A N 1
ATOM 5891 C CA . ASP A 1 809 ? 11.306 -9.750 4.612 1.00 60.00 809 ASP A CA 1
ATOM 5892 C C . ASP A 1 809 ? 12.700 -10.086 4.064 1.00 60.00 809 ASP A C 1
ATOM 5894 O O . ASP A 1 809 ? 13.740 -9.639 4.557 1.00 60.00 809 ASP A O 1
ATOM 5898 N N . LEU A 1 810 ? 12.737 -10.936 3.039 1.00 61.50 810 LEU A N 1
ATOM 5899 C CA . LEU A 1 810 ? 13.976 -11.206 2.322 1.00 61.50 810 LEU A CA 1
ATOM 5900 C C . LEU A 1 810 ? 14.401 -9.942 1.570 1.00 61.50 810 LEU A C 1
ATOM 5902 O O . LEU A 1 810 ? 13.635 -9.454 0.739 1.00 61.50 810 LEU A O 1
ATOM 5906 N N . PRO A 1 811 ? 15.620 -9.421 1.788 1.00 64.31 811 PRO A N 1
ATOM 5907 C CA . PRO A 1 811 ? 16.037 -8.220 1.092 1.00 64.31 811 PRO A CA 1
ATOM 5908 C C . PRO A 1 811 ? 16.123 -8.500 -0.420 1.00 64.31 811 PRO A C 1
ATOM 5910 O O . PRO A 1 811 ? 16.634 -9.555 -0.824 1.00 64.31 811 PRO A O 1
ATOM 5913 N N . PRO A 1 812 ? 15.694 -7.557 -1.283 1.00 65.38 812 PRO A N 1
ATOM 5914 C CA . PRO A 1 812 ? 15.797 -7.711 -2.735 1.00 65.38 812 PRO A CA 1
ATOM 5915 C C . PRO A 1 812 ? 17.252 -7.877 -3.191 1.00 65.38 812 PRO A C 1
ATOM 5917 O O . PRO A 1 812 ? 17.508 -8.485 -4.232 1.00 65.38 812 PRO A O 1
ATOM 5920 N N . VAL A 1 813 ? 18.206 -7.398 -2.382 1.00 80.12 813 VAL A N 1
ATOM 5921 C CA . VAL A 1 813 ? 19.653 -7.552 -2.546 1.00 80.12 813 VAL A CA 1
ATOM 5922 C C . VAL A 1 813 ? 20.211 -8.477 -1.465 1.00 80.12 813 VAL A C 1
ATOM 5924 O O . VAL A 1 813 ? 20.056 -8.226 -0.274 1.00 80.12 813 VAL A O 1
ATOM 5927 N N . ARG A 1 814 ? 20.948 -9.511 -1.871 1.00 83.56 814 ARG A N 1
ATOM 5928 C CA . ARG A 1 814 ? 21.654 -10.434 -0.976 1.00 83.56 814 ARG A CA 1
ATOM 5929 C C . ARG A 1 814 ? 23.142 -10.425 -1.288 1.00 83.56 814 ARG A C 1
ATOM 5931 O O . ARG A 1 814 ? 23.546 -10.518 -2.448 1.00 83.56 814 ARG A O 1
ATOM 5938 N N . VAL A 1 815 ? 23.969 -10.352 -0.252 1.00 87.19 815 VAL A N 1
ATOM 5939 C CA . VAL A 1 815 ? 25.432 -10.331 -0.367 1.00 87.19 815 VAL A CA 1
ATOM 5940 C C . VAL A 1 815 ? 26.010 -11.459 0.477 1.00 87.19 815 VAL A C 1
ATOM 5942 O O . VAL A 1 815 ? 25.578 -11.653 1.607 1.00 87.19 815 VAL A O 1
ATOM 5945 N N . ILE A 1 816 ? 26.974 -12.197 -0.075 1.00 87.06 816 ILE A N 1
ATOM 5946 C CA . ILE A 1 816 ? 27.777 -13.170 0.675 1.00 87.06 816 ILE A CA 1
ATOM 5947 C C . ILE A 1 816 ? 29.246 -12.770 0.544 1.00 87.06 816 ILE A C 1
ATOM 5949 O O . ILE A 1 816 ? 29.802 -12.745 -0.560 1.00 87.06 816 ILE A O 1
ATOM 5953 N N . ASP A 1 817 ? 29.859 -12.487 1.684 1.00 89.88 817 ASP A N 1
ATOM 5954 C CA . ASP A 1 817 ? 31.280 -12.186 1.864 1.00 89.88 817 ASP A CA 1
ATOM 5955 C C . ASP A 1 817 ? 32.132 -13.453 2.139 1.00 89.88 817 ASP A C 1
ATOM 5957 O O . ASP A 1 817 ? 31.598 -14.523 2.447 1.00 89.88 817 ASP A O 1
ATOM 5961 N N . ASP A 1 818 ? 33.467 -13.385 2.033 1.00 83.31 818 ASP A N 1
ATOM 5962 C CA . ASP A 1 818 ? 34.360 -14.550 2.185 1.00 83.31 818 ASP A CA 1
ATOM 5963 C C . ASP A 1 818 ? 34.530 -15.069 3.632 1.00 83.31 818 ASP A C 1
ATOM 5965 O O . ASP A 1 818 ? 35.225 -16.076 3.879 1.00 83.31 818 ASP A O 1
ATOM 5969 N N . GLY A 1 819 ? 33.892 -14.400 4.593 1.00 77.69 819 GLY A N 1
ATOM 5970 C CA . GLY A 1 819 ? 33.724 -14.834 5.980 1.00 77.69 819 GLY A CA 1
ATOM 5971 C C . GLY A 1 819 ? 32.345 -15.412 6.328 1.00 77.69 819 GLY A C 1
ATOM 5972 O O . GLY A 1 819 ? 32.164 -15.868 7.459 1.00 77.69 819 GLY A O 1
ATOM 5973 N N . GLU A 1 820 ? 31.379 -15.408 5.406 1.00 77.06 820 GLU A N 1
ATOM 5974 C CA . GLU A 1 820 ? 29.961 -15.618 5.728 1.00 77.06 820 GLU A CA 1
ATOM 5975 C C . GLU A 1 820 ? 29.414 -17.016 5.393 1.00 77.06 820 GLU A C 1
ATOM 5977 O O . GLU A 1 820 ? 29.955 -17.729 4.537 1.00 77.06 820 GLU A O 1
ATOM 5982 N N . PRO A 1 821 ? 28.312 -17.438 6.053 1.00 75.06 821 PRO A N 1
ATOM 5983 C CA . PRO A 1 821 ? 27.534 -18.595 5.620 1.00 75.06 821 PRO A CA 1
ATOM 5984 C C . PRO A 1 821 ? 27.187 -18.508 4.126 1.00 75.06 821 PRO A C 1
ATOM 5986 O O . PRO A 1 821 ? 26.732 -17.480 3.642 1.00 75.06 821 PRO A O 1
ATOM 5989 N N . GLY A 1 822 ? 27.423 -19.597 3.391 1.00 79.81 822 GLY A N 1
ATOM 5990 C CA . GLY A 1 822 ? 27.242 -19.655 1.936 1.00 79.81 822 GLY A CA 1
ATOM 5991 C C . GLY A 1 822 ? 28.533 -19.469 1.129 1.00 79.81 822 GLY A C 1
ATOM 5992 O O . GLY A 1 822 ? 28.584 -19.916 -0.020 1.00 79.81 822 GLY A O 1
ATOM 5993 N N . PHE A 1 823 ? 29.611 -18.935 1.717 1.00 90.50 823 PHE A N 1
ATOM 5994 C CA . PHE A 1 823 ? 30.952 -18.993 1.127 1.00 90.50 823 PHE A CA 1
ATOM 5995 C C . PHE A 1 823 ? 31.667 -20.307 1.471 1.00 90.50 823 PHE A C 1
ATOM 5997 O O . PHE A 1 823 ? 31.636 -20.791 2.605 1.00 90.50 823 PHE A O 1
ATOM 6004 N N . ALA A 1 824 ? 32.367 -20.895 0.500 1.00 87.94 824 ALA A N 1
ATOM 6005 C CA . ALA A 1 824 ? 33.176 -22.088 0.718 1.00 87.94 824 ALA A CA 1
ATOM 6006 C C . ALA A 1 824 ? 34.414 -22.144 -0.183 1.00 87.94 824 ALA A C 1
ATOM 6008 O O . ALA A 1 824 ? 34.398 -21.774 -1.355 1.00 87.94 824 ALA A O 1
ATOM 6009 N N . ILE A 1 825 ? 35.494 -22.716 0.355 1.00 90.62 825 ILE A N 1
ATOM 6010 C CA . ILE A 1 825 ? 36.637 -23.168 -0.441 1.00 90.62 825 ILE A CA 1
ATOM 6011 C C . ILE A 1 825 ? 36.385 -24.618 -0.859 1.00 90.62 825 ILE A C 1
ATOM 6013 O O . ILE A 1 825 ? 36.598 -25.542 -0.073 1.00 90.62 825 ILE A O 1
ATOM 6017 N N . GLU A 1 826 ? 35.943 -24.829 -2.100 1.00 86.31 826 GLU A N 1
ATOM 6018 C CA . GLU A 1 826 ? 35.654 -26.172 -2.619 1.00 86.31 826 GLU A CA 1
ATOM 6019 C C . GLU A 1 826 ? 36.927 -27.003 -2.814 1.00 86.31 826 GLU A C 1
ATOM 6021 O O . GLU A 1 826 ? 36.942 -28.216 -2.583 1.00 86.31 826 GLU A O 1
ATOM 6026 N N . SER A 1 827 ? 38.016 -26.367 -3.257 1.00 87.81 827 SER A N 1
ATOM 6027 C CA . SER A 1 827 ? 39.279 -27.061 -3.489 1.00 87.81 827 SER A CA 1
ATOM 6028 C C . SER A 1 827 ? 40.501 -26.154 -3.396 1.00 87.81 827 SER A C 1
ATOM 6030 O O . SER A 1 827 ? 40.477 -24.964 -3.718 1.00 87.81 827 SER A O 1
ATOM 6032 N N . GLY A 1 828 ? 41.627 -26.768 -3.022 1.00 84.50 828 GLY A N 1
ATOM 6033 C CA . GLY A 1 828 ? 42.932 -26.118 -2.989 1.00 84.50 828 GLY A CA 1
ATOM 6034 C C . GLY A 1 828 ? 43.141 -25.189 -1.789 1.00 84.50 828 GLY A C 1
ATOM 6035 O O . GLY A 1 828 ? 42.241 -24.916 -1.006 1.00 84.50 828 GLY A O 1
ATOM 6036 N N . SER A 1 829 ? 44.380 -24.729 -1.610 1.00 85.00 829 SER A N 1
ATOM 6037 C CA . SER A 1 829 ? 44.728 -23.816 -0.514 1.00 85.00 829 SER A CA 1
ATOM 6038 C C . SER A 1 829 ? 44.681 -22.361 -0.973 1.00 85.00 829 SER A C 1
ATOM 6040 O O . SER A 1 829 ? 45.432 -21.972 -1.883 1.00 85.00 829 SER A O 1
ATOM 6042 N N . TRP A 1 830 ? 43.845 -21.581 -0.290 1.00 91.12 830 TRP A N 1
ATOM 6043 C CA . TRP A 1 830 ? 43.690 -20.135 -0.430 1.00 91.12 830 TRP A CA 1
ATOM 6044 C C . TRP A 1 830 ? 44.344 -19.424 0.761 1.00 91.12 830 TRP A C 1
ATOM 6046 O O . TRP A 1 830 ? 44.314 -19.927 1.883 1.00 91.12 830 TRP A O 1
ATOM 6056 N N . GLY A 1 831 ? 45.008 -18.297 0.510 1.00 87.88 831 GLY A N 1
ATOM 6057 C CA . GLY A 1 831 ? 45.579 -17.448 1.560 1.00 87.88 831 GLY A CA 1
ATOM 6058 C C . GLY A 1 831 ? 44.583 -16.381 2.007 1.00 87.88 831 GLY A C 1
ATOM 6059 O O . GLY A 1 831 ? 43.762 -15.959 1.205 1.00 87.88 831 GLY A O 1
ATOM 6060 N N . THR A 1 832 ? 44.683 -15.920 3.250 1.00 87.94 832 THR A N 1
ATOM 6061 C CA . THR A 1 832 ? 43.837 -14.852 3.811 1.00 87.94 832 THR A CA 1
ATOM 6062 C C . THR A 1 832 ? 44.460 -13.472 3.585 1.00 87.94 832 THR A C 1
ATOM 6064 O O . THR A 1 832 ? 45.659 -13.292 3.835 1.00 87.94 832 THR A O 1
ATOM 6067 N N . GLY A 1 833 ? 43.669 -12.502 3.131 1.00 82.38 833 GLY A N 1
ATOM 6068 C CA . GLY A 1 833 ? 44.014 -11.077 3.097 1.00 82.38 833 GLY A CA 1
ATOM 6069 C C . GLY A 1 833 ? 43.361 -10.283 4.235 1.00 82.38 833 GLY A C 1
ATOM 6070 O O . GLY A 1 833 ? 42.629 -10.844 5.036 1.00 82.38 833 GLY A O 1
ATOM 6071 N N . ILE A 1 834 ? 43.681 -8.987 4.324 1.00 81.88 834 ILE A N 1
ATOM 6072 C CA . ILE A 1 834 ? 43.149 -8.041 5.334 1.00 81.88 834 ILE A CA 1
ATOM 6073 C C . ILE A 1 834 ? 42.595 -6.757 4.683 1.00 81.88 834 ILE A C 1
ATOM 6075 O O . ILE A 1 834 ? 42.697 -5.663 5.237 1.00 81.88 834 ILE A O 1
ATOM 6079 N N . VAL A 1 835 ? 42.165 -6.864 3.427 1.00 80.19 835 VAL A N 1
ATOM 6080 C CA . VAL A 1 835 ? 41.668 -5.759 2.594 1.00 80.19 835 VAL A CA 1
ATOM 6081 C C . VAL A 1 835 ? 40.561 -6.309 1.701 1.00 80.19 835 VAL A C 1
ATOM 6083 O O . VAL A 1 835 ? 40.772 -7.367 1.135 1.00 80.19 835 VAL A O 1
ATOM 6086 N N . GLY A 1 836 ? 39.450 -5.614 1.507 1.00 83.06 836 GLY A N 1
ATOM 6087 C CA . GLY A 1 836 ? 38.290 -6.179 0.801 1.00 83.06 836 GLY A CA 1
ATOM 6088 C C . GLY A 1 836 ? 37.004 -5.767 1.499 1.00 83.06 836 GLY A C 1
ATOM 6089 O O . GLY A 1 836 ? 37.071 -4.953 2.434 1.00 83.06 836 GLY A O 1
ATOM 6090 N N . ALA A 1 837 ? 35.878 -6.315 1.056 1.00 80.00 837 ALA A N 1
ATOM 6091 C CA . ALA A 1 837 ? 34.619 -6.175 1.768 1.00 80.00 837 ALA A CA 1
ATOM 6092 C C . ALA A 1 837 ? 34.793 -6.698 3.205 1.00 80.00 837 ALA A C 1
ATOM 6094 O O . ALA A 1 837 ? 35.583 -7.597 3.475 1.00 80.00 837 ALA A O 1
ATOM 6095 N N . LYS A 1 838 ? 34.185 -5.999 4.174 1.00 81.44 838 LYS A N 1
ATOM 6096 C CA . LYS A 1 838 ? 34.279 -6.289 5.625 1.00 81.44 838 LYS A CA 1
ATOM 6097 C C . LYS A 1 838 ? 35.702 -6.425 6.212 1.00 81.44 838 LYS A C 1
ATOM 6099 O O . LYS A 1 838 ? 35.859 -6.691 7.403 1.00 81.44 838 LYS A O 1
ATOM 6104 N N . GLY A 1 839 ? 36.739 -6.082 5.445 1.00 82.62 839 GLY A N 1
ATOM 6105 C CA . GLY A 1 839 ? 38.128 -6.021 5.888 1.00 82.62 839 GLY A CA 1
ATOM 6106 C C . GLY A 1 839 ? 38.945 -7.305 5.709 1.00 82.62 839 GLY A C 1
ATOM 6107 O O . GLY A 1 839 ? 40.088 -7.327 6.178 1.00 82.62 839 GLY A O 1
ATOM 6108 N N . ASP A 1 840 ? 38.446 -8.336 5.025 1.00 86.31 840 ASP A N 1
ATOM 6109 C CA . ASP A 1 840 ? 39.221 -9.527 4.650 1.00 86.31 840 ASP A CA 1
ATOM 6110 C C . ASP A 1 840 ? 39.016 -9.959 3.187 1.00 86.31 840 ASP A C 1
ATOM 6112 O O . ASP A 1 840 ? 38.499 -9.191 2.389 1.00 86.31 840 ASP A O 1
ATOM 6116 N N . ASN A 1 841 ? 39.694 -11.044 2.782 1.00 89.44 841 ASN A N 1
ATOM 6117 C CA . ASN A 1 841 ? 39.547 -11.692 1.468 1.00 89.44 841 ASN A CA 1
ATOM 6118 C C . ASN A 1 841 ? 40.228 -13.074 1.438 1.00 89.44 841 ASN A C 1
ATOM 6120 O O . ASN A 1 841 ? 41.070 -13.394 2.298 1.00 89.44 841 ASN A O 1
ATOM 6124 N N . ARG A 1 842 ? 39.998 -13.851 0.366 1.00 92.12 842 ARG A N 1
ATOM 6125 C CA . ARG A 1 842 ? 40.777 -15.053 0.009 1.00 92.12 842 ARG A CA 1
ATOM 6126 C C . ARG A 1 842 ? 41.523 -14.882 -1.319 1.00 92.12 842 ARG A C 1
ATOM 6128 O O . ARG A 1 842 ? 40.949 -14.557 -2.350 1.00 92.12 842 ARG A O 1
ATOM 6135 N N . ASN A 1 843 ? 42.814 -15.224 -1.345 1.00 90.06 843 ASN A N 1
ATOM 6136 C CA . ASN A 1 843 ? 43.661 -15.152 -2.546 1.00 90.06 843 ASN A CA 1
ATOM 6137 C C . ASN A 1 843 ? 44.210 -16.516 -2.984 1.00 90.06 843 ASN A C 1
ATOM 6139 O O . ASN A 1 843 ? 44.694 -17.305 -2.162 1.00 90.06 843 ASN A O 1
ATOM 6143 N N . ALA A 1 844 ? 44.280 -16.746 -4.297 1.00 89.94 844 ALA A N 1
ATOM 6144 C CA . ALA A 1 844 ? 44.879 -17.938 -4.894 1.00 89.94 844 ALA A CA 1
ATOM 6145 C C . ALA A 1 844 ? 45.926 -17.605 -5.976 1.00 89.94 844 ALA A C 1
ATOM 6147 O O . ALA A 1 844 ? 45.700 -16.821 -6.891 1.00 89.94 844 ALA A O 1
ATOM 6148 N N . SER A 1 845 ? 47.091 -18.259 -5.887 1.00 81.50 845 SER A N 1
ATOM 6149 C CA . SER A 1 845 ? 48.151 -18.225 -6.909 1.00 81.50 845 SER A CA 1
ATOM 6150 C C . SER A 1 845 ? 47.788 -19.025 -8.168 1.00 81.50 845 SER A C 1
ATOM 6152 O O . SER A 1 845 ? 47.129 -20.068 -8.059 1.00 81.50 845 SER A O 1
ATOM 6154 N N . THR A 1 846 ? 48.319 -18.627 -9.329 1.00 72.06 846 THR A N 1
ATOM 6155 C CA . THR A 1 846 ? 48.146 -19.326 -10.619 1.00 72.06 846 THR A CA 1
ATOM 6156 C C . THR A 1 846 ? 48.587 -20.791 -10.537 1.00 72.06 846 THR A C 1
ATOM 6158 O O . THR A 1 846 ? 49.730 -21.099 -10.190 1.00 72.06 846 THR A O 1
ATOM 6161 N N . SER A 1 847 ? 47.672 -21.734 -10.791 1.00 63.34 847 SER A N 1
ATOM 6162 C CA . SER A 1 847 ? 48.012 -23.172 -10.854 1.00 63.34 847 SER A CA 1
ATOM 6163 C C . SER A 1 847 ? 47.057 -24.018 -11.710 1.00 63.34 847 SER A C 1
ATOM 6165 O O . SER A 1 847 ? 46.849 -25.192 -11.404 1.00 63.34 847 SER A O 1
ATOM 6167 N N . GLY A 1 848 ? 46.510 -23.445 -12.790 1.00 67.69 848 GLY A N 1
ATOM 6168 C CA . GLY A 1 848 ? 45.772 -24.185 -13.827 1.00 67.69 848 GLY A CA 1
ATOM 6169 C C . GLY A 1 848 ? 44.455 -24.804 -13.351 1.00 67.69 848 GLY A C 1
ATOM 6170 O O . GLY A 1 848 ? 44.223 -25.986 -13.590 1.00 67.69 848 GLY A O 1
ATOM 6171 N N . GLY A 1 849 ? 43.653 -24.043 -12.594 1.00 75.88 849 GLY A N 1
ATOM 6172 C CA . GLY A 1 849 ? 42.272 -24.408 -12.241 1.00 75.88 849 GLY A CA 1
ATOM 6173 C C . GLY A 1 849 ? 42.080 -25.405 -11.097 1.00 75.88 849 GLY A C 1
ATOM 6174 O O . GLY A 1 849 ? 41.008 -25.980 -10.950 1.00 75.88 849 GLY A O 1
ATOM 6175 N N . THR A 1 850 ? 43.101 -25.652 -10.273 1.00 84.31 850 THR A N 1
ATOM 6176 C CA . THR A 1 850 ? 43.004 -26.609 -9.150 1.00 84.31 850 THR A CA 1
ATOM 6177 C C . THR A 1 850 ? 42.412 -26.018 -7.866 1.00 84.31 850 THR A C 1
ATOM 6179 O O . THR A 1 850 ? 42.131 -26.764 -6.919 1.00 84.31 850 THR A O 1
ATOM 6182 N N . LYS A 1 851 ? 42.231 -24.693 -7.806 1.00 91.56 851 LYS A N 1
ATOM 6183 C CA . LYS A 1 851 ? 41.713 -23.975 -6.637 1.00 91.56 851 LYS A CA 1
ATOM 6184 C C . LYS A 1 851 ? 40.399 -23.290 -6.985 1.00 91.56 851 LYS A C 1
ATOM 6186 O O . LYS A 1 851 ? 40.372 -22.494 -7.922 1.00 91.56 851 LYS A O 1
ATOM 6191 N N . VAL A 1 852 ? 39.359 -23.583 -6.211 1.00 93.56 852 VAL A N 1
ATOM 6192 C CA . VAL A 1 852 ? 38.002 -23.077 -6.439 1.00 93.56 852 VAL A CA 1
ATOM 6193 C C . VAL A 1 852 ? 37.427 -22.546 -5.130 1.00 93.56 852 VAL A C 1
ATOM 6195 O O . VAL A 1 852 ? 37.515 -23.218 -4.099 1.00 93.56 852 VAL A O 1
ATOM 6198 N N . ALA A 1 853 ? 36.869 -21.341 -5.193 1.00 95.12 853 ALA A N 1
ATOM 6199 C CA . ALA A 1 853 ? 36.026 -20.744 -4.164 1.00 95.12 853 ALA A CA 1
ATOM 6200 C C . ALA A 1 853 ? 34.599 -20.613 -4.710 1.00 95.12 853 ALA A C 1
ATOM 6202 O O . ALA A 1 853 ? 34.420 -20.460 -5.922 1.00 95.12 853 ALA A O 1
ATOM 6203 N N . SER A 1 854 ? 33.597 -20.697 -3.842 1.00 94.94 854 SER A N 1
ATOM 6204 C CA . SER A 1 854 ? 32.189 -20.646 -4.228 1.00 94.94 854 SER A CA 1
ATOM 6205 C C . SER A 1 854 ? 31.352 -19.829 -3.254 1.00 94.94 854 SER A C 1
ATOM 6207 O O . SER A 1 854 ? 31.548 -19.947 -2.048 1.00 94.94 854 SER A O 1
ATOM 6209 N N . TRP A 1 855 ? 30.365 -19.116 -3.787 1.00 95.50 855 TRP A N 1
ATOM 6210 C CA . TRP A 1 855 ? 29.274 -18.480 -3.055 1.00 95.50 855 TRP A CA 1
ATOM 6211 C C . TRP A 1 855 ? 27.977 -19.176 -3.459 1.00 95.50 855 TRP A C 1
ATOM 6213 O O . TRP A 1 855 ? 27.678 -19.282 -4.650 1.00 95.50 855 TRP A O 1
ATOM 6223 N N . THR A 1 856 ? 27.242 -19.703 -2.486 1.00 92.25 856 THR A N 1
ATOM 6224 C CA . THR A 1 856 ? 25.970 -20.400 -2.699 1.00 92.25 856 THR A CA 1
ATOM 6225 C C . THR A 1 856 ? 24.847 -19.581 -2.091 1.00 92.25 856 THR A C 1
ATOM 6227 O O . THR A 1 856 ? 24.723 -19.512 -0.872 1.00 92.25 856 THR A O 1
ATOM 6230 N N . PHE A 1 857 ? 24.014 -19.010 -2.951 1.00 87.06 857 PHE A N 1
ATOM 6231 C CA . PHE A 1 857 ? 22.743 -18.411 -2.578 1.00 87.06 857 PHE A CA 1
ATOM 6232 C C . PHE A 1 857 ? 21.683 -19.499 -2.699 1.00 87.06 857 PHE A C 1
ATOM 6234 O O . PHE A 1 857 ? 21.251 -19.836 -3.800 1.00 87.06 857 PHE A O 1
ATOM 6241 N N . ALA A 1 858 ? 21.334 -20.114 -1.575 1.00 82.06 858 ALA A N 1
ATOM 6242 C CA . ALA A 1 858 ? 20.163 -20.978 -1.489 1.00 82.06 858 ALA A CA 1
ATOM 6243 C C . ALA A 1 858 ? 18.910 -20.127 -1.266 1.00 82.06 858 ALA A C 1
ATOM 6245 O O . ALA A 1 858 ? 19.026 -18.947 -0.918 1.00 82.06 858 ALA A O 1
ATOM 6246 N N . SER A 1 859 ? 17.736 -20.738 -1.412 1.00 75.06 859 SER A N 1
ATOM 6247 C CA . SER A 1 859 ? 16.474 -20.102 -1.036 1.00 75.06 859 SER A CA 1
ATOM 6248 C C . SER A 1 859 ? 16.252 -18.797 -1.804 1.00 75.06 859 SER A C 1
ATOM 6250 O O . SER A 1 859 ? 16.042 -17.735 -1.228 1.00 75.06 859 SER A O 1
ATOM 6252 N N . LEU A 1 860 ? 16.436 -18.846 -3.121 1.00 81.38 860 LEU A N 1
ATOM 6253 C CA . LEU A 1 860 ? 16.079 -17.757 -4.025 1.00 81.38 860 LEU A CA 1
ATOM 6254 C C . LEU A 1 860 ? 14.762 -18.099 -4.714 1.00 81.38 860 LEU A C 1
ATOM 6256 O O . LEU A 1 860 ? 14.523 -19.256 -5.043 1.00 81.38 860 LEU A O 1
ATOM 6260 N N . GLU A 1 861 ? 13.927 -17.107 -4.978 1.00 79.94 861 GLU A N 1
ATOM 6261 C CA . GLU A 1 861 ? 12.779 -17.318 -5.852 1.00 79.94 861 GLU A CA 1
ATOM 6262 C C . GLU A 1 861 ? 13.236 -17.466 -7.309 1.00 79.94 861 GLU A C 1
ATOM 6264 O O . GLU A 1 861 ? 14.170 -16.785 -7.737 1.00 79.94 861 GLU A O 1
ATOM 6269 N N . PRO A 1 862 ? 12.582 -18.298 -8.133 1.00 80.94 862 PRO A N 1
ATOM 6270 C CA . PRO A 1 862 ? 12.787 -18.238 -9.572 1.00 80.94 862 PRO A CA 1
ATOM 6271 C C . PRO A 1 862 ? 12.522 -16.817 -10.085 1.00 80.94 862 PRO A C 1
ATOM 6273 O O . PRO A 1 862 ? 11.543 -16.174 -9.710 1.00 80.94 862 PRO A O 1
ATOM 6276 N N . GLY A 1 863 ? 13.405 -16.290 -10.928 1.00 83.06 863 GLY A N 1
ATOM 6277 C CA . GLY A 1 863 ? 13.348 -14.877 -11.284 1.00 83.06 863 GLY A CA 1
ATOM 6278 C C . GLY A 1 863 ? 14.511 -14.396 -12.135 1.00 83.06 863 GLY A C 1
ATOM 6279 O O . GLY A 1 863 ? 15.406 -15.148 -12.530 1.00 83.06 863 GLY A O 1
ATOM 6280 N N . GLN A 1 864 ? 14.477 -13.108 -12.431 1.00 86.31 864 GLN A N 1
ATOM 6281 C CA . GLN A 1 864 ? 15.565 -12.352 -13.021 1.00 86.31 864 GLN A CA 1
ATOM 6282 C C . GLN A 1 864 ? 16.441 -11.790 -11.910 1.00 86.31 864 GLN A C 1
ATOM 6284 O O . GLN A 1 864 ? 15.949 -11.140 -10.994 1.00 86.31 864 GLN A O 1
ATOM 6289 N N . TYR A 1 865 ? 17.744 -12.012 -12.023 1.00 89.44 865 TYR A N 1
ATOM 6290 C CA . TYR A 1 865 ? 18.734 -11.583 -11.054 1.00 89.44 865 TYR A CA 1
ATOM 6291 C C . TYR A 1 865 ? 19.832 -10.760 -11.718 1.00 89.44 865 TYR A C 1
ATOM 6293 O O . TYR A 1 865 ? 20.371 -11.150 -12.754 1.00 89.44 865 TYR A O 1
ATOM 6301 N N . ARG A 1 866 ? 20.226 -9.654 -11.092 1.00 89.19 866 ARG A N 1
ATOM 6302 C CA . ARG A 1 866 ? 21.523 -9.019 -11.334 1.00 89.19 866 ARG A CA 1
ATOM 6303 C C . ARG A 1 866 ? 22.551 -9.700 -10.433 1.00 89.19 866 ARG A C 1
ATOM 6305 O O . ARG A 1 866 ? 22.325 -9.820 -9.233 1.00 89.19 866 ARG A O 1
ATOM 6312 N N . VAL A 1 867 ? 23.654 -10.187 -11.006 1.00 92.69 867 VAL A N 1
ATOM 6313 C CA . VAL A 1 867 ? 24.705 -10.915 -10.270 1.00 92.69 867 VAL A CA 1
ATOM 6314 C C . VAL A 1 867 ? 26.029 -10.179 -10.422 1.00 92.69 867 VAL A C 1
ATOM 6316 O O . VAL A 1 867 ? 26.554 -10.070 -11.533 1.00 92.69 867 VAL A O 1
ATOM 6319 N N . SER A 1 868 ? 26.591 -9.728 -9.306 1.00 92.56 868 SER A N 1
ATOM 6320 C CA . SER A 1 868 ? 27.761 -8.848 -9.273 1.00 92.56 868 SER A CA 1
ATOM 6321 C C . SER A 1 868 ? 28.829 -9.382 -8.312 1.00 92.56 868 SER A C 1
ATOM 6323 O O . SER A 1 868 ? 28.538 -10.135 -7.385 1.00 92.56 868 SER A O 1
ATOM 6325 N N . ALA A 1 869 ? 30.087 -8.997 -8.516 1.00 93.56 869 ALA A N 1
ATOM 6326 C CA . ALA A 1 869 ? 31.193 -9.314 -7.613 1.00 93.56 869 ALA A CA 1
ATOM 6327 C C . ALA A 1 869 ? 32.062 -8.082 -7.350 1.00 93.56 869 ALA A C 1
ATOM 6329 O O . ALA A 1 869 ? 32.128 -7.171 -8.178 1.00 93.56 869 ALA A O 1
ATOM 6330 N N . THR A 1 870 ? 32.754 -8.072 -6.213 1.00 92.69 870 THR A N 1
ATOM 6331 C CA . THR A 1 870 ? 33.734 -7.035 -5.868 1.00 92.69 870 THR A CA 1
ATOM 6332 C C . THR A 1 870 ? 35.122 -7.629 -5.620 1.00 92.69 870 THR A C 1
ATOM 6334 O O . THR A 1 870 ? 35.274 -8.837 -5.427 1.00 92.69 870 THR A O 1
ATOM 6337 N N . TRP A 1 871 ? 36.158 -6.795 -5.722 1.00 92.25 871 TRP A N 1
ATOM 6338 C CA . TRP A 1 871 ? 37.552 -7.121 -5.410 1.00 92.25 871 TRP A CA 1
ATOM 6339 C C . TRP A 1 871 ? 38.390 -5.843 -5.296 1.00 92.25 871 TRP A C 1
ATOM 6341 O O . TRP A 1 871 ? 38.068 -4.792 -5.855 1.00 92.25 871 TRP A O 1
ATOM 6351 N N . LYS A 1 872 ? 39.560 -5.945 -4.656 1.00 90.12 872 LYS A N 1
ATOM 6352 C CA . LYS A 1 872 ? 40.571 -4.878 -4.678 1.00 90.12 872 LYS A CA 1
ATOM 6353 C C . LYS A 1 872 ? 41.529 -5.052 -5.855 1.00 90.12 872 LYS A C 1
ATOM 6355 O O . LYS A 1 872 ? 42.258 -6.044 -5.943 1.00 90.12 872 LYS A O 1
ATOM 6360 N N . ALA A 1 873 ? 41.541 -4.053 -6.733 1.00 88.44 873 ALA A N 1
ATOM 6361 C CA . ALA A 1 873 ? 42.398 -4.007 -7.910 1.00 88.44 873 ALA A CA 1
ATOM 6362 C C . ALA A 1 873 ? 43.889 -3.942 -7.554 1.00 88.44 873 ALA A C 1
ATOM 6364 O O . ALA A 1 873 ? 44.306 -3.146 -6.712 1.00 88.44 873 ALA A O 1
ATOM 6365 N N . ASP A 1 874 ? 44.704 -4.752 -8.230 1.00 86.00 874 ASP A N 1
ATOM 6366 C CA . ASP A 1 874 ? 46.161 -4.713 -8.104 1.00 86.00 874 ASP A CA 1
ATOM 6367 C C . ASP A 1 874 ? 46.843 -5.249 -9.372 1.00 86.00 874 ASP A C 1
ATOM 6369 O O . ASP A 1 874 ? 46.357 -6.170 -10.025 1.00 86.00 874 ASP A O 1
ATOM 6373 N N . HIS A 1 875 ? 48.019 -4.713 -9.704 1.00 85.81 875 HIS A N 1
ATOM 6374 C CA . HIS A 1 875 ? 48.764 -5.075 -10.915 1.00 85.81 875 HIS A CA 1
ATOM 6375 C C . HIS A 1 875 ? 49.237 -6.545 -10.955 1.00 85.81 875 HIS A C 1
ATOM 6377 O O . HIS A 1 875 ? 49.754 -7.005 -11.971 1.00 85.81 875 HIS A O 1
ATOM 6383 N N . SER A 1 876 ? 49.192 -7.268 -9.831 1.00 83.12 876 SER A N 1
ATOM 6384 C CA . SER A 1 876 ? 49.554 -8.688 -9.731 1.00 83.12 876 SER A CA 1
ATOM 6385 C C . SER A 1 876 ? 48.371 -9.640 -9.949 1.00 83.12 876 SER A C 1
ATOM 6387 O O . SER A 1 876 ? 48.562 -10.863 -9.952 1.00 83.12 876 SER A O 1
ATOM 6389 N N . ARG A 1 877 ? 47.159 -9.099 -10.116 1.00 88.19 877 ARG A N 1
ATOM 6390 C CA . ARG A 1 877 ? 45.924 -9.862 -10.318 1.00 88.19 877 ARG A CA 1
ATOM 6391 C C . ARG A 1 877 ? 45.785 -10.375 -11.750 1.00 88.19 877 ARG A C 1
ATOM 6393 O O . ARG A 1 877 ? 46.454 -9.891 -12.663 1.00 88.19 877 ARG A O 1
ATOM 6400 N N . ALA A 1 878 ? 44.949 -11.392 -11.923 1.00 87.44 878 ALA A N 1
ATOM 6401 C CA . ALA A 1 878 ? 44.596 -11.922 -13.233 1.00 87.44 878 ALA A CA 1
ATOM 6402 C C . ALA A 1 878 ? 43.777 -10.909 -14.039 1.00 87.44 878 ALA A C 1
ATOM 6404 O O . ALA A 1 878 ? 42.941 -10.204 -13.474 1.00 87.44 878 ALA A O 1
ATOM 6405 N N . THR A 1 879 ? 43.988 -10.872 -15.354 1.00 82.81 879 THR A N 1
ATOM 6406 C CA . THR A 1 879 ? 43.129 -10.099 -16.268 1.00 82.81 879 THR A CA 1
ATOM 6407 C C . THR A 1 879 ? 41.943 -10.910 -16.800 1.00 82.81 879 THR A C 1
ATOM 6409 O O . THR A 1 879 ? 41.096 -10.360 -17.491 1.00 82.81 879 THR A O 1
ATOM 6412 N N . ASP A 1 880 ? 41.881 -12.203 -16.483 1.00 82.25 880 ASP A N 1
ATOM 6413 C CA . ASP A 1 880 ? 40.939 -13.186 -17.027 1.00 82.25 880 ASP A CA 1
ATOM 6414 C C . ASP A 1 880 ? 40.372 -14.123 -15.942 1.00 82.25 880 ASP A C 1
ATOM 6416 O O . ASP A 1 880 ? 40.105 -15.292 -16.207 1.00 82.25 880 ASP A O 1
ATOM 6420 N N . ALA A 1 881 ? 40.198 -13.635 -14.709 1.00 89.94 881 ALA A N 1
ATOM 6421 C CA . ALA A 1 881 ? 39.703 -14.426 -13.582 1.00 89.94 881 ALA A CA 1
ATOM 6422 C C . ALA A 1 881 ? 38.304 -15.016 -13.885 1.00 89.94 881 ALA A C 1
ATOM 6424 O O . ALA A 1 881 ? 37.353 -14.248 -14.030 1.00 89.94 881 ALA A O 1
ATOM 6425 N N . PRO A 1 882 ? 38.140 -16.350 -13.987 1.00 91.12 882 PRO A N 1
ATOM 6426 C CA . PRO A 1 882 ? 36.886 -16.947 -14.440 1.00 91.12 882 PRO A CA 1
ATOM 6427 C C . PRO A 1 882 ? 35.858 -17.092 -13.307 1.00 91.12 882 PRO A C 1
ATOM 6429 O O . PRO A 1 882 ? 36.019 -17.931 -12.412 1.00 91.12 882 PRO A O 1
ATOM 6432 N N . PHE A 1 883 ? 34.757 -16.347 -13.406 1.00 94.38 883 PHE A N 1
ATOM 6433 C CA . PHE A 1 883 ? 33.552 -16.524 -12.591 1.00 94.38 883 PHE A CA 1
ATOM 6434 C C . PHE A 1 883 ? 32.531 -17.388 -13.333 1.00 94.38 883 PHE A C 1
ATOM 6436 O O . PHE A 1 883 ? 32.103 -17.046 -14.428 1.00 94.38 883 PHE A O 1
ATOM 6443 N N . SER A 1 884 ? 32.134 -18.518 -12.753 1.00 91.94 884 SER A N 1
ATOM 6444 C CA . SER A 1 884 ? 31.137 -19.436 -13.315 1.00 91.94 884 SER A CA 1
ATOM 6445 C C . SER A 1 884 ? 29.848 -19.404 -12.500 1.00 91.94 884 SER A C 1
ATOM 6447 O O . SER A 1 884 ? 29.890 -19.642 -11.296 1.00 91.94 884 SER A O 1
ATOM 6449 N N . LEU A 1 885 ? 28.720 -19.130 -13.151 1.00 93.00 885 LEU A N 1
ATOM 6450 C CA . LEU A 1 885 ? 27.403 -18.996 -12.531 1.00 93.00 885 LEU A CA 1
ATOM 6451 C C . LEU A 1 885 ? 26.556 -20.233 -12.840 1.00 93.00 885 LEU A C 1
ATOM 6453 O O . LEU A 1 885 ? 26.421 -20.629 -14.004 1.00 93.00 885 LEU A O 1
ATOM 6457 N N . PHE A 1 886 ? 25.969 -20.826 -11.807 1.00 88.25 886 PHE A N 1
ATOM 6458 C CA . PHE A 1 886 ? 25.160 -22.035 -11.887 1.00 88.25 886 PHE A CA 1
ATOM 6459 C C . PHE A 1 886 ? 23.747 -21.786 -11.361 1.00 88.25 886 PHE A C 1
ATOM 6461 O O . PHE A 1 886 ? 23.567 -21.123 -10.344 1.00 88.25 886 PHE A O 1
ATOM 6468 N N . ASP A 1 887 ? 22.773 -22.383 -12.039 1.00 84.88 887 ASP A N 1
ATOM 6469 C CA . ASP A 1 887 ? 21.405 -22.573 -11.559 1.00 84.88 887 ASP A CA 1
ATOM 6470 C C . ASP A 1 887 ? 21.307 -24.001 -11.001 1.00 84.88 887 ASP A C 1
ATOM 6472 O O . ASP A 1 887 ? 21.390 -24.990 -11.741 1.00 84.88 887 ASP A O 1
ATOM 6476 N N . GLY A 1 888 ? 21.296 -24.118 -9.676 1.00 83.06 888 GLY A N 1
ATOM 6477 C CA . GLY A 1 888 ? 21.553 -25.359 -8.958 1.00 83.06 888 GLY A CA 1
ATOM 6478 C C . GLY A 1 888 ? 22.898 -25.970 -9.364 1.00 83.06 888 GLY A C 1
ATOM 6479 O O . GLY A 1 888 ? 23.966 -25.419 -9.107 1.00 83.06 888 GLY A O 1
ATOM 6480 N N . ALA A 1 889 ? 22.854 -27.133 -10.020 1.00 78.88 889 ALA A N 1
ATOM 6481 C CA . ALA A 1 889 ? 24.046 -27.816 -10.534 1.00 78.88 889 ALA A CA 1
ATOM 6482 C C . ALA A 1 889 ? 24.361 -27.494 -12.011 1.00 78.88 889 ALA A C 1
ATOM 6484 O O . ALA A 1 889 ? 25.370 -27.969 -12.542 1.00 78.88 889 ALA A O 1
ATOM 6485 N N . MET A 1 890 ? 23.503 -26.737 -12.700 1.00 77.50 890 MET A N 1
ATOM 6486 C CA . MET A 1 890 ? 23.617 -26.464 -14.131 1.00 77.50 890 MET A CA 1
ATOM 6487 C C . MET A 1 890 ? 24.435 -25.196 -14.380 1.00 77.50 890 MET A C 1
ATOM 6489 O O . MET A 1 890 ? 24.009 -24.104 -14.021 1.00 77.50 890 MET A O 1
ATOM 6493 N N . LEU A 1 891 ? 25.587 -25.324 -15.046 1.00 82.56 891 LEU A N 1
ATOM 6494 C CA . LEU A 1 891 ? 26.385 -24.172 -15.478 1.00 82.56 891 LEU A CA 1
ATOM 6495 C C . LEU A 1 891 ? 25.603 -23.353 -16.515 1.00 82.56 891 LEU A C 1
ATOM 6497 O O . LEU A 1 891 ? 25.216 -23.888 -17.556 1.00 82.56 891 LEU A O 1
ATOM 6501 N N . ARG A 1 892 ? 25.396 -22.063 -16.240 1.00 80.56 892 ARG A N 1
ATOM 6502 C CA . ARG A 1 892 ? 24.689 -21.123 -17.123 1.00 80.56 892 ARG A CA 1
ATOM 6503 C C . ARG A 1 892 ? 25.640 -20.193 -17.866 1.00 80.56 892 ARG A C 1
ATOM 6505 O O . ARG A 1 892 ? 25.428 -19.937 -19.046 1.00 80.56 892 ARG A O 1
ATOM 6512 N N . SER A 1 893 ? 26.683 -19.708 -17.194 1.00 79.31 893 SER A N 1
ATOM 6513 C CA . SER A 1 893 ? 27.652 -18.777 -17.778 1.00 79.31 893 SER A CA 1
ATOM 6514 C C . SER A 1 893 ? 29.025 -18.905 -17.123 1.00 79.31 893 SER A C 1
ATOM 6516 O O . SER A 1 893 ? 29.113 -19.238 -15.942 1.00 79.31 893 SER A O 1
ATOM 6518 N N . THR A 1 894 ? 30.083 -18.599 -17.874 1.00 83.31 894 THR A N 1
ATOM 6519 C CA . THR A 1 894 ? 31.432 -18.363 -17.345 1.00 83.31 894 THR A CA 1
ATOM 6520 C C . THR A 1 894 ? 31.960 -17.058 -17.927 1.00 83.31 894 THR A C 1
ATOM 6522 O O . THR A 1 894 ? 31.988 -16.894 -19.145 1.00 83.31 894 THR A O 1
ATOM 6525 N N . VAL A 1 895 ? 32.390 -16.149 -17.058 1.00 83.44 895 VAL A N 1
ATOM 6526 C CA . VAL A 1 895 ? 32.787 -14.784 -17.406 1.00 83.44 895 VAL A CA 1
ATOM 6527 C C . VAL A 1 895 ? 34.230 -14.557 -16.951 1.00 83.44 895 VAL A C 1
ATOM 6529 O O . VAL A 1 895 ? 34.508 -14.692 -15.756 1.00 83.44 895 VAL A O 1
ATOM 6532 N N . PRO A 1 896 ? 35.164 -14.238 -17.865 1.00 84.62 896 PRO A N 1
ATOM 6533 C CA . PRO A 1 896 ? 36.502 -13.801 -17.490 1.00 84.62 896 PRO A CA 1
ATOM 6534 C C . PRO A 1 896 ? 36.461 -12.346 -17.005 1.00 84.62 896 PRO A C 1
ATOM 6536 O O . PRO A 1 896 ? 35.925 -11.472 -17.682 1.00 84.62 896 PRO A O 1
ATOM 6539 N N . VAL A 1 897 ? 37.045 -12.081 -15.839 1.00 85.56 897 VAL A N 1
ATOM 6540 C CA . VAL A 1 897 ? 37.037 -10.764 -15.192 1.00 85.56 897 VAL A CA 1
ATOM 6541 C C . VAL A 1 897 ? 38.458 -10.238 -15.012 1.00 85.56 897 VAL A C 1
ATOM 6543 O O . VAL A 1 897 ? 39.336 -10.930 -14.487 1.00 85.56 897 VAL A O 1
ATOM 6546 N N . ASN A 1 898 ? 38.679 -8.977 -15.390 1.00 87.19 898 ASN A N 1
ATOM 6547 C CA . ASN A 1 898 ? 39.960 -8.312 -15.184 1.00 87.19 898 ASN A CA 1
ATOM 6548 C C . ASN A 1 898 ? 40.070 -7.720 -13.775 1.00 87.19 898 ASN A C 1
ATOM 6550 O O . ASN A 1 898 ? 39.649 -6.594 -13.519 1.00 87.19 898 ASN A O 1
ATOM 6554 N N . GLN A 1 899 ? 40.720 -8.455 -12.874 1.00 91.88 899 GLN A N 1
ATOM 6555 C CA . GLN A 1 899 ? 40.907 -8.031 -11.488 1.00 91.88 899 GLN A CA 1
ATOM 6556 C C . GLN A 1 899 ? 42.046 -7.012 -11.282 1.00 91.88 899 GLN A C 1
ATOM 6558 O O . GLN A 1 899 ? 42.333 -6.626 -10.149 1.00 91.88 899 GLN A O 1
ATOM 6563 N N . GLN A 1 900 ? 42.721 -6.557 -12.344 1.00 90.75 900 GLN A N 1
ATOM 6564 C CA . GLN A 1 900 ? 43.682 -5.446 -12.255 1.00 90.75 900 GLN A CA 1
ATOM 6565 C C . GLN A 1 900 ? 43.002 -4.074 -12.275 1.00 90.75 900 GLN A C 1
ATOM 6567 O O . GLN A 1 900 ? 43.630 -3.075 -11.921 1.00 90.75 900 GLN A O 1
ATOM 6572 N N . ILE A 1 901 ? 41.738 -4.026 -12.694 1.00 84.81 901 ILE A N 1
ATOM 6573 C CA . ILE A 1 901 ? 40.913 -2.822 -12.749 1.00 84.81 901 ILE A CA 1
ATOM 6574 C C . ILE A 1 901 ? 39.936 -2.876 -11.573 1.00 84.81 901 ILE A C 1
ATOM 6576 O O . ILE A 1 901 ? 39.503 -3.956 -11.168 1.00 84.81 901 ILE A O 1
ATOM 6580 N N . ALA A 1 902 ? 39.654 -1.721 -10.968 1.00 82.50 902 ALA A N 1
ATOM 6581 C CA . ALA A 1 902 ? 38.645 -1.646 -9.917 1.00 82.50 902 ALA A CA 1
ATOM 6582 C C . ALA A 1 902 ? 37.271 -2.000 -10.507 1.00 82.50 902 ALA A C 1
ATOM 6584 O O . ALA A 1 902 ? 37.019 -1.618 -11.651 1.00 82.50 902 ALA A O 1
ATOM 6585 N N . PRO A 1 903 ? 36.401 -2.703 -9.764 1.00 88.06 903 PRO A N 1
ATOM 6586 C CA . PRO A 1 903 ? 35.029 -2.931 -10.201 1.00 88.06 903 PRO A CA 1
ATOM 6587 C C . PRO A 1 903 ? 34.370 -1.608 -10.617 1.00 88.06 903 PRO A C 1
ATOM 6589 O O . PRO A 1 903 ? 34.482 -0.615 -9.895 1.00 88.06 903 PRO A O 1
ATOM 6592 N N . SER A 1 904 ? 33.728 -1.579 -11.784 1.00 71.69 904 SER A N 1
ATOM 6593 C CA . SER A 1 904 ? 33.138 -0.365 -12.360 1.00 71.69 904 SER A CA 1
ATOM 6594 C C . SER A 1 904 ? 31.748 -0.626 -12.947 1.00 71.69 904 SER A C 1
ATOM 6596 O O . SER A 1 904 ? 31.441 -0.142 -14.036 1.00 71.69 904 SER A O 1
ATOM 6598 N N . GLY A 1 905 ? 30.936 -1.442 -12.270 1.00 62.53 905 GLY A N 1
ATOM 6599 C CA . GLY A 1 905 ? 29.525 -1.656 -12.603 1.00 62.53 905 GLY A CA 1
ATOM 6600 C C . GLY A 1 905 ? 28.678 -0.394 -12.402 1.00 62.53 905 GLY A C 1
ATOM 6601 O O . GLY A 1 905 ? 29.219 0.703 -12.256 1.00 62.53 905 GLY A O 1
ATOM 6602 N N . SER A 1 906 ? 27.348 -0.544 -12.441 1.00 56.19 906 SER A N 1
ATOM 6603 C CA . SER A 1 906 ? 26.403 0.585 -12.394 1.00 56.19 906 SER A CA 1
ATOM 6604 C C . SER A 1 906 ? 26.763 1.591 -11.281 1.00 56.19 906 SER A C 1
ATOM 6606 O O . SER A 1 906 ? 27.054 1.153 -10.164 1.00 56.19 906 SER A O 1
ATOM 6608 N N . PRO A 1 907 ? 26.762 2.914 -11.554 1.00 52.59 907 PRO A N 1
ATOM 6609 C CA . PRO A 1 907 ? 27.217 3.946 -10.611 1.00 52.59 907 PRO A CA 1
ATOM 6610 C C . PRO A 1 907 ? 26.441 3.998 -9.284 1.00 52.59 907 PRO A C 1
ATOM 6612 O O . PRO A 1 907 ? 26.922 4.626 -8.343 1.00 52.59 907 PRO A O 1
ATOM 6615 N N . ASP A 1 908 ? 25.309 3.298 -9.197 1.00 55.50 908 ASP A N 1
ATOM 6616 C CA . ASP A 1 908 ? 24.399 3.287 -8.046 1.00 55.50 908 ASP A CA 1
ATOM 6617 C C . ASP A 1 908 ? 24.639 2.106 -7.076 1.00 55.50 908 ASP A C 1
ATOM 6619 O O . ASP A 1 908 ? 23.918 1.948 -6.096 1.00 55.50 908 ASP A O 1
ATOM 6623 N N . LEU A 1 909 ? 25.647 1.253 -7.316 1.00 65.69 909 LEU A N 1
ATOM 6624 C CA . LEU A 1 909 ? 25.926 0.073 -6.480 1.00 65.69 909 LEU A CA 1
ATOM 6625 C C . LEU A 1 909 ? 27.027 0.355 -5.441 1.00 65.69 909 LEU A C 1
ATOM 6627 O O . LEU A 1 909 ? 28.213 0.178 -5.735 1.00 65.69 909 LEU A O 1
ATOM 6631 N N . THR A 1 910 ? 26.646 0.756 -4.220 1.00 62.25 910 THR A N 1
ATOM 6632 C CA . THR A 1 910 ? 27.585 1.069 -3.114 1.00 62.25 910 THR A CA 1
ATOM 6633 C C . THR A 1 910 ? 27.424 0.203 -1.856 1.00 62.25 910 THR A C 1
ATOM 6635 O O . THR A 1 910 ? 27.827 0.617 -0.764 1.00 62.25 910 THR A O 1
ATOM 6638 N N . ASP A 1 911 ? 26.854 -1.000 -1.973 1.00 68.75 911 ASP A N 1
ATOM 6639 C CA . ASP A 1 911 ? 26.706 -1.921 -0.839 1.00 68.75 911 ASP A CA 1
ATOM 6640 C C . ASP A 1 911 ? 28.057 -2.219 -0.174 1.00 68.75 911 ASP A C 1
ATOM 6642 O O . ASP A 1 911 ? 29.073 -2.405 -0.850 1.00 68.75 911 ASP A O 1
ATOM 6646 N N . LEU A 1 912 ? 28.071 -2.257 1.164 1.00 64.69 912 LEU A N 1
ATOM 6647 C CA . LEU A 1 912 ? 29.277 -2.403 1.998 1.00 64.69 912 LEU A CA 1
ATOM 6648 C C . LEU A 1 912 ? 30.341 -1.300 1.796 1.00 64.69 912 LEU A C 1
ATOM 6650 O O . LEU A 1 912 ? 31.479 -1.460 2.237 1.00 64.69 912 LEU A O 1
ATOM 6654 N N . GLY A 1 913 ? 29.992 -0.174 1.159 1.00 70.62 913 GLY A N 1
ATOM 6655 C CA . GLY A 1 913 ? 30.949 0.878 0.794 1.00 70.62 913 GLY A CA 1
ATOM 6656 C C . GLY A 1 913 ? 31.938 0.444 -0.295 1.00 70.62 913 GLY A C 1
ATOM 6657 O O . GLY A 1 913 ? 32.986 1.074 -0.465 1.00 70.62 913 GLY A O 1
ATOM 6658 N N . GLU A 1 914 ? 31.624 -0.639 -1.005 1.00 80.75 914 GLU A N 1
ATOM 6659 C CA . GLU A 1 914 ? 32.434 -1.227 -2.065 1.00 80.75 914 GLU A CA 1
ATOM 6660 C C . GLU A 1 914 ? 31.870 -0.898 -3.449 1.00 80.75 914 GLU A C 1
ATOM 6662 O O . GLU A 1 914 ? 30.691 -0.598 -3.610 1.00 80.75 914 GLU A O 1
ATOM 6667 N N . SER A 1 915 ? 32.730 -0.956 -4.467 1.00 83.94 915 SER A N 1
ATOM 6668 C CA . SER A 1 915 ? 32.300 -0.888 -5.868 1.00 83.94 915 SER A CA 1
ATOM 6669 C C . SER A 1 915 ? 32.054 -2.297 -6.397 1.00 83.94 915 SER A C 1
ATOM 6671 O O . SER A 1 915 ? 32.844 -3.206 -6.130 1.00 83.94 915 SER A O 1
ATOM 6673 N N . TRP A 1 916 ? 30.998 -2.475 -7.184 1.00 88.81 916 TRP A N 1
ATOM 6674 C CA . TRP A 1 916 ? 30.568 -3.777 -7.697 1.00 88.81 916 TRP A CA 1
ATOM 6675 C C . TRP A 1 916 ? 30.697 -3.848 -9.215 1.00 88.81 916 TRP A C 1
ATOM 6677 O O . TRP A 1 916 ? 30.505 -2.852 -9.902 1.00 88.81 916 TRP A O 1
ATOM 6687 N N . GLN A 1 917 ? 31.034 -5.022 -9.749 1.00 88.25 917 GLN A N 1
ATOM 6688 C CA . GLN A 1 917 ? 31.041 -5.301 -11.184 1.00 88.25 917 GLN A CA 1
ATOM 6689 C C . GLN A 1 917 ? 30.004 -6.374 -11.488 1.00 88.25 917 GLN A C 1
ATOM 6691 O O . GLN A 1 917 ? 30.090 -7.480 -10.951 1.00 88.25 917 GLN A O 1
ATOM 6696 N N . ASP A 1 918 ? 29.078 -6.079 -12.395 1.00 88.06 918 ASP A N 1
ATOM 6697 C CA . ASP A 1 918 ? 28.151 -7.080 -12.916 1.00 88.06 918 ASP A CA 1
ATOM 6698 C C . ASP A 1 918 ? 28.924 -8.152 -13.688 1.00 88.06 918 ASP A C 1
ATOM 6700 O O . ASP A 1 918 ? 29.733 -7.849 -14.572 1.00 88.06 918 ASP A O 1
ATOM 6704 N N . LEU A 1 919 ? 28.703 -9.413 -13.315 1.00 86.81 919 LEU A N 1
ATOM 6705 C CA . LEU A 1 919 ? 29.338 -10.563 -13.951 1.00 86.81 919 LEU A CA 1
ATOM 6706 C C . LEU A 1 919 ? 28.646 -10.892 -15.274 1.00 86.81 919 LEU A C 1
ATOM 6708 O O . LEU A 1 919 ? 29.286 -11.244 -16.256 1.00 86.81 919 LEU A O 1
ATOM 6712 N N . VAL A 1 920 ? 27.325 -10.779 -15.306 1.00 80.25 920 VAL A N 1
ATOM 6713 C CA . VAL A 1 920 ? 26.489 -10.971 -16.493 1.00 80.25 920 VAL A CA 1
ATOM 6714 C C . VAL A 1 920 ? 25.452 -9.851 -16.537 1.00 80.25 920 VAL A C 1
ATOM 6716 O O . VAL A 1 920 ? 25.302 -9.122 -15.562 1.00 80.25 920 VAL A O 1
ATOM 6719 N N . GLY A 1 921 ? 24.724 -9.721 -17.650 1.00 73.75 921 GLY A N 1
ATOM 6720 C CA . GLY A 1 921 ? 23.477 -8.949 -17.655 1.00 73.75 921 GLY A CA 1
ATOM 6721 C C . GLY A 1 921 ? 22.417 -9.612 -16.763 1.00 73.75 921 GLY A C 1
ATOM 6722 O O . GLY A 1 921 ? 22.707 -10.131 -15.689 1.00 73.75 921 GLY A O 1
ATOM 6723 N N . THR A 1 922 ? 21.172 -9.678 -17.220 1.00 83.00 922 THR A N 1
ATOM 6724 C CA . THR A 1 922 ? 20.121 -10.381 -16.473 1.00 83.00 922 THR A CA 1
ATOM 6725 C C . THR A 1 922 ? 20.390 -11.891 -16.404 1.00 83.00 922 THR A C 1
ATOM 6727 O O . THR A 1 922 ? 20.428 -12.585 -17.425 1.00 83.00 922 THR A O 1
ATOM 6730 N N . PHE A 1 923 ? 20.550 -12.424 -15.194 1.00 86.31 923 PHE A N 1
ATOM 6731 C CA . PHE A 1 923 ? 20.636 -13.854 -14.910 1.00 86.31 923 PHE A CA 1
ATOM 6732 C C . PHE A 1 923 ? 19.241 -14.424 -14.636 1.00 86.31 923 PHE A C 1
ATOM 6734 O O . PHE A 1 923 ? 18.571 -14.011 -13.701 1.00 86.31 923 PHE A O 1
ATOM 6741 N N . PHE A 1 924 ? 18.795 -15.397 -15.427 1.00 84.88 924 PHE A N 1
ATOM 6742 C CA . PHE A 1 924 ? 17.496 -16.044 -15.229 1.00 84.88 924 PHE A CA 1
ATOM 6743 C C . PHE A 1 924 ? 17.685 -17.293 -14.374 1.00 84.88 924 PHE A C 1
ATOM 6745 O O . PHE A 1 924 ? 18.213 -18.305 -14.847 1.00 84.88 924 PHE A O 1
ATOM 6752 N N . LEU A 1 925 ? 17.270 -17.216 -13.117 1.00 86.31 925 LEU A N 1
ATOM 6753 C CA . LEU A 1 925 ? 17.310 -18.326 -12.182 1.00 86.31 925 LEU A CA 1
ATOM 6754 C C . LEU A 1 925 ? 15.992 -19.098 -12.272 1.00 86.31 925 LEU A C 1
ATOM 6756 O O . LEU A 1 925 ? 14.940 -18.522 -12.029 1.00 86.31 925 LEU A O 1
ATOM 6760 N N . THR A 1 926 ? 16.034 -20.382 -12.644 1.00 79.88 926 THR A N 1
ATOM 6761 C CA . THR A 1 926 ? 14.818 -21.217 -12.741 1.00 79.88 926 THR A CA 1
ATOM 6762 C C . THR A 1 926 ? 14.596 -22.115 -11.528 1.00 79.88 926 THR A C 1
ATOM 6764 O O . THR A 1 926 ? 13.462 -22.517 -11.285 1.00 79.88 926 THR A O 1
ATOM 6767 N N . GLY A 1 927 ? 15.658 -22.451 -10.792 1.00 75.62 927 GLY A N 1
ATOM 6768 C CA . GLY A 1 927 ? 15.570 -23.129 -9.502 1.00 75.62 927 GLY A CA 1
ATOM 6769 C C . GLY A 1 927 ? 15.641 -22.161 -8.323 1.00 75.62 927 GLY A C 1
ATOM 6770 O O . GLY A 1 927 ? 15.539 -20.953 -8.485 1.00 75.62 927 GLY A O 1
ATOM 6771 N N . GLU A 1 928 ? 15.878 -22.708 -7.134 1.00 82.31 928 GLU A N 1
ATOM 6772 C CA . GLU A 1 928 ? 15.948 -21.931 -5.888 1.00 82.31 928 GLU A CA 1
ATOM 6773 C C . GLU A 1 928 ? 17.386 -21.717 -5.396 1.00 82.31 928 GLU A C 1
ATOM 6775 O O . GLU A 1 928 ? 17.633 -21.365 -4.244 1.00 82.31 928 GLU A O 1
ATOM 6780 N N . THR A 1 929 ? 18.387 -22.032 -6.222 1.00 86.56 929 THR A N 1
ATOM 6781 C CA . THR A 1 929 ? 19.793 -21.978 -5.808 1.00 86.56 929 THR A CA 1
ATOM 6782 C C . THR A 1 929 ? 20.666 -21.405 -6.908 1.00 86.56 929 THR A C 1
ATOM 6784 O O . THR A 1 929 ? 20.757 -21.980 -7.990 1.00 86.56 929 THR A O 1
ATOM 6787 N N . LEU A 1 930 ? 21.378 -20.325 -6.603 1.00 92.50 930 LEU A N 1
ATOM 6788 C CA . LEU A 1 930 ? 22.410 -19.747 -7.454 1.00 92.50 930 LEU A CA 1
ATOM 6789 C C . LEU A 1 930 ? 23.783 -20.036 -6.844 1.00 92.50 930 LEU A C 1
ATOM 6791 O O . LEU A 1 930 ? 24.050 -19.678 -5.699 1.00 92.50 930 LEU A O 1
ATOM 6795 N N . VAL A 1 931 ? 24.680 -20.667 -7.607 1.00 94.62 931 VAL A N 1
ATOM 6796 C CA . VAL A 1 931 ? 26.073 -20.886 -7.177 1.00 94.62 931 VAL A CA 1
ATOM 6797 C C . VAL A 1 931 ? 27.014 -20.096 -8.074 1.00 94.62 931 VAL A C 1
ATOM 6799 O O . VAL A 1 931 ? 27.046 -20.313 -9.284 1.00 94.62 931 VAL A O 1
ATOM 6802 N N . VAL A 1 932 ? 27.824 -19.215 -7.492 1.00 96.94 932 VAL A N 1
ATOM 6803 C CA . VAL A 1 932 ? 28.922 -18.530 -8.187 1.00 96.94 932 VAL A CA 1
ATOM 6804 C C . VAL A 1 932 ? 30.233 -19.191 -7.794 1.00 96.94 932 VAL A C 1
ATOM 6806 O O . VAL A 1 932 ? 30.499 -19.375 -6.612 1.00 96.94 932 VAL A O 1
ATOM 6809 N N . LYS A 1 933 ? 31.071 -19.553 -8.767 1.00 96.31 933 LYS A N 1
ATOM 6810 C CA . LYS A 1 933 ? 32.389 -20.158 -8.533 1.00 96.31 933 LYS A CA 1
ATOM 6811 C C . LYS A 1 933 ? 33.498 -19.335 -9.160 1.00 96.31 933 LYS A C 1
ATOM 6813 O O . LYS A 1 933 ? 33.441 -19.052 -10.353 1.00 96.31 933 LYS A O 1
ATOM 6818 N N . LEU A 1 934 ? 34.542 -19.046 -8.389 1.00 96.25 934 LEU A N 1
ATOM 6819 C CA . LEU A 1 934 ? 35.785 -18.453 -8.874 1.00 96.25 934 LEU A CA 1
ATOM 6820 C C . LEU A 1 934 ? 36.884 -19.517 -8.928 1.00 96.25 934 LEU A C 1
ATOM 6822 O O . LEU A 1 934 ? 37.216 -20.137 -7.914 1.00 96.25 934 LEU A O 1
ATOM 6826 N N . SER A 1 935 ? 37.470 -19.708 -10.110 1.00 93.19 935 SER A N 1
ATOM 6827 C CA . SER A 1 935 ? 38.600 -20.618 -10.327 1.00 93.19 935 SER A CA 1
ATOM 6828 C C . SER A 1 935 ? 39.902 -19.846 -10.529 1.00 93.19 935 SER A C 1
ATOM 6830 O O . SER A 1 935 ? 39.918 -18.744 -11.062 1.00 93.19 935 SER A O 1
ATOM 6832 N N . ASN A 1 936 ? 41.028 -20.444 -10.144 1.00 89.38 936 ASN A N 1
ATOM 6833 C CA . ASN A 1 936 ? 42.357 -19.909 -10.440 1.00 89.38 936 ASN A CA 1
ATOM 6834 C C . ASN A 1 936 ? 42.931 -20.372 -11.795 1.00 89.38 936 ASN A C 1
ATOM 6836 O O . ASN A 1 936 ? 44.157 -20.378 -11.974 1.00 89.38 936 ASN A O 1
ATOM 6840 N N . ASP A 1 937 ? 42.076 -20.820 -12.718 1.00 87.81 937 ASP A N 1
ATOM 6841 C CA . ASP A 1 937 ? 42.429 -21.069 -14.121 1.00 87.81 937 ASP A CA 1
ATOM 6842 C C . ASP A 1 937 ? 42.546 -19.747 -14.888 1.00 87.81 937 ASP A C 1
ATOM 6844 O O . ASP A 1 937 ? 41.740 -19.424 -15.751 1.00 87.81 937 ASP A O 1
ATOM 6848 N N . ALA A 1 938 ? 43.512 -18.938 -14.467 1.00 85.75 938 ALA A N 1
ATOM 6849 C CA . ALA A 1 938 ? 43.680 -17.557 -14.881 1.00 85.75 938 ALA A CA 1
ATOM 6850 C C . ALA A 1 938 ? 45.172 -17.231 -15.041 1.00 85.75 938 ALA A C 1
ATOM 6852 O O . ALA A 1 938 ? 46.053 -17.944 -14.538 1.00 85.75 938 ALA A O 1
ATOM 6853 N N . ASN A 1 939 ? 45.472 -16.125 -15.709 1.00 81.56 939 ASN A N 1
ATOM 6854 C CA . ASN A 1 939 ? 46.826 -15.686 -16.033 1.00 81.56 939 ASN A CA 1
ATOM 6855 C C . ASN A 1 939 ? 47.569 -14.983 -14.873 1.00 81.56 939 ASN A C 1
ATOM 6857 O O . ASN A 1 939 ? 48.776 -14.744 -14.973 1.00 81.56 939 ASN A O 1
ATOM 6861 N N . GLY A 1 940 ? 46.891 -14.717 -13.750 1.00 84.44 940 GLY A N 1
ATOM 6862 C CA . GLY A 1 940 ? 47.432 -14.033 -12.567 1.00 84.44 940 GLY A CA 1
ATOM 6863 C C . GLY A 1 940 ? 46.783 -14.468 -11.245 1.00 84.44 940 GLY A C 1
ATOM 6864 O O . GLY A 1 940 ? 46.059 -15.462 -11.185 1.00 84.44 940 GLY A O 1
ATOM 6865 N N . TYR A 1 941 ? 47.078 -13.765 -10.144 1.00 88.31 941 TYR A N 1
ATOM 6866 C CA . TYR A 1 941 ? 46.427 -14.060 -8.859 1.00 88.31 941 TYR A CA 1
ATOM 6867 C C . TYR A 1 941 ? 44.931 -13.761 -8.937 1.00 88.31 941 TYR A C 1
ATOM 6869 O O . TYR A 1 941 ? 44.553 -12.684 -9.390 1.00 88.31 941 TYR A O 1
ATOM 6877 N N . VAL A 1 942 ? 44.107 -14.678 -8.435 1.00 92.75 942 VAL A N 1
ATOM 6878 C CA . VAL A 1 942 ? 42.664 -14.454 -8.287 1.00 92.75 942 VAL A CA 1
ATOM 6879 C C . VAL A 1 942 ? 42.332 -14.130 -6.834 1.00 92.75 942 VAL A C 1
ATOM 6881 O O . VAL A 1 942 ? 42.923 -14.709 -5.912 1.00 92.75 942 VAL A O 1
ATOM 6884 N N . MET A 1 943 ? 41.407 -13.197 -6.648 1.00 92.88 943 MET A N 1
ATOM 6885 C CA . MET A 1 943 ? 40.890 -12.744 -5.361 1.00 92.88 943 MET A CA 1
ATOM 6886 C C . MET A 1 943 ? 39.397 -13.065 -5.279 1.00 92.88 943 MET A C 1
ATOM 6888 O O . MET A 1 943 ? 38.631 -12.653 -6.147 1.00 92.88 943 MET A O 1
ATOM 6892 N N . ALA A 1 944 ? 39.020 -13.819 -4.251 1.00 94.00 944 ALA A N 1
ATOM 6893 C CA . ALA A 1 944 ? 37.649 -14.034 -3.815 1.00 94.00 944 ALA A CA 1
ATOM 6894 C C . ALA A 1 944 ? 37.385 -13.095 -2.632 1.00 94.00 944 ALA A C 1
ATOM 6896 O O . ALA A 1 944 ? 38.136 -13.126 -1.657 1.00 94.00 944 ALA A O 1
ATOM 6897 N N . ASP A 1 945 ? 36.368 -12.256 -2.769 1.00 92.88 945 ASP A N 1
ATOM 6898 C CA . ASP A 1 945 ? 35.951 -11.246 -1.792 1.00 92.88 945 ASP A CA 1
ATOM 6899 C C . ASP A 1 945 ? 34.443 -11.463 -1.553 1.00 92.88 945 ASP A C 1
ATOM 6901 O O . ASP A 1 945 ? 34.071 -12.511 -1.023 1.00 92.88 945 ASP A O 1
ATOM 6905 N N . ALA A 1 946 ? 33.565 -10.627 -2.113 1.00 93.06 946 ALA A N 1
ATOM 6906 C CA . ALA A 1 946 ? 32.118 -10.798 -1.994 1.00 93.06 946 ALA A CA 1
ATOM 6907 C C . ALA A 1 946 ? 31.389 -10.929 -3.345 1.00 93.06 946 ALA A C 1
ATOM 6909 O O . ALA A 1 946 ? 31.837 -10.427 -4.385 1.00 93.06 946 ALA A O 1
ATOM 6910 N N . VAL A 1 947 ? 30.233 -11.601 -3.308 1.00 95.25 947 VAL A N 1
ATOM 6911 C CA . VAL A 1 947 ? 29.261 -11.696 -4.410 1.00 95.25 947 VAL A CA 1
ATOM 6912 C C . VAL A 1 947 ? 27.930 -11.103 -3.955 1.00 95.25 947 VAL A C 1
ATOM 6914 O O . VAL A 1 947 ? 27.505 -11.327 -2.825 1.00 95.25 947 VAL A O 1
ATOM 6917 N N . ARG A 1 948 ? 27.275 -10.371 -4.855 1.00 90.69 948 ARG A N 1
ATOM 6918 C CA . ARG A 1 948 ? 25.971 -9.725 -4.685 1.00 90.69 948 ARG A CA 1
ATOM 6919 C C . ARG A 1 948 ? 24.986 -10.309 -5.693 1.00 90.69 948 ARG A C 1
ATOM 6921 O O . ARG A 1 948 ? 25.318 -10.432 -6.872 1.00 90.69 948 ARG A O 1
ATOM 6928 N N . VAL A 1 949 ? 23.781 -10.639 -5.250 1.00 90.81 949 VAL A N 1
ATOM 6929 C CA . VAL A 1 949 ? 22.648 -10.980 -6.117 1.00 90.81 949 VAL A CA 1
ATOM 6930 C C . VAL A 1 949 ? 21.478 -10.068 -5.786 1.00 90.81 949 VAL A C 1
ATOM 6932 O O . VAL A 1 949 ? 21.207 -9.807 -4.623 1.00 90.81 949 VAL A O 1
ATOM 6935 N N . GLU A 1 950 ? 20.789 -9.580 -6.803 1.00 87.88 950 GLU A N 1
ATOM 6936 C CA . GLU A 1 950 ? 19.623 -8.711 -6.653 1.00 87.88 950 GLU A CA 1
ATOM 6937 C C . GLU A 1 950 ? 18.508 -9.248 -7.533 1.00 87.88 950 GLU A C 1
ATOM 6939 O O . GLU A 1 950 ? 18.733 -9.447 -8.728 1.00 87.88 950 GLU A O 1
ATOM 6944 N N . ARG A 1 951 ? 17.328 -9.500 -6.968 1.00 85.19 951 ARG A N 1
ATOM 6945 C CA . ARG A 1 951 ? 16.159 -9.872 -7.765 1.00 85.19 951 ARG A CA 1
ATOM 6946 C C . ARG A 1 951 ? 15.635 -8.615 -8.457 1.00 85.19 951 ARG A C 1
ATOM 6948 O O . ARG A 1 951 ? 15.300 -7.643 -7.800 1.00 85.19 951 ARG A O 1
ATOM 6955 N N . ILE A 1 952 ? 15.576 -8.640 -9.784 1.00 81.75 952 ILE A N 1
ATOM 6956 C CA . ILE A 1 952 ? 15.193 -7.492 -10.624 1.00 81.75 952 ILE A CA 1
ATOM 6957 C C . ILE A 1 952 ? 13.911 -7.739 -11.431 1.00 81.75 952 ILE A C 1
ATOM 6959 O O . ILE A 1 952 ? 13.545 -6.926 -12.275 1.00 81.75 952 ILE A O 1
ATOM 6963 N N . GLY A 1 953 ? 13.232 -8.869 -11.208 1.00 77.44 953 GLY A N 1
ATOM 6964 C CA . GLY A 1 953 ? 11.912 -9.139 -11.777 1.00 77.44 953 GLY A CA 1
ATOM 6965 C C . GLY A 1 953 ? 11.592 -10.622 -11.945 1.00 77.44 953 GLY A C 1
ATOM 6966 O O . GLY A 1 953 ? 12.387 -11.499 -11.616 1.00 77.44 953 GLY A O 1
ATOM 6967 N N . GLU A 1 954 ? 10.422 -10.902 -12.513 1.00 78.56 954 GLU A N 1
ATOM 6968 C CA . GLU A 1 954 ? 9.958 -12.258 -12.820 1.00 78.56 954 GLU A CA 1
ATOM 6969 C C . GLU A 1 954 ? 10.588 -12.830 -14.097 1.00 78.56 954 GLU A C 1
ATOM 6971 O O . GLU A 1 954 ? 10.944 -12.106 -15.037 1.00 78.56 954 GLU A O 1
ATOM 6976 N N . ILE A 1 955 ? 10.667 -14.161 -14.200 1.00 77.31 955 ILE A N 1
ATOM 6977 C CA . ILE A 1 955 ? 10.969 -14.805 -15.488 1.00 77.31 955 ILE A CA 1
ATOM 6978 C C . ILE A 1 955 ? 9.808 -14.516 -16.453 1.00 77.31 955 ILE A C 1
ATOM 6980 O O . ILE A 1 955 ? 8.652 -14.723 -16.081 1.00 77.31 955 ILE A O 1
ATOM 6984 N N . PRO A 1 956 ? 10.070 -14.115 -17.713 1.00 79.44 956 PRO A N 1
ATOM 6985 C CA . PRO A 1 956 ? 9.017 -13.898 -18.688 1.00 79.44 956 PRO A CA 1
ATOM 6986 C C . PRO A 1 956 ? 8.112 -15.132 -18.802 1.00 79.44 956 PRO A C 1
ATOM 6988 O O . PRO A 1 956 ? 8.622 -16.261 -18.917 1.00 79.44 956 PRO A O 1
ATOM 6991 N N . PRO A 1 957 ? 6.781 -14.940 -18.791 1.00 80.56 957 PRO A N 1
ATOM 6992 C CA . PRO A 1 957 ? 5.850 -16.050 -18.852 1.00 80.56 957 PRO A CA 1
ATOM 6993 C C . PRO A 1 957 ? 6.044 -16.832 -20.152 1.00 80.56 957 PRO A C 1
ATOM 6995 O O . PRO A 1 957 ? 6.392 -16.282 -21.203 1.00 80.56 957 PRO A O 1
ATOM 6998 N N . ALA A 1 958 ? 5.822 -18.142 -20.083 1.00 87.88 958 ALA A N 1
ATOM 6999 C CA . ALA A 1 958 ? 5.888 -18.983 -21.266 1.00 87.88 958 ALA A CA 1
ATOM 7000 C C . ALA A 1 958 ? 4.753 -18.627 -22.237 1.00 87.88 958 ALA A C 1
ATOM 7002 O O . ALA A 1 958 ? 3.594 -18.511 -21.846 1.00 87.88 958 ALA A O 1
ATOM 7003 N N . GLN A 1 959 ? 5.075 -18.506 -23.523 1.00 93.81 959 GLN A N 1
ATOM 7004 C CA . GLN A 1 959 ? 4.068 -18.436 -24.574 1.00 93.81 959 GLN A CA 1
ATOM 7005 C C . GLN A 1 959 ? 3.713 -19.854 -25.010 1.00 93.81 959 GLN A C 1
ATOM 7007 O O . GLN A 1 959 ? 4.593 -20.648 -25.356 1.00 93.81 959 GLN A O 1
ATOM 7012 N N . ILE A 1 960 ? 2.419 -20.162 -25.022 1.00 95.75 960 ILE A N 1
ATOM 7013 C CA . ILE A 1 960 ? 1.890 -21.457 -25.446 1.00 95.75 960 ILE A CA 1
ATOM 7014 C C . ILE A 1 960 ? 0.961 -21.222 -26.630 1.00 95.75 960 ILE A C 1
ATOM 7016 O O . ILE A 1 960 ? 0.128 -20.322 -26.599 1.00 95.75 960 ILE A O 1
ATOM 7020 N N . ILE A 1 961 ? 1.143 -22.010 -27.687 1.00 96.69 961 ILE A N 1
ATOM 7021 C CA . ILE A 1 961 ? 0.223 -22.054 -28.824 1.00 96.69 961 ILE A CA 1
ATOM 7022 C C . ILE A 1 961 ? -0.232 -23.500 -28.975 1.00 96.69 961 ILE A C 1
ATOM 7024 O O . ILE A 1 961 ? 0.573 -24.377 -29.302 1.00 96.69 961 ILE A O 1
ATOM 7028 N N . ASP A 1 962 ? -1.518 -23.717 -28.750 1.00 95.81 962 ASP A N 1
ATOM 7029 C CA . ASP A 1 962 ? -2.250 -24.959 -28.968 1.00 95.81 962 ASP A CA 1
ATOM 7030 C C . ASP A 1 962 ? -2.722 -25.107 -30.434 1.00 95.81 962 ASP A C 1
ATOM 7032 O O . ASP A 1 962 ? -2.677 -24.152 -31.216 1.00 95.81 962 ASP A O 1
ATOM 7036 N N . ASP A 1 963 ? -3.164 -26.295 -30.865 1.00 92.75 963 ASP A N 1
ATOM 7037 C CA . ASP A 1 963 ? -3.632 -26.516 -32.242 1.00 92.75 963 ASP A CA 1
ATOM 7038 C C . ASP A 1 963 ? -5.025 -25.931 -32.558 1.00 92.75 963 ASP A C 1
ATOM 7040 O O . ASP A 1 963 ? -5.472 -25.959 -33.723 1.00 92.75 963 ASP A O 1
ATOM 7044 N N . GLY A 1 964 ? -5.702 -25.384 -31.546 1.00 89.56 964 GLY A N 1
ATOM 7045 C CA . GLY A 1 964 ? -6.863 -24.503 -31.667 1.00 89.56 964 GLY A CA 1
ATOM 7046 C C . GLY A 1 964 ? -6.532 -23.009 -31.805 1.00 89.56 964 GLY A C 1
ATOM 7047 O O . GLY A 1 964 ? -7.400 -22.238 -32.231 1.00 89.56 964 GLY A O 1
ATOM 7048 N N . ASP A 1 965 ? -5.300 -22.591 -31.506 1.00 95.12 965 ASP A N 1
ATOM 7049 C CA . ASP A 1 965 ? -4.959 -21.177 -31.322 1.00 95.12 965 ASP A CA 1
ATOM 7050 C C . ASP A 1 965 ? -4.631 -20.425 -32.628 1.00 95.12 965 ASP A C 1
ATOM 7052 O O . ASP A 1 965 ? -4.159 -21.017 -33.605 1.00 95.12 965 ASP A O 1
ATOM 7056 N N . PRO A 1 966 ? -4.790 -19.082 -32.668 1.00 90.88 966 PRO A N 1
ATOM 7057 C CA . PRO A 1 966 ? -4.511 -18.264 -33.858 1.00 90.88 966 PRO A CA 1
ATOM 7058 C C . PRO A 1 966 ? -3.078 -18.369 -34.408 1.00 90.88 966 PRO A C 1
ATOM 7060 O O . PRO A 1 966 ? -2.852 -18.121 -35.594 1.00 90.88 966 PRO A O 1
ATOM 7063 N N . GLY A 1 967 ? -2.107 -18.714 -33.557 1.00 89.44 967 GLY A N 1
ATOM 7064 C CA . GLY A 1 967 ? -0.704 -18.896 -33.934 1.00 89.44 967 GLY A CA 1
ATOM 7065 C C . GLY A 1 967 ? -0.393 -20.256 -34.574 1.00 89.44 967 GLY A C 1
ATOM 7066 O O . GLY A 1 967 ? 0.707 -20.446 -35.107 1.00 89.44 967 GLY A O 1
ATOM 7067 N N . PHE A 1 968 ? -1.347 -21.193 -34.563 1.00 97.25 968 PHE A N 1
ATOM 7068 C CA . PHE A 1 968 ? -1.242 -22.493 -35.215 1.00 97.25 968 PHE A CA 1
ATOM 7069 C C . PHE A 1 968 ? -1.801 -22.464 -36.641 1.00 97.25 968 PHE A C 1
ATOM 7071 O O . PHE A 1 968 ? -2.802 -21.827 -36.963 1.00 97.25 968 PHE A O 1
ATOM 7078 N N . SER A 1 969 ? -1.148 -23.187 -37.548 1.00 95.62 969 SER A N 1
ATOM 7079 C CA . SER A 1 969 ? -1.596 -23.314 -38.933 1.00 95.62 969 SER A CA 1
ATOM 7080 C C . SER A 1 969 ? -1.138 -24.620 -39.572 1.00 95.62 969 SER A C 1
ATOM 7082 O O . SER A 1 969 ? -0.001 -25.062 -39.409 1.00 95.62 969 SER A O 1
ATOM 7084 N N . ILE A 1 970 ? -2.012 -25.212 -40.385 1.00 93.44 970 ILE A N 1
ATOM 7085 C CA . ILE A 1 970 ? -1.647 -26.297 -41.299 1.00 93.44 970 ILE A CA 1
ATOM 7086 C C . ILE A 1 970 ? -1.142 -25.658 -42.592 1.00 93.44 970 ILE A C 1
ATOM 7088 O O . ILE A 1 970 ? -1.899 -25.009 -43.313 1.00 93.44 970 ILE A O 1
ATOM 7092 N N . VAL A 1 971 ? 0.146 -25.827 -42.885 1.00 89.81 971 VAL A N 1
ATOM 7093 C CA . VAL A 1 971 ? 0.795 -25.217 -44.056 1.00 89.81 971 VAL A CA 1
ATOM 7094 C C . VAL A 1 971 ? 0.447 -25.990 -45.327 1.00 89.81 971 VAL A C 1
ATOM 7096 O O . VAL A 1 971 ? 0.178 -25.393 -46.369 1.00 89.81 971 VAL A O 1
ATOM 7099 N N . ASN A 1 972 ? 0.455 -27.321 -45.255 1.00 86.00 972 ASN A N 1
ATOM 7100 C CA . ASN A 1 972 ? 0.091 -28.223 -46.345 1.00 86.00 972 ASN A CA 1
ATOM 7101 C C . ASN A 1 972 ? -0.216 -29.641 -45.816 1.00 86.00 972 ASN A C 1
ATOM 7103 O O . ASN A 1 972 ? 0.078 -29.985 -44.669 1.00 86.00 972 ASN A O 1
ATOM 7107 N N . GLY A 1 973 ? -0.785 -30.474 -46.690 1.00 83.81 973 GLY A N 1
ATOM 7108 C CA . GLY A 1 973 ? -1.151 -31.855 -46.379 1.00 83.81 973 GLY A CA 1
ATOM 7109 C C . GLY A 1 973 ? -2.464 -31.979 -45.605 1.00 83.81 973 GLY A C 1
ATOM 7110 O O . GLY A 1 973 ? -3.168 -30.996 -45.369 1.00 83.81 973 GLY A O 1
ATOM 7111 N N . THR A 1 974 ? -2.815 -33.213 -45.247 1.00 84.25 974 THR A N 1
ATOM 7112 C CA . THR A 1 974 ? -4.070 -33.515 -44.546 1.00 84.25 974 THR A CA 1
ATOM 7113 C C . THR A 1 974 ? -3.790 -33.821 -43.078 1.00 84.25 974 THR A C 1
ATOM 7115 O O . THR A 1 974 ? -3.024 -34.734 -42.760 1.00 84.25 974 THR A O 1
ATOM 7118 N N . TRP A 1 975 ? -4.456 -33.079 -42.194 1.00 90.62 975 TRP A N 1
ATOM 7119 C CA . TRP A 1 975 ? -4.413 -33.264 -40.746 1.00 90.62 975 TRP A CA 1
ATOM 7120 C C . TRP A 1 975 ? -5.841 -33.429 -40.208 1.00 90.62 975 TRP A C 1
ATOM 7122 O O . TRP A 1 975 ? -6.684 -32.552 -40.387 1.00 90.62 975 TRP A O 1
ATOM 7132 N N . GLY A 1 976 ? -6.137 -34.573 -39.594 1.00 88.62 976 GLY A N 1
ATOM 7133 C CA . GLY A 1 976 ? -7.446 -34.887 -39.018 1.00 88.62 976 GLY A CA 1
ATOM 7134 C C . GLY A 1 976 ? -7.548 -34.479 -37.549 1.00 88.62 976 GLY A C 1
ATOM 7135 O O . GLY A 1 976 ? -6.606 -34.687 -36.789 1.00 88.62 976 GLY A O 1
ATOM 7136 N N . ALA A 1 977 ? -8.697 -33.942 -37.139 1.00 89.75 977 ALA A N 1
ATOM 7137 C CA . ALA A 1 977 ? -8.957 -33.578 -35.746 1.00 89.75 977 ALA A CA 1
ATOM 7138 C C . ALA A 1 977 ? -9.039 -34.812 -34.822 1.00 89.75 977 ALA A C 1
ATOM 7140 O O . ALA A 1 977 ? -9.579 -35.851 -35.214 1.00 89.75 977 ALA A O 1
ATOM 7141 N N . GLY A 1 978 ? -8.514 -34.686 -33.606 1.00 87.25 978 GLY A N 1
ATOM 7142 C CA . GLY A 1 978 ? -8.657 -35.617 -32.487 1.00 87.25 978 GLY A CA 1
ATOM 7143 C C . GLY A 1 978 ? -9.172 -34.904 -31.230 1.00 87.25 978 GLY A C 1
ATOM 7144 O O . GLY A 1 978 ? -9.565 -33.745 -31.312 1.00 87.25 978 GLY A O 1
ATOM 7145 N N . VAL A 1 979 ? -9.236 -35.631 -30.108 1.00 87.62 979 VAL A N 1
ATOM 7146 C CA . VAL A 1 979 ? -9.796 -35.151 -28.824 1.00 87.62 979 VAL A CA 1
ATOM 7147 C C . VAL A 1 979 ? -8.946 -35.529 -27.599 1.00 87.62 979 VAL A C 1
ATOM 7149 O O . VAL A 1 979 ? -9.473 -35.722 -26.507 1.00 87.62 979 VAL A O 1
ATOM 7152 N N . ALA A 1 980 ? -7.657 -35.804 -27.797 1.00 81.31 980 ALA A N 1
ATOM 7153 C CA . ALA A 1 980 ? -6.824 -36.448 -26.777 1.00 81.31 980 ALA A CA 1
ATOM 7154 C C . ALA A 1 980 ? -5.650 -35.591 -26.273 1.00 81.31 980 ALA A C 1
ATOM 7156 O O . ALA A 1 980 ? -4.960 -36.054 -25.368 1.00 81.31 980 ALA A O 1
ATOM 7157 N N . GLY A 1 981 ? -5.400 -34.421 -26.872 1.00 84.62 981 GLY A N 1
ATOM 7158 C CA . GLY A 1 981 ? -4.286 -33.525 -26.545 1.00 84.62 981 GLY A CA 1
ATOM 7159 C C . GLY A 1 981 ? -4.617 -32.474 -25.488 1.00 84.62 981 GLY A C 1
ATOM 7160 O O . GLY A 1 981 ? -5.604 -32.618 -24.752 1.00 84.62 981 GLY A O 1
ATOM 7161 N N . ALA A 1 982 ? -3.774 -31.444 -25.396 1.00 84.88 982 ALA A N 1
ATOM 7162 C CA . ALA A 1 982 ? -4.024 -30.285 -24.547 1.00 84.88 982 ALA A CA 1
ATOM 7163 C C . ALA A 1 982 ? -5.372 -29.641 -24.916 1.00 84.88 982 ALA A C 1
ATOM 7165 O O . ALA A 1 982 ? -5.865 -29.794 -26.028 1.00 84.88 982 ALA A O 1
ATOM 7166 N N . ASN A 1 983 ? -6.057 -29.051 -23.930 1.00 88.12 983 ASN A N 1
ATOM 7167 C CA . ASN A 1 983 ? -7.412 -28.488 -24.075 1.00 88.12 983 ASN A CA 1
ATOM 7168 C C . ASN A 1 983 ? -8.500 -29.426 -24.654 1.00 88.12 983 ASN A C 1
ATOM 7170 O O . ASN A 1 983 ? -9.649 -29.018 -24.840 1.00 88.12 983 ASN A O 1
ATOM 7174 N N . GLY A 1 984 ? -8.201 -30.717 -24.822 1.00 87.25 984 GLY A N 1
ATOM 7175 C CA . GLY A 1 984 ? -9.143 -31.715 -25.313 1.00 87.25 984 GLY A CA 1
ATOM 7176 C C . GLY A 1 984 ? -9.280 -31.770 -26.835 1.00 87.25 984 GLY A C 1
ATOM 7177 O O . GLY A 1 984 ? -10.224 -32.406 -27.314 1.00 87.25 984 GLY A O 1
ATOM 7178 N N . ASP A 1 985 ? -8.366 -31.176 -27.598 1.00 90.56 985 ASP A N 1
ATOM 7179 C CA . ASP A 1 985 ? -8.245 -31.325 -29.049 1.00 90.56 985 ASP A CA 1
ATOM 7180 C C . ASP A 1 985 ? -6.817 -31.686 -29.485 1.00 90.56 985 ASP A C 1
ATOM 7182 O O . ASP A 1 985 ? -5.959 -31.960 -28.654 1.00 90.56 985 ASP A O 1
ATOM 7186 N N . ASN A 1 986 ? -6.656 -31.988 -30.780 1.00 92.44 986 ASN A N 1
ATOM 7187 C CA . ASN A 1 986 ? -5.368 -32.223 -31.440 1.00 92.44 986 ASN A CA 1
ATOM 7188 C C . ASN A 1 986 ? -5.523 -32.364 -32.964 1.00 92.44 986 ASN A C 1
ATOM 7190 O O . ASN A 1 986 ? -6.604 -32.684 -33.482 1.00 92.44 986 ASN A O 1
ATOM 7194 N N . ARG A 1 987 ? -4.410 -32.297 -33.708 1.00 93.94 987 ARG A N 1
ATOM 7195 C CA . ARG A 1 987 ? -4.324 -32.668 -35.133 1.00 93.94 987 ARG A CA 1
ATOM 7196 C C . ARG A 1 987 ? -3.452 -33.897 -35.364 1.00 93.94 987 ARG A C 1
ATOM 7198 O O . ARG A 1 987 ? -2.377 -34.048 -34.801 1.00 93.94 987 ARG A O 1
ATOM 7205 N N . ASN A 1 988 ? -3.883 -34.775 -36.265 1.00 91.56 988 ASN A N 1
ATOM 7206 C CA . ASN A 1 988 ? -3.209 -36.034 -36.583 1.00 91.56 988 ASN A CA 1
ATOM 7207 C C . ASN A 1 988 ? -2.927 -36.153 -38.076 1.00 91.56 988 ASN A C 1
ATOM 7209 O O . ASN A 1 988 ? -3.840 -35.986 -38.884 1.00 91.56 988 ASN A O 1
ATOM 7213 N N . SER A 1 989 ? -1.715 -36.553 -38.448 1.00 90.81 989 SER A N 1
ATOM 7214 C CA . SER A 1 989 ? -1.389 -36.916 -39.828 1.00 90.81 989 SER A CA 1
ATOM 7215 C C . SER A 1 989 ? -0.834 -38.338 -39.892 1.00 90.81 989 SER A C 1
ATOM 7217 O O . SER A 1 989 ? 0.003 -38.737 -39.082 1.00 90.81 989 SER A O 1
ATOM 7219 N N . SER A 1 990 ? -1.333 -39.131 -40.843 1.00 83.12 990 SER A N 1
ATOM 7220 C CA . SER A 1 990 ? -0.776 -40.450 -41.154 1.00 83.12 990 SER A CA 1
ATOM 7221 C C . SER A 1 990 ? 0.500 -40.304 -41.981 1.00 83.12 990 SER A C 1
ATOM 7223 O O . SER A 1 990 ? 0.596 -39.372 -42.782 1.00 83.12 990 SER A O 1
ATOM 7225 N N . ASN A 1 991 ? 1.419 -41.265 -41.879 1.00 69.44 991 ASN A N 1
ATOM 7226 C CA . ASN A 1 991 ? 2.548 -41.401 -42.801 1.00 69.44 991 ASN A CA 1
ATOM 7227 C C . ASN A 1 991 ? 2.039 -41.761 -44.220 1.00 69.44 991 ASN A C 1
ATOM 7229 O O . ASN A 1 991 ? 1.952 -42.931 -44.595 1.00 69.44 991 ASN A O 1
ATOM 7233 N N . SER A 1 992 ? 1.591 -40.754 -44.980 1.00 61.31 992 SER A N 1
ATOM 7234 C CA . SER A 1 992 ? 1.067 -40.891 -46.349 1.00 61.31 992 SER A CA 1
ATOM 7235 C C . SER A 1 992 ? 2.102 -40.554 -47.430 1.00 61.31 992 SER A C 1
ATOM 7237 O O . SER A 1 992 ? 1.804 -40.696 -48.615 1.00 61.31 992 SER A O 1
ATOM 7239 N N . GLY A 1 993 ? 3.310 -40.112 -47.054 1.00 59.41 993 GLY A N 1
ATOM 7240 C CA . GLY A 1 993 ? 4.321 -39.606 -47.992 1.00 59.41 993 GLY A CA 1
ATOM 7241 C C . GLY A 1 993 ? 3.969 -38.254 -48.639 1.00 59.41 993 GLY A C 1
ATOM 7242 O O . GLY A 1 993 ? 4.608 -37.862 -49.612 1.00 59.41 993 GLY A O 1
ATOM 7243 N N . GLU A 1 994 ? 2.953 -37.543 -48.131 1.00 57.81 994 GLU A N 1
ATOM 7244 C CA . GLU A 1 994 ? 2.428 -36.288 -48.705 1.00 57.81 994 GLU A CA 1
ATOM 7245 C C . GLU A 1 994 ? 3.091 -35.002 -48.164 1.00 57.81 994 GLU A C 1
ATOM 7247 O O . GLU A 1 994 ? 2.689 -33.904 -48.548 1.00 57.81 994 GLU A O 1
ATOM 7252 N N . ASN A 1 995 ? 4.138 -35.119 -47.338 1.00 73.75 995 ASN A N 1
ATOM 7253 C CA . ASN A 1 995 ? 4.909 -34.000 -46.777 1.00 73.75 995 ASN A CA 1
ATOM 7254 C C . ASN A 1 995 ? 4.018 -32.953 -46.073 1.00 73.75 995 ASN A C 1
ATOM 7256 O O . ASN A 1 995 ? 4.087 -31.757 -46.373 1.00 73.75 995 ASN A O 1
ATOM 7260 N N . SER A 1 996 ? 3.130 -33.429 -45.193 1.00 89.56 996 SER A N 1
ATOM 7261 C CA . SER A 1 996 ? 2.195 -32.612 -44.414 1.00 89.56 996 SER A CA 1
ATOM 7262 C C . SER A 1 996 ? 2.948 -31.837 -43.336 1.00 89.56 996 SER A C 1
ATOM 7264 O O . SER A 1 996 ? 3.742 -32.428 -42.606 1.00 89.56 996 SER A O 1
ATOM 7266 N N . VAL A 1 997 ? 2.666 -30.540 -43.197 1.00 93.31 997 VAL A N 1
ATOM 7267 C CA . VAL A 1 997 ? 3.361 -29.654 -42.251 1.00 93.31 997 VAL A CA 1
ATOM 7268 C C . VAL A 1 997 ? 2.363 -28.889 -41.387 1.00 93.31 997 VAL A C 1
ATOM 7270 O O . VAL A 1 997 ? 1.508 -28.162 -41.900 1.00 93.31 997 VAL A O 1
ATOM 7273 N N . ALA A 1 998 ? 2.513 -29.028 -40.074 1.00 95.81 998 ALA A N 1
ATOM 7274 C CA . ALA A 1 998 ? 1.898 -28.184 -39.058 1.00 95.81 998 ALA A CA 1
ATOM 7275 C C . ALA A 1 998 ? 2.906 -27.122 -38.593 1.00 95.81 998 ALA A C 1
ATOM 7277 O O . ALA A 1 998 ? 4.115 -27.375 -38.578 1.00 95.81 998 ALA A O 1
ATOM 7278 N N . ARG A 1 999 ? 2.429 -25.920 -38.265 1.00 97.12 999 ARG A N 1
ATOM 7279 C CA . ARG A 1 999 ? 3.267 -24.765 -37.932 1.00 97.12 999 ARG A CA 1
ATOM 7280 C C . ARG A 1 999 ? 2.681 -23.969 -36.774 1.00 97.12 999 ARG A C 1
ATOM 7282 O O . ARG A 1 999 ? 1.544 -23.522 -36.877 1.00 97.12 999 ARG A O 1
ATOM 7289 N N . TRP A 1 1000 ? 3.522 -23.674 -35.791 1.00 98.38 1000 TRP A N 1
ATOM 7290 C CA . TRP A 1 1000 ? 3.284 -22.699 -34.727 1.00 98.38 1000 TRP A CA 1
ATOM 7291 C C . TRP A 1 1000 ? 4.170 -21.477 -34.982 1.00 98.38 1000 TRP A C 1
ATOM 7293 O O . TRP A 1 1000 ? 5.333 -21.626 -35.371 1.00 98.38 1000 TRP A O 1
ATOM 7303 N N . THR A 1 1001 ? 3.616 -20.271 -34.869 1.00 97.75 1001 THR A N 1
ATOM 7304 C CA . THR A 1 1001 ? 4.336 -19.003 -35.081 1.00 97.75 1001 THR A CA 1
ATOM 7305 C C . THR A 1 1001 ? 4.163 -18.102 -33.868 1.00 97.75 1001 THR A C 1
ATOM 7307 O O . THR A 1 1001 ? 3.068 -17.609 -33.622 1.00 97.75 1001 THR A O 1
ATOM 7310 N N . PHE A 1 1002 ? 5.260 -17.888 -33.150 1.00 96.94 1002 PHE A N 1
ATOM 7311 C CA . PHE A 1 1002 ? 5.371 -16.975 -32.018 1.00 96.94 1002 PHE A CA 1
ATOM 7312 C C . PHE A 1 1002 ? 5.903 -15.631 -32.515 1.00 96.94 1002 PHE A C 1
ATOM 7314 O O . PHE A 1 1002 ? 6.818 -15.608 -33.340 1.00 96.94 1002 PHE A O 1
ATOM 7321 N N . THR A 1 1003 ? 5.340 -14.527 -32.031 1.00 94.06 1003 THR A N 1
ATOM 7322 C CA . THR A 1 1003 ? 5.700 -13.151 -32.416 1.00 94.06 1003 THR A CA 1
ATOM 7323 C C . THR A 1 1003 ? 5.880 -12.283 -31.179 1.00 94.06 1003 THR A C 1
ATOM 7325 O O . THR A 1 1003 ? 5.305 -12.584 -30.137 1.00 94.06 1003 THR A O 1
ATOM 7328 N N . GLY A 1 1004 ? 6.609 -11.173 -31.307 1.00 88.88 1004 GLY A N 1
ATOM 7329 C CA . GLY A 1 1004 ? 6.865 -10.274 -30.176 1.00 88.88 1004 GLY A CA 1
ATOM 7330 C C . GLY A 1 1004 ? 7.850 -10.864 -29.167 1.00 88.88 1004 GLY A C 1
ATOM 7331 O O . GLY A 1 1004 ? 7.856 -10.464 -28.010 1.00 88.88 1004 GLY A O 1
ATOM 7332 N N . LEU A 1 1005 ? 8.660 -11.835 -29.595 1.00 89.81 1005 LEU A N 1
ATOM 7333 C CA . LEU A 1 1005 ? 9.722 -12.392 -28.773 1.00 89.81 1005 LEU A CA 1
ATOM 7334 C C . LEU A 1 1005 ? 10.847 -11.365 -28.619 1.00 89.81 1005 LEU A C 1
ATOM 7336 O O . LEU A 1 1005 ? 11.234 -10.699 -29.578 1.00 89.81 1005 LEU A O 1
ATOM 7340 N N . VAL A 1 1006 ? 11.398 -11.261 -27.415 1.00 88.06 1006 VAL A N 1
ATOM 7341 C CA . VAL A 1 1006 ? 12.635 -10.509 -27.181 1.00 88.06 1006 VAL A CA 1
ATOM 7342 C C . VAL A 1 1006 ? 13.812 -11.418 -27.547 1.00 88.06 1006 VAL A C 1
ATOM 7344 O O . VAL A 1 1006 ? 13.832 -12.555 -27.062 1.00 88.06 1006 VAL A O 1
ATOM 7347 N N . PRO A 1 1007 ? 14.789 -10.978 -28.362 1.00 85.75 1007 PRO A N 1
ATOM 7348 C CA . PRO A 1 1007 ? 15.990 -11.764 -28.639 1.00 85.75 1007 PRO A CA 1
ATOM 7349 C C . PRO A 1 1007 ? 16.632 -12.298 -27.351 1.00 85.75 1007 PRO A C 1
ATOM 7351 O O . PRO A 1 1007 ? 16.690 -11.602 -26.340 1.00 85.75 1007 PRO A O 1
ATOM 7354 N N . GLY A 1 1008 ? 17.059 -13.556 -27.345 1.00 84.50 1008 GLY A N 1
ATOM 7355 C CA . GLY A 1 1008 ? 17.576 -14.214 -26.150 1.00 84.50 1008 GLY A CA 1
ATOM 7356 C C . GLY A 1 1008 ? 17.680 -15.726 -26.293 1.00 84.50 1008 GLY A C 1
ATOM 7357 O O . GLY A 1 1008 ? 17.555 -16.298 -27.376 1.00 84.50 1008 GLY A O 1
ATOM 7358 N N . GLN A 1 1009 ? 17.916 -16.395 -25.179 1.00 85.31 1009 GLN A N 1
ATOM 7359 C CA . GLN A 1 1009 ? 17.920 -17.844 -25.064 1.00 85.31 1009 GLN A CA 1
ATOM 7360 C C . GLN A 1 1009 ? 16.529 -18.347 -24.670 1.00 85.31 1009 GLN A C 1
ATOM 7362 O O . GLN A 1 1009 ? 15.924 -17.848 -23.726 1.00 85.31 1009 GLN A O 1
ATOM 7367 N N . TYR A 1 1010 ? 16.020 -19.350 -25.382 1.00 89.50 1010 TYR A N 1
ATOM 7368 C CA . TYR A 1 1010 ? 14.683 -19.901 -25.197 1.00 89.50 1010 TYR A CA 1
ATOM 7369 C C . TYR A 1 1010 ? 14.721 -21.404 -24.935 1.00 89.50 1010 TYR A C 1
ATOM 7371 O O . TYR A 1 1010 ? 15.386 -22.161 -25.645 1.00 89.50 1010 TYR A O 1
ATOM 7379 N N . ARG A 1 1011 ? 13.934 -21.846 -23.952 1.00 89.69 1011 ARG A N 1
ATOM 7380 C CA . ARG A 1 1011 ? 13.526 -23.244 -23.801 1.00 89.69 1011 ARG A CA 1
ATOM 7381 C C . ARG A 1 1011 ? 12.292 -23.461 -24.672 1.00 89.69 1011 ARG A C 1
ATOM 7383 O O . ARG A 1 1011 ? 11.303 -22.743 -24.525 1.00 89.69 1011 ARG A O 1
ATOM 7390 N N . VAL A 1 1012 ? 12.364 -24.416 -25.595 1.00 94.06 1012 VAL A N 1
ATOM 7391 C CA . VAL A 1 1012 ? 11.270 -24.754 -26.517 1.00 94.06 1012 VAL A CA 1
ATOM 7392 C C . VAL A 1 1012 ? 10.816 -26.169 -26.209 1.00 94.06 1012 VAL A C 1
ATOM 7394 O O . VAL A 1 1012 ? 11.642 -27.074 -26.203 1.00 94.06 1012 VAL A O 1
ATOM 7397 N N . SER A 1 1013 ? 9.523 -26.376 -25.983 1.00 94.88 1013 SER A N 1
ATOM 7398 C CA . SER A 1 1013 ? 8.973 -27.667 -25.569 1.00 94.88 1013 SER A CA 1
ATOM 7399 C C . SER A 1 1013 ? 7.698 -27.999 -26.351 1.00 94.88 1013 SER A C 1
ATOM 7401 O O . SER A 1 1013 ? 6.979 -27.112 -26.809 1.00 94.88 1013 SER A O 1
ATOM 7403 N N . ALA A 1 1014 ? 7.407 -29.287 -26.512 1.00 95.44 1014 ALA A N 1
ATOM 7404 C CA . ALA A 1 1014 ? 6.200 -29.799 -27.154 1.00 95.44 1014 ALA A CA 1
ATOM 7405 C C . ALA A 1 1014 ? 5.476 -30.799 -26.253 1.00 95.44 1014 ALA A C 1
ATOM 7407 O O . ALA A 1 1014 ? 6.105 -31.499 -25.455 1.00 95.44 1014 ALA A O 1
ATOM 7408 N N . THR A 1 1015 ? 4.162 -30.896 -26.420 1.00 94.88 1015 THR A N 1
ATOM 7409 C CA . THR A 1 1015 ? 3.334 -31.915 -25.769 1.00 94.88 1015 THR A CA 1
ATOM 7410 C C . THR A 1 1015 ? 2.563 -32.743 -26.798 1.00 94.88 1015 THR A C 1
ATOM 7412 O O . THR A 1 1015 ? 2.470 -32.377 -27.972 1.00 94.88 1015 THR A O 1
ATOM 7415 N N . TRP A 1 1016 ? 2.099 -33.920 -26.378 1.00 93.94 1016 TRP A N 1
ATOM 7416 C CA . TRP A 1 1016 ? 1.257 -34.827 -27.159 1.00 93.94 1016 TRP A CA 1
ATOM 7417 C C . TRP A 1 1016 ? 0.653 -35.913 -26.263 1.00 93.94 1016 TRP A C 1
ATOM 7419 O O . TRP A 1 1016 ? 1.171 -36.250 -25.194 1.00 93.94 1016 TRP A O 1
ATOM 7429 N N . HIS A 1 1017 ? -0.388 -36.574 -26.770 1.00 92.38 1017 HIS A N 1
ATOM 7430 C CA . HIS A 1 1017 ? -0.945 -37.765 -26.143 1.00 92.38 1017 HIS A CA 1
ATOM 7431 C C . HIS A 1 1017 ? -0.233 -39.046 -26.614 1.00 92.38 1017 HIS A C 1
ATOM 7433 O O . HIS A 1 1017 ? -0.282 -39.366 -27.814 1.00 92.38 1017 HIS A O 1
ATOM 7439 N N . PRO A 1 1018 ? 0.392 -39.822 -25.706 1.00 93.06 1018 PRO A N 1
ATOM 7440 C CA . PRO A 1 1018 ? 1.112 -41.035 -26.074 1.00 93.06 1018 PRO A CA 1
ATOM 7441 C C . PRO A 1 1018 ? 0.177 -42.126 -26.592 1.00 93.06 1018 PRO A C 1
ATOM 7443 O O . PRO A 1 1018 ? -0.838 -42.446 -25.974 1.00 93.06 1018 PRO A O 1
ATOM 7446 N N . HIS A 1 1019 ? 0.537 -42.764 -27.708 1.00 91.75 1019 HIS A N 1
ATOM 7447 C CA . HIS A 1 1019 ? -0.197 -43.933 -28.198 1.00 91.75 1019 HIS A CA 1
ATOM 7448 C C . HIS A 1 1019 ? 0.698 -44.886 -29.016 1.00 91.75 1019 HIS A C 1
ATOM 7450 O O . HIS A 1 1019 ? 1.502 -44.416 -29.819 1.00 91.75 1019 HIS A O 1
ATOM 7456 N N . PRO A 1 1020 ? 0.512 -46.224 -28.945 1.00 92.94 1020 PRO A N 1
ATOM 7457 C CA . PRO A 1 1020 ? 1.359 -47.203 -29.652 1.00 92.94 1020 PRO A CA 1
ATOM 7458 C C . PRO A 1 1020 ? 1.398 -47.130 -31.189 1.00 92.94 1020 PRO A C 1
ATOM 7460 O O . PRO A 1 1020 ? 2.132 -47.889 -31.810 1.00 92.94 1020 PRO A O 1
ATOM 7463 N N . ILE A 1 1021 ? 0.570 -46.291 -31.819 1.00 89.94 1021 ILE A N 1
ATOM 7464 C CA . ILE A 1 1021 ? 0.536 -46.118 -33.290 1.00 89.94 1021 ILE A CA 1
ATOM 7465 C C . ILE A 1 1021 ? 1.275 -44.853 -33.744 1.00 89.94 1021 ILE A C 1
ATOM 7467 O O . ILE A 1 1021 ? 1.334 -44.574 -34.944 1.00 89.94 1021 ILE A O 1
ATOM 7471 N N . ARG A 1 1022 ? 1.754 -44.051 -32.787 1.00 92.62 1022 ARG A N 1
ATOM 7472 C CA . ARG A 1 1022 ? 2.457 -42.799 -33.049 1.00 92.62 1022 ARG A CA 1
ATOM 7473 C C . ARG A 1 1022 ? 3.873 -43.057 -33.541 1.00 92.62 1022 ARG A C 1
ATOM 7475 O O . ARG A 1 1022 ? 4.405 -44.151 -33.344 1.00 92.62 1022 ARG A O 1
ATOM 7482 N N . ALA A 1 1023 ? 4.444 -42.050 -34.187 1.00 93.88 1023 ALA A N 1
ATOM 7483 C CA . ALA A 1 1023 ? 5.819 -42.093 -34.649 1.00 93.88 1023 ALA A CA 1
ATOM 7484 C C . ALA A 1 1023 ? 6.810 -42.134 -33.475 1.00 93.88 1023 ALA A C 1
ATOM 7486 O O . ALA A 1 1023 ? 6.564 -41.527 -32.428 1.00 93.88 1023 ALA A O 1
ATOM 7487 N N . THR A 1 1024 ? 7.923 -42.841 -33.652 1.00 94.88 1024 THR A N 1
ATOM 7488 C CA . THR A 1 1024 ? 9.045 -42.844 -32.702 1.00 94.88 1024 THR A CA 1
ATOM 7489 C C . THR A 1 1024 ? 10.068 -41.741 -32.977 1.00 94.88 1024 THR A C 1
ATOM 7491 O O . THR A 1 1024 ? 10.920 -41.481 -32.129 1.00 94.88 1024 THR A O 1
ATOM 7494 N N . ASP A 1 1025 ? 9.943 -41.071 -34.121 1.00 93.44 1025 ASP A N 1
ATOM 7495 C CA . ASP A 1 1025 ? 10.873 -40.091 -34.679 1.00 93.44 1025 ASP A CA 1
ATOM 7496 C C . ASP A 1 1025 ? 10.140 -38.872 -35.276 1.00 93.44 1025 ASP A C 1
ATOM 7498 O O . ASP A 1 1025 ? 10.489 -38.391 -36.346 1.00 93.44 1025 ASP A O 1
ATOM 7502 N N . ALA A 1 1026 ? 9.095 -38.364 -34.610 1.00 94.12 1026 ALA A N 1
ATOM 7503 C CA . ALA A 1 1026 ? 8.325 -37.219 -35.101 1.00 94.12 1026 ALA A CA 1
ATOM 7504 C C . ALA A 1 1026 ? 9.210 -35.948 -35.201 1.00 94.12 1026 ALA A C 1
ATOM 7506 O O . ALA A 1 1026 ? 9.678 -35.475 -34.162 1.00 94.12 1026 ALA A O 1
ATOM 7507 N N . PRO A 1 1027 ? 9.423 -35.366 -36.401 1.00 94.38 1027 PRO A N 1
ATOM 7508 C CA . PRO A 1 1027 ? 10.433 -34.326 -36.606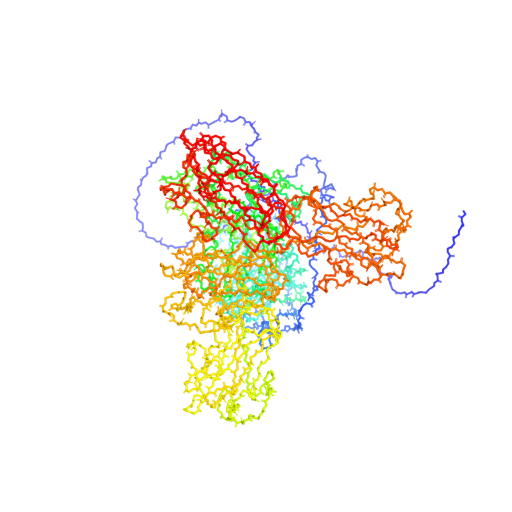 1.00 94.38 1027 PRO A CA 1
ATOM 7509 C C . PRO A 1 1027 ? 9.892 -32.904 -36.383 1.00 94.38 1027 PRO A C 1
ATOM 7511 O O . PRO A 1 1027 ? 9.129 -32.371 -37.201 1.00 94.38 1027 PRO A O 1
ATOM 7514 N N . TYR A 1 1028 ? 10.360 -32.240 -35.324 1.00 96.50 1028 TYR A N 1
ATOM 7515 C CA . TYR A 1 1028 ? 10.106 -30.823 -35.047 1.00 96.50 1028 TYR A CA 1
ATOM 7516 C C . TYR A 1 1028 ? 11.280 -29.963 -35.516 1.00 96.50 1028 TYR A C 1
ATOM 7518 O O . TYR A 1 1028 ? 12.410 -30.148 -35.087 1.00 96.50 1028 TYR A O 1
ATOM 7526 N N . THR A 1 1029 ? 11.045 -28.990 -36.391 1.00 95.56 1029 THR A N 1
ATOM 7527 C CA . THR A 1 1029 ? 12.068 -28.048 -36.866 1.00 95.56 1029 THR A CA 1
ATOM 7528 C C . THR A 1 1029 ? 11.801 -26.649 -36.329 1.00 95.56 1029 THR A C 1
ATOM 7530 O O . THR A 1 1029 ? 10.727 -26.101 -36.578 1.00 95.56 1029 THR A O 1
ATOM 7533 N N . VAL A 1 1030 ? 12.783 -26.062 -35.645 1.00 96.12 1030 VAL A N 1
ATOM 7534 C CA . VAL A 1 1030 ? 12.683 -24.733 -35.021 1.00 96.12 1030 VAL A CA 1
ATOM 7535 C C . VAL A 1 1030 ? 13.461 -23.701 -35.838 1.00 96.12 1030 VAL A C 1
ATOM 7537 O O . VAL A 1 1030 ? 14.562 -23.982 -36.323 1.00 96.12 1030 VAL A O 1
ATOM 7540 N N . PHE A 1 1031 ? 12.891 -22.507 -35.994 1.00 92.69 1031 PHE A N 1
ATOM 7541 C CA . PHE A 1 1031 ? 13.477 -21.367 -36.693 1.00 92.69 1031 PHE A CA 1
ATOM 7542 C C . PHE A 1 1031 ? 13.408 -20.098 -35.834 1.00 92.69 1031 PHE A C 1
ATOM 7544 O O . PHE A 1 1031 ? 12.380 -19.856 -35.203 1.00 92.69 1031 PHE A O 1
ATOM 7551 N N . SER A 1 1032 ? 14.447 -19.262 -35.891 1.00 89.50 1032 SER A N 1
ATOM 7552 C CA . SER A 1 1032 ? 14.400 -17.851 -35.485 1.00 89.50 1032 SER A CA 1
ATOM 7553 C C . SER A 1 1032 ? 14.222 -17.002 -36.744 1.00 89.50 1032 SER A C 1
ATOM 7555 O O . SER A 1 1032 ? 15.068 -17.025 -37.641 1.00 89.50 1032 SER A O 1
ATOM 7557 N N . GLY A 1 1033 ? 13.060 -16.366 -36.888 1.00 88.19 1033 GLY A N 1
ATOM 7558 C CA . GLY A 1 1033 ? 12.624 -15.728 -38.126 1.00 88.19 1033 GLY A CA 1
ATOM 7559 C C . GLY A 1 1033 ? 12.623 -16.722 -39.291 1.00 88.19 1033 GLY A C 1
ATOM 7560 O O . GLY A 1 1033 ? 11.768 -17.607 -39.394 1.00 88.19 1033 GLY A O 1
ATOM 7561 N N . THR A 1 1034 ? 13.613 -16.592 -40.176 1.00 83.62 1034 THR A N 1
ATOM 7562 C CA . THR A 1 1034 ? 13.831 -17.513 -41.309 1.00 83.62 1034 THR A CA 1
ATOM 7563 C C . THR A 1 1034 ? 15.029 -18.454 -41.131 1.00 83.62 1034 THR A C 1
ATOM 7565 O O . THR A 1 1034 ? 15.182 -19.398 -41.912 1.00 83.62 1034 THR A O 1
ATOM 7568 N N . THR A 1 1035 ? 15.843 -18.250 -40.095 1.00 83.00 1035 THR A N 1
ATOM 7569 C CA . THR A 1 1035 ? 17.055 -19.023 -39.800 1.00 83.00 1035 THR A CA 1
ATOM 7570 C C . THR A 1 1035 ? 16.695 -20.316 -39.080 1.00 83.00 1035 THR A C 1
ATOM 7572 O O . THR A 1 1035 ? 16.065 -20.296 -38.027 1.00 83.00 1035 THR A O 1
ATOM 7575 N N . LYS A 1 1036 ? 17.086 -21.469 -39.634 1.00 87.69 1036 LYS A N 1
ATOM 7576 C CA . LYS A 1 1036 ? 16.845 -22.783 -39.015 1.00 87.69 1036 LYS A CA 1
ATOM 7577 C C . LYS A 1 1036 ? 17.808 -23.000 -37.844 1.00 87.69 1036 LYS A C 1
ATOM 7579 O O . LYS A 1 1036 ? 19.012 -23.048 -38.068 1.00 87.69 1036 LYS A O 1
ATOM 7584 N N . LEU A 1 1037 ? 17.271 -23.224 -36.645 1.00 84.69 1037 LEU A N 1
ATOM 7585 C CA . LEU A 1 1037 ? 18.048 -23.528 -35.436 1.00 84.69 1037 LEU A CA 1
ATOM 7586 C C . LEU A 1 1037 ? 18.339 -25.028 -35.295 1.00 84.69 1037 LEU A C 1
ATOM 7588 O O . LEU A 1 1037 ? 19.406 -25.417 -34.833 1.00 84.69 1037 LEU A O 1
ATOM 7592 N N . GLY A 1 1038 ? 17.415 -25.889 -35.728 1.00 86.88 1038 GLY A N 1
ATOM 7593 C CA . GLY A 1 1038 ? 17.597 -27.339 -35.640 1.00 86.88 1038 GLY A CA 1
ATOM 7594 C C . GLY A 1 1038 ? 16.367 -28.136 -36.058 1.00 86.88 1038 GLY A C 1
ATOM 7595 O O . GLY A 1 1038 ? 15.294 -27.569 -36.264 1.00 86.88 1038 GLY A O 1
ATOM 7596 N N . THR A 1 1039 ? 16.542 -29.450 -36.215 1.00 93.25 1039 THR A N 1
ATOM 7597 C CA . THR A 1 1039 ? 15.449 -30.432 -36.299 1.00 93.25 1039 THR A CA 1
ATOM 7598 C C . THR A 1 1039 ? 15.641 -31.446 -35.175 1.00 93.25 1039 THR A C 1
ATOM 7600 O O . THR A 1 1039 ? 16.751 -31.946 -34.999 1.00 93.25 1039 THR A O 1
ATOM 7603 N N . PHE A 1 1040 ? 14.578 -31.711 -34.424 1.00 93.88 1040 PHE A N 1
ATOM 7604 C CA . PHE A 1 1040 ? 14.555 -32.519 -33.215 1.00 93.88 1040 PHE A CA 1
ATOM 7605 C C . PHE A 1 1040 ? 13.481 -33.597 -33.362 1.00 93.88 1040 PHE A C 1
ATOM 7607 O O . PHE A 1 1040 ? 12.293 -33.283 -33.455 1.00 93.88 1040 PHE A O 1
ATOM 7614 N N . ASP A 1 1041 ? 13.910 -34.855 -33.402 1.00 93.50 1041 ASP A N 1
ATOM 7615 C CA . ASP A 1 1041 ? 13.013 -36.001 -33.537 1.00 93.50 1041 ASP A CA 1
ATOM 7616 C C . ASP A 1 1041 ? 12.571 -36.473 -32.148 1.00 93.50 1041 ASP A C 1
ATOM 7618 O O . ASP A 1 1041 ? 13.407 -36.685 -31.264 1.00 93.50 1041 ASP A O 1
ATOM 7622 N N . VAL A 1 1042 ? 11.263 -36.643 -31.941 1.00 93.50 1042 VAL A N 1
ATOM 7623 C CA . VAL A 1 1042 ? 10.702 -37.072 -30.648 1.00 93.50 1042 VAL A CA 1
ATOM 7624 C C . VAL A 1 1042 ? 9.854 -38.335 -30.768 1.00 93.50 1042 VAL A C 1
ATOM 7626 O O . VAL A 1 1042 ? 9.131 -38.547 -31.743 1.00 93.50 1042 VAL A O 1
ATOM 7629 N N . ASN A 1 1043 ? 9.900 -39.166 -29.725 1.00 94.56 1043 ASN A N 1
ATOM 7630 C CA . ASN A 1 1043 ? 9.115 -40.392 -29.661 1.00 94.56 1043 ASN A CA 1
ATOM 7631 C C . ASN A 1 1043 ? 7.723 -40.134 -29.074 1.00 94.56 1043 ASN A C 1
ATOM 7633 O O . ASN A 1 1043 ? 7.537 -40.137 -27.856 1.00 94.56 1043 ASN A O 1
ATOM 7637 N N . GLN A 1 1044 ? 6.727 -40.006 -29.950 1.00 94.94 1044 GLN A N 1
ATOM 7638 C CA . GLN A 1 1044 ? 5.344 -39.737 -29.560 1.00 94.94 1044 GLN A CA 1
ATOM 7639 C C . GLN A 1 1044 ? 4.583 -40.962 -29.017 1.00 94.94 1044 GLN A C 1
ATOM 7641 O O . GLN A 1 1044 ? 3.400 -40.874 -28.684 1.00 94.94 1044 GLN A O 1
ATOM 7646 N N . GLN A 1 1045 ? 5.222 -42.131 -28.914 1.00 95.31 1045 GLN A N 1
ATOM 7647 C CA . GLN A 1 1045 ? 4.637 -43.288 -28.223 1.00 95.31 1045 GLN A CA 1
ATOM 7648 C C . GLN A 1 1045 ? 4.770 -43.183 -26.702 1.00 95.31 1045 GLN A C 1
ATOM 7650 O O . GLN A 1 1045 ? 4.027 -43.845 -25.975 1.00 95.31 1045 GLN A O 1
ATOM 7655 N N . MET A 1 1046 ? 5.716 -42.371 -26.230 1.00 93.06 1046 MET A N 1
ATOM 7656 C CA . MET A 1 1046 ? 6.021 -42.187 -24.817 1.00 93.06 1046 MET A CA 1
ATOM 7657 C C . MET A 1 1046 ? 5.337 -40.933 -24.282 1.00 93.06 1046 MET A C 1
ATOM 7659 O O . MET A 1 1046 ? 5.087 -39.987 -25.029 1.00 93.06 1046 MET A O 1
ATOM 7663 N N . VAL A 1 1047 ? 5.017 -40.939 -22.985 1.00 89.38 1047 VAL A N 1
ATOM 7664 C CA . VAL A 1 1047 ? 4.589 -39.722 -22.281 1.00 89.38 1047 VAL A CA 1
ATOM 7665 C C . VAL A 1 1047 ? 5.716 -38.688 -22.431 1.00 89.38 1047 VAL A C 1
ATOM 7667 O O . VAL A 1 1047 ? 6.871 -39.078 -22.234 1.00 89.38 1047 VAL A O 1
ATOM 7670 N N . PRO A 1 1048 ? 5.426 -37.420 -22.775 1.00 91.50 1048 PRO A N 1
ATOM 7671 C CA . PRO A 1 1048 ? 6.435 -36.361 -22.738 1.00 91.50 1048 PRO A CA 1
ATOM 7672 C C . PRO A 1 1048 ? 7.131 -36.342 -21.367 1.00 91.50 1048 PRO A C 1
ATOM 7674 O O . PRO A 1 1048 ? 6.452 -36.382 -20.343 1.00 91.50 1048 PRO A O 1
ATOM 7677 N N . SER A 1 1049 ? 8.466 -36.367 -21.321 1.00 77.19 1049 SER A N 1
ATOM 7678 C CA . SER A 1 1049 ? 9.200 -36.538 -20.052 1.00 77.19 1049 SER A CA 1
ATOM 7679 C C . SER A 1 1049 ? 10.523 -35.771 -19.989 1.00 77.19 1049 SER A C 1
ATOM 7681 O O . SER A 1 1049 ? 11.402 -36.122 -19.205 1.00 77.19 1049 SER A O 1
ATOM 7683 N N . GLY A 1 1050 ? 10.706 -34.776 -20.857 1.00 62.09 1050 GLY A N 1
ATOM 7684 C CA . GLY A 1 1050 ? 11.944 -33.997 -20.956 1.00 62.09 1050 GLY A CA 1
ATOM 7685 C C . GLY A 1 1050 ? 12.070 -32.915 -19.893 1.00 62.09 1050 GLY A C 1
ATOM 7686 O O . GLY A 1 1050 ? 13.172 -32.428 -19.667 1.00 62.09 1050 GLY A O 1
ATOM 7687 N N . SER A 1 1051 ? 10.950 -32.573 -19.255 1.00 65.44 1051 SER A N 1
ATOM 7688 C CA . SER A 1 1051 ? 10.807 -31.373 -18.437 1.00 65.44 1051 SER A CA 1
ATOM 7689 C C . SER A 1 1051 ? 9.893 -31.690 -17.247 1.00 65.44 1051 SER A C 1
ATOM 7691 O O . SER A 1 1051 ? 8.700 -31.395 -17.301 1.00 65.44 1051 SER A O 1
ATOM 7693 N N . PRO A 1 1052 ? 10.397 -32.398 -16.214 1.00 59.91 1052 PRO A N 1
ATOM 7694 C CA . PRO A 1 1052 ? 9.577 -32.891 -15.098 1.00 59.91 1052 PRO A CA 1
ATOM 7695 C C . PRO A 1 1052 ? 8.949 -31.768 -14.256 1.00 59.91 1052 PRO A C 1
ATOM 7697 O O . PRO A 1 1052 ? 8.040 -32.025 -13.475 1.00 59.91 1052 PRO A O 1
ATOM 7700 N N . ASP A 1 1053 ? 9.448 -30.550 -14.431 1.00 64.62 1053 ASP A N 1
ATOM 7701 C CA . ASP A 1 1053 ? 9.035 -29.291 -13.823 1.00 64.62 1053 ASP A CA 1
ATOM 7702 C C . ASP A 1 1053 ? 7.896 -28.578 -14.577 1.00 64.62 1053 ASP A C 1
ATOM 7704 O O . ASP A 1 1053 ? 7.287 -27.659 -14.039 1.00 64.62 1053 ASP A O 1
ATOM 7708 N N . LEU A 1 1054 ? 7.572 -28.988 -15.811 1.00 77.94 1054 LEU A N 1
ATOM 7709 C CA . LEU A 1 1054 ? 6.607 -28.285 -16.662 1.00 77.94 1054 LEU A CA 1
ATOM 7710 C C . LEU A 1 1054 ? 5.262 -29.018 -16.722 1.00 77.94 1054 LEU A C 1
ATOM 7712 O O . LEU A 1 1054 ? 5.163 -30.105 -17.298 1.00 77.94 1054 LEU A O 1
ATOM 7716 N N . THR A 1 1055 ? 4.218 -28.387 -16.176 1.00 79.25 1055 THR A N 1
ATOM 7717 C CA . THR A 1 1055 ? 2.848 -28.935 -16.124 1.00 79.25 1055 THR A CA 1
ATOM 7718 C C . THR A 1 1055 ? 1.775 -27.995 -16.682 1.00 79.25 1055 THR A C 1
ATOM 7720 O O . THR A 1 1055 ? 0.583 -28.210 -16.452 1.00 79.25 1055 THR A O 1
ATOM 7723 N N . ASP A 1 1056 ? 2.174 -26.965 -17.440 1.00 83.19 1056 ASP A N 1
ATOM 7724 C CA . ASP A 1 1056 ? 1.247 -26.013 -18.063 1.00 83.19 1056 ASP A CA 1
ATOM 7725 C C . ASP A 1 1056 ? 0.141 -26.741 -18.843 1.00 83.19 1056 ASP A C 1
ATOM 7727 O O . ASP A 1 1056 ? 0.405 -27.744 -19.511 1.00 83.19 1056 ASP A O 1
ATOM 7731 N N . LEU A 1 1057 ? -1.097 -26.241 -18.752 1.00 82.44 1057 LEU A N 1
ATOM 7732 C CA . LEU A 1 1057 ? -2.317 -26.883 -19.277 1.00 82.44 1057 LEU A CA 1
ATOM 7733 C C . LEU A 1 1057 ? -2.623 -28.277 -18.681 1.00 82.44 1057 LEU A C 1
ATOM 7735 O O . LEU A 1 1057 ? -3.422 -29.031 -19.236 1.00 82.44 1057 LEU A O 1
ATOM 7739 N N . GLY A 1 1058 ? -2.013 -28.637 -17.546 1.00 83.62 1058 GLY A N 1
ATOM 7740 C CA . GLY A 1 1058 ? -2.213 -29.926 -16.877 1.00 83.62 1058 GLY A CA 1
ATOM 7741 C C . GLY A 1 1058 ? -1.619 -31.121 -17.633 1.00 83.62 1058 GLY A C 1
ATOM 7742 O O . GLY A 1 1058 ? -2.010 -32.263 -17.380 1.00 83.62 1058 GLY A O 1
ATOM 7743 N N . VAL A 1 1059 ? -0.700 -30.876 -18.573 1.00 88.12 1059 VAL A N 1
ATOM 7744 C CA . VAL A 1 1059 ? -0.045 -31.896 -19.406 1.00 88.12 1059 VAL A CA 1
ATOM 7745 C C . VAL A 1 1059 ? 1.467 -31.901 -19.191 1.00 88.12 1059 VAL A C 1
ATOM 7747 O O . VAL A 1 1059 ? 2.046 -30.922 -18.735 1.00 88.12 1059 VAL A O 1
ATOM 7750 N N . ASN A 1 1060 ? 2.125 -33.011 -19.534 1.00 89.25 1060 ASN A N 1
ATOM 7751 C CA . ASN A 1 1060 ? 3.587 -33.091 -19.481 1.00 89.25 1060 ASN A CA 1
ATOM 7752 C C . ASN A 1 1060 ? 4.208 -32.513 -20.757 1.00 89.25 1060 ASN A C 1
ATOM 7754 O O . ASN A 1 1060 ? 3.662 -32.692 -21.850 1.00 89.25 1060 ASN A O 1
ATOM 7758 N N . TRP A 1 1061 ? 5.393 -31.918 -20.631 1.00 92.06 1061 TRP A N 1
ATOM 7759 C CA . TRP A 1 1061 ? 6.130 -31.321 -21.745 1.00 92.06 1061 TRP A CA 1
ATOM 7760 C C . TRP A 1 1061 ? 7.466 -32.030 -22.018 1.00 92.06 1061 TRP A C 1
ATOM 7762 O O . TRP A 1 1061 ? 8.105 -32.605 -21.133 1.00 92.06 1061 TRP A O 1
ATOM 7772 N N . GLN A 1 1062 ? 7.892 -32.005 -23.280 1.00 92.19 1062 GLN A N 1
ATOM 7773 C CA . GLN A 1 1062 ? 9.192 -32.493 -23.737 1.00 92.19 1062 GLN A CA 1
ATOM 7774 C C . GLN A 1 1062 ? 9.963 -31.361 -24.416 1.00 92.19 1062 GLN A C 1
ATOM 7776 O O . GLN A 1 1062 ? 9.490 -30.815 -25.409 1.00 92.19 1062 GLN A O 1
ATOM 7781 N N . ASP A 1 1063 ? 11.175 -31.069 -23.948 1.00 90.19 1063 ASP A N 1
ATOM 7782 C CA . ASP A 1 1063 ? 12.062 -30.100 -24.603 1.00 90.19 1063 ASP A CA 1
ATOM 7783 C C . ASP A 1 1063 ? 12.492 -30.547 -26.017 1.00 90.19 1063 ASP A C 1
ATOM 7785 O O . ASP A 1 1063 ? 12.845 -31.709 -26.255 1.00 90.19 1063 ASP A O 1
ATOM 7789 N N . LEU A 1 1064 ? 12.451 -29.598 -26.955 1.00 89.00 1064 LEU A N 1
ATOM 7790 C CA . LEU A 1 1064 ? 12.811 -29.714 -28.366 1.00 89.00 1064 LEU A CA 1
ATOM 7791 C C . LEU A 1 1064 ? 14.204 -29.126 -28.594 1.00 89.00 1064 LEU A C 1
ATOM 7793 O O . LEU A 1 1064 ? 14.365 -27.960 -28.957 1.00 89.00 1064 LEU A O 1
ATOM 7797 N N . GLY A 1 1065 ? 15.215 -29.965 -28.386 1.00 73.38 1065 GLY A N 1
ATOM 7798 C CA . GLY A 1 1065 ? 16.589 -29.485 -28.273 1.00 73.38 1065 GLY A CA 1
ATOM 7799 C C . GLY A 1 1065 ? 16.837 -28.849 -26.906 1.00 73.38 1065 GLY A C 1
ATOM 7800 O O . GLY A 1 1065 ? 15.917 -28.663 -26.118 1.00 73.38 1065 GLY A O 1
ATOM 7801 N N . GLY A 1 1066 ? 18.103 -28.578 -26.585 1.00 78.69 1066 GLY A N 1
ATOM 7802 C CA . GLY A 1 1066 ? 18.441 -27.822 -25.376 1.00 78.69 1066 GLY A CA 1
ATOM 7803 C C . GLY A 1 1066 ? 17.980 -26.363 -25.470 1.00 78.69 1066 GLY A C 1
ATOM 7804 O O . GLY A 1 1066 ? 17.108 -26.012 -26.259 1.00 78.69 1066 GLY A O 1
ATOM 7805 N N . ILE A 1 1067 ? 18.612 -25.481 -24.701 1.00 82.56 1067 ILE A N 1
ATOM 7806 C CA . ILE A 1 1067 ? 18.352 -24.042 -24.805 1.00 82.56 1067 ILE A CA 1
ATOM 7807 C C . ILE A 1 1067 ? 18.764 -23.530 -26.195 1.00 82.56 1067 ILE A C 1
ATOM 7809 O O . ILE A 1 1067 ? 19.895 -23.746 -26.636 1.00 82.56 1067 ILE A O 1
ATOM 7813 N N . LEU A 1 1068 ? 17.839 -22.869 -26.893 1.00 85.62 1068 LEU A N 1
ATOM 7814 C CA . LEU A 1 1068 ? 18.019 -22.363 -28.254 1.00 85.62 1068 LEU A CA 1
ATOM 7815 C C . LEU A 1 1068 ? 18.218 -20.845 -28.246 1.00 85.62 1068 LEU A C 1
ATOM 7817 O O . LEU A 1 1068 ? 17.461 -20.121 -27.611 1.00 85.62 1068 LEU A O 1
ATOM 7821 N N . THR A 1 1069 ? 19.204 -20.343 -28.986 1.00 83.69 1069 THR A N 1
ATOM 7822 C CA . THR A 1 1069 ? 19.401 -18.899 -29.190 1.00 83.69 1069 THR A CA 1
ATOM 7823 C C . THR A 1 1069 ? 18.458 -18.384 -30.278 1.00 83.69 1069 THR A C 1
ATOM 7825 O O . THR A 1 1069 ? 18.446 -18.916 -31.388 1.00 83.69 1069 THR A O 1
ATOM 7828 N N . VAL A 1 1070 ? 17.681 -17.351 -29.967 1.00 85.88 1070 VAL A N 1
ATOM 7829 C CA . VAL A 1 1070 ? 16.665 -16.747 -30.835 1.00 85.88 1070 VAL A CA 1
ATOM 7830 C C . VAL A 1 1070 ? 16.992 -15.270 -30.970 1.00 85.88 1070 VAL A C 1
ATOM 7832 O O . VAL A 1 1070 ? 17.024 -14.556 -29.976 1.00 85.88 1070 VAL A O 1
ATOM 7835 N N . THR A 1 1071 ? 17.253 -14.813 -32.187 1.00 83.00 1071 THR A N 1
ATOM 7836 C CA . THR A 1 1071 ? 17.724 -13.445 -32.455 1.00 83.00 1071 THR A CA 1
ATOM 7837 C C . THR A 1 1071 ? 16.696 -12.577 -33.172 1.00 83.00 1071 THR A C 1
ATOM 7839 O O . THR A 1 1071 ? 16.796 -11.355 -33.160 1.00 83.00 1071 THR A O 1
ATOM 7842 N N . ASP A 1 1072 ? 15.669 -13.198 -33.747 1.00 85.94 1072 ASP A N 1
ATOM 7843 C CA . ASP A 1 1072 ? 14.506 -12.543 -34.343 1.00 85.94 1072 ASP A CA 1
ATOM 7844 C C . ASP A 1 1072 ? 13.345 -12.448 -33.339 1.00 85.94 1072 ASP A C 1
ATOM 7846 O O . ASP A 1 1072 ? 13.187 -13.313 -32.473 1.00 85.94 1072 ASP A O 1
ATOM 7850 N N . SER A 1 1073 ? 12.472 -11.451 -33.503 1.00 89.50 1073 SER A N 1
ATOM 7851 C CA . SER A 1 1073 ? 11.248 -11.320 -32.699 1.00 89.50 1073 SER A CA 1
ATOM 7852 C C . SER A 1 1073 ? 10.157 -12.337 -33.049 1.00 89.50 1073 SER A C 1
ATOM 7854 O O . SER A 1 1073 ? 9.074 -12.342 -32.454 1.00 89.50 1073 SER A O 1
ATOM 7856 N N . THR A 1 1074 ? 10.444 -13.218 -34.005 1.00 93.56 1074 THR A N 1
ATOM 7857 C CA . THR A 1 1074 ? 9.581 -14.304 -34.452 1.00 93.56 1074 THR A CA 1
ATOM 7858 C C . THR A 1 1074 ? 10.271 -15.653 -34.252 1.00 93.56 1074 THR A C 1
ATOM 7860 O O . THR A 1 1074 ? 11.396 -15.858 -34.707 1.00 93.56 1074 THR A O 1
ATOM 7863 N N . MET A 1 1075 ? 9.574 -16.630 -33.669 1.00 96.00 1075 MET A N 1
ATOM 7864 C CA . MET A 1 1075 ? 9.992 -18.037 -33.689 1.00 96.00 1075 MET A CA 1
ATOM 7865 C C . MET A 1 1075 ? 8.960 -18.879 -34.432 1.00 96.00 1075 MET A C 1
ATOM 7867 O O . MET A 1 1075 ? 7.755 -18.747 -34.224 1.00 96.00 1075 MET A O 1
ATOM 7871 N N . VAL A 1 1076 ? 9.432 -19.786 -35.288 1.00 97.25 1076 VAL A N 1
ATOM 7872 C CA . VAL A 1 1076 ? 8.569 -20.732 -36.000 1.00 97.25 1076 VAL A CA 1
ATOM 7873 C C . VAL A 1 1076 ? 8.959 -22.157 -35.640 1.00 97.25 1076 VAL A C 1
ATOM 7875 O O . VAL A 1 1076 ? 10.094 -22.565 -35.871 1.00 97.25 1076 VAL A O 1
ATOM 7878 N N . VAL A 1 1077 ? 7.999 -22.944 -35.160 1.00 97.81 1077 VAL A N 1
ATOM 7879 C CA . VAL A 1 1077 ? 8.154 -24.393 -34.978 1.00 97.81 1077 VAL A CA 1
ATOM 7880 C C . VAL A 1 1077 ? 7.331 -25.107 -36.042 1.00 97.81 1077 VAL A C 1
ATOM 7882 O O . VAL A 1 1077 ? 6.179 -24.752 -36.294 1.00 97.81 1077 VAL A O 1
ATOM 7885 N N . ARG A 1 1078 ? 7.923 -26.093 -36.718 1.00 96.12 1078 ARG A N 1
ATOM 7886 C CA . ARG A 1 1078 ? 7.261 -26.903 -37.749 1.00 96.12 1078 ARG A CA 1
ATOM 7887 C C . ARG A 1 1078 ? 7.330 -28.375 -37.407 1.00 96.12 1078 ARG A C 1
ATOM 7889 O O . ARG A 1 1078 ? 8.422 -28.885 -37.200 1.00 96.12 1078 ARG A O 1
ATOM 7896 N N . LEU A 1 1079 ? 6.198 -29.058 -37.464 1.00 95.75 1079 LEU A N 1
ATOM 7897 C CA . LEU A 1 1079 ? 6.119 -30.509 -37.353 1.00 95.75 1079 LEU A CA 1
ATOM 7898 C C . LEU A 1 1079 ? 5.747 -31.098 -38.707 1.00 95.75 1079 LEU A C 1
ATOM 7900 O O . LEU A 1 1079 ? 4.779 -30.652 -39.329 1.00 95.75 1079 LEU A O 1
ATOM 7904 N N . THR A 1 1080 ? 6.504 -32.092 -39.166 1.00 92.69 1080 THR A N 1
ATOM 7905 C CA . THR A 1 1080 ? 6.212 -32.786 -40.429 1.00 92.69 1080 THR A CA 1
ATOM 7906 C C . THR A 1 1080 ? 5.825 -34.241 -40.194 1.00 92.69 1080 THR A C 1
ATOM 7908 O O . THR A 1 1080 ? 6.155 -34.811 -39.159 1.00 92.69 1080 THR A O 1
ATOM 7911 N N . ASN A 1 1081 ? 5.114 -34.850 -41.145 1.00 89.81 1081 ASN A N 1
ATOM 7912 C CA . ASN A 1 1081 ? 4.769 -36.274 -41.093 1.00 89.81 1081 ASN A CA 1
ATOM 7913 C C . ASN A 1 1081 ? 5.810 -37.196 -41.761 1.00 89.81 1081 ASN A C 1
ATOM 7915 O O . ASN A 1 1081 ? 5.479 -38.343 -42.068 1.00 89.81 1081 ASN A O 1
ATOM 7919 N N . ASP A 1 1082 ? 7.033 -36.706 -42.001 1.00 89.12 1082 ASP A N 1
ATOM 7920 C CA . ASP A 1 1082 ? 8.175 -37.505 -42.472 1.00 89.12 1082 ASP A CA 1
ATOM 7921 C C . ASP A 1 1082 ? 8.762 -38.321 -41.309 1.00 89.12 1082 ASP A C 1
ATOM 7923 O O . ASP A 1 1082 ? 9.832 -38.021 -40.792 1.00 89.12 1082 ASP A O 1
ATOM 7927 N N . ALA A 1 1083 ? 7.981 -39.290 -40.834 1.00 90.19 1083 ALA A N 1
ATOM 7928 C CA . ALA A 1 1083 ? 8.249 -40.072 -39.632 1.00 90.19 1083 ALA A CA 1
ATOM 7929 C C . ALA A 1 1083 ? 7.771 -41.523 -39.814 1.00 90.19 1083 ALA A C 1
ATOM 7931 O O . ALA A 1 1083 ? 6.993 -41.836 -40.722 1.00 90.19 1083 ALA A O 1
ATOM 7932 N N . ASP A 1 1084 ? 8.177 -42.434 -38.938 1.00 90.00 1084 ASP A N 1
ATOM 7933 C CA . ASP A 1 1084 ? 7.896 -43.870 -39.031 1.00 90.00 1084 ASP A CA 1
ATOM 7934 C C . ASP A 1 1084 ? 6.441 -44.278 -38.685 1.00 90.00 1084 ASP A C 1
ATOM 7936 O O . ASP A 1 1084 ? 6.054 -45.434 -38.890 1.00 90.00 1084 ASP A O 1
ATOM 7940 N N . GLY A 1 1085 ? 5.603 -43.334 -38.236 1.00 89.31 1085 GLY A N 1
ATOM 7941 C CA . GLY A 1 1085 ? 4.240 -43.583 -37.749 1.00 89.31 1085 GLY A CA 1
ATOM 7942 C C . GLY A 1 1085 ? 3.288 -42.382 -37.842 1.00 89.31 1085 GLY A C 1
ATOM 7943 O O . GLY A 1 1085 ? 3.491 -41.462 -38.631 1.00 89.31 1085 GLY A O 1
ATOM 7944 N N . TYR A 1 1086 ? 2.192 -42.399 -37.069 1.00 91.00 1086 TYR A N 1
ATOM 7945 C CA . TYR A 1 1086 ? 1.280 -41.246 -36.992 1.00 91.00 1086 TYR A CA 1
ATOM 7946 C C . TYR A 1 1086 ? 1.914 -40.107 -36.199 1.00 91.00 1086 TYR A C 1
ATOM 7948 O O . TYR A 1 1086 ? 2.313 -40.308 -35.054 1.00 91.00 1086 TYR A O 1
ATOM 7956 N N . VAL A 1 1087 ? 1.886 -38.902 -36.752 1.00 93.69 1087 VAL A N 1
ATOM 7957 C CA . VAL A 1 1087 ? 2.359 -37.698 -36.066 1.00 93.69 1087 VAL A CA 1
ATOM 7958 C C . VAL A 1 1087 ? 1.166 -36.913 -35.523 1.00 93.69 1087 VAL A C 1
ATOM 7960 O O . VAL A 1 1087 ? 0.133 -36.787 -36.190 1.00 93.69 1087 VAL A O 1
ATOM 7963 N N . MET A 1 1088 ? 1.296 -36.429 -34.293 1.00 93.62 1088 MET A N 1
ATOM 7964 C CA . MET A 1 1088 ? 0.326 -35.596 -33.591 1.00 93.62 1088 MET A CA 1
ATOM 7965 C C . MET A 1 1088 ? 0.891 -34.187 -33.404 1.00 93.62 1088 MET A C 1
ATOM 7967 O O . MET A 1 1088 ? 1.969 -34.026 -32.843 1.00 93.62 1088 MET A O 1
ATOM 7971 N N . ALA A 1 1089 ? 0.154 -33.192 -33.887 1.00 95.19 1089 ALA A N 1
ATOM 7972 C CA . ALA A 1 1089 ? 0.334 -31.785 -33.562 1.00 95.19 1089 ALA A CA 1
ATOM 7973 C C . ALA A 1 1089 ? -0.698 -31.413 -32.490 1.00 95.19 1089 ALA A C 1
ATOM 7975 O O . ALA A 1 1089 ? -1.862 -31.793 -32.608 1.00 95.19 1089 ALA A O 1
ATOM 7976 N N . ASP A 1 1090 ? -0.233 -30.728 -31.459 1.00 94.94 1090 ASP A N 1
ATOM 7977 C CA . ASP A 1 1090 ? -0.962 -30.366 -30.241 1.00 94.94 1090 ASP A CA 1
ATOM 7978 C C . ASP A 1 1090 ? -0.436 -28.968 -29.849 1.00 94.94 1090 ASP A C 1
ATOM 7980 O O . ASP A 1 1090 ? -0.389 -28.087 -30.714 1.00 94.94 1090 ASP A O 1
ATOM 7984 N N . ALA A 1 1091 ? 0.118 -28.783 -28.651 1.00 96.56 1091 ALA A N 1
ATOM 7985 C CA . ALA A 1 1091 ? 0.709 -27.512 -28.241 1.00 96.56 1091 ALA A CA 1
ATOM 7986 C C . ALA A 1 1091 ? 2.254 -27.436 -28.304 1.00 96.56 1091 ALA A C 1
ATOM 7988 O O . ALA A 1 1091 ? 2.979 -28.423 -28.113 1.00 96.56 1091 ALA A O 1
ATOM 7989 N N . ILE A 1 1092 ? 2.757 -26.217 -28.537 1.00 97.69 1092 ILE A N 1
ATOM 7990 C CA . ILE A 1 1092 ? 4.164 -25.814 -28.376 1.00 97.69 1092 ILE A CA 1
ATOM 7991 C C . ILE A 1 1092 ? 4.257 -24.740 -27.293 1.00 97.69 1092 ILE A C 1
ATOM 7993 O O . ILE A 1 1092 ? 3.472 -23.794 -27.291 1.00 97.69 1092 ILE A O 1
ATOM 7997 N N . ARG A 1 1093 ? 5.262 -24.863 -26.426 1.00 94.44 1093 ARG A N 1
ATOM 7998 C CA . ARG A 1 1093 ? 5.617 -23.921 -25.362 1.00 94.44 1093 ARG A CA 1
ATOM 7999 C C . ARG A 1 1093 ? 6.981 -23.313 -25.660 1.00 94.44 1093 ARG A C 1
ATOM 8001 O O . ARG A 1 1093 ? 7.928 -24.045 -25.948 1.00 94.44 1093 ARG A O 1
ATOM 8008 N N . VAL A 1 1094 ? 7.106 -21.996 -25.556 1.00 94.19 1094 VAL A N 1
ATOM 8009 C CA . VAL A 1 1094 ? 8.392 -21.291 -25.627 1.00 94.19 1094 VAL A CA 1
ATOM 8010 C C . VAL A 1 1094 ? 8.524 -20.368 -24.427 1.00 94.19 1094 VAL A C 1
ATOM 8012 O O . VAL A 1 1094 ? 7.595 -19.639 -24.094 1.00 94.19 1094 VAL A O 1
ATOM 8015 N N . GLN A 1 1095 ? 9.672 -20.391 -23.763 1.00 91.44 1095 GLN A N 1
ATOM 8016 C CA . GLN A 1 1095 ? 9.945 -19.518 -22.626 1.00 91.44 1095 GLN A CA 1
ATOM 8017 C C . GLN A 1 1095 ? 11.346 -18.948 -22.753 1.00 91.44 1095 GLN A C 1
ATOM 8019 O O . GLN A 1 1095 ? 12.293 -19.690 -23.025 1.00 91.44 1095 GLN A O 1
ATOM 8024 N N . ARG A 1 1096 ? 11.471 -17.637 -22.564 1.00 88.94 1096 ARG A N 1
ATOM 8025 C CA . ARG A 1 1096 ? 12.768 -16.973 -22.512 1.00 88.94 1096 ARG A CA 1
ATOM 8026 C C . ARG A 1 1096 ? 13.432 -17.309 -21.180 1.00 88.94 1096 ARG A C 1
ATOM 8028 O O . ARG A 1 1096 ? 12.824 -17.144 -20.132 1.00 88.94 1096 ARG A O 1
ATOM 8035 N N . VAL A 1 1097 ? 14.656 -17.814 -21.237 1.00 83.25 1097 VAL A N 1
ATOM 8036 C CA . VAL A 1 1097 ? 15.415 -18.330 -20.084 1.00 83.25 1097 VAL A CA 1
ATOM 8037 C C . VAL A 1 1097 ? 16.855 -17.809 -20.053 1.00 83.25 1097 VAL A C 1
ATOM 8039 O O . VAL A 1 1097 ? 17.703 -18.367 -19.365 1.00 83.25 1097 VAL A O 1
ATOM 8042 N N . GLY A 1 1098 ? 17.160 -16.776 -20.838 1.00 76.38 1098 GLY A N 1
ATOM 8043 C CA . GLY A 1 1098 ? 18.477 -16.152 -20.870 1.00 76.38 1098 GLY A CA 1
ATOM 8044 C C . GLY A 1 1098 ? 18.561 -14.998 -21.864 1.00 76.38 1098 GLY A C 1
ATOM 8045 O O . GLY A 1 1098 ? 17.773 -14.916 -22.810 1.00 76.38 1098 GLY A O 1
ATOM 8046 N N . GLU A 1 1099 ? 19.548 -14.131 -21.665 1.00 78.06 1099 GLU A N 1
ATOM 8047 C CA . GLU A 1 1099 ? 19.977 -13.132 -22.648 1.00 78.06 1099 GLU A CA 1
ATOM 8048 C C . GLU A 1 1099 ? 20.765 -13.775 -23.803 1.00 78.06 1099 GLU A C 1
ATOM 8050 O O . GLU A 1 1099 ? 21.162 -14.946 -23.753 1.00 78.06 1099 GLU A O 1
ATOM 8055 N N . LEU A 1 1100 ? 21.012 -13.008 -24.867 1.00 74.12 1100 LEU A N 1
ATOM 8056 C CA . LEU A 1 1100 ? 22.037 -13.390 -25.838 1.00 74.12 1100 LEU A CA 1
ATOM 8057 C C . LEU A 1 1100 ? 23.421 -13.357 -25.161 1.00 74.12 1100 LEU A C 1
ATOM 8059 O O . LEU A 1 1100 ? 23.667 -12.485 -24.328 1.00 74.12 1100 LEU A O 1
ATOM 8063 N N . PRO A 1 1101 ? 24.342 -14.283 -25.498 1.00 67.88 1101 PRO A N 1
ATOM 8064 C CA . PRO A 1 1101 ? 25.717 -14.187 -25.024 1.00 67.88 1101 PRO A CA 1
ATOM 8065 C C . PRO A 1 1101 ? 26.317 -12.834 -25.431 1.00 67.88 1101 PRO A C 1
ATOM 8067 O O . PRO A 1 1101 ? 26.135 -12.444 -26.590 1.00 67.88 1101 PRO A O 1
ATOM 8070 N N . PRO A 1 1102 ? 27.035 -12.137 -24.533 1.00 67.94 1102 PRO A N 1
ATOM 8071 C CA . PRO A 1 1102 ? 27.641 -10.861 -24.873 1.00 67.94 1102 PRO A CA 1
ATOM 8072 C C . PRO A 1 1102 ? 28.670 -11.027 -26.006 1.00 67.94 1102 PRO A C 1
ATOM 8074 O O . PRO A 1 1102 ? 29.258 -12.109 -26.158 1.00 67.94 1102 PRO A O 1
ATOM 8077 N N . PRO A 1 1103 ? 28.914 -9.971 -26.800 1.00 79.56 1103 PRO A N 1
ATOM 8078 C CA . PRO A 1 1103 ? 29.979 -9.962 -27.791 1.00 79.56 1103 PRO A CA 1
ATOM 8079 C C . PRO A 1 1103 ? 31.337 -10.241 -27.138 1.00 79.56 1103 PRO A C 1
ATOM 8081 O O . PRO A 1 1103 ? 31.657 -9.696 -26.084 1.00 79.56 1103 PRO A O 1
ATOM 8084 N N . GLN A 1 1104 ? 32.156 -11.077 -27.771 1.00 85.06 1104 GLN A N 1
ATOM 8085 C CA . GLN A 1 1104 ? 33.539 -11.292 -27.355 1.00 85.06 1104 GLN A CA 1
ATOM 8086 C C . GLN A 1 1104 ? 34.455 -10.396 -28.177 1.00 85.06 1104 GLN A C 1
ATOM 8088 O O . GLN A 1 1104 ? 34.348 -10.358 -29.404 1.00 85.06 1104 GLN A O 1
ATOM 8093 N N . ILE A 1 1105 ? 35.376 -9.709 -27.509 1.00 89.56 1105 ILE A N 1
ATOM 8094 C CA . ILE A 1 1105 ? 36.367 -8.841 -28.141 1.00 89.56 1105 ILE A CA 1
ATOM 8095 C C . ILE A 1 1105 ? 37.753 -9.386 -27.802 1.00 89.56 1105 ILE A C 1
ATOM 8097 O O . ILE A 1 1105 ? 38.008 -9.743 -26.656 1.00 89.56 1105 ILE A O 1
ATOM 8101 N N . LEU A 1 1106 ? 38.621 -9.476 -28.806 1.00 89.69 1106 LEU A N 1
ATOM 8102 C CA . LEU A 1 1106 ? 40.049 -9.710 -28.618 1.00 89.69 1106 LEU A CA 1
ATOM 8103 C C . LEU A 1 1106 ? 40.825 -8.573 -29.269 1.00 89.69 1106 LEU A C 1
ATOM 8105 O O . LEU A 1 1106 ? 40.734 -8.372 -30.483 1.00 89.69 1106 LEU A O 1
ATOM 8109 N N . ASP A 1 1107 ? 41.591 -7.867 -28.455 1.00 91.25 1107 ASP A N 1
ATOM 8110 C CA . ASP A 1 1107 ? 42.515 -6.805 -28.826 1.00 91.25 1107 ASP A CA 1
ATOM 8111 C C . ASP A 1 1107 ? 43.912 -7.348 -29.198 1.00 91.25 1107 ASP A C 1
ATOM 8113 O O . ASP A 1 1107 ? 44.226 -8.519 -28.963 1.00 91.25 1107 ASP A O 1
ATOM 8117 N N . ASP A 1 1108 ? 44.793 -6.526 -29.777 1.00 86.88 1108 ASP A N 1
ATOM 8118 C CA . ASP A 1 1108 ? 46.144 -6.951 -30.192 1.00 86.88 1108 ASP A CA 1
ATOM 8119 C C . ASP A 1 1108 ? 47.154 -7.106 -29.030 1.00 86.88 1108 ASP A C 1
ATOM 8121 O O . ASP A 1 1108 ? 48.333 -7.450 -29.238 1.00 86.88 1108 ASP A O 1
ATOM 8125 N N . GLY A 1 1109 ? 46.687 -6.860 -27.805 1.00 80.12 1109 GLY A N 1
ATOM 8126 C CA . GLY A 1 1109 ? 47.347 -7.174 -26.540 1.00 80.12 1109 GLY A CA 1
ATOM 8127 C C . GLY A 1 1109 ? 46.805 -8.422 -25.828 1.00 80.12 1109 GLY A C 1
ATOM 8128 O O . GLY A 1 1109 ? 47.456 -8.899 -24.892 1.00 80.12 1109 GLY A O 1
ATOM 8129 N N . ASP A 1 1110 ? 45.670 -8.974 -26.269 1.00 83.88 1110 ASP A N 1
ATOM 8130 C CA . ASP A 1 1110 ? 44.927 -9.983 -25.510 1.00 83.88 1110 ASP A CA 1
ATOM 8131 C C . ASP A 1 1110 ? 45.428 -11.425 -25.716 1.00 83.88 1110 ASP A C 1
ATOM 8133 O O . ASP A 1 1110 ? 45.896 -11.797 -26.802 1.00 83.88 1110 ASP A O 1
ATOM 8137 N N . PRO A 1 1111 ? 45.285 -12.303 -24.699 1.00 76.12 1111 PRO A N 1
ATOM 8138 C CA . PRO A 1 1111 ? 45.443 -13.744 -24.866 1.00 76.12 1111 PRO A CA 1
ATOM 8139 C C . PRO A 1 1111 ? 44.474 -14.288 -25.927 1.00 76.12 1111 PRO A C 1
ATOM 8141 O O . PRO A 1 1111 ? 43.264 -14.307 -25.732 1.00 76.12 1111 PRO A O 1
ATOM 8144 N N . GLY A 1 1112 ? 45.018 -14.743 -27.057 1.00 81.12 1112 GLY A N 1
ATOM 8145 C CA . GLY A 1 1112 ? 44.242 -15.161 -28.232 1.00 81.12 1112 GLY A CA 1
ATOM 8146 C C . GLY A 1 1112 ? 44.633 -14.405 -29.503 1.00 81.12 1112 GLY A C 1
ATOM 8147 O O . GLY A 1 1112 ? 44.391 -14.913 -30.601 1.00 81.12 1112 GLY A O 1
ATOM 8148 N N . PHE A 1 1113 ? 45.303 -13.255 -29.376 1.00 94.00 1113 PHE A N 1
ATOM 8149 C CA . PHE A 1 1113 ? 46.004 -12.607 -30.479 1.00 94.00 1113 PHE A CA 1
ATOM 8150 C C . PHE A 1 1113 ? 47.414 -13.184 -30.668 1.00 94.00 1113 PHE A C 1
ATOM 8152 O O . PHE A 1 1113 ? 48.199 -13.299 -29.726 1.00 94.00 1113 PHE A O 1
ATOM 8159 N N . GLU A 1 1114 ? 47.778 -13.496 -31.910 1.00 93.25 1114 GLU A N 1
ATOM 8160 C CA . GLU A 1 1114 ? 49.114 -13.966 -32.265 1.00 93.25 1114 GLU A CA 1
ATOM 8161 C C . GLU A 1 1114 ? 49.618 -13.345 -33.572 1.00 93.25 1114 GLU A C 1
ATOM 8163 O O . GLU A 1 1114 ? 48.896 -13.198 -34.558 1.00 93.25 1114 GLU A O 1
ATOM 8168 N N . ILE A 1 1115 ? 50.918 -13.042 -33.615 1.00 94.81 1115 ILE A N 1
ATOM 8169 C CA . ILE A 1 1115 ? 51.633 -12.795 -34.871 1.00 94.81 1115 ILE A CA 1
ATOM 8170 C C . ILE A 1 1115 ? 52.162 -14.142 -35.364 1.00 94.81 1115 ILE A C 1
ATOM 8172 O O . ILE A 1 1115 ? 53.232 -14.591 -34.948 1.00 94.81 1115 ILE A O 1
ATOM 8176 N N . GLU A 1 1116 ? 51.427 -14.785 -36.269 1.00 91.62 1116 GLU A N 1
ATOM 8177 C CA . GLU A 1 1116 ? 51.807 -16.099 -36.800 1.00 91.62 1116 GLU A CA 1
ATOM 8178 C C . GLU A 1 1116 ? 53.078 -16.033 -37.660 1.00 91.62 1116 GLU A C 1
ATOM 8180 O O . GLU A 1 1116 ? 53.880 -16.971 -37.701 1.00 91.62 1116 GLU A O 1
ATOM 8185 N N . SER A 1 1117 ? 53.270 -14.929 -38.389 1.00 91.94 1117 SER A N 1
ATOM 8186 C CA . SER A 1 1117 ? 54.452 -14.735 -39.227 1.00 91.94 1117 SER A CA 1
ATOM 8187 C C . SER A 1 1117 ? 54.743 -13.267 -39.542 1.00 91.94 1117 SER A C 1
ATOM 8189 O O . SER A 1 1117 ? 53.859 -12.409 -39.585 1.00 91.94 1117 SER A O 1
ATOM 8191 N N . GLY A 1 1118 ? 56.019 -12.983 -39.821 1.00 87.81 1118 GLY A N 1
ATOM 8192 C CA . GLY A 1 1118 ? 56.480 -11.656 -40.218 1.00 87.81 1118 GLY A CA 1
ATOM 8193 C C . GLY A 1 1118 ? 56.788 -10.715 -39.050 1.00 87.81 1118 GLY A C 1
ATOM 8194 O O . GLY A 1 1118 ? 56.641 -11.056 -37.884 1.00 87.81 1118 GLY A O 1
ATOM 8195 N N . VAL A 1 1119 ? 57.273 -9.514 -39.376 1.00 88.00 1119 VAL A N 1
ATOM 8196 C CA . VAL A 1 1119 ? 57.547 -8.459 -38.387 1.00 88.00 1119 VAL A CA 1
ATOM 8197 C C . VAL A 1 1119 ? 56.451 -7.407 -38.473 1.00 88.00 1119 VAL A C 1
ATOM 8199 O O . VAL A 1 1119 ? 56.312 -6.755 -39.515 1.00 88.00 1119 VAL A O 1
ATOM 8202 N N . TRP A 1 1120 ? 55.730 -7.228 -37.368 1.00 93.62 1120 TRP A N 1
ATOM 8203 C CA . TRP A 1 1120 ? 54.740 -6.173 -37.174 1.00 93.62 1120 TRP A CA 1
ATOM 8204 C C . TRP A 1 1120 ? 55.288 -5.118 -36.205 1.00 93.62 1120 TRP A C 1
ATOM 8206 O O . TRP A 1 1120 ? 55.880 -5.452 -35.180 1.00 93.62 1120 TRP A O 1
ATOM 8216 N N . GLY A 1 1121 ? 55.151 -3.839 -36.555 1.00 90.12 1121 GLY A N 1
ATOM 8217 C CA . GLY A 1 1121 ? 55.547 -2.721 -35.694 1.00 90.12 1121 GLY A CA 1
ATOM 8218 C C . GLY A 1 1121 ? 54.426 -2.325 -34.736 1.00 90.12 1121 GLY A C 1
ATOM 8219 O O . GLY A 1 1121 ? 53.262 -2.489 -35.076 1.00 90.12 1121 GLY A O 1
ATOM 8220 N N . THR A 1 1122 ? 54.766 -1.771 -33.576 1.00 90.94 1122 THR A N 1
ATOM 8221 C CA . THR A 1 1122 ? 53.799 -1.276 -32.582 1.00 90.94 1122 THR A CA 1
ATOM 8222 C C . THR A 1 1122 ? 53.368 0.161 -32.872 1.00 90.94 1122 THR A C 1
ATOM 8224 O O . THR A 1 1122 ? 54.202 0.983 -33.269 1.00 90.94 1122 THR A O 1
ATOM 8227 N N . GLY A 1 1123 ? 52.093 0.472 -32.660 1.00 86.62 1123 GLY A N 1
ATOM 8228 C CA . GLY A 1 1123 ? 51.551 1.833 -32.607 1.00 86.62 1123 GLY A CA 1
ATOM 8229 C C . GLY A 1 1123 ? 50.916 2.141 -31.247 1.00 86.62 1123 GLY A C 1
ATOM 8230 O O . GLY A 1 1123 ? 50.782 1.248 -30.423 1.00 86.62 1123 GLY A O 1
ATOM 8231 N N . ASN A 1 1124 ? 50.557 3.411 -31.025 1.00 88.19 1124 ASN A N 1
ATOM 8232 C CA . ASN A 1 1124 ? 49.983 3.904 -29.762 1.00 88.19 1124 ASN A CA 1
ATOM 8233 C C . ASN A 1 1124 ? 48.581 4.514 -29.993 1.00 88.19 1124 ASN A C 1
ATOM 8235 O O . ASN A 1 1124 ? 48.346 5.684 -29.679 1.00 88.19 1124 ASN A O 1
ATOM 8239 N N . SER A 1 1125 ? 47.706 3.802 -30.699 1.00 84.06 1125 SER A N 1
ATOM 8240 C CA . SER A 1 1125 ? 46.379 4.293 -31.102 1.00 84.06 1125 SER A CA 1
ATOM 8241 C C . SER A 1 1125 ? 45.473 3.119 -31.450 1.00 84.06 1125 SER A C 1
ATOM 8243 O O . SER A 1 1125 ? 45.952 2.248 -32.147 1.00 84.06 1125 SER A O 1
ATOM 8245 N N . GLY A 1 1126 ? 44.186 3.138 -31.145 1.00 84.38 1126 GLY A N 1
ATOM 8246 C CA . GLY A 1 1126 ? 43.344 1.948 -31.326 1.00 84.38 1126 GLY A CA 1
ATOM 8247 C C . GLY A 1 1126 ? 42.620 1.642 -30.029 1.00 84.38 1126 GLY A C 1
ATOM 8248 O O . GLY A 1 1126 ? 42.605 2.505 -29.138 1.00 84.38 1126 GLY A O 1
ATOM 8249 N N . VAL A 1 1127 ? 42.031 0.456 -29.921 1.00 81.00 1127 VAL A N 1
ATOM 8250 C CA . VAL A 1 1127 ? 41.467 -0.023 -28.653 1.00 81.00 1127 VAL A CA 1
ATOM 8251 C C . VAL A 1 1127 ? 42.607 -0.146 -27.634 1.00 81.00 1127 VAL A C 1
ATOM 8253 O O . VAL A 1 1127 ? 43.755 -0.343 -28.006 1.00 81.00 1127 VAL A O 1
ATOM 8256 N N . ASN A 1 1128 ? 42.335 0.173 -26.361 1.00 81.06 1128 ASN A N 1
ATOM 8257 C CA . ASN A 1 1128 ? 43.316 0.199 -25.256 1.00 81.06 1128 ASN A CA 1
ATOM 8258 C C . ASN A 1 1128 ? 44.588 1.060 -25.450 1.00 81.06 1128 ASN A C 1
ATOM 8260 O O . ASN A 1 1128 ? 45.426 1.161 -24.550 1.00 81.06 1128 ASN A O 1
ATOM 8264 N N . GLY A 1 1129 ? 44.693 1.797 -26.558 1.00 82.94 1129 GLY A N 1
ATOM 8265 C CA . GLY A 1 1129 ? 45.799 2.701 -26.848 1.00 82.94 1129 GLY A CA 1
ATOM 8266 C C . GLY A 1 1129 ? 47.006 2.053 -27.530 1.00 82.94 1129 GLY A C 1
ATOM 8267 O O . GLY A 1 1129 ? 48.040 2.724 -27.628 1.00 82.94 1129 GLY A O 1
ATOM 8268 N N . ASP A 1 1130 ? 46.902 0.830 -28.046 1.00 87.38 1130 ASP A N 1
ATOM 8269 C CA . ASP A 1 1130 ? 47.930 0.138 -28.832 1.00 87.38 1130 ASP A CA 1
ATOM 8270 C C . ASP A 1 1130 ? 47.404 -0.437 -30.163 1.00 87.38 1130 ASP A C 1
ATOM 8272 O O . ASP A 1 1130 ? 46.260 -0.213 -30.534 1.00 87.38 1130 ASP A O 1
ATOM 8276 N N . ASN A 1 1131 ? 48.330 -0.923 -31.007 1.00 91.56 1131 ASN A N 1
ATOM 8277 C CA . ASN A 1 1131 ? 48.042 -1.639 -32.261 1.00 91.56 1131 ASN A CA 1
ATOM 8278 C C . ASN A 1 1131 ? 49.295 -2.308 -32.861 1.00 91.56 1131 ASN A C 1
ATOM 8280 O O . ASN A 1 1131 ? 50.443 -1.915 -32.577 1.00 91.56 1131 ASN A O 1
ATOM 8284 N N . ARG A 1 1132 ? 49.090 -3.195 -33.851 1.00 94.69 1132 ARG A N 1
ATOM 8285 C CA . ARG A 1 1132 ? 50.135 -3.729 -34.748 1.00 94.69 1132 ARG A CA 1
ATOM 8286 C C . ARG A 1 1132 ? 49.999 -3.256 -36.192 1.00 94.69 1132 ARG A C 1
ATOM 8288 O O . ARG A 1 1132 ? 48.939 -3.272 -36.802 1.00 94.69 1132 ARG A O 1
ATOM 8295 N N . ASN A 1 1133 ? 51.137 -2.946 -36.814 1.00 93.19 1133 ASN A N 1
ATOM 8296 C CA . ASN A 1 1133 ? 51.232 -2.470 -38.195 1.00 93.19 1133 ASN A CA 1
ATOM 8297 C C . ASN A 1 1133 ? 52.141 -3.334 -39.065 1.00 93.19 1133 ASN A C 1
ATOM 8299 O O . ASN A 1 1133 ? 53.300 -3.574 -38.715 1.00 93.19 1133 ASN A O 1
ATOM 8303 N N . ALA A 1 1134 ? 51.687 -3.664 -40.273 1.00 93.50 1134 ALA A N 1
ATOM 8304 C CA . ALA A 1 1134 ? 52.492 -4.347 -41.281 1.00 93.50 1134 ALA A CA 1
ATOM 8305 C C . ALA A 1 1134 ? 52.572 -3.558 -42.599 1.00 93.50 1134 ALA A C 1
ATOM 8307 O O . ALA A 1 1134 ? 51.575 -3.083 -43.140 1.00 93.50 1134 ALA A O 1
ATOM 8308 N N . SER A 1 1135 ? 53.782 -3.438 -43.165 1.00 89.75 1135 SER A N 1
ATOM 8309 C CA . SER A 1 1135 ? 53.960 -2.931 -44.536 1.00 89.75 1135 SER A CA 1
ATOM 8310 C C . SER A 1 1135 ? 53.522 -3.967 -45.581 1.00 89.75 1135 SER A C 1
ATOM 8312 O O . SER A 1 1135 ? 53.794 -5.159 -45.406 1.00 89.75 1135 SER A O 1
ATOM 8314 N N . ASN A 1 1136 ? 52.987 -3.502 -46.717 1.00 86.56 1136 ASN A N 1
ATOM 8315 C CA . ASN A 1 1136 ? 52.650 -4.308 -47.910 1.00 86.56 1136 ASN A CA 1
ATOM 8316 C C . ASN A 1 1136 ? 53.859 -4.832 -48.707 1.00 86.56 1136 ASN A C 1
ATOM 8318 O O . ASN A 1 1136 ? 53.751 -5.196 -49.874 1.00 86.56 1136 ASN A O 1
ATOM 8322 N N . SER A 1 1137 ? 55.054 -4.792 -48.125 1.00 82.06 1137 SER A N 1
ATOM 8323 C CA . SER A 1 1137 ? 56.291 -5.203 -48.784 1.00 82.06 1137 SER A CA 1
ATOM 8324 C C . SER A 1 1137 ? 56.995 -6.284 -47.978 1.00 82.06 1137 SER A C 1
ATOM 8326 O O . SER A 1 1137 ? 57.010 -6.253 -46.743 1.00 82.06 1137 SER A O 1
ATOM 8328 N N . GLY A 1 1138 ? 57.632 -7.210 -48.697 1.00 78.88 1138 GLY A N 1
ATOM 8329 C CA . GLY A 1 1138 ? 58.368 -8.333 -48.122 1.00 78.88 1138 GLY A CA 1
ATOM 8330 C C . GLY A 1 1138 ? 57.622 -9.659 -48.253 1.00 78.88 1138 GLY A C 1
ATOM 8331 O O . GLY A 1 1138 ? 56.749 -9.798 -49.103 1.00 78.88 1138 GLY A O 1
ATOM 8332 N N . ALA A 1 1139 ? 58.030 -10.638 -47.443 1.00 85.00 1139 ALA A N 1
ATOM 8333 C CA . ALA A 1 1139 ? 57.317 -11.905 -47.300 1.00 85.00 1139 ALA A CA 1
ATOM 8334 C C . ALA A 1 1139 ? 55.955 -11.693 -46.614 1.00 85.00 1139 ALA A C 1
ATOM 8336 O O . ALA A 1 1139 ? 55.728 -10.639 -46.015 1.00 85.00 1139 ALA A O 1
ATOM 8337 N N . GLU A 1 1140 ? 55.093 -12.704 -46.706 1.00 91.06 1140 GLU A N 1
ATOM 8338 C CA . GLU A 1 1140 ? 53.793 -12.755 -46.037 1.00 91.06 1140 GLU A CA 1
ATOM 8339 C C . GLU A 1 1140 ? 53.939 -12.501 -44.529 1.00 91.06 1140 GLU A C 1
ATOM 8341 O O . GLU A 1 1140 ? 54.877 -12.985 -43.882 1.00 91.06 1140 GLU A O 1
ATOM 8346 N N . LYS A 1 1141 ? 53.034 -11.682 -43.995 1.00 95.56 1141 LYS A N 1
ATOM 8347 C CA . LYS A 1 1141 ? 52.920 -11.350 -42.578 1.00 95.56 1141 LYS A CA 1
ATOM 8348 C C . LYS A 1 1141 ? 51.478 -11.580 -42.177 1.00 95.56 1141 LYS A C 1
ATOM 8350 O O . LYS A 1 1141 ? 50.580 -11.065 -42.843 1.00 95.56 1141 LYS A O 1
ATOM 8355 N N . VAL A 1 1142 ? 51.283 -12.324 -41.099 1.00 96.12 1142 VAL A N 1
ATOM 8356 C CA . VAL A 1 1142 ? 49.965 -12.770 -40.650 1.00 96.12 1142 VAL A CA 1
ATOM 8357 C C . VAL A 1 1142 ? 49.811 -12.444 -39.175 1.00 96.12 1142 VAL A C 1
ATOM 8359 O O . VAL A 1 1142 ? 50.721 -12.712 -38.387 1.00 96.12 1142 VAL A O 1
ATOM 8362 N N . ALA A 1 1143 ? 48.673 -11.851 -38.838 1.00 96.81 1143 ALA A N 1
ATOM 8363 C CA . ALA A 1 1143 ? 48.187 -11.678 -37.479 1.00 96.81 1143 ALA A CA 1
ATOM 8364 C C . ALA A 1 1143 ? 46.843 -12.402 -37.349 1.00 96.81 1143 ALA A C 1
ATOM 8366 O O . ALA A 1 1143 ? 46.067 -12.429 -38.310 1.00 96.81 1143 ALA A O 1
ATOM 8367 N N . SER A 1 1144 ? 46.586 -13.011 -36.197 1.00 96.50 1144 SER A N 1
ATOM 8368 C CA . SER A 1 1144 ? 45.398 -13.828 -35.961 1.00 96.50 1144 SER A CA 1
ATOM 8369 C C . SER A 1 1144 ? 44.790 -13.582 -34.592 1.00 96.50 1144 SER A C 1
ATOM 8371 O O . SER A 1 1144 ? 45.532 -13.440 -33.628 1.00 96.50 1144 SER A O 1
ATOM 8373 N N . TRP A 1 1145 ? 43.464 -13.646 -34.508 1.00 97.88 1145 TRP A N 1
ATOM 8374 C CA . TRP A 1 1145 ? 42.694 -13.661 -33.265 1.00 97.88 1145 TRP A CA 1
ATOM 8375 C C . TRP A 1 1145 ? 41.948 -14.992 -33.175 1.00 97.88 1145 TRP A C 1
ATOM 8377 O O . TRP A 1 1145 ? 41.258 -15.367 -34.127 1.00 97.88 1145 TRP A O 1
ATOM 8387 N N . THR A 1 1146 ? 42.111 -15.713 -32.067 1.00 95.31 1146 THR A N 1
ATOM 8388 C CA . THR A 1 1146 ? 41.523 -17.040 -31.837 1.00 95.31 1146 THR A CA 1
ATOM 8389 C C . THR A 1 1146 ? 40.551 -16.994 -30.668 1.00 95.31 1146 THR A C 1
ATOM 8391 O O . THR A 1 1146 ? 40.963 -16.891 -29.516 1.00 95.31 1146 THR A O 1
ATOM 8394 N N . PHE A 1 1147 ? 39.267 -17.141 -30.974 1.00 90.00 1147 PHE A N 1
ATOM 8395 C CA . PHE A 1 1147 ? 38.201 -17.301 -29.992 1.00 90.00 1147 PHE A CA 1
ATOM 8396 C C . PHE A 1 1147 ? 37.986 -18.790 -29.728 1.00 90.00 1147 PHE A C 1
ATOM 8398 O O . PHE A 1 1147 ? 37.856 -19.565 -30.676 1.00 90.00 1147 PHE A O 1
ATOM 8405 N N . ILE A 1 1148 ? 37.950 -19.185 -28.456 1.00 85.19 1148 ILE A N 1
ATOM 8406 C CA . ILE A 1 1148 ? 37.792 -20.575 -27.999 1.00 85.19 1148 ILE A CA 1
ATOM 8407 C C . ILE A 1 1148 ? 36.557 -20.715 -27.105 1.00 85.19 1148 ILE A C 1
ATOM 8409 O O . ILE A 1 1148 ? 35.994 -19.717 -26.659 1.00 85.19 1148 ILE A O 1
ATOM 8413 N N . ASN A 1 1149 ? 36.160 -21.955 -26.805 1.00 77.19 1149 ASN A N 1
ATOM 8414 C CA . ASN A 1 1149 ? 34.989 -22.276 -25.977 1.00 77.19 1149 ASN A CA 1
ATOM 8415 C C . ASN A 1 1149 ? 33.677 -21.682 -26.519 1.00 77.19 1149 ASN A C 1
ATOM 8417 O O . ASN A 1 1149 ? 32.739 -21.415 -25.766 1.00 77.19 1149 ASN A O 1
ATOM 8421 N N . LEU A 1 1150 ? 33.598 -21.477 -27.834 1.00 78.44 1150 LEU A N 1
ATOM 8422 C CA . LEU A 1 1150 ? 32.373 -21.046 -28.490 1.00 78.44 1150 LEU A CA 1
ATOM 8423 C C . LEU A 1 1150 ? 31.389 -22.211 -28.559 1.00 78.44 1150 LEU A C 1
ATOM 8425 O O . LEU A 1 1150 ? 31.782 -23.373 -28.650 1.00 78.44 1150 LEU A O 1
ATOM 8429 N N . SER A 1 1151 ? 30.090 -21.918 -28.551 1.00 75.94 1151 SER A N 1
ATOM 8430 C CA . SER A 1 1151 ? 29.116 -22.941 -28.937 1.00 75.94 1151 SER A CA 1
ATOM 8431 C C . SER A 1 1151 ? 28.855 -22.865 -30.444 1.00 75.94 1151 SER A C 1
ATOM 8433 O O . SER A 1 1151 ? 28.785 -21.762 -30.986 1.00 75.94 1151 SER A O 1
ATOM 8435 N N . PRO A 1 1152 ? 28.636 -24.007 -31.121 1.00 78.19 1152 PRO A N 1
ATOM 8436 C CA . PRO A 1 1152 ? 28.274 -24.024 -32.535 1.00 78.19 1152 PRO A CA 1
ATOM 8437 C C . PRO A 1 1152 ? 27.080 -23.107 -32.813 1.00 78.19 1152 PRO A C 1
ATOM 8439 O O . PRO A 1 1152 ? 26.102 -23.113 -32.056 1.00 78.19 1152 PRO A O 1
ATOM 8442 N N . GLY A 1 1153 ? 27.146 -22.313 -33.878 1.00 75.31 1153 GLY A N 1
ATOM 8443 C CA . GLY A 1 1153 ? 26.153 -21.272 -34.135 1.00 75.31 1153 GLY A CA 1
ATOM 8444 C C . GLY A 1 1153 ? 26.578 -20.259 -35.190 1.00 75.31 1153 GLY A C 1
ATOM 8445 O O . GLY A 1 1153 ? 27.645 -20.376 -35.793 1.00 75.31 1153 GLY A O 1
ATOM 8446 N N . GLN A 1 1154 ? 25.712 -19.278 -35.428 1.00 84.06 1154 GLN A N 1
ATOM 8447 C CA . GLN A 1 1154 ? 25.972 -18.175 -36.342 1.00 84.06 1154 GLN A CA 1
ATOM 8448 C C . GLN A 1 1154 ? 26.590 -16.997 -35.576 1.00 84.06 1154 GLN A C 1
ATOM 8450 O O . GLN A 1 1154 ? 26.137 -16.647 -34.491 1.00 84.06 1154 GLN A O 1
ATOM 8455 N N . TYR A 1 1155 ? 27.650 -16.415 -36.130 1.00 88.19 1155 TYR A N 1
ATOM 8456 C CA . TYR A 1 1155 ? 28.416 -15.330 -35.533 1.00 88.19 1155 TYR A CA 1
ATOM 8457 C C . TYR A 1 1155 ? 28.625 -14.213 -36.549 1.00 88.19 1155 TYR A C 1
ATOM 8459 O O . TYR A 1 1155 ? 29.092 -14.459 -37.665 1.00 88.19 1155 TYR A O 1
ATOM 8467 N N . ARG A 1 1156 ? 28.307 -12.981 -36.161 1.00 93.19 1156 ARG A N 1
ATOM 8468 C CA . ARG A 1 1156 ? 28.783 -11.772 -36.828 1.00 93.19 1156 ARG A CA 1
ATOM 8469 C C . ARG A 1 1156 ? 30.202 -11.498 -36.353 1.00 93.19 1156 ARG A C 1
ATOM 8471 O O . ARG A 1 1156 ? 30.478 -11.556 -35.160 1.00 93.19 1156 ARG A O 1
ATOM 8478 N N . VAL A 1 1157 ? 31.090 -11.240 -37.300 1.00 97.06 1157 VAL A N 1
ATOM 8479 C CA . VAL A 1 1157 ? 32.502 -10.955 -37.057 1.00 97.06 1157 VAL A CA 1
ATOM 8480 C C . VAL A 1 1157 ? 32.784 -9.556 -37.571 1.00 97.06 1157 VAL A C 1
ATOM 8482 O O . VAL A 1 1157 ? 32.551 -9.281 -38.751 1.00 97.06 1157 VAL A O 1
ATOM 8485 N N . SER A 1 1158 ? 33.314 -8.708 -36.702 1.00 97.19 1158 SER A N 1
ATOM 8486 C CA . SER A 1 1158 ? 33.593 -7.302 -36.971 1.00 97.19 1158 SER A CA 1
ATOM 8487 C C . SER A 1 1158 ? 35.027 -6.964 -36.559 1.00 97.19 1158 SER A C 1
ATOM 8489 O O . SER A 1 1158 ? 35.636 -7.649 -35.734 1.00 97.19 1158 SER A O 1
ATOM 8491 N N . ALA A 1 1159 ? 35.595 -5.920 -37.148 1.00 97.19 1159 ALA A N 1
ATOM 8492 C CA . ALA A 1 1159 ? 36.955 -5.470 -36.872 1.00 97.19 1159 ALA A CA 1
ATOM 8493 C C . ALA A 1 1159 ? 37.009 -3.952 -36.707 1.00 97.19 1159 ALA A C 1
ATOM 8495 O O . ALA A 1 1159 ? 36.196 -3.228 -37.283 1.00 97.19 1159 ALA A O 1
ATOM 8496 N N . THR A 1 1160 ? 37.983 -3.472 -35.938 1.00 96.25 1160 THR A N 1
ATOM 8497 C CA . THR A 1 1160 ? 38.241 -2.038 -35.773 1.00 96.25 1160 THR A CA 1
ATOM 8498 C C . THR A 1 1160 ? 39.670 -1.674 -36.171 1.00 96.25 1160 THR A C 1
ATOM 8500 O O . THR A 1 1160 ? 40.543 -2.537 -36.281 1.00 96.25 1160 THR A O 1
ATOM 8503 N N . TRP A 1 1161 ? 39.887 -0.399 -36.499 1.00 95.12 1161 TRP A N 1
ATOM 8504 C CA . TRP A 1 1161 ? 41.192 0.175 -36.826 1.00 95.12 1161 TRP A CA 1
ATOM 8505 C C . TRP A 1 1161 ? 41.127 1.707 -36.881 1.00 95.12 1161 TRP A C 1
ATOM 8507 O O . TRP A 1 1161 ? 40.077 2.322 -37.081 1.00 95.12 1161 TRP A O 1
ATOM 8517 N N . VAL A 1 1162 ? 42.296 2.351 -36.852 1.00 92.75 1162 VAL A N 1
ATOM 8518 C CA . VAL A 1 1162 ? 42.419 3.796 -37.086 1.00 92.75 1162 VAL A CA 1
ATOM 8519 C C . VAL A 1 1162 ? 42.637 4.096 -38.573 1.00 92.75 1162 VAL A C 1
ATOM 8521 O O . VAL A 1 1162 ? 43.691 3.801 -39.152 1.00 92.75 1162 VAL A O 1
ATOM 8524 N N . GLY A 1 1163 ? 41.647 4.745 -39.193 1.00 90.25 1163 GLY A N 1
ATOM 8525 C CA . GLY A 1 1163 ? 41.673 5.121 -40.608 1.00 90.25 1163 GLY A CA 1
ATOM 8526 C C . GLY A 1 1163 ? 42.720 6.190 -40.942 1.00 90.25 1163 GLY A C 1
ATOM 8527 O O . GLY A 1 1163 ? 42.698 7.290 -40.389 1.00 90.25 1163 GLY A O 1
ATOM 8528 N N . THR A 1 1164 ? 43.631 5.911 -41.885 1.00 86.81 1164 THR A N 1
ATOM 8529 C CA . THR A 1 1164 ? 44.580 6.921 -42.406 1.00 86.81 1164 THR A CA 1
ATOM 8530 C C . THR A 1 1164 ? 44.899 6.727 -43.890 1.00 86.81 1164 THR A C 1
ATOM 8532 O O . THR A 1 1164 ? 44.907 5.614 -44.411 1.00 86.81 1164 THR A O 1
ATOM 8535 N N . ALA A 1 1165 ? 45.263 7.808 -44.590 1.00 88.88 1165 ALA A N 1
ATOM 8536 C CA . ALA A 1 1165 ? 45.526 7.780 -46.036 1.00 88.88 1165 ALA A CA 1
ATOM 8537 C C . ALA A 1 1165 ? 46.666 6.828 -46.479 1.00 88.88 1165 ALA A C 1
ATOM 8539 O O . ALA A 1 1165 ? 46.740 6.477 -47.657 1.00 88.88 1165 ALA A O 1
ATOM 8540 N N . SER A 1 1166 ? 47.552 6.417 -45.563 1.00 84.44 1166 SER A N 1
ATOM 8541 C CA . SER A 1 1166 ? 48.659 5.476 -45.805 1.00 84.44 1166 SER A CA 1
ATOM 8542 C C . SER A 1 1166 ? 48.285 3.989 -45.680 1.00 84.44 1166 SER A C 1
ATOM 8544 O O . SER A 1 1166 ? 49.139 3.125 -45.922 1.00 84.44 1166 SER A O 1
ATOM 8546 N N . ARG A 1 1167 ? 47.044 3.670 -45.293 1.00 92.88 1167 ARG A N 1
ATOM 8547 C CA . ARG A 1 1167 ? 46.555 2.290 -45.153 1.00 92.88 1167 ARG A CA 1
ATOM 8548 C C . ARG A 1 1167 ? 46.136 1.668 -46.483 1.00 92.88 1167 ARG A C 1
ATOM 8550 O O . ARG A 1 1167 ? 45.958 2.367 -47.485 1.00 92.88 1167 ARG A O 1
ATOM 8557 N N . ALA A 1 1168 ? 46.012 0.345 -46.492 1.00 95.38 1168 ALA A N 1
ATOM 8558 C CA . ALA A 1 1168 ? 45.452 -0.410 -47.603 1.00 95.38 1168 ALA A CA 1
ATOM 8559 C C . ALA A 1 1168 ? 43.972 -0.074 -47.820 1.00 95.38 1168 ALA A C 1
ATOM 8561 O O . ALA A 1 1168 ? 43.236 0.176 -46.869 1.00 95.38 1168 ALA A O 1
ATOM 8562 N N . SER A 1 1169 ? 43.543 -0.085 -49.082 1.00 95.94 1169 SER A N 1
ATOM 8563 C CA . SER A 1 1169 ? 42.118 -0.028 -49.444 1.00 95.94 1169 SER A CA 1
ATOM 8564 C C . SER A 1 1169 ? 41.463 -1.403 -49.646 1.00 95.94 1169 SER A C 1
ATOM 8566 O O . SER A 1 1169 ? 40.301 -1.457 -50.024 1.00 95.94 1169 SER A O 1
ATOM 8568 N N . ASP A 1 1170 ? 42.220 -2.477 -49.440 1.00 96.25 1170 ASP A N 1
ATOM 8569 C CA . ASP A 1 1170 ? 41.877 -3.883 -49.695 1.00 96.25 1170 ASP A CA 1
ATOM 8570 C C . ASP A 1 1170 ? 42.576 -4.804 -48.675 1.00 96.25 1170 ASP A C 1
ATOM 8572 O O . ASP A 1 1170 ? 43.234 -5.766 -49.050 1.00 96.25 1170 ASP A O 1
ATOM 8576 N N . ALA A 1 1171 ? 42.526 -4.463 -47.384 1.00 97.00 1171 ALA A N 1
ATOM 8577 C CA . ALA A 1 1171 ? 43.120 -5.283 -46.329 1.00 97.00 1171 ALA A CA 1
ATOM 8578 C C . ALA A 1 1171 ? 42.328 -6.602 -46.173 1.00 97.00 1171 ALA A C 1
ATOM 8580 O O . ALA A 1 1171 ? 41.143 -6.529 -45.838 1.00 97.00 1171 ALA A O 1
ATOM 8581 N N . PRO A 1 1172 ? 42.939 -7.783 -46.391 1.00 97.44 1172 PRO A N 1
ATOM 8582 C CA . PRO A 1 1172 ? 42.211 -9.050 -46.420 1.00 97.44 1172 PRO A CA 1
ATOM 8583 C C . PRO A 1 1172 ? 42.084 -9.684 -45.027 1.00 97.44 1172 PRO A C 1
ATOM 8585 O O . PRO A 1 1172 ? 43.084 -10.091 -44.424 1.00 97.44 1172 PRO A O 1
ATOM 8588 N N . TYR A 1 1173 ? 40.849 -9.856 -44.556 1.00 98.06 1173 TYR A N 1
ATOM 8589 C CA . TYR A 1 1173 ? 40.513 -10.635 -43.361 1.00 98.06 1173 TYR A CA 1
ATOM 8590 C C . TYR A 1 1173 ? 39.903 -11.978 -43.758 1.00 98.06 1173 TYR A C 1
ATOM 8592 O O . TYR A 1 1173 ? 38.919 -12.016 -44.487 1.00 98.06 1173 TYR A O 1
ATOM 8600 N N . THR A 1 1174 ? 40.457 -13.094 -43.282 1.00 98.06 1174 THR A N 1
ATOM 8601 C CA . THR A 1 1174 ? 39.911 -14.444 -43.514 1.00 98.06 1174 THR A CA 1
ATOM 8602 C C . THR A 1 1174 ? 39.430 -15.066 -42.209 1.00 98.06 1174 THR A C 1
ATOM 8604 O O . THR A 1 1174 ? 40.195 -15.135 -41.251 1.00 98.06 1174 THR A O 1
ATOM 8607 N N . ILE A 1 1175 ? 38.189 -15.550 -42.189 1.00 98.19 1175 ILE A N 1
ATOM 8608 C CA . ILE A 1 1175 ? 37.538 -16.164 -41.024 1.00 98.19 1175 ILE A CA 1
ATOM 8609 C C . ILE A 1 1175 ? 37.529 -17.689 -41.186 1.00 98.19 1175 ILE A C 1
ATOM 8611 O O . ILE A 1 1175 ? 37.217 -18.192 -42.269 1.00 98.19 1175 ILE A O 1
ATOM 8615 N N . TYR A 1 1176 ? 37.843 -18.422 -40.118 1.00 97.06 1176 TYR A N 1
ATOM 8616 C CA . TYR A 1 1176 ? 37.930 -19.883 -40.078 1.00 97.06 1176 TYR A CA 1
ATOM 8617 C C . TYR A 1 1176 ? 37.051 -20.480 -38.965 1.00 97.06 1176 TYR A C 1
ATOM 8619 O O . TYR A 1 1176 ? 36.986 -19.928 -37.869 1.00 97.06 1176 TYR A O 1
ATOM 8627 N N . ASP A 1 1177 ? 36.446 -21.643 -39.233 1.00 93.94 1177 ASP A N 1
ATOM 8628 C CA . ASP A 1 1177 ? 35.898 -22.571 -38.224 1.00 93.94 1177 ASP A CA 1
ATOM 8629 C C . ASP A 1 1177 ? 37.003 -23.571 -37.855 1.00 93.94 1177 ASP A C 1
ATOM 8631 O O . ASP A 1 1177 ? 37.361 -24.453 -38.654 1.00 93.94 1177 ASP A O 1
ATOM 8635 N N . GLY A 1 1178 ? 37.638 -23.358 -36.701 1.00 88.19 1178 GLY A N 1
ATOM 8636 C CA . GLY A 1 1178 ? 38.909 -23.985 -36.341 1.00 88.19 1178 GLY A CA 1
ATOM 8637 C C . GLY A 1 1178 ? 39.981 -23.757 -37.415 1.00 88.19 1178 GLY A C 1
ATOM 8638 O O . GLY A 1 1178 ? 40.543 -22.675 -37.538 1.00 88.19 1178 GLY A O 1
ATOM 8639 N N . GLY A 1 1179 ? 40.272 -24.790 -38.213 1.00 87.25 1179 GLY A N 1
ATOM 8640 C CA . GLY A 1 1179 ? 41.229 -24.722 -39.327 1.00 87.25 1179 GLY A CA 1
ATOM 8641 C C . GLY A 1 1179 ? 40.608 -24.557 -40.721 1.00 87.25 1179 GLY A C 1
ATOM 8642 O O . GLY A 1 1179 ? 41.346 -24.508 -41.707 1.00 87.25 1179 GLY A O 1
ATOM 8643 N N . THR A 1 1180 ? 39.277 -24.520 -40.840 1.00 93.69 1180 THR A N 1
ATOM 8644 C CA . THR A 1 1180 ? 38.572 -24.517 -42.134 1.00 93.69 1180 THR A CA 1
ATOM 8645 C C . THR A 1 1180 ? 38.193 -23.091 -42.540 1.00 93.69 1180 THR A C 1
ATOM 8647 O O . THR A 1 1180 ? 37.417 -22.472 -41.821 1.00 93.69 1180 THR A O 1
ATOM 8650 N N . PRO A 1 1181 ? 38.675 -22.554 -43.679 1.00 95.50 1181 PRO A N 1
ATOM 8651 C CA . PRO A 1 1181 ? 38.323 -21.201 -44.109 1.00 95.50 1181 PRO A CA 1
ATOM 8652 C C . PRO A 1 1181 ? 36.848 -21.118 -44.520 1.00 95.50 1181 PRO A C 1
ATOM 8654 O O . PRO A 1 1181 ? 36.379 -21.927 -45.324 1.00 95.50 1181 PRO A O 1
ATOM 8657 N N . LEU A 1 1182 ? 36.138 -20.121 -43.992 1.00 94.19 1182 LEU A N 1
ATOM 8658 C CA . LEU A 1 1182 ? 34.725 -19.853 -44.271 1.00 94.19 1182 LEU A CA 1
ATOM 8659 C C . LEU A 1 1182 ? 34.564 -18.744 -45.314 1.00 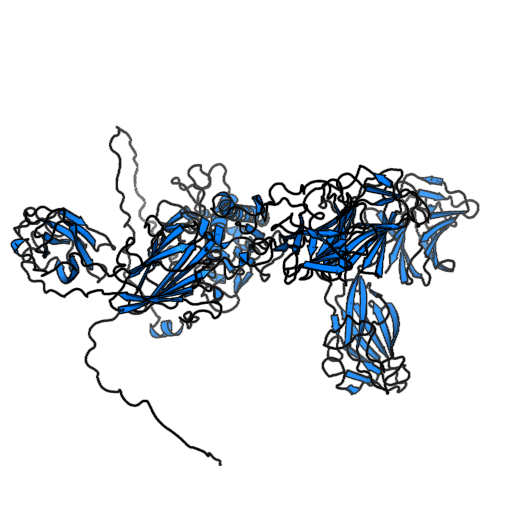94.19 1182 LEU A C 1
ATOM 8661 O O . LEU A 1 1182 ? 33.851 -18.920 -46.302 1.00 94.19 1182 LEU A O 1
ATOM 8665 N N . VAL A 1 1183 ? 35.230 -17.604 -45.105 1.00 96.44 1183 VAL A N 1
ATOM 8666 C CA . VAL A 1 1183 ? 35.104 -16.412 -45.957 1.00 96.44 1183 VAL A CA 1
ATOM 8667 C C . VAL A 1 1183 ? 36.333 -15.510 -45.833 1.00 96.44 1183 VAL A C 1
ATOM 8669 O O . VAL A 1 1183 ? 36.958 -15.457 -44.774 1.00 96.44 1183 VAL A O 1
ATOM 8672 N N . THR A 1 1184 ? 36.662 -14.799 -46.914 1.00 97.31 1184 THR A N 1
ATOM 8673 C CA . THR A 1 1184 ? 37.642 -13.705 -46.927 1.00 97.31 1184 THR A CA 1
ATOM 8674 C C . THR A 1 1184 ? 36.942 -12.413 -47.338 1.00 97.31 1184 THR A C 1
ATOM 8676 O O . THR A 1 1184 ? 36.262 -12.396 -48.366 1.00 97.31 1184 THR A O 1
ATOM 8679 N N . THR A 1 1185 ? 37.137 -11.351 -46.559 1.00 97.12 1185 THR A N 1
ATOM 8680 C CA . THR A 1 1185 ? 36.582 -10.014 -46.789 1.00 97.12 1185 THR A CA 1
ATOM 8681 C C . THR A 1 1185 ? 37.718 -9.000 -46.889 1.00 97.12 1185 THR A C 1
ATOM 8683 O O . THR A 1 1185 ? 38.536 -8.890 -45.977 1.00 97.12 1185 THR A O 1
ATOM 8686 N N . ASP A 1 1186 ? 37.753 -8.249 -47.990 1.00 97.00 1186 ASP A N 1
ATOM 8687 C CA . ASP A 1 1186 ? 38.697 -7.147 -48.184 1.00 97.00 1186 ASP A CA 1
ATOM 8688 C C . ASP A 1 1186 ? 38.065 -5.837 -47.703 1.00 97.00 1186 ASP A C 1
ATOM 8690 O O . ASP A 1 1186 ? 37.016 -5.435 -48.211 1.00 97.00 1186 ASP A O 1
ATOM 8694 N N . VAL A 1 1187 ? 38.714 -5.143 -46.764 1.00 96.56 1187 VAL A N 1
ATOM 8695 C CA . VAL A 1 1187 ? 38.204 -3.884 -46.188 1.00 96.56 1187 VAL A CA 1
ATOM 8696 C C . VAL A 1 1187 ? 39.116 -2.692 -46.461 1.00 96.56 1187 VAL A C 1
ATOM 8698 O O . VAL A 1 1187 ? 40.335 -2.808 -46.625 1.00 96.56 1187 VAL A O 1
ATOM 8701 N N . ASN A 1 1188 ? 38.523 -1.499 -46.503 1.00 96.69 1188 ASN A N 1
ATOM 8702 C CA . ASN A 1 1188 ? 39.244 -0.266 -46.792 1.00 96.69 1188 ASN A CA 1
ATOM 8703 C C . ASN A 1 1188 ? 39.676 0.461 -45.514 1.00 96.69 1188 ASN A C 1
ATOM 8705 O O . ASN A 1 1188 ? 39.011 1.387 -45.050 1.00 96.69 1188 ASN A O 1
ATOM 8709 N N . GLN A 1 1189 ? 40.869 0.132 -45.023 1.00 96.94 1189 GLN A N 1
ATOM 8710 C CA . GLN A 1 1189 ? 41.429 0.732 -43.810 1.00 96.94 1189 GLN A CA 1
ATOM 8711 C C . GLN A 1 1189 ? 41.852 2.209 -43.947 1.00 96.94 1189 GLN A C 1
ATOM 8713 O O . GLN A 1 1189 ? 42.421 2.790 -43.020 1.00 96.94 1189 GLN A O 1
ATOM 8718 N N . LYS A 1 1190 ? 41.616 2.869 -45.091 1.00 96.19 1190 LYS A N 1
ATOM 8719 C CA . LYS A 1 1190 ? 41.867 4.320 -45.216 1.00 96.19 1190 LYS A CA 1
ATOM 8720 C C . LYS A 1 1190 ? 40.855 5.163 -44.459 1.00 96.19 1190 LYS A C 1
ATOM 8722 O O . LYS A 1 1190 ? 41.166 6.304 -44.114 1.00 96.19 1190 LYS A O 1
ATOM 8727 N N . PHE A 1 1191 ? 39.667 4.617 -44.244 1.00 94.81 1191 PHE A N 1
ATOM 8728 C CA . PHE A 1 1191 ? 38.585 5.259 -43.519 1.00 94.81 1191 PHE A CA 1
ATOM 8729 C C . PHE A 1 1191 ? 38.404 4.573 -42.170 1.00 94.81 1191 PHE A C 1
ATOM 8731 O O . PHE A 1 1191 ? 38.811 3.425 -42.004 1.00 94.81 1191 PHE A O 1
ATOM 8738 N N . ALA A 1 1192 ? 37.867 5.308 -41.197 1.00 91.31 1192 ALA A N 1
ATOM 8739 C CA . ALA A 1 1192 ? 37.450 4.693 -39.948 1.00 91.31 1192 ALA A CA 1
ATOM 8740 C C . ALA A 1 1192 ? 36.296 3.708 -40.230 1.00 91.31 1192 ALA A C 1
ATOM 8742 O O . ALA A 1 1192 ? 35.520 3.983 -41.158 1.00 91.31 1192 ALA A O 1
ATOM 8743 N N . PRO A 1 1193 ? 36.197 2.613 -39.459 1.00 96.50 1193 PRO A N 1
ATOM 8744 C CA . PRO A 1 1193 ? 35.043 1.718 -39.487 1.00 96.50 1193 PRO A CA 1
ATOM 8745 C C . PRO A 1 1193 ? 33.718 2.483 -39.349 1.00 96.50 1193 PRO A C 1
ATOM 8747 O O . PRO A 1 1193 ? 33.703 3.556 -38.733 1.00 96.50 1193 PRO A O 1
ATOM 8750 N N . ASN A 1 1194 ? 32.625 1.992 -39.941 1.00 92.44 1194 ASN A N 1
ATOM 8751 C CA . ASN A 1 1194 ? 31.366 2.752 -39.957 1.00 92.44 1194 ASN A CA 1
ATOM 8752 C C . ASN A 1 1194 ? 30.057 1.947 -39.898 1.00 92.44 1194 ASN A C 1
ATOM 8754 O O . ASN A 1 1194 ? 28.994 2.556 -40.050 1.00 92.44 1194 ASN A O 1
ATOM 8758 N N . ASP A 1 1195 ? 30.105 0.641 -39.649 1.00 90.38 1195 ASP A N 1
ATOM 8759 C CA . ASP A 1 1195 ? 28.897 -0.188 -39.612 1.00 90.38 1195 ASP A CA 1
ATOM 8760 C C . ASP A 1 1195 ? 28.196 -0.133 -38.249 1.00 90.38 1195 ASP A C 1
ATOM 8762 O O . ASP A 1 1195 ? 26.964 -0.119 -38.181 1.00 90.38 1195 ASP A O 1
ATOM 8766 N N . SER A 1 1196 ? 28.959 -0.048 -37.154 1.00 87.56 1196 SER A N 1
ATOM 8767 C CA . SER A 1 1196 ? 28.407 0.113 -35.805 1.00 87.56 1196 SER A CA 1
ATOM 8768 C C . SER A 1 1196 ? 29.337 0.888 -34.862 1.00 87.56 1196 SER A C 1
ATOM 8770 O O . SER A 1 1196 ? 30.498 1.160 -35.178 1.00 87.56 1196 SER A O 1
ATOM 8772 N N . SER A 1 1197 ? 28.794 1.310 -33.716 1.00 84.88 1197 SER A N 1
ATOM 8773 C CA . SER A 1 1197 ? 29.499 2.066 -32.678 1.00 84.88 1197 SER A CA 1
ATOM 8774 C C . SER A 1 1197 ? 29.071 1.563 -31.301 1.00 84.88 1197 SER A C 1
ATOM 8776 O O . SER A 1 1197 ? 27.885 1.622 -30.989 1.00 84.88 1197 SER A O 1
ATOM 8778 N N . GLU A 1 1198 ? 30.022 1.129 -30.475 1.00 77.06 1198 GLU A N 1
ATOM 8779 C CA . GLU A 1 1198 ? 29.799 0.621 -29.109 1.00 77.06 1198 GLU A CA 1
ATOM 8780 C C . GLU A 1 1198 ? 30.913 1.166 -28.202 1.00 77.06 1198 GLU A C 1
ATOM 8782 O O . GLU A 1 1198 ? 32.079 1.136 -28.591 1.00 77.06 1198 GLU A O 1
ATOM 8787 N N . ASP A 1 1199 ? 30.561 1.782 -27.068 1.00 73.75 1199 ASP A N 1
ATOM 8788 C CA . ASP A 1 1199 ? 31.494 2.451 -26.137 1.00 73.75 1199 ASP A CA 1
ATOM 8789 C C . ASP A 1 1199 ? 32.489 3.431 -26.795 1.00 73.75 1199 ASP A C 1
ATOM 8791 O O . ASP A 1 1199 ? 33.634 3.605 -26.378 1.00 73.75 1199 ASP A O 1
ATOM 8795 N N . GLY A 1 1200 ? 32.047 4.097 -27.867 1.00 77.44 1200 GLY A N 1
ATOM 8796 C CA . GLY A 1 1200 ? 32.870 5.032 -28.642 1.00 77.44 1200 GLY A CA 1
ATOM 8797 C C . GLY A 1 1200 ? 33.875 4.371 -29.596 1.00 77.44 1200 GLY A C 1
ATOM 8798 O O . GLY A 1 1200 ? 34.615 5.085 -30.278 1.00 77.44 1200 GLY A O 1
ATOM 8799 N N . ILE A 1 1201 ? 33.883 3.038 -29.690 1.00 87.44 1201 ILE A N 1
ATOM 8800 C CA . ILE A 1 1201 ? 34.662 2.257 -30.655 1.00 87.44 1201 ILE A CA 1
ATOM 8801 C C . ILE A 1 1201 ? 33.801 2.015 -31.895 1.00 87.44 1201 ILE A C 1
ATOM 8803 O O . ILE A 1 1201 ? 32.683 1.510 -31.811 1.00 87.44 1201 ILE A O 1
ATOM 8807 N N . LEU A 1 1202 ? 34.334 2.375 -33.062 1.00 92.75 1202 LEU A N 1
ATOM 8808 C CA . LEU A 1 1202 ? 33.685 2.124 -34.346 1.00 92.75 1202 LEU A CA 1
ATOM 8809 C C . LEU A 1 1202 ? 34.091 0.748 -34.879 1.00 92.75 1202 LEU A C 1
ATOM 8811 O O . LEU A 1 1202 ? 35.279 0.417 -34.875 1.00 92.75 1202 LEU A O 1
ATOM 8815 N N . TRP A 1 1203 ? 33.133 -0.009 -35.405 1.00 96.06 1203 TRP A N 1
ATOM 8816 C CA . TRP A 1 1203 ? 33.334 -1.357 -35.941 1.00 96.06 1203 TRP A CA 1
ATOM 8817 C C . TRP A 1 1203 ? 32.893 -1.461 -37.404 1.00 96.06 1203 TRP A C 1
ATOM 8819 O O . TRP A 1 1203 ? 31.954 -0.791 -37.833 1.00 96.06 1203 TRP A O 1
ATOM 8829 N N . GLU A 1 1204 ? 33.596 -2.300 -38.165 1.00 96.50 1204 GLU A N 1
ATOM 8830 C CA . GLU A 1 1204 ? 33.257 -2.678 -39.539 1.00 96.50 1204 GLU A CA 1
ATOM 8831 C C . GLU A 1 1204 ? 32.893 -4.161 -39.548 1.00 96.50 1204 GLU A C 1
ATOM 8833 O O . GLU A 1 1204 ? 33.662 -4.994 -39.054 1.00 96.50 1204 GLU A O 1
ATOM 8838 N N . ASP A 1 1205 ? 31.755 -4.506 -40.133 1.00 96.31 1205 ASP A N 1
ATOM 8839 C CA . ASP A 1 1205 ? 31.299 -5.882 -40.253 1.00 96.31 1205 ASP A CA 1
ATOM 8840 C C . ASP A 1 1205 ? 32.056 -6.596 -41.379 1.00 96.31 1205 ASP A C 1
ATOM 8842 O O . ASP A 1 1205 ? 31.958 -6.266 -42.561 1.00 96.31 1205 ASP A O 1
ATOM 8846 N N . LEU A 1 1206 ? 32.802 -7.641 -41.022 1.00 96.31 1206 LEU A N 1
ATOM 8847 C CA . LEU A 1 1206 ? 33.557 -8.440 -41.984 1.00 96.31 1206 LEU A CA 1
ATOM 8848 C C . LEU A 1 1206 ? 32.660 -9.472 -42.668 1.00 96.31 1206 LEU A C 1
ATOM 8850 O O . LEU A 1 1206 ? 32.671 -9.601 -43.893 1.00 96.31 1206 LEU A O 1
ATOM 8854 N N . ALA A 1 1207 ? 31.924 -10.252 -41.874 1.00 95.69 1207 ALA A N 1
ATOM 8855 C CA . ALA A 1 1207 ? 30.960 -11.236 -42.356 1.00 95.69 1207 ALA A CA 1
ATOM 8856 C C . ALA A 1 1207 ? 30.092 -11.780 -41.216 1.00 95.69 1207 ALA A C 1
ATOM 8858 O O . ALA A 1 1207 ? 30.448 -11.714 -40.043 1.00 95.69 1207 ALA A O 1
ATOM 8859 N N . THR A 1 1208 ? 28.983 -12.424 -41.581 1.00 92.50 1208 THR A N 1
ATOM 8860 C CA . THR A 1 1208 ? 28.270 -13.349 -40.694 1.00 92.50 1208 THR A CA 1
ATOM 8861 C C . THR A 1 1208 ? 28.553 -14.786 -41.131 1.00 92.50 1208 THR A C 1
ATOM 8863 O O . THR A 1 1208 ? 28.317 -15.138 -42.289 1.00 92.50 1208 THR A O 1
ATOM 8866 N N . VAL A 1 1209 ? 29.058 -15.620 -40.223 1.00 91.25 1209 VAL A N 1
ATOM 8867 C CA . VAL A 1 1209 ? 29.508 -16.995 -40.489 1.00 91.25 1209 VAL A CA 1
ATOM 8868 C C . VAL A 1 1209 ? 28.813 -17.998 -39.575 1.00 91.25 1209 VAL A C 1
ATOM 8870 O O . VAL A 1 1209 ? 28.357 -17.634 -38.503 1.00 91.25 1209 VAL A O 1
ATOM 8873 N N . VAL A 1 1210 ? 28.740 -19.268 -39.974 1.00 87.00 1210 VAL A N 1
ATOM 8874 C CA . VAL A 1 1210 ? 28.277 -20.360 -39.102 1.00 87.00 1210 VAL A CA 1
ATOM 8875 C C . VAL A 1 1210 ? 29.475 -21.231 -38.752 1.00 87.00 1210 VAL A C 1
ATOM 8877 O O . VAL A 1 1210 ? 30.144 -21.720 -39.663 1.00 87.00 1210 VAL A O 1
ATOM 8880 N N . ILE A 1 1211 ? 29.725 -21.435 -37.460 1.00 85.75 1211 ILE A N 1
ATOM 8881 C CA . ILE A 1 1211 ? 30.735 -22.372 -36.961 1.00 85.75 1211 ILE A CA 1
ATOM 8882 C C . ILE A 1 1211 ? 30.066 -23.646 -36.445 1.00 85.75 1211 ILE A C 1
ATOM 8884 O O . ILE A 1 1211 ? 28.969 -23.621 -35.881 1.00 85.75 1211 ILE A O 1
ATOM 8888 N N . THR A 1 1212 ? 30.732 -24.772 -36.661 1.00 84.81 1212 THR A N 1
ATOM 8889 C CA . THR A 1 1212 ? 30.298 -26.100 -36.214 1.00 84.81 1212 THR A CA 1
ATOM 8890 C C . THR A 1 1212 ? 31.131 -26.629 -35.052 1.00 84.81 1212 THR A C 1
ATOM 8892 O O . THR A 1 1212 ? 30.668 -27.525 -34.345 1.00 84.81 1212 THR A O 1
ATOM 8895 N N . GLY A 1 1213 ? 32.339 -26.091 -34.861 1.00 78.50 1213 GLY A N 1
ATOM 8896 C CA . GLY A 1 1213 ? 33.196 -26.359 -33.713 1.00 78.50 1213 GLY A CA 1
ATOM 8897 C C . GLY A 1 1213 ? 33.035 -25.337 -32.587 1.00 78.50 1213 GLY A C 1
ATOM 8898 O O . GLY A 1 1213 ? 32.057 -24.595 -32.519 1.00 78.50 1213 GLY A O 1
ATOM 8899 N N . ASP A 1 1214 ? 34.031 -25.317 -31.707 1.00 82.56 1214 ASP A N 1
ATOM 8900 C CA . ASP A 1 1214 ? 34.137 -24.452 -30.527 1.00 82.56 1214 ASP A CA 1
ATOM 8901 C C . ASP A 1 1214 ? 35.158 -23.314 -30.692 1.00 82.56 1214 ASP A C 1
ATOM 8903 O O . ASP A 1 1214 ? 35.472 -22.609 -29.733 1.00 82.56 1214 ASP A O 1
ATOM 8907 N N . THR A 1 1215 ? 35.700 -23.151 -31.903 1.00 89.44 1215 THR A N 1
ATOM 8908 C CA . THR A 1 1215 ? 36.813 -22.243 -32.183 1.00 89.44 1215 THR A CA 1
ATOM 8909 C C . THR A 1 1215 ? 36.547 -21.415 -33.443 1.00 89.44 1215 THR A C 1
ATOM 8911 O O . THR A 1 1215 ? 36.261 -21.978 -34.502 1.00 89.44 1215 THR A O 1
ATOM 8914 N N . LEU A 1 1216 ? 36.713 -20.092 -33.365 1.00 96.69 1216 LEU A N 1
ATOM 8915 C CA . LEU A 1 1216 ? 36.646 -19.169 -34.506 1.00 96.69 1216 LEU A CA 1
ATOM 8916 C C . LEU A 1 1216 ? 37.965 -18.401 -34.607 1.00 96.69 1216 LEU A C 1
ATOM 8918 O O . LEU A 1 1216 ? 38.393 -17.770 -33.643 1.00 96.69 1216 LEU A O 1
ATOM 8922 N N . VAL A 1 1217 ? 38.613 -18.450 -35.774 1.00 97.19 1217 VAL A N 1
ATOM 8923 C CA . VAL A 1 1217 ? 39.885 -17.744 -36.014 1.00 97.19 1217 VAL A CA 1
ATOM 8924 C C . VAL A 1 1217 ? 39.695 -16.676 -37.080 1.00 97.19 1217 VAL A C 1
ATOM 8926 O O . VAL A 1 1217 ? 39.199 -16.967 -38.168 1.00 97.19 1217 VAL A O 1
ATOM 8929 N N . VAL A 1 1218 ? 40.136 -15.450 -36.809 1.00 98.00 1218 VAL A N 1
ATOM 8930 C CA . VAL A 1 1218 ? 40.204 -14.369 -37.802 1.00 98.00 1218 VAL A CA 1
ATOM 8931 C C . VAL A 1 1218 ? 41.664 -14.095 -38.124 1.00 98.00 1218 VAL A C 1
ATOM 8933 O O . VAL A 1 1218 ? 42.461 -13.907 -37.214 1.00 98.00 1218 VAL A O 1
ATOM 8936 N N . ARG A 1 1219 ? 42.035 -14.072 -39.407 1.00 97.81 1219 ARG A N 1
ATOM 8937 C CA . ARG A 1 1219 ? 43.401 -13.780 -39.869 1.00 97.81 1219 ARG A CA 1
ATOM 8938 C C . ARG A 1 1219 ? 43.446 -12.553 -40.760 1.00 97.81 1219 ARG A C 1
ATOM 8940 O O . ARG A 1 1219 ? 42.747 -12.516 -41.769 1.00 97.81 1219 ARG A O 1
ATOM 8947 N N . LEU A 1 1220 ? 44.344 -11.626 -40.450 1.00 97.81 1220 LEU A N 1
ATOM 8948 C CA . LEU A 1 1220 ? 44.703 -10.491 -41.297 1.00 97.81 1220 LEU A CA 1
ATOM 8949 C C . LEU A 1 1220 ? 46.070 -10.733 -41.940 1.00 97.81 1220 LEU A C 1
ATOM 8951 O O . LEU A 1 1220 ? 47.036 -11.070 -41.249 1.00 97.81 1220 LEU A O 1
ATOM 8955 N N . THR A 1 1221 ? 46.175 -10.510 -43.252 1.00 96.44 1221 THR A N 1
ATOM 8956 C CA . THR A 1 1221 ? 47.458 -10.595 -43.970 1.00 96.44 1221 THR A CA 1
ATOM 8957 C C . THR A 1 1221 ? 47.864 -9.265 -44.600 1.00 96.44 1221 THR A C 1
ATOM 8959 O O . THR A 1 1221 ? 47.048 -8.368 -44.799 1.00 96.44 1221 THR A O 1
ATOM 8962 N N . ASN A 1 1222 ? 49.150 -9.124 -44.926 1.00 93.56 1222 ASN A N 1
ATOM 8963 C CA . ASN A 1 1222 ? 49.678 -7.947 -45.618 1.00 93.56 1222 ASN A CA 1
ATOM 8964 C C . ASN A 1 1222 ? 49.619 -8.036 -47.158 1.00 93.56 1222 ASN A C 1
ATOM 8966 O O . ASN A 1 1222 ? 50.284 -7.225 -47.813 1.00 93.56 1222 ASN A O 1
ATOM 8970 N N . ASP A 1 1223 ? 48.872 -8.990 -47.731 1.00 93.31 1223 ASP A N 1
ATOM 8971 C CA . ASP A 1 1223 ? 48.635 -9.098 -49.181 1.00 93.31 1223 ASP A CA 1
ATOM 8972 C C . ASP A 1 1223 ? 47.625 -8.039 -49.650 1.00 93.31 1223 ASP A C 1
ATOM 8974 O O . ASP A 1 1223 ? 46.495 -8.329 -50.021 1.00 93.31 1223 ASP A O 1
ATOM 8978 N N . ALA A 1 1224 ? 48.033 -6.774 -49.548 1.00 93.31 1224 ALA A N 1
ATOM 8979 C CA . ALA A 1 1224 ? 47.180 -5.613 -49.760 1.00 93.31 1224 ALA A CA 1
ATOM 8980 C C . ALA A 1 1224 ? 47.936 -4.485 -50.487 1.00 93.31 1224 ALA A C 1
ATOM 8982 O O . ALA A 1 1224 ? 49.170 -4.421 -50.514 1.00 93.31 1224 ALA A O 1
ATOM 8983 N N . ASN A 1 1225 ? 47.217 -3.519 -51.056 1.00 92.25 1225 ASN A N 1
ATOM 8984 C CA . ASN A 1 1225 ? 47.792 -2.404 -51.816 1.00 92.25 1225 ASN A CA 1
ATOM 8985 C C . ASN A 1 1225 ? 48.477 -1.319 -50.953 1.00 92.25 1225 ASN A C 1
ATOM 8987 O O . ASN A 1 1225 ? 49.089 -0.399 -51.505 1.00 92.25 1225 ASN A O 1
ATOM 8991 N N . GLY A 1 1226 ? 48.435 -1.431 -49.621 1.00 91.50 1226 GLY A N 1
ATOM 8992 C CA . GLY A 1 1226 ? 48.999 -0.475 -48.660 1.00 91.50 1226 GLY A CA 1
ATOM 8993 C C . GLY A 1 1226 ? 49.283 -1.103 -47.291 1.00 91.50 1226 GLY A C 1
ATOM 8994 O O . GLY A 1 1226 ? 49.148 -2.307 -47.115 1.00 91.50 1226 GLY A O 1
ATOM 8995 N N . SER A 1 1227 ? 49.717 -0.311 -46.306 1.00 93.06 1227 SER A N 1
ATOM 8996 C CA . SER A 1 1227 ? 49.965 -0.857 -44.958 1.00 93.06 1227 SER A CA 1
ATOM 8997 C C . SER A 1 1227 ? 48.668 -1.326 -44.287 1.00 93.06 1227 SER A C 1
ATOM 8999 O O . SER A 1 1227 ? 47.653 -0.643 -44.403 1.00 93.06 1227 SER A O 1
ATOM 9001 N N . VAL A 1 1228 ? 48.710 -2.446 -43.567 1.00 95.62 1228 VAL A N 1
ATOM 9002 C CA . VAL A 1 1228 ? 47.565 -2.974 -42.804 1.00 95.62 1228 VAL A CA 1
ATOM 9003 C C . VAL A 1 1228 ? 47.780 -2.774 -41.303 1.00 95.62 1228 VAL A C 1
ATOM 9005 O O . VAL A 1 1228 ? 48.928 -2.712 -40.841 1.00 95.62 1228 VAL A O 1
ATOM 9008 N N . MET A 1 1229 ? 46.683 -2.633 -40.566 1.00 95.06 1229 MET A N 1
ATOM 9009 C CA . MET A 1 1229 ? 46.630 -2.478 -39.113 1.00 95.06 1229 MET A CA 1
ATOM 9010 C C . MET A 1 1229 ? 45.809 -3.612 -38.496 1.00 95.06 1229 MET A C 1
ATOM 9012 O O . MET A 1 1229 ? 44.708 -3.889 -38.964 1.00 95.06 1229 MET A O 1
ATOM 9016 N N . ALA A 1 1230 ? 46.371 -4.245 -37.471 1.00 96.00 1230 ALA A N 1
ATOM 9017 C CA . ALA A 1 1230 ? 45.706 -5.166 -36.561 1.00 96.00 1230 ALA A CA 1
ATOM 9018 C C . ALA A 1 1230 ? 45.517 -4.443 -35.220 1.00 96.00 1230 ALA A C 1
ATOM 9020 O O . ALA A 1 1230 ? 46.464 -3.835 -34.723 1.00 96.00 1230 ALA A O 1
ATOM 9021 N N . ASP A 1 1231 ? 44.295 -4.481 -34.712 1.00 94.56 1231 ASP A N 1
ATOM 9022 C CA . ASP A 1 1231 ? 43.812 -3.814 -33.495 1.00 94.56 1231 ASP A CA 1
ATOM 9023 C C . ASP A 1 1231 ? 42.895 -4.853 -32.814 1.00 94.56 1231 ASP A C 1
ATOM 9025 O O . ASP A 1 1231 ? 43.352 -5.974 -32.578 1.00 94.56 1231 ASP A O 1
ATOM 9029 N N . ALA A 1 1232 ? 41.591 -4.601 -32.687 1.00 95.31 1232 ALA A N 1
ATOM 9030 C CA . ALA A 1 1232 ? 40.649 -5.578 -32.141 1.00 95.31 1232 ALA A CA 1
ATOM 9031 C C . ALA A 1 1232 ? 39.719 -6.264 -33.167 1.00 95.31 1232 ALA A C 1
ATOM 9033 O O . ALA A 1 1232 ? 39.339 -5.700 -34.204 1.00 95.31 1232 ALA A O 1
ATOM 9034 N N . ILE A 1 1233 ? 39.305 -7.492 -32.832 1.00 97.44 1233 ILE A N 1
ATOM 9035 C CA . ILE A 1 1233 ? 38.212 -8.245 -33.465 1.00 97.44 1233 ILE A CA 1
ATOM 9036 C C . ILE A 1 1233 ? 37.080 -8.422 -32.458 1.00 97.44 1233 ILE A C 1
ATOM 9038 O O . ILE A 1 1233 ? 37.325 -8.813 -31.320 1.00 97.44 1233 ILE A O 1
ATOM 9042 N N . ARG A 1 1234 ? 35.843 -8.206 -32.906 1.00 93.44 1234 ARG A N 1
ATOM 9043 C CA . ARG A 1 1234 ? 34.610 -8.457 -32.154 1.00 93.44 1234 ARG A CA 1
ATOM 9044 C C . ARG A 1 1234 ? 33.845 -9.592 -32.818 1.00 93.44 1234 ARG A C 1
ATOM 9046 O O . ARG A 1 1234 ? 33.631 -9.563 -34.031 1.00 93.44 1234 ARG A O 1
ATOM 9053 N N . ILE A 1 1235 ? 33.410 -10.577 -32.043 1.00 92.69 1235 ILE A N 1
ATOM 9054 C CA . ILE A 1 1235 ? 32.441 -11.578 -32.489 1.00 92.69 1235 ILE A CA 1
ATOM 9055 C C . ILE A 1 1235 ? 31.182 -11.500 -31.641 1.00 92.69 1235 ILE A C 1
ATOM 9057 O O . ILE A 1 1235 ? 31.236 -11.360 -30.425 1.00 92.69 1235 ILE A O 1
ATOM 9061 N N . GLU A 1 1236 ? 30.038 -11.622 -32.287 1.00 87.62 1236 GLU A N 1
ATOM 9062 C CA . GLU A 1 1236 ? 28.731 -11.599 -31.643 1.00 87.62 1236 GLU A CA 1
ATOM 9063 C C . GLU A 1 1236 ? 27.897 -12.737 -32.209 1.00 87.62 1236 GLU A C 1
ATOM 9065 O O . GLU A 1 1236 ? 27.885 -12.959 -33.421 1.00 87.62 1236 GLU A O 1
ATOM 9070 N N . ARG A 1 1237 ? 27.210 -13.481 -31.345 1.00 81.19 1237 ARG A N 1
ATOM 9071 C CA . ARG A 1 1237 ? 26.308 -14.539 -31.795 1.00 81.19 1237 ARG A CA 1
ATOM 9072 C C . ARG A 1 1237 ? 25.019 -13.906 -32.322 1.00 81.19 1237 ARG A C 1
ATOM 9074 O O . ARG A 1 1237 ? 24.390 -13.144 -31.597 1.00 81.19 1237 ARG A O 1
ATOM 9081 N N . VAL A 1 1238 ? 24.630 -14.231 -33.557 1.00 73.38 1238 VAL A N 1
ATOM 9082 C CA . VAL A 1 1238 ? 23.487 -13.614 -34.268 1.00 73.38 1238 VAL A CA 1
ATOM 9083 C C . VAL A 1 1238 ? 22.478 -14.617 -34.797 1.00 73.38 1238 VAL A C 1
ATOM 9085 O O . VAL A 1 1238 ? 22.793 -15.827 -34.844 1.00 73.38 1238 VAL A O 1
#